Protein AF-A0A7S0MVN6-F1 (afdb_monomer)

Mean predicted aligned error: 16.74 Å

InterPro domains:
  IPR005045 CDC50/LEM3 family [PF03381] (54-341)
  IPR008250 P-type ATPase, A domain superfamily [SSF81653] (492-660)
  IPR018303 P-type ATPase, phosphorylation site [PS00154] (798-804)
  IPR023214 HAD superfamily [G3DSA:3.40.50.1000] (793-805)
  IPR023298 P-type ATPase, transmembrane domain superfamily [SSF81665] (398-766)
  IPR023299 P-type ATPase, cytoplasmic domain N [G3DSA:3.40.1110.10] (806-817)
  IPR032631 P-type ATPase, N-terminal [PF16209] (397-451)
  IPR036412 HAD-like superfamily [SSF56784] (785-819)

Solvent-accessible surface area (backbone atoms only — not comparable to full-atom values): 47456 Å² total; per-residue (Å²): 134,83,89,82,86,72,82,80,66,83,79,74,87,70,77,81,76,82,82,77,90,75,92,73,91,69,85,46,71,65,58,57,43,50,52,30,48,53,50,15,54,52,26,38,54,53,13,51,54,43,45,60,48,35,72,72,37,55,76,49,75,49,59,38,47,39,88,88,46,96,67,53,45,65,88,84,57,96,59,67,36,74,42,78,50,69,41,92,57,66,38,63,50,55,28,38,34,25,42,33,42,30,66,46,59,39,53,34,86,62,32,49,51,1,50,51,68,56,57,68,63,50,54,71,88,72,61,52,100,81,42,45,78,87,46,58,82,36,38,41,83,59,65,57,48,71,43,101,85,68,47,61,43,52,54,60,71,44,20,38,56,52,70,57,65,85,59,59,46,80,46,51,27,48,92,87,50,72,63,77,68,40,76,71,86,65,37,78,70,40,100,82,67,57,55,32,64,70,74,53,72,69,56,48,68,72,72,38,53,69,52,66,95,79,86,86,80,92,72,64,73,76,79,64,43,71,63,66,78,64,46,70,54,92,79,56,102,79,48,51,48,68,43,61,80,59,63,40,40,42,57,54,56,42,60,74,53,66,40,85,44,35,56,47,73,46,65,68,40,34,26,78,55,62,47,66,56,46,62,35,41,36,40,33,40,81,33,61,75,36,78,60,26,74,31,47,42,29,39,35,44,30,24,63,36,102,88,40,61,75,56,66,64,64,21,50,50,27,39,48,53,14,48,52,32,42,50,51,34,50,52,52,48,49,50,49,54,61,51,55,74,75,56,82,84,88,85,66,86,82,77,80,73,79,75,77,79,77,90,72,79,91,68,83,94,81,74,80,77,79,72,76,92,75,76,81,77,77,68,52,100,77,77,58,77,68,65,44,76,40,38,34,74,65,62,92,86,68,85,73,64,57,23,54,56,81,79,48,90,58,50,90,81,45,34,63,64,53,50,50,53,57,53,52,69,37,67,65,52,46,51,51,50,54,45,25,60,52,22,58,39,68,72,46,29,90,53,69,27,63,76,42,44,54,59,51,54,51,49,56,47,54,52,48,52,53,54,48,54,52,36,49,55,38,44,54,52,31,51,55,59,32,58,38,32,37,30,36,61,36,76,89,82,65,46,70,44,82,39,38,31,37,72,49,46,65,34,40,41,34,44,44,37,48,58,92,79,78,41,42,35,43,36,80,36,21,24,38,40,33,27,34,25,38,85,84,20,43,39,30,32,41,37,47,86,79,75,41,43,87,64,66,34,44,30,26,25,49,68,72,48,20,64,58,37,37,38,89,51,66,63,37,90,89,80,70,44,67,27,36,38,79,31,59,74,44,64,66,73,52,38,37,38,39,36,28,59,66,77,52,55,58,80,49,72,43,62,33,34,33,35,52,62,90,48,87,66,65,44,78,40,35,36,54,77,63,59,19,25,60,41,55,50,69,24,33,50,37,99,37,60,36,36,34,21,37,27,71,30,23,27,72,45,16,40,68,44,50,64,52,73,78,86,73,89,81,75,41,70,65,59,54,53,52,52,52,52,48,52,52,51,48,54,52,49,50,52,52,21,51,54,49,12,53,50,47,16,55,53,48,58,35,65,47,50,65,38,26,69,66,73,42,46,90,55,71,45,64,54,48,23,54,93,43,21,68,57,12,8,58,38,34,24,57,24,41,46,55,69,54,45,69,77,62,54,71,61,58,60,52,51,51,53,50,51,29,46,49,51,25,49,51,57,34,66,34,71,90,55,45,43,76,94,75,76,40,64,37,74,58,85,57,36,76,50,58,74,52,70,82,67,68,86,74,83,89,72,61,58,51,82,66,72,36,74,98,67,89,77,92,56,69,52,78,57,97,92,42,80,42,72,76,87,80,81,134

Organism: NCBI:txid233186

Sequence (826 aa):
MDKESQRRGPSKNVLIQQTIPVRQLVFTTGCVLGTLLIMSLICFGIGAACFVSVGRVQEFSFVYSDPSQPQKCLDVDPTPCLVQFNLSSKMEGPVYFYYTLTNFYQNHRRYVPSRSDIMNRGDFGKENAGDSPTGTTTCTPWDTYKGDSGQDIAFYPCGLVAKSIFNDSFRLSDSSSEIQWSNSGIAWPNADGKTYVSKDEGWIRKYCYKLGSLTADGADFESTGFTESLRDFKGAPNGRYHCWRNLSSPEVGVWMRTSAASAFWKLHRVASKDLKEGSYKLEIKLNFPVSTFSGTKGFVLTNASPFGGRRDALAIVFLCVGAMSMVFFIALSVLALIKNRGEKPLIEYVEVKATEPAKSASKPAGAFARLKPGASTITGQNGEIAQRIIKYPPIPDQKFASNFVSTTKYTMLTFVPLNLMLQFNRFANCYFLVVAILASIASISPVGGSTFWLPLLTVLFITALKDGLEDYGRYKSDVEENGRMTEIWNASSGKFDRVPWAAVTVGSLVRVTAQDDGCSSMIPSDLVLLATSSLDGTCFLETMNLDGETNLKQRQASEDSHKDLSREDGIDQQTGEKMLAVREDALKSLKMEASCAEPDAQLYDFNGRMKYNQIENKIPLYGGSSGGQFLQRSTKLKNTKWVVGICVYTGKETKIQKNMSDPPNKVSNIERKLNTFIIALFSFLFCLCCTGAIGAGIYVGKDDIKGAWYLQPSYSSATFNVGNSPLSGILSFFSFLILLSMLIPISLYVSVEFVKAFIAHIISSDRLMYVEEDDMPSKARSAGLCEELGQVNYIFSDKTGTLTRNEMEFRKCWIAGTSYGFGTTE

Nearest PDB structures (foldseek):
  6roh-assembly1_A  TM=9.196E-01  e=1.895E-29  Saccharomyces cerevisiae S288C
  6roj-assembly1_A  TM=9.098E-01  e=3.185E-29  Saccharomyces cerevisiae S288C
  7kyc-assembly1_A  TM=8.447E-01  e=3.533E-29  Saccharomyces cerevisiae S288C
  7whv-assembly1_A  TM=8.336E-01  e=3.587E-27  Saccharomyces cerevisiae S288C
  6psy-assembly1_A  TM=9.238E-01  e=9.271E-25  Saccharomyces cerevisiae W303

Structure (mmCIF, N/CA/C/O backbone):
data_AF-A0A7S0MVN6-F1
#
_entry.id   AF-A0A7S0MVN6-F1
#
loop_
_atom_site.group_PDB
_atom_site.id
_atom_site.type_symbol
_atom_site.label_atom_id
_atom_site.label_alt_id
_atom_site.label_comp_id
_atom_site.label_asym_id
_atom_site.label_entity_id
_atom_site.label_seq_id
_atom_site.pdbx_PDB_ins_code
_atom_site.Cartn_x
_atom_site.Cartn_y
_atom_site.Cartn_z
_atom_site.occupancy
_atom_site.B_iso_or_equiv
_atom_site.auth_seq_id
_atom_site.auth_comp_id
_atom_site.auth_asym_id
_atom_site.auth_atom_id
_atom_site.pdbx_PDB_model_num
ATOM 1 N N . MET A 1 1 ? -54.943 -50.785 21.727 1.00 32.69 1 MET A N 1
ATOM 2 C CA . MET A 1 1 ? -54.636 -51.014 20.304 1.00 32.69 1 MET A CA 1
ATOM 3 C C . MET A 1 1 ? -54.229 -49.677 19.710 1.00 32.69 1 MET A C 1
ATOM 5 O O . MET A 1 1 ? -54.961 -48.721 19.915 1.00 32.69 1 MET A O 1
ATOM 9 N N . ASP A 1 2 ? -53.017 -49.663 19.144 1.00 31.58 2 ASP A N 1
ATOM 10 C CA . ASP A 1 2 ? -52.310 -48.681 18.291 1.00 31.58 2 ASP A CA 1
ATOM 11 C C . ASP A 1 2 ? -52.258 -47.211 18.746 1.00 31.58 2 ASP A C 1
ATOM 13 O O . ASP A 1 2 ? -53.258 -46.508 18.763 1.00 31.58 2 ASP A O 1
ATOM 17 N N . LYS A 1 3 ? -51.155 -46.703 19.327 1.00 34.62 3 LYS A N 1
ATOM 18 C CA . LYS A 1 3 ? -49.815 -46.372 18.771 1.00 34.62 3 LYS A CA 1
ATOM 19 C C . LYS A 1 3 ? -49.847 -45.498 17.502 1.00 34.62 3 LYS A C 1
ATOM 21 O O . LYS A 1 3 ? -50.376 -45.894 16.480 1.00 34.62 3 LYS A O 1
ATOM 26 N N . GLU A 1 4 ? -49.160 -44.354 17.625 1.00 32.84 4 GLU A N 1
ATOM 27 C CA . GLU A 1 4 ? -48.796 -43.348 16.607 1.00 32.84 4 GLU A CA 1
ATOM 28 C C . GLU A 1 4 ? -49.789 -42.217 16.280 1.00 32.84 4 GLU A C 1
ATOM 30 O O . GLU A 1 4 ? -50.221 -42.034 15.148 1.00 32.84 4 GLU A O 1
ATOM 35 N N . SER A 1 5 ? -49.996 -41.303 17.236 1.00 34.81 5 SER A N 1
ATOM 36 C CA . SER A 1 5 ? -50.228 -39.889 16.903 1.00 34.81 5 SER A CA 1
ATOM 37 C C . SER A 1 5 ? -48.881 -39.152 16.879 1.00 34.81 5 SER A C 1
ATOM 39 O O . SER A 1 5 ? -48.471 -38.522 17.860 1.00 34.81 5 SER A O 1
ATOM 41 N N . GLN A 1 6 ? -48.136 -39.289 15.779 1.00 35.50 6 GLN A N 1
ATOM 42 C CA . GLN A 1 6 ? -46.900 -38.538 15.561 1.00 35.50 6 GLN A CA 1
ATOM 43 C C . GLN A 1 6 ? -47.190 -37.031 15.610 1.00 35.50 6 GLN A C 1
ATOM 45 O O . GLN A 1 6 ? -47.968 -36.497 14.817 1.00 35.50 6 GLN A O 1
ATOM 50 N N . ARG A 1 7 ? -46.523 -36.339 16.542 1.00 32.91 7 ARG A N 1
ATOM 51 C CA . ARG A 1 7 ? -46.368 -34.883 16.538 1.00 32.91 7 ARG A CA 1
ATOM 52 C C . ARG A 1 7 ? -45.751 -34.480 15.198 1.00 32.91 7 ARG A C 1
ATOM 54 O O . ARG A 1 7 ? -44.551 -34.651 14.996 1.00 32.91 7 ARG A O 1
ATOM 61 N N . ARG A 1 8 ? -46.557 -33.941 14.284 1.00 35.50 8 ARG A N 1
ATOM 62 C CA . ARG A 1 8 ? -46.048 -33.220 13.114 1.00 35.50 8 ARG A CA 1
ATOM 63 C C . ARG A 1 8 ? -45.437 -31.913 13.615 1.00 35.50 8 ARG A C 1
ATOM 65 O O . ARG A 1 8 ? -46.137 -30.922 13.784 1.00 35.50 8 ARG A O 1
ATOM 72 N N . GLY A 1 9 ? -44.139 -31.939 13.914 1.00 34.78 9 GLY A N 1
ATOM 73 C CA . GLY A 1 9 ? -43.346 -30.713 13.955 1.00 34.78 9 GLY A CA 1
ATOM 74 C C . GLY A 1 9 ? -43.417 -30.017 12.588 1.00 34.78 9 GLY A C 1
ATOM 75 O O . GLY A 1 9 ? -43.632 -30.700 11.580 1.00 34.78 9 GLY A O 1
ATOM 76 N N . PRO A 1 10 ? -43.280 -28.682 12.528 1.00 34.19 10 PRO A N 1
ATOM 77 C CA . PRO A 1 10 ? -43.307 -27.960 11.264 1.00 34.19 10 PRO A CA 1
ATOM 78 C C . PRO A 1 10 ? -42.245 -28.539 10.325 1.00 34.19 10 PRO A C 1
ATOM 80 O O . PRO A 1 10 ? -41.076 -28.701 10.685 1.00 34.19 10 PRO A O 1
ATOM 83 N N . SER A 1 11 ? -42.689 -28.943 9.134 1.00 37.94 11 SER A N 1
ATOM 84 C CA . SER A 1 11 ? -41.838 -29.564 8.130 1.00 37.94 11 SER A CA 1
ATOM 85 C C . SER A 1 11 ? -40.783 -28.569 7.674 1.00 37.94 11 SER A C 1
ATOM 87 O O . SER A 1 11 ? -41.148 -27.503 7.195 1.00 37.94 11 SER A O 1
ATOM 89 N N . LYS A 1 12 ? -39.510 -28.969 7.772 1.00 38.72 12 LYS A N 1
ATOM 90 C CA . LYS A 1 12 ? -38.350 -28.350 7.117 1.00 38.72 12 LYS A CA 1
ATOM 91 C C . LYS A 1 12 ? -38.341 -26.819 7.218 1.00 38.72 12 LYS A C 1
ATOM 93 O O . LYS A 1 12 ? -38.864 -26.136 6.345 1.00 38.72 12 LYS A O 1
ATOM 98 N N . ASN A 1 13 ? -37.628 -26.300 8.217 1.00 36.91 13 ASN A N 1
ATOM 99 C CA . ASN A 1 13 ? -37.056 -24.956 8.147 1.00 36.91 13 ASN A CA 1
ATOM 100 C C . ASN A 1 13 ? -36.108 -24.898 6.938 1.00 36.91 13 ASN A C 1
ATOM 102 O O . ASN A 1 13 ? -34.901 -25.098 7.057 1.00 36.91 13 ASN A O 1
ATOM 106 N N . VAL A 1 14 ? -36.671 -24.680 5.753 1.00 41.44 14 VAL A N 1
ATOM 107 C CA . VAL A 1 14 ? -35.954 -24.071 4.646 1.00 41.44 14 VAL A CA 1
ATOM 108 C C . VAL A 1 14 ? -35.700 -22.659 5.142 1.00 41.44 14 VAL A C 1
ATOM 110 O O . VAL A 1 14 ? -36.632 -21.868 5.247 1.00 41.44 14 VAL A O 1
ATOM 113 N N . LEU A 1 15 ? -34.466 -22.383 5.566 1.00 34.16 15 LEU A N 1
ATOM 114 C CA . LEU A 1 15 ? -33.989 -21.017 5.738 1.00 34.16 15 LEU A CA 1
ATOM 115 C C . LEU A 1 15 ? -34.352 -20.276 4.450 1.00 34.16 15 LEU A C 1
ATOM 117 O O . LEU A 1 15 ? -33.783 -20.564 3.398 1.00 34.16 15 LEU A O 1
ATOM 121 N N . ILE A 1 16 ? -35.362 -19.408 4.516 1.00 41.09 16 ILE A N 1
ATOM 122 C CA . ILE A 1 16 ? -35.732 -18.546 3.400 1.00 41.09 16 ILE A CA 1
ATOM 123 C C . ILE A 1 16 ? -34.562 -17.584 3.254 1.00 41.09 16 ILE A C 1
ATOM 125 O O . ILE A 1 16 ? -34.397 -16.643 4.026 1.00 41.09 16 ILE A O 1
ATOM 129 N N . GLN A 1 17 ? -33.677 -17.908 2.320 1.00 39.34 17 GLN A N 1
ATOM 130 C CA . GLN A 1 17 ? -32.519 -17.099 2.010 1.00 39.34 17 GLN A CA 1
ATOM 131 C C . GLN A 1 17 ? -33.020 -15.842 1.305 1.00 39.34 17 GLN A C 1
ATOM 133 O O . GLN A 1 17 ? -33.488 -15.891 0.169 1.00 39.34 17 GLN A O 1
ATOM 138 N N . GLN A 1 18 ? -32.971 -14.716 2.008 1.00 38.25 18 GLN A N 1
ATOM 139 C CA . GLN A 1 18 ? -33.402 -13.434 1.472 1.00 38.25 18 GLN A CA 1
ATOM 140 C C . GLN A 1 18 ? -32.373 -12.970 0.431 1.00 38.25 18 GLN A C 1
ATOM 142 O O . GLN A 1 18 ? -31.217 -12.693 0.753 1.00 38.25 18 GLN A O 1
ATOM 147 N N . THR A 1 19 ? -32.765 -12.931 -0.842 1.00 42.69 19 THR A N 1
ATOM 148 C CA . THR A 1 19 ? -31.916 -12.425 -1.926 1.00 42.69 19 THR A CA 1
ATOM 149 C C . THR A 1 19 ? -32.073 -10.913 -2.028 1.00 42.69 19 THR A C 1
ATOM 151 O O . THR A 1 19 ? -33.138 -10.426 -2.407 1.00 42.69 19 THR A O 1
ATOM 154 N N . ILE A 1 20 ? -31.021 -10.162 -1.709 1.00 40.25 20 ILE A N 1
ATOM 155 C CA . ILE A 1 20 ? -31.005 -8.704 -1.873 1.00 40.25 20 ILE A CA 1
ATOM 156 C C . ILE A 1 20 ? -30.649 -8.392 -3.338 1.00 40.25 20 ILE A C 1
ATOM 158 O O . ILE A 1 20 ? -29.620 -8.873 -3.821 1.00 40.25 20 ILE A O 1
ATOM 162 N N . PRO A 1 21 ? -31.458 -7.610 -4.077 1.00 37.97 21 PRO A N 1
ATOM 163 C CA . PRO A 1 21 ? -31.139 -7.247 -5.452 1.00 37.97 21 PRO A CA 1
ATOM 164 C C . PRO A 1 21 ? -29.941 -6.286 -5.481 1.00 37.97 21 PRO A C 1
ATOM 166 O O . PRO A 1 21 ? -30.062 -5.103 -5.174 1.00 37.97 21 PRO A O 1
ATOM 169 N N . VAL A 1 22 ? -28.772 -6.788 -5.879 1.00 41.59 22 VAL A N 1
ATOM 170 C CA . VAL A 1 22 ? -27.567 -5.976 -6.103 1.00 41.59 22 VAL A CA 1
ATOM 171 C C . VAL A 1 22 ? -27.491 -5.595 -7.581 1.00 41.59 22 VAL A C 1
ATOM 173 O O . VAL A 1 22 ? -27.481 -6.457 -8.458 1.00 41.59 22 VAL A O 1
ATOM 176 N N . ARG A 1 23 ? -27.404 -4.294 -7.887 1.00 38.12 23 ARG A N 1
ATOM 177 C CA . ARG A 1 23 ? -27.088 -3.829 -9.247 1.00 38.12 23 ARG A CA 1
ATOM 178 C C . ARG A 1 23 ? -25.592 -3.992 -9.502 1.00 38.12 23 ARG A C 1
ATOM 180 O O . ARG A 1 23 ? -24.796 -3.144 -9.116 1.00 38.12 23 ARG A O 1
ATOM 187 N N . GLN A 1 24 ? -25.215 -5.072 -10.177 1.00 40.06 24 GLN A N 1
ATOM 188 C CA . GLN A 1 24 ? -23.855 -5.258 -10.670 1.00 40.06 24 GLN A CA 1
ATOM 189 C C . GLN A 1 24 ? -23.738 -4.702 -12.093 1.00 40.06 24 GLN A C 1
ATOM 191 O O . GLN A 1 24 ? -24.476 -5.099 -12.993 1.00 40.06 24 GLN A O 1
ATOM 196 N N . LEU A 1 25 ? -22.794 -3.786 -12.310 1.00 40.09 25 LEU A N 1
ATOM 197 C CA . LEU A 1 25 ? -22.441 -3.301 -13.643 1.00 40.09 25 LEU A CA 1
ATOM 198 C C . LEU A 1 25 ? -21.609 -4.392 -14.333 1.00 40.09 25 LEU A C 1
ATOM 200 O O . LEU A 1 25 ? -20.390 -4.457 -14.196 1.00 40.09 25 LEU A O 1
ATOM 204 N N . VAL A 1 26 ? -22.288 -5.323 -15.000 1.00 46.56 26 VAL A N 1
ATOM 205 C CA . VAL A 1 26 ? -21.639 -6.408 -15.740 1.00 46.56 26 VAL A CA 1
ATOM 206 C C . VAL A 1 26 ? -21.376 -5.917 -17.158 1.00 46.56 26 VAL A C 1
ATOM 208 O O . VAL A 1 26 ? -22.311 -5.632 -17.906 1.00 46.56 26 VAL A O 1
ATOM 211 N N . PHE A 1 27 ? -20.103 -5.828 -17.551 1.00 49.94 27 PHE A N 1
ATOM 212 C CA . PHE A 1 27 ? -19.750 -5.681 -18.961 1.00 49.94 27 PHE A CA 1
ATOM 213 C C . PHE A 1 27 ? -20.283 -6.904 -19.710 1.00 49.94 27 PHE A C 1
ATOM 215 O O . PHE A 1 27 ? -19.783 -8.017 -19.540 1.00 49.94 27 PHE A O 1
ATOM 222 N N . THR A 1 28 ? -21.342 -6.715 -20.497 1.00 66.38 28 THR A N 1
ATOM 223 C CA . THR A 1 28 ? -21.954 -7.817 -21.240 1.00 66.38 28 THR A CA 1
ATOM 224 C C . THR A 1 28 ? -21.000 -8.300 -22.330 1.00 66.38 28 THR A C 1
ATOM 226 O O . THR A 1 28 ? -20.228 -7.526 -22.904 1.00 66.38 28 THR A O 1
ATOM 229 N N . THR A 1 29 ? -21.070 -9.590 -22.661 1.00 69.25 29 THR A N 1
ATOM 230 C CA . THR A 1 29 ? -20.292 -10.186 -23.759 1.00 69.25 29 THR A CA 1
ATOM 231 C C . THR A 1 29 ? -20.508 -9.435 -25.079 1.00 69.25 29 THR A C 1
ATOM 233 O O . THR A 1 29 ? -19.572 -9.293 -25.859 1.00 69.25 29 THR A O 1
ATOM 236 N N . GLY A 1 30 ? -21.704 -8.868 -25.291 1.00 73.88 30 GLY A N 1
ATOM 237 C CA . GLY A 1 30 ? -22.015 -8.021 -26.445 1.00 73.88 30 GLY A CA 1
ATOM 238 C C . GLY A 1 30 ? -21.190 -6.730 -26.506 1.00 73.88 30 GLY A C 1
ATOM 239 O O . GLY A 1 30 ? -20.699 -6.384 -27.578 1.00 73.88 30 GLY A O 1
ATOM 240 N N . CYS A 1 31 ? -20.959 -6.054 -25.374 1.00 74.06 31 CYS A N 1
ATOM 241 C CA . CYS A 1 31 ? -20.107 -4.861 -25.332 1.00 74.06 31 CYS A CA 1
ATOM 242 C C . CYS A 1 31 ? -18.649 -5.186 -25.688 1.00 74.06 31 CYS A C 1
ATOM 244 O O . CYS A 1 31 ? -18.034 -4.451 -26.454 1.00 74.06 31 CYS A O 1
ATOM 246 N N . VAL A 1 32 ? -18.106 -6.299 -25.180 1.00 79.31 32 VAL A N 1
ATOM 247 C CA . VAL A 1 32 ? -16.723 -6.730 -25.468 1.00 79.31 32 VAL A CA 1
ATOM 248 C C . VAL A 1 32 ? -16.557 -7.168 -26.928 1.00 79.31 32 VAL A C 1
ATOM 250 O O . VAL A 1 32 ? -15.564 -6.841 -27.571 1.00 79.31 32 VAL A O 1
ATOM 253 N N . LEU A 1 33 ? -17.538 -7.881 -27.484 1.00 84.31 33 LEU A N 1
ATOM 254 C CA . LEU A 1 33 ? -17.527 -8.271 -28.897 1.00 84.31 33 LEU A CA 1
ATOM 255 C C . LEU A 1 33 ? -17.638 -7.052 -29.823 1.00 84.31 33 LEU A C 1
ATOM 257 O O . LEU A 1 33 ? -16.917 -6.969 -30.817 1.00 84.31 33 LEU A O 1
ATOM 261 N N . GLY A 1 34 ? -18.490 -6.082 -29.475 1.00 85.38 34 GLY A N 1
ATOM 262 C CA . GLY A 1 34 ? -18.643 -4.838 -30.228 1.00 85.38 34 GLY A CA 1
ATOM 263 C C . GLY A 1 34 ? -17.353 -4.018 -30.289 1.00 85.38 34 GLY A C 1
ATOM 264 O O . GLY A 1 34 ? -16.975 -3.552 -31.363 1.00 85.38 34 GLY A O 1
ATOM 265 N N . THR A 1 35 ? -16.630 -3.886 -29.173 1.00 84.06 35 THR A N 1
ATOM 266 C CA . THR A 1 35 ? -15.360 -3.140 -29.152 1.00 84.06 35 THR A CA 1
ATOM 267 C C . THR A 1 35 ? -14.264 -3.830 -29.962 1.00 84.06 35 THR A C 1
ATOM 269 O O . THR A 1 35 ? -13.548 -3.150 -30.697 1.00 84.06 35 THR A O 1
ATOM 272 N N . LEU A 1 36 ? -14.156 -5.163 -29.901 1.00 88.94 36 LEU A N 1
ATOM 273 C CA . LEU A 1 36 ? -13.182 -5.923 -30.697 1.00 88.94 36 LEU A CA 1
ATOM 274 C C . LEU A 1 36 ? -13.432 -5.796 -32.207 1.00 88.94 36 LEU A C 1
ATOM 276 O O . LEU A 1 36 ? -12.478 -5.620 -32.967 1.00 88.94 36 LEU A O 1
ATOM 280 N N . LEU A 1 37 ? -14.697 -5.828 -32.640 1.00 92.19 37 LEU A N 1
ATOM 281 C CA . LEU A 1 37 ? -15.057 -5.665 -34.051 1.00 92.19 37 LEU A CA 1
ATOM 282 C C . LEU A 1 37 ? -14.733 -4.255 -34.564 1.00 92.19 37 LEU A C 1
ATOM 284 O O . LEU A 1 37 ? -14.121 -4.112 -35.622 1.00 92.19 37 LEU A O 1
ATOM 288 N N . ILE A 1 38 ? -15.103 -3.217 -33.807 1.00 91.88 38 ILE A N 1
ATOM 289 C CA . ILE A 1 38 ? -14.824 -1.818 -34.171 1.00 91.88 38 ILE A CA 1
ATOM 290 C C . ILE A 1 38 ? -13.313 -1.589 -34.285 1.00 91.88 38 ILE A C 1
ATOM 292 O O . ILE A 1 38 ? -12.851 -1.026 -35.278 1.00 91.88 38 ILE A O 1
ATOM 296 N N . MET A 1 39 ? -12.538 -2.073 -33.311 1.00 90.69 39 MET A N 1
ATOM 297 C CA . MET A 1 39 ? -11.077 -1.982 -33.344 1.00 90.69 39 MET A CA 1
ATOM 298 C C . MET A 1 39 ? -10.488 -2.678 -34.574 1.00 90.69 39 MET A C 1
ATOM 300 O O . MET A 1 39 ? -9.624 -2.106 -35.236 1.00 90.69 39 MET A O 1
ATOM 304 N N . SER A 1 40 ? -10.983 -3.868 -34.926 1.00 93.00 40 SER A N 1
ATOM 305 C CA . SER A 1 40 ? -10.515 -4.602 -36.105 1.00 93.00 40 SER A CA 1
ATOM 306 C C . SER A 1 40 ? -10.741 -3.823 -37.405 1.00 93.00 40 SER A C 1
ATOM 308 O O . SER A 1 40 ? -9.805 -3.642 -38.187 1.00 93.00 40 SER A O 1
ATOM 310 N N . LEU A 1 41 ? -11.952 -3.295 -37.613 1.00 93.44 41 LEU A N 1
ATOM 311 C CA . LEU A 1 41 ? -12.304 -2.536 -38.819 1.00 93.44 41 LEU A CA 1
ATOM 312 C C . LEU A 1 41 ? -11.478 -1.251 -38.959 1.00 93.44 41 LEU A C 1
ATOM 314 O O . LEU A 1 41 ? -10.979 -0.956 -40.046 1.00 93.44 41 LEU A O 1
ATOM 318 N N . ILE A 1 42 ? -11.289 -0.514 -37.859 1.00 93.94 42 ILE A N 1
ATOM 319 C CA . ILE A 1 42 ? -10.467 0.703 -37.845 1.00 93.94 42 ILE A CA 1
ATOM 320 C C . ILE A 1 42 ? -9.011 0.365 -38.185 1.00 93.94 42 ILE A C 1
ATOM 322 O O . ILE A 1 42 ? -8.416 1.008 -39.052 1.00 93.94 42 ILE A O 1
ATOM 326 N N . CYS A 1 43 ? -8.436 -0.661 -37.550 1.00 92.88 43 CYS A N 1
ATOM 327 C CA . CYS A 1 43 ? -7.052 -1.063 -37.793 1.00 92.88 43 CYS A CA 1
ATOM 328 C C . CYS A 1 43 ? -6.825 -1.547 -39.233 1.00 92.88 43 CYS A C 1
ATOM 330 O O . CYS A 1 43 ? -5.822 -1.168 -39.836 1.00 92.88 43 CYS A O 1
ATOM 332 N N . PHE A 1 44 ? -7.752 -2.307 -39.826 1.00 94.62 44 PHE A N 1
ATOM 333 C CA . PHE A 1 44 ? -7.650 -2.696 -41.237 1.00 94.62 44 PHE A CA 1
ATOM 334 C C . PHE A 1 44 ? -7.745 -1.499 -42.187 1.00 94.62 44 PHE A C 1
ATOM 336 O O . PHE A 1 44 ? -6.945 -1.408 -43.118 1.00 94.62 44 PHE A O 1
ATOM 343 N N . GLY A 1 45 ? -8.670 -0.565 -41.941 1.00 92.44 45 GLY A N 1
ATOM 344 C CA . GLY A 1 45 ? -8.814 0.645 -42.755 1.00 92.44 45 GLY A CA 1
ATOM 345 C C . GLY A 1 45 ? -7.549 1.506 -42.750 1.00 92.44 45 GLY A C 1
ATOM 346 O O . GLY A 1 45 ? -7.048 1.882 -43.811 1.00 92.44 45 GLY A O 1
ATOM 347 N N . ILE A 1 46 ? -6.983 1.752 -41.563 1.00 90.69 46 ILE A N 1
ATOM 348 C CA . ILE A 1 46 ? -5.720 2.491 -41.412 1.00 90.69 46 ILE A CA 1
ATOM 349 C C . ILE A 1 46 ? -4.562 1.715 -42.054 1.00 90.69 46 ILE A C 1
ATOM 351 O O . ILE A 1 46 ? -3.789 2.290 -42.818 1.00 90.69 46 ILE A O 1
ATOM 355 N N . GLY A 1 47 ? -4.459 0.405 -41.804 1.00 90.69 47 GLY A N 1
ATOM 356 C CA . GLY A 1 47 ? -3.403 -0.446 -42.356 1.00 90.69 47 GLY A CA 1
ATOM 357 C C . GLY A 1 47 ? -3.385 -0.465 -43.887 1.00 90.69 47 GLY A C 1
ATOM 358 O O . GLY A 1 47 ? -2.324 -0.295 -44.488 1.00 90.69 47 GLY A O 1
ATOM 359 N N . ALA A 1 48 ? -4.552 -0.590 -44.525 1.00 89.75 48 ALA A N 1
ATOM 360 C CA . ALA A 1 48 ? -4.686 -0.557 -45.981 1.00 89.75 48 ALA A CA 1
ATOM 361 C C . ALA A 1 48 ? -4.323 0.817 -46.569 1.00 89.75 48 ALA A C 1
ATOM 363 O O . ALA A 1 48 ? -3.590 0.889 -47.557 1.00 89.75 48 ALA A O 1
ATOM 364 N N . ALA A 1 49 ? -4.773 1.910 -45.942 1.00 87.88 49 ALA A N 1
ATOM 365 C CA . ALA A 1 49 ? -4.422 3.266 -46.362 1.00 87.88 49 ALA A CA 1
ATOM 366 C C . ALA A 1 49 ? -2.905 3.516 -46.279 1.00 87.88 49 ALA A C 1
ATOM 368 O O . ALA A 1 49 ? -2.309 4.043 -47.224 1.00 87.88 49 ALA A O 1
ATOM 369 N N . CYS A 1 50 ? -2.262 3.076 -45.192 1.00 87.19 50 CYS A N 1
ATOM 370 C CA . CYS A 1 50 ? -0.809 3.129 -45.055 1.00 87.19 50 CYS A CA 1
ATOM 371 C C . CYS A 1 50 ? -0.113 2.289 -46.134 1.00 87.19 50 CYS A C 1
ATOM 373 O O . CYS A 1 50 ? 0.814 2.783 -46.766 1.00 87.19 50 CYS A O 1
ATOM 375 N N . PHE A 1 51 ? -0.574 1.063 -46.398 1.00 88.19 51 PHE A N 1
ATOM 376 C CA . PHE A 1 51 ? 0.030 0.179 -47.400 1.00 88.19 51 PHE A CA 1
ATOM 377 C C . PHE A 1 51 ? 0.008 0.789 -48.811 1.00 88.19 51 PHE A C 1
ATOM 379 O O . PHE A 1 51 ? 1.032 0.821 -49.493 1.00 88.19 51 PHE A O 1
ATOM 386 N N . VAL A 1 52 ? -1.131 1.359 -49.225 1.00 88.06 52 VAL A N 1
ATOM 387 C CA . VAL A 1 52 ? -1.264 2.047 -50.523 1.00 88.06 52 VAL A CA 1
ATOM 388 C C . VAL A 1 52 ? -0.351 3.268 -50.601 1.00 88.06 52 VAL A C 1
ATOM 390 O O . VAL A 1 52 ? 0.292 3.495 -51.625 1.00 88.06 52 VAL A O 1
ATOM 393 N N . SER A 1 53 ? -0.272 4.056 -49.527 1.00 85.62 53 SER A N 1
ATOM 394 C CA . SER A 1 53 ? 0.596 5.232 -49.500 1.00 85.62 53 SER A CA 1
ATOM 395 C C . SER A 1 53 ? 2.081 4.871 -49.556 1.00 85.62 53 SER A C 1
ATOM 397 O O . SER A 1 53 ? 2.857 5.581 -50.192 1.00 85.62 53 SER A O 1
ATOM 399 N N . VAL A 1 54 ? 2.481 3.771 -48.918 1.00 85.25 54 VAL A N 1
ATOM 400 C CA . VAL A 1 54 ? 3.866 3.286 -48.919 1.00 85.25 54 VAL A CA 1
ATOM 401 C C . VAL A 1 54 ? 4.259 2.719 -50.287 1.00 85.25 54 VAL A C 1
ATOM 403 O O . VAL A 1 54 ? 5.378 2.949 -50.734 1.00 85.25 54 VAL A O 1
ATOM 406 N N . GLY A 1 55 ? 3.330 2.083 -51.011 1.00 82.88 55 GLY A N 1
ATOM 407 C CA . GLY A 1 55 ? 3.564 1.592 -52.376 1.00 82.88 55 GLY A CA 1
ATOM 408 C C . GLY A 1 55 ? 3.870 2.683 -53.414 1.00 82.88 55 GLY A C 1
ATOM 409 O O . GLY A 1 55 ? 4.420 2.378 -54.469 1.00 82.88 55 GLY A O 1
ATOM 410 N N . ARG A 1 56 ? 3.554 3.956 -53.125 1.00 84.00 56 ARG A N 1
ATOM 411 C CA . ARG A 1 56 ? 3.916 5.114 -53.970 1.00 84.00 56 ARG A CA 1
ATOM 412 C C . ARG A 1 56 ? 5.332 5.641 -53.710 1.00 84.00 56 ARG A C 1
ATOM 414 O O . ARG A 1 56 ? 5.803 6.505 -54.451 1.00 84.00 56 ARG A O 1
ATOM 421 N N . VAL A 1 57 ? 6.001 5.151 -52.666 1.00 86.94 57 VAL A N 1
ATOM 422 C CA . VAL A 1 57 ? 7.348 5.585 -52.294 1.00 86.94 57 VAL A CA 1
ATOM 423 C C . VAL A 1 57 ? 8.389 4.709 -52.985 1.00 86.94 57 VAL A C 1
ATOM 425 O O . VAL A 1 57 ? 8.484 3.505 -52.734 1.00 86.94 57 VAL A O 1
ATOM 428 N N . GLN A 1 58 ? 9.192 5.331 -53.839 1.00 87.69 58 GLN A N 1
ATOM 429 C CA . GLN A 1 58 ? 10.364 4.726 -54.455 1.00 87.69 58 GLN A CA 1
ATOM 430 C C . GLN A 1 58 ? 11.595 5.019 -53.597 1.00 87.69 58 GLN A C 1
ATOM 432 O O . GLN A 1 58 ? 11.773 6.127 -53.084 1.00 87.69 58 GLN A O 1
ATOM 437 N N . GLU A 1 59 ? 12.450 4.016 -53.433 1.00 89.25 59 GLU A N 1
ATOM 438 C CA . GLU A 1 59 ? 13.669 4.108 -52.636 1.00 89.25 59 GLU A CA 1
ATOM 439 C C . GLU A 1 59 ? 14.815 3.440 -53.391 1.00 89.25 59 GLU A C 1
ATOM 441 O O . GLU A 1 59 ? 14.692 2.306 -53.853 1.00 89.25 59 GLU A O 1
ATOM 446 N N . PHE A 1 60 ? 15.929 4.152 -53.516 1.00 89.69 60 PHE A N 1
ATOM 447 C CA . PHE A 1 60 ? 17.181 3.629 -54.038 1.00 89.69 60 PHE A CA 1
ATOM 448 C C . PHE A 1 60 ? 18.259 3.786 -52.967 1.00 89.69 60 PHE A C 1
ATOM 450 O O . PHE A 1 60 ? 18.514 4.900 -52.517 1.00 89.69 60 PHE A O 1
ATOM 457 N N . SER A 1 61 ? 18.905 2.689 -52.574 1.00 89.69 61 SER A N 1
ATOM 458 C CA . SER A 1 61 ? 19.954 2.675 -51.550 1.00 89.69 61 SER A CA 1
ATOM 459 C C . SER A 1 61 ? 21.245 2.083 -52.099 1.00 89.69 61 SER A C 1
ATOM 461 O O . SER A 1 61 ? 21.210 1.022 -52.723 1.00 89.69 61 SER A O 1
ATOM 463 N N . PHE A 1 62 ? 22.386 2.703 -51.805 1.00 89.81 62 PHE A N 1
ATOM 464 C CA . PHE A 1 62 ? 23.695 2.170 -52.179 1.00 89.81 62 PHE A CA 1
ATOM 465 C C . PHE A 1 62 ? 24.712 2.345 -51.046 1.00 89.81 62 PHE A C 1
ATOM 467 O O . PHE A 1 62 ? 24.863 3.439 -50.498 1.00 89.81 62 PHE A O 1
ATOM 474 N N . VAL A 1 63 ? 25.422 1.268 -50.699 1.00 89.25 63 VAL A N 1
ATOM 475 C CA . VAL A 1 63 ? 26.453 1.254 -49.648 1.00 89.25 63 VAL A CA 1
ATOM 476 C C . VAL A 1 63 ? 27.825 1.320 -50.307 1.00 89.25 63 VAL A C 1
ATOM 478 O O . VAL A 1 63 ? 28.366 0.314 -50.752 1.00 89.25 63 VAL A O 1
ATOM 481 N N . TYR A 1 64 ? 28.393 2.522 -50.376 1.00 87.88 64 TYR A N 1
ATOM 482 C CA . TYR A 1 64 ? 29.637 2.766 -51.113 1.00 87.88 64 TYR A CA 1
ATOM 483 C C . TYR A 1 64 ? 30.905 2.349 -50.361 1.00 87.88 64 TYR A C 1
ATOM 485 O O . TYR A 1 64 ? 31.968 2.253 -50.959 1.00 87.88 64 TYR A O 1
ATOM 493 N N . SER A 1 65 ? 30.809 2.105 -49.058 1.00 83.75 65 SER A N 1
ATOM 494 C CA . SER A 1 65 ? 31.937 1.662 -48.220 1.00 83.75 65 SER A CA 1
ATOM 495 C C . SER A 1 65 ? 32.059 0.138 -48.095 1.00 83.75 65 SER A C 1
ATOM 497 O O . SER A 1 65 ? 32.990 -0.348 -47.456 1.00 83.75 65 SER A O 1
ATOM 499 N N . ASP A 1 66 ? 31.124 -0.624 -48.671 1.00 81.44 66 ASP A N 1
ATOM 500 C CA . ASP A 1 66 ? 31.120 -2.082 -48.573 1.00 81.44 66 ASP A CA 1
ATOM 501 C C . ASP A 1 66 ? 32.211 -2.687 -49.483 1.00 81.44 66 ASP A C 1
ATOM 503 O O . ASP A 1 66 ? 32.180 -2.486 -50.704 1.00 81.44 66 ASP A O 1
ATOM 507 N N . PRO A 1 67 ? 33.179 -3.445 -48.931 1.00 69.19 67 PRO A N 1
ATOM 508 C CA . PRO A 1 67 ? 34.278 -4.016 -49.704 1.00 69.19 67 PRO A CA 1
ATOM 509 C C . PRO A 1 67 ? 33.846 -5.080 -50.725 1.00 69.19 67 PRO A C 1
ATOM 511 O O . PRO A 1 67 ? 34.651 -5.409 -51.605 1.00 69.19 67 PRO A O 1
ATOM 514 N N . SER A 1 68 ? 32.620 -5.607 -50.616 1.00 73.50 68 SER A N 1
ATOM 515 C CA . SER A 1 68 ? 32.042 -6.609 -51.521 1.00 73.50 68 SER A CA 1
ATOM 516 C C . SER A 1 68 ? 31.428 -6.021 -52.800 1.00 73.50 68 SER A C 1
ATOM 518 O O . SER A 1 68 ? 31.184 -6.759 -53.755 1.00 73.50 68 SER A O 1
ATOM 520 N N . GLN A 1 69 ? 31.211 -4.702 -52.857 1.00 75.00 69 GLN A N 1
ATOM 521 C CA . GLN A 1 69 ? 30.624 -4.029 -54.018 1.00 75.00 69 GLN A CA 1
ATOM 522 C C . GLN A 1 69 ? 31.670 -3.768 -55.121 1.00 75.00 69 GLN A C 1
ATOM 524 O O . GLN A 1 69 ? 32.824 -3.444 -54.821 1.00 75.00 69 GLN A O 1
ATOM 529 N N . PRO A 1 70 ? 31.289 -3.854 -56.413 1.00 65.06 70 PRO A N 1
ATOM 530 C CA . PRO A 1 70 ? 32.207 -3.630 -57.534 1.00 65.06 70 PRO A CA 1
ATOM 531 C C . PRO A 1 70 ? 32.663 -2.166 -57.656 1.00 65.06 70 PRO A C 1
ATOM 533 O O . PRO A 1 70 ? 33.770 -1.905 -58.121 1.00 65.06 70 PRO A O 1
ATOM 536 N N . GLN A 1 71 ? 31.836 -1.211 -57.217 1.00 70.88 71 GLN A N 1
ATOM 537 C CA . GLN A 1 71 ? 32.166 0.214 -57.123 1.00 70.88 71 GLN A CA 1
ATOM 538 C C . GLN A 1 71 ? 32.279 0.607 -55.648 1.00 70.88 71 GLN A C 1
ATOM 540 O O . GLN A 1 71 ? 31.311 1.064 -55.042 1.00 70.88 71 GLN A O 1
ATOM 545 N N . LYS A 1 72 ? 33.457 0.369 -55.064 1.00 74.00 72 LYS A N 1
ATOM 546 C CA . LYS A 1 72 ? 33.740 0.640 -53.650 1.00 74.00 72 LYS A CA 1
ATOM 547 C C . LYS A 1 72 ? 34.619 1.870 -53.467 1.00 74.00 72 LYS A C 1
ATOM 549 O O . LYS A 1 72 ? 35.577 2.078 -54.207 1.00 74.00 72 LYS A O 1
ATOM 554 N N . CYS A 1 73 ? 34.311 2.632 -52.429 1.00 76.75 73 CYS A N 1
ATOM 555 C CA . CYS A 1 73 ? 35.081 3.765 -51.952 1.00 76.75 73 CYS A CA 1
ATOM 556 C C . CYS A 1 73 ? 35.773 3.349 -50.650 1.00 76.75 73 CYS A C 1
ATOM 558 O O . CYS A 1 73 ? 35.116 3.206 -49.617 1.00 76.75 73 CYS A O 1
ATOM 560 N N . LEU A 1 74 ? 37.084 3.115 -50.700 1.00 69.81 74 LEU A N 1
ATOM 561 C CA . LEU A 1 74 ? 37.875 2.795 -49.512 1.00 69.81 74 LEU A CA 1
ATOM 562 C C . LEU A 1 74 ? 38.294 4.093 -48.814 1.00 69.81 74 LEU A C 1
ATOM 564 O O . LEU A 1 74 ? 38.709 5.039 -49.476 1.00 69.81 74 LEU A O 1
ATOM 568 N N . ASP A 1 75 ? 38.241 4.120 -47.479 1.00 65.00 75 ASP A N 1
ATOM 569 C CA . ASP A 1 75 ? 38.557 5.294 -46.639 1.00 65.00 75 ASP A CA 1
ATOM 570 C C . ASP A 1 75 ? 40.026 5.802 -46.766 1.00 65.00 75 ASP A C 1
ATOM 572 O O . ASP A 1 75 ? 40.416 6.722 -46.053 1.00 65.00 75 ASP A O 1
ATOM 576 N N . VAL A 1 76 ? 40.857 5.217 -47.644 1.00 57.91 76 VAL A N 1
ATOM 577 C CA . VAL A 1 76 ? 42.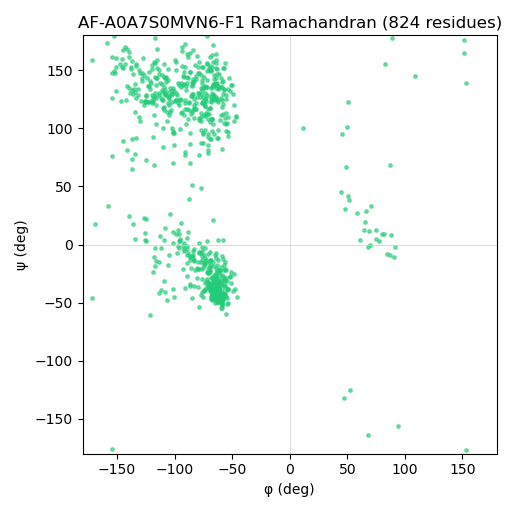317 5.442 -47.743 1.00 57.91 76 VAL A CA 1
ATOM 578 C C . VAL A 1 76 ? 42.723 6.328 -48.940 1.00 57.91 76 VAL A C 1
ATOM 580 O O . VAL A 1 76 ? 43.867 6.774 -48.999 1.00 57.91 76 VAL A O 1
ATOM 583 N N . ASP A 1 77 ? 41.808 6.656 -49.860 1.00 55.78 77 ASP A N 1
ATOM 584 C CA . ASP A 1 77 ? 42.150 7.418 -51.071 1.00 55.78 77 ASP A CA 1
ATOM 585 C C . ASP A 1 77 ? 41.847 8.931 -50.947 1.00 55.78 77 ASP A C 1
ATOM 587 O O . ASP A 1 77 ? 40.724 9.318 -50.623 1.00 55.78 77 ASP A O 1
ATOM 591 N N . PRO A 1 78 ? 42.809 9.829 -51.256 1.00 56.00 78 PRO A N 1
ATOM 592 C CA . PRO A 1 78 ? 42.594 11.282 -51.253 1.00 56.00 78 PRO A CA 1
ATOM 593 C C . PRO A 1 78 ? 41.802 11.789 -52.475 1.00 56.00 78 PRO A C 1
ATOM 595 O O . PRO A 1 78 ? 41.544 12.992 -52.593 1.00 56.00 78 PRO A O 1
ATOM 598 N N . THR A 1 79 ? 41.435 10.903 -53.402 1.00 69.06 79 THR A N 1
ATOM 599 C CA . THR A 1 79 ? 40.661 11.221 -54.604 1.00 69.06 79 THR A CA 1
ATOM 600 C C . THR A 1 79 ? 39.155 11.116 -54.338 1.00 69.06 79 THR A C 1
ATOM 602 O O . THR A 1 79 ? 38.710 10.260 -53.573 1.00 69.06 79 THR A O 1
ATOM 605 N N . PRO A 1 80 ? 38.330 11.984 -54.954 1.00 75.00 80 PRO A N 1
ATOM 606 C CA . PRO A 1 80 ? 36.885 11.831 -54.880 1.00 75.00 80 PRO A CA 1
ATOM 607 C C . PRO A 1 80 ? 36.479 10.500 -55.527 1.00 75.00 80 PRO A C 1
ATOM 609 O O . PRO A 1 80 ? 36.809 10.220 -56.680 1.00 75.00 80 PRO A O 1
ATOM 612 N N . CYS A 1 81 ? 35.766 9.673 -54.771 1.00 85.31 81 CYS A N 1
ATOM 613 C CA . CYS A 1 81 ? 35.252 8.400 -55.241 1.00 85.31 81 CYS A CA 1
ATOM 614 C C . CYS A 1 81 ? 34.049 8.625 -56.161 1.00 85.31 81 CYS A C 1
ATOM 616 O O . CYS A 1 81 ? 33.154 9.407 -55.841 1.00 85.31 81 CYS A O 1
ATOM 618 N N . LEU A 1 82 ? 34.004 7.921 -57.291 1.00 86.31 82 LEU A N 1
ATOM 619 C CA . LEU A 1 82 ? 32.924 8.029 -58.269 1.00 86.31 82 LEU A CA 1
ATOM 620 C C . LEU A 1 82 ? 32.078 6.755 -58.265 1.00 86.31 82 LEU A C 1
ATOM 622 O O . LEU A 1 82 ? 32.558 5.681 -58.624 1.00 86.31 82 LEU A O 1
ATOM 626 N N . VAL A 1 83 ? 30.803 6.897 -57.912 1.00 87.94 83 VAL A N 1
ATOM 627 C CA . VAL A 1 83 ? 29.803 5.824 -57.938 1.00 87.94 83 VAL A CA 1
ATOM 628 C C . VAL A 1 83 ? 28.830 6.083 -59.085 1.00 87.94 83 VAL A C 1
ATOM 630 O O . VAL A 1 83 ? 28.285 7.181 -59.202 1.00 87.94 83 VAL A O 1
ATOM 633 N N . GLN A 1 84 ? 28.598 5.087 -59.939 1.00 88.56 84 GLN A N 1
ATOM 634 C CA . GLN A 1 84 ? 27.628 5.160 -61.033 1.00 88.56 84 GLN A CA 1
ATOM 635 C C . GLN A 1 84 ? 26.469 4.208 -60.762 1.00 88.56 84 GLN A C 1
ATOM 637 O O . GLN A 1 84 ? 26.672 3.011 -60.573 1.00 88.56 84 GLN A O 1
ATOM 642 N N . PHE A 1 85 ? 25.246 4.722 -60.790 1.00 89.12 85 PHE A N 1
ATOM 643 C CA . PHE A 1 85 ? 24.050 3.919 -60.553 1.00 89.12 85 PHE A CA 1
ATOM 644 C C . PHE A 1 85 ? 22.943 4.263 -61.544 1.00 89.12 85 PHE A C 1
ATOM 646 O O . PHE A 1 85 ? 22.935 5.343 -62.129 1.00 89.12 85 PHE A O 1
ATOM 653 N N . ASN A 1 86 ? 22.008 3.335 -61.736 1.00 89.12 86 ASN A N 1
ATOM 654 C CA . ASN A 1 86 ? 20.873 3.508 -62.635 1.00 89.12 86 ASN A CA 1
ATOM 655 C C . ASN A 1 86 ? 19.567 3.495 -61.829 1.00 89.12 86 ASN A C 1
ATOM 657 O O . ASN A 1 86 ? 19.328 2.557 -61.065 1.00 89.12 86 ASN A O 1
ATOM 661 N N . LEU A 1 87 ? 18.738 4.528 -61.987 1.00 88.19 87 LEU A N 1
ATOM 662 C CA . LEU A 1 87 ? 17.407 4.591 -61.383 1.00 88.19 87 LEU A CA 1
ATOM 663 C C . LEU A 1 87 ? 16.412 3.824 -62.261 1.00 88.19 87 LEU A C 1
ATOM 665 O O . LEU A 1 87 ? 16.164 4.205 -63.401 1.00 88.19 87 LEU A O 1
ATOM 669 N N . SER A 1 88 ? 15.824 2.759 -61.711 1.00 85.00 88 SER A N 1
ATOM 670 C CA . SER A 1 88 ? 14.888 1.859 -62.405 1.00 85.00 88 SER A CA 1
ATOM 671 C C . SER A 1 88 ? 13.491 2.440 -62.636 1.00 85.00 88 SER A C 1
ATOM 673 O O . SER A 1 88 ? 12.723 1.882 -63.413 1.00 85.00 88 SER A O 1
ATOM 675 N N . SER A 1 89 ? 13.136 3.520 -61.941 1.00 85.62 89 SER A N 1
ATOM 676 C CA . SER A 1 89 ? 11.829 4.167 -62.041 1.00 85.62 89 SER A CA 1
ATOM 677 C C . SER A 1 89 ? 11.933 5.651 -61.711 1.00 85.62 89 SER A C 1
ATOM 679 O O . SER A 1 89 ? 12.728 6.038 -60.851 1.00 85.62 89 SER A O 1
ATOM 681 N N . LYS A 1 90 ? 11.078 6.470 -62.332 1.00 88.12 90 LYS A N 1
ATOM 682 C CA . LYS A 1 90 ? 10.944 7.901 -62.027 1.00 88.12 90 LYS A CA 1
ATOM 683 C C . LYS A 1 90 ? 10.606 8.130 -60.542 1.00 88.12 90 LYS A C 1
ATOM 685 O O . LYS A 1 90 ? 9.683 7.510 -60.016 1.00 88.12 90 LYS A O 1
ATOM 690 N N . MET A 1 91 ? 11.292 9.075 -59.899 1.00 88.94 91 MET A N 1
ATOM 691 C CA . MET A 1 91 ? 10.954 9.585 -58.564 1.00 88.94 91 MET A CA 1
ATOM 692 C C . MET A 1 91 ? 10.309 10.971 -58.680 1.00 88.94 91 MET A C 1
ATOM 694 O O . MET A 1 91 ? 10.921 11.905 -59.201 1.00 88.94 91 MET A O 1
ATOM 698 N N . GLU A 1 92 ? 9.074 11.107 -58.198 1.00 87.06 92 GLU A N 1
ATOM 699 C CA . GLU A 1 92 ? 8.352 12.388 -58.166 1.00 87.06 92 GLU A CA 1
ATOM 700 C C . GLU A 1 92 ? 8.902 13.304 -57.062 1.00 87.06 92 GLU A C 1
ATOM 702 O O . GLU A 1 92 ? 9.147 12.856 -55.939 1.00 87.06 92 GLU A O 1
ATOM 707 N N . GLY A 1 93 ? 9.123 14.580 -57.390 1.00 80.50 93 GLY A N 1
ATOM 708 C CA . GLY A 1 93 ? 9.657 15.583 -56.475 1.00 80.50 93 GLY A CA 1
ATOM 709 C C . GLY A 1 93 ? 8.645 16.012 -55.399 1.00 80.50 93 GLY A C 1
ATOM 710 O O . GLY A 1 93 ? 7.443 16.050 -55.668 1.00 80.50 93 GLY A O 1
ATOM 711 N N . PRO A 1 94 ? 9.099 16.392 -54.189 1.00 87.81 94 PRO A N 1
ATOM 712 C CA . PRO A 1 94 ? 10.496 16.553 -53.779 1.00 87.81 94 PRO A CA 1
ATOM 713 C C . PRO A 1 94 ? 11.206 15.215 -53.505 1.00 87.81 94 PRO A C 1
ATOM 715 O O . PRO A 1 94 ? 10.676 14.348 -52.811 1.00 87.81 94 PRO A O 1
ATOM 718 N N . VAL A 1 95 ? 12.435 15.074 -54.016 1.00 89.06 95 VAL A N 1
ATOM 719 C CA . VAL A 1 95 ? 13.291 13.902 -53.771 1.00 89.06 95 VAL A CA 1
ATOM 720 C C . VAL A 1 95 ? 14.300 14.214 -52.671 1.00 89.06 95 VAL A C 1
ATOM 722 O O . VAL A 1 95 ? 14.999 15.228 -52.705 1.00 89.06 95 VAL A O 1
ATOM 725 N N . TYR A 1 96 ? 14.391 13.328 -51.692 1.00 91.06 96 TYR A N 1
ATOM 726 C CA . TYR A 1 96 ? 15.220 13.465 -50.506 1.00 91.06 96 TYR A CA 1
ATOM 727 C C . TYR A 1 96 ? 16.485 12.617 -50.642 1.00 91.06 96 TYR A C 1
ATOM 729 O O . TYR A 1 96 ? 16.418 11.424 -50.941 1.00 91.06 96 TYR A O 1
ATOM 737 N N . PHE A 1 97 ? 17.637 13.235 -50.389 1.00 91.62 97 PHE A N 1
ATOM 738 C CA . PHE A 1 97 ? 18.939 12.578 -50.345 1.00 91.62 97 PHE A CA 1
ATOM 739 C C . PHE A 1 97 ? 19.366 12.403 -48.888 1.00 91.62 97 PHE A C 1
ATOM 741 O O . PHE A 1 97 ? 19.616 13.385 -48.178 1.00 91.62 97 PHE A O 1
ATOM 748 N N . TYR A 1 98 ? 19.486 11.157 -48.447 1.00 92.38 98 TYR A N 1
ATOM 749 C CA . TYR A 1 98 ? 19.969 10.777 -47.125 1.00 92.38 98 TYR A CA 1
ATOM 750 C C . TYR A 1 98 ? 21.361 10.156 -47.226 1.00 92.38 98 TYR A C 1
ATOM 752 O O . TYR A 1 98 ? 21.615 9.377 -48.140 1.00 92.38 98 TYR A O 1
ATOM 760 N N . TYR A 1 99 ? 22.236 10.418 -46.256 1.00 92.00 99 TYR A N 1
ATOM 761 C CA . TYR A 1 99 ? 23.362 9.514 -45.999 1.00 92.00 99 TYR A CA 1
ATOM 762 C C . TYR A 1 99 ? 22.954 8.474 -44.961 1.00 92.00 99 TYR A C 1
ATOM 764 O O . TYR A 1 99 ? 22.097 8.724 -44.102 1.00 92.00 99 TYR A O 1
ATOM 772 N N . THR A 1 100 ? 23.589 7.312 -45.030 1.00 92.50 100 THR A N 1
ATOM 773 C CA . THR A 1 100 ? 23.398 6.209 -44.094 1.00 92.50 100 THR A CA 1
ATOM 774 C C . THR A 1 100 ? 24.688 5.940 -43.343 1.00 92.50 100 THR A C 1
ATOM 776 O O . THR A 1 100 ? 25.781 6.056 -43.897 1.00 92.50 100 THR A O 1
ATOM 779 N N . LEU A 1 101 ? 24.552 5.600 -42.065 1.00 91.00 101 LEU A N 1
ATOM 780 C CA . LEU A 1 101 ? 25.660 5.178 -41.221 1.00 91.00 101 LEU A CA 1
ATOM 781 C C . LEU A 1 101 ? 25.211 3.978 -40.391 1.00 91.00 101 LEU A C 1
ATOM 783 O O . LEU A 1 101 ? 24.123 4.008 -39.810 1.00 91.00 101 LEU A O 1
ATOM 787 N N . THR A 1 102 ? 26.030 2.932 -40.338 1.00 90.69 102 THR A N 1
ATOM 788 C CA . THR A 1 102 ? 25.793 1.740 -39.512 1.00 90.69 102 THR A CA 1
ATOM 789 C C . THR A 1 102 ? 26.860 1.588 -38.431 1.00 90.69 102 THR A C 1
ATOM 791 O O . THR A 1 102 ? 27.951 2.142 -38.540 1.00 90.69 102 THR A O 1
ATOM 794 N N . ASN A 1 103 ? 26.529 0.838 -37.373 1.00 88.62 103 ASN A N 1
ATOM 795 C CA . ASN A 1 103 ? 27.392 0.593 -36.209 1.00 88.62 103 ASN A CA 1
ATOM 796 C C . ASN A 1 103 ? 27.837 1.878 -35.469 1.00 88.62 103 ASN A C 1
ATOM 798 O O . ASN A 1 103 ? 28.879 1.912 -34.816 1.00 88.62 103 ASN A O 1
ATOM 802 N N . PHE A 1 104 ? 27.028 2.944 -35.549 1.00 88.88 104 PHE A N 1
ATOM 803 C CA . PHE A 1 104 ? 27.297 4.231 -34.911 1.00 88.88 104 PHE A CA 1
ATOM 804 C C . PHE A 1 104 ? 26.241 4.560 -33.836 1.00 88.88 104 PHE A C 1
ATOM 806 O O . PHE A 1 104 ? 25.107 4.940 -34.131 1.00 88.88 104 PHE A O 1
ATOM 813 N N . TYR A 1 105 ? 26.599 4.413 -32.559 1.00 88.62 105 TYR A N 1
ATOM 814 C CA . TYR A 1 105 ? 25.660 4.404 -31.426 1.00 88.62 105 TYR A CA 1
ATOM 815 C C . TYR A 1 105 ? 25.331 5.799 -30.863 1.00 88.62 105 TYR A C 1
ATOM 817 O O . TYR A 1 105 ? 25.685 6.130 -29.729 1.00 88.62 105 TYR A O 1
ATOM 825 N N . GLN A 1 106 ? 24.581 6.613 -31.616 1.00 87.75 106 GLN A N 1
ATOM 826 C CA . GLN A 1 106 ? 24.077 7.912 -31.118 1.00 87.75 106 GLN A CA 1
ATOM 827 C C . GLN A 1 106 ? 23.105 7.789 -29.941 1.00 87.75 106 GLN A C 1
ATOM 829 O O . GLN A 1 106 ? 22.910 8.750 -29.204 1.00 87.75 106 GLN A O 1
ATOM 834 N N . ASN A 1 107 ? 22.503 6.614 -29.773 1.00 86.75 107 ASN A N 1
ATOM 835 C CA . ASN A 1 107 ? 21.587 6.260 -28.692 1.00 86.75 107 ASN A CA 1
ATOM 836 C C . ASN A 1 107 ? 22.301 5.831 -27.400 1.00 86.75 107 ASN A C 1
ATOM 838 O O . ASN A 1 107 ? 21.645 5.546 -26.399 1.00 86.75 107 ASN A O 1
ATOM 842 N N . HIS A 1 108 ? 23.633 5.750 -27.404 1.00 84.50 108 HIS A N 1
ATOM 843 C CA . HIS A 1 108 ? 24.386 5.293 -26.247 1.00 84.50 108 HIS A CA 1
ATOM 844 C C . HIS A 1 108 ? 24.251 6.269 -25.067 1.00 84.50 108 HIS A C 1
ATOM 846 O O . HIS A 1 108 ? 24.311 7.487 -25.251 1.00 84.50 108 HIS A O 1
ATOM 852 N N . ARG A 1 109 ? 24.164 5.743 -23.833 1.00 74.75 109 ARG A N 1
ATOM 853 C CA . ARG A 1 109 ? 23.959 6.531 -22.596 1.00 74.75 109 ARG A CA 1
ATOM 854 C C . ARG A 1 109 ? 25.023 7.605 -22.357 1.00 74.75 109 ARG A C 1
ATOM 856 O O . ARG A 1 109 ? 24.756 8.544 -21.631 1.00 74.75 109 ARG A O 1
ATOM 863 N N . ARG A 1 110 ? 26.212 7.490 -22.951 1.00 76.62 110 ARG A N 1
ATOM 864 C CA . ARG A 1 110 ? 27.234 8.555 -22.916 1.00 76.62 110 ARG A CA 1
ATOM 865 C C . ARG A 1 110 ? 27.079 9.586 -24.023 1.00 76.62 110 ARG A C 1
ATOM 867 O O . ARG A 1 110 ? 27.338 10.760 -23.813 1.00 76.62 110 ARG A O 1
ATOM 874 N N . TYR A 1 111 ? 26.657 9.139 -25.198 1.00 79.94 111 TYR A N 1
ATOM 875 C CA . TYR A 1 111 ? 26.576 9.984 -26.376 1.00 79.94 111 TYR A CA 1
ATOM 876 C C . TYR A 1 111 ? 25.375 10.933 -26.291 1.00 79.94 111 TYR A C 1
ATOM 878 O O . TYR A 1 111 ? 25.523 12.131 -26.515 1.00 79.94 111 TYR A O 1
ATOM 886 N N . VAL A 1 112 ? 24.201 10.423 -25.898 1.00 77.88 112 VAL A N 1
ATOM 887 C CA . VAL A 1 112 ? 22.953 11.202 -25.805 1.00 77.88 112 VAL A CA 1
ATOM 888 C C . VAL A 1 112 ? 23.050 12.402 -24.850 1.00 77.88 112 VAL A C 1
ATOM 890 O O . VAL A 1 112 ? 22.758 13.511 -25.299 1.00 77.88 112 VAL A O 1
ATOM 893 N N . PRO A 1 113 ? 23.452 12.245 -23.569 1.00 71.19 113 PRO A N 1
ATOM 894 C CA . PRO A 1 113 ? 23.499 13.366 -22.635 1.00 71.19 113 PRO A CA 1
ATOM 895 C C . PRO A 1 113 ? 24.645 14.333 -22.913 1.00 71.19 113 PRO A C 1
ATOM 897 O O . PRO A 1 113 ? 24.560 15.451 -22.429 1.00 71.19 113 PRO A O 1
ATOM 900 N N . SER A 1 114 ? 25.651 13.955 -23.720 1.00 73.06 114 SER A N 1
ATOM 901 C CA . SER A 1 114 ? 26.756 14.850 -24.101 1.00 73.06 114 SER A CA 1
ATOM 902 C C . SER A 1 114 ? 26.309 16.072 -24.924 1.00 73.06 114 SER A C 1
ATOM 904 O O . SER A 1 114 ? 27.099 16.957 -25.234 1.00 73.06 114 SER A O 1
ATOM 906 N N . ARG A 1 115 ? 25.036 16.117 -25.325 1.00 71.88 115 ARG A N 1
ATOM 907 C CA . ARG A 1 115 ? 24.432 17.199 -26.093 1.00 71.88 115 ARG A CA 1
ATOM 908 C C . ARG A 1 115 ? 23.963 18.331 -25.172 1.00 71.88 115 ARG A C 1
ATOM 910 O O . ARG A 1 115 ? 23.131 18.113 -24.298 1.00 71.88 115 ARG A O 1
ATOM 917 N N . SER A 1 116 ? 24.373 19.566 -25.462 1.00 70.81 116 SER A N 1
ATOM 918 C CA . SER A 1 116 ? 23.781 20.763 -24.850 1.00 70.81 116 SER A CA 1
ATOM 919 C C . SER A 1 116 ? 22.652 21.335 -25.712 1.00 70.81 116 SER A C 1
ATOM 921 O O . SER A 1 116 ? 22.869 21.827 -26.823 1.00 70.81 116 SER A O 1
ATOM 923 N N . ASP A 1 117 ? 21.423 21.282 -25.195 1.00 70.19 117 ASP A N 1
ATOM 924 C CA . ASP A 1 117 ? 20.239 21.819 -25.877 1.00 70.19 117 ASP A CA 1
ATOM 925 C C . ASP A 1 117 ? 20.250 23.345 -25.981 1.00 70.19 117 ASP A C 1
ATOM 927 O O . ASP A 1 117 ? 19.799 23.889 -26.988 1.00 70.19 117 ASP A O 1
ATOM 931 N N . ILE A 1 118 ? 20.793 24.030 -24.974 1.00 66.19 118 ILE A N 1
ATOM 932 C CA . ILE A 1 118 ? 20.910 25.494 -24.943 1.00 66.19 118 ILE A CA 1
ATOM 933 C C . ILE A 1 118 ? 21.872 25.958 -26.046 1.00 66.19 118 ILE A C 1
ATOM 935 O O . ILE A 1 118 ? 21.545 26.843 -26.839 1.00 66.19 118 ILE A O 1
ATOM 939 N N . MET A 1 119 ? 23.016 25.281 -26.181 1.00 64.31 119 MET A N 1
ATOM 940 C CA . MET A 1 119 ? 23.999 25.568 -27.229 1.00 64.31 119 MET A CA 1
ATOM 941 C C . MET A 1 119 ? 23.457 25.242 -28.626 1.00 64.31 119 MET A C 1
ATOM 943 O O . MET A 1 119 ? 23.631 26.025 -29.558 1.00 64.31 119 MET A O 1
ATOM 947 N N . ASN A 1 120 ? 22.730 24.130 -28.774 1.00 65.44 120 ASN A N 1
ATOM 948 C CA . ASN A 1 120 ? 22.110 23.744 -30.045 1.00 65.44 120 ASN A CA 1
ATOM 949 C C . ASN A 1 120 ? 20.984 24.682 -30.500 1.00 65.44 120 ASN A C 1
ATOM 951 O O . ASN A 1 120 ? 20.638 24.679 -31.679 1.00 65.44 120 ASN A O 1
ATOM 955 N N . ARG A 1 121 ? 20.411 25.493 -29.605 1.00 64.00 121 ARG A N 1
ATOM 956 C CA . ARG A 1 121 ? 19.433 26.536 -29.959 1.00 64.00 121 ARG A CA 1
ATOM 957 C C . ARG A 1 121 ? 20.084 27.864 -30.360 1.00 64.00 121 ARG A C 1
ATOM 959 O O . ARG A 1 121 ? 19.401 28.728 -30.898 1.00 64.00 121 ARG A O 1
ATOM 966 N N . GLY A 1 122 ? 21.398 28.017 -30.172 1.00 59.22 122 GLY A N 1
ATOM 967 C CA . GLY A 1 122 ? 22.140 29.238 -30.503 1.00 59.22 122 GLY A CA 1
ATOM 968 C C . GLY A 1 122 ? 22.190 30.290 -29.384 1.00 59.22 122 GLY A C 1
ATOM 969 O O . GLY A 1 122 ? 22.700 31.396 -29.607 1.00 59.22 122 GLY A O 1
ATOM 970 N N . ASP A 1 123 ? 21.710 29.954 -28.182 1.00 60.31 123 ASP A N 1
ATOM 971 C CA . ASP A 1 123 ? 21.712 30.804 -26.981 1.00 60.31 123 ASP A CA 1
ATOM 972 C C . ASP A 1 123 ? 23.045 30.711 -26.212 1.00 60.31 123 ASP A C 1
ATOM 974 O O . ASP A 1 123 ? 23.099 30.470 -25.008 1.00 60.31 123 ASP A O 1
ATOM 978 N N . PHE A 1 124 ? 24.156 30.905 -26.924 1.00 57.25 124 PHE A N 1
ATOM 979 C CA . PHE A 1 124 ? 25.495 30.867 -26.335 1.00 57.25 124 PHE A CA 1
ATOM 980 C C . PHE A 1 124 ? 25.697 32.000 -25.309 1.00 57.25 124 PHE A C 1
ATOM 982 O O . PHE A 1 124 ? 25.500 33.171 -25.643 1.00 57.25 124 PHE A O 1
ATOM 989 N N . GLY A 1 125 ? 26.129 31.665 -24.087 1.00 51.06 125 GLY A N 1
ATOM 990 C CA . GLY A 1 125 ? 26.481 32.641 -23.044 1.00 51.06 125 GLY A CA 1
ATOM 991 C C . GLY A 1 125 ? 25.315 33.216 -22.226 1.00 51.06 125 GLY A C 1
ATOM 992 O O . GLY A 1 125 ? 25.539 34.148 -21.460 1.00 51.06 125 GLY A O 1
ATOM 993 N N . LYS A 1 126 ? 24.091 32.683 -22.363 1.00 51.53 126 LYS A N 1
ATOM 994 C CA . LYS A 1 126 ? 22.953 32.946 -21.450 1.00 51.53 126 LYS A CA 1
ATOM 995 C C . LYS A 1 126 ? 22.821 31.888 -20.342 1.00 51.53 126 LYS A C 1
ATOM 997 O O . LYS A 1 126 ? 21.754 31.726 -19.757 1.00 51.53 126 LYS A O 1
ATOM 1002 N N . GLU A 1 127 ? 23.885 31.134 -20.101 1.00 54.78 127 GLU A N 1
ATOM 1003 C CA . GLU A 1 127 ? 23.971 30.196 -18.984 1.00 54.78 127 GLU A CA 1
ATOM 1004 C C . GLU A 1 127 ? 23.919 31.033 -17.694 1.00 54.78 127 GLU A C 1
ATOM 1006 O O . GLU A 1 127 ? 24.634 32.031 -17.566 1.00 54.78 127 GLU A O 1
ATOM 1011 N N . ASN A 1 128 ? 22.970 30.744 -16.799 1.00 40.97 128 ASN A N 1
ATOM 1012 C CA . ASN A 1 128 ? 22.766 31.564 -15.601 1.00 40.97 128 ASN A CA 1
ATOM 1013 C C . ASN A 1 128 ? 24.013 31.482 -14.709 1.00 40.97 128 ASN A C 1
ATOM 1015 O O . ASN A 1 128 ? 24.720 30.491 -14.746 1.00 40.97 128 ASN A O 1
ATOM 1019 N N . ALA A 1 129 ? 24.272 32.461 -13.838 1.00 37.44 129 ALA A N 1
ATOM 1020 C CA . ALA A 1 129 ? 25.466 32.507 -12.973 1.00 37.44 129 ALA A CA 1
ATOM 1021 C C . ALA A 1 129 ? 25.562 31.410 -11.868 1.00 37.44 129 ALA A C 1
ATOM 1023 O O . ALA A 1 129 ? 26.277 31.585 -10.884 1.00 37.44 129 ALA A O 1
ATOM 1024 N N . GLY A 1 130 ? 24.855 30.285 -12.020 1.00 42.88 130 GLY A N 1
ATOM 1025 C CA . GLY A 1 130 ? 25.113 29.001 -11.346 1.00 42.88 130 GLY A CA 1
ATOM 1026 C C . GLY A 1 130 ? 25.563 27.886 -12.311 1.00 42.88 130 GLY A C 1
ATOM 1027 O O . GLY A 1 130 ? 26.141 26.894 -11.879 1.00 42.88 130 GLY A O 1
ATOM 1028 N N . ASP A 1 131 ? 25.369 28.093 -13.612 1.00 44.94 131 ASP A N 1
ATOM 1029 C CA . ASP A 1 131 ? 25.918 27.346 -14.737 1.00 44.94 131 ASP A CA 1
ATOM 1030 C C . ASP A 1 131 ? 27.245 28.016 -15.137 1.00 44.94 131 ASP A C 1
ATOM 1032 O O . ASP A 1 131 ? 27.344 28.813 -16.067 1.00 44.94 131 ASP A O 1
ATOM 1036 N N . SER A 1 132 ? 28.289 27.765 -14.348 1.00 37.22 132 SER A N 1
ATOM 1037 C CA . SER A 1 132 ? 29.663 28.114 -14.727 1.00 37.22 132 SER A CA 1
ATOM 1038 C C . SER A 1 132 ? 30.016 27.459 -16.082 1.00 37.22 132 SER A C 1
ATOM 1040 O O . SER A 1 132 ? 29.488 26.383 -16.368 1.00 37.22 132 SER A O 1
ATOM 1042 N N . PRO A 1 133 ? 30.979 27.973 -16.879 1.00 41.19 133 PRO A N 1
ATOM 1043 C CA . PRO A 1 133 ? 31.506 27.258 -18.056 1.00 41.19 133 PRO A CA 1
ATOM 1044 C C . PRO A 1 133 ? 32.073 25.864 -17.719 1.00 41.19 133 PRO A C 1
ATOM 1046 O O . PRO A 1 133 ? 32.293 25.039 -18.600 1.00 41.19 133 PRO A O 1
ATOM 1049 N N . THR A 1 134 ? 32.308 25.615 -16.427 1.00 42.34 134 THR A N 1
ATOM 1050 C CA . THR A 1 134 ? 32.734 24.354 -15.809 1.00 42.34 134 THR A CA 1
ATOM 1051 C C . THR A 1 134 ? 31.578 23.517 -15.229 1.00 42.34 134 THR A C 1
ATOM 1053 O O . THR A 1 134 ? 31.822 22.486 -14.607 1.00 42.34 134 THR A O 1
ATOM 1056 N N . GLY A 1 135 ? 30.323 23.952 -15.386 1.00 41.34 135 GLY A N 1
ATOM 1057 C CA . GLY A 1 135 ? 29.151 23.471 -14.643 1.00 41.34 135 GLY A CA 1
ATOM 1058 C C . GLY A 1 135 ? 27.978 22.960 -15.485 1.00 41.34 135 GLY A C 1
ATOM 1059 O O . GLY A 1 135 ? 26.970 22.550 -14.912 1.00 41.34 135 GLY A O 1
ATOM 1060 N N . THR A 1 136 ? 28.077 22.905 -16.816 1.00 45.44 136 THR A N 1
ATOM 1061 C CA . THR A 1 136 ? 27.091 22.162 -17.614 1.00 45.44 136 THR A CA 1
ATOM 1062 C C . THR A 1 136 ? 27.302 20.661 -17.394 1.00 45.44 136 THR A C 1
ATOM 1064 O O . THR A 1 136 ? 28.124 20.016 -18.040 1.00 45.44 136 THR A O 1
ATOM 1067 N N . THR A 1 137 ? 26.541 20.070 -16.467 1.00 50.59 137 THR A N 1
ATOM 1068 C CA . THR A 1 137 ? 26.552 18.613 -16.187 1.00 50.59 137 THR A CA 1
ATOM 1069 C C . THR A 1 137 ? 26.378 17.749 -17.447 1.00 50.59 137 THR A C 1
ATOM 1071 O O . THR A 1 137 ? 26.833 16.606 -17.486 1.00 50.59 137 THR A O 1
ATOM 1074 N N . THR A 1 138 ? 25.769 18.304 -18.499 1.00 52.62 138 THR A N 1
ATOM 1075 C CA . THR A 1 138 ? 25.535 17.667 -19.800 1.00 52.62 138 THR A CA 1
ATOM 1076 C C . THR A 1 138 ? 26.746 17.678 -20.738 1.00 52.62 138 THR A C 1
ATOM 1078 O O . THR A 1 138 ? 26.826 16.826 -21.609 1.00 52.62 138 THR A O 1
ATOM 1081 N N . CYS A 1 139 ? 27.745 18.547 -20.570 1.00 59.50 139 CYS A N 1
ATOM 1082 C CA . CYS A 1 139 ? 28.938 18.566 -21.433 1.00 59.50 139 CYS A CA 1
ATOM 1083 C C . CYS A 1 139 ? 30.043 17.599 -20.936 1.00 59.50 139 CYS A C 1
ATOM 1085 O O . CYS A 1 139 ? 31.223 17.928 -20.990 1.00 59.50 139 CYS A O 1
ATOM 1087 N N . THR A 1 140 ? 29.686 16.405 -20.439 1.00 57.72 140 THR A N 1
ATOM 1088 C CA . THR A 1 140 ? 30.637 15.382 -19.947 1.00 57.72 140 THR A CA 1
ATOM 1089 C C . THR A 1 140 ? 30.486 14.043 -20.700 1.00 57.72 140 THR A C 1
ATOM 1091 O O . THR A 1 140 ? 29.380 13.707 -21.128 1.00 57.72 140 THR A O 1
ATOM 1094 N N . PRO A 1 141 ? 31.563 13.247 -20.890 1.00 47.75 141 PRO A N 1
ATOM 1095 C CA . PRO A 1 141 ? 32.921 13.473 -20.406 1.00 47.75 141 PRO A CA 1
ATOM 1096 C C . PRO A 1 141 ? 33.709 14.387 -21.369 1.00 47.75 141 PRO A C 1
ATOM 1098 O O . PRO A 1 141 ? 33.610 14.214 -22.581 1.00 47.75 141 PRO A O 1
ATOM 1101 N N . TRP A 1 142 ? 34.500 15.303 -20.789 1.00 59.59 142 TRP A N 1
ATOM 1102 C CA . TRP A 1 142 ? 35.469 16.254 -21.384 1.00 59.59 142 TRP A CA 1
ATOM 1103 C C . TRP A 1 142 ? 34.989 17.584 -21.960 1.00 59.59 142 TRP A C 1
ATOM 1105 O O . TRP A 1 142 ? 33.922 17.681 -22.554 1.00 59.59 142 TRP A O 1
ATOM 1115 N N . ASP A 1 143 ? 35.847 18.604 -22.027 1.00 54.25 143 ASP A N 1
ATOM 1116 C CA . ASP A 1 143 ? 37.008 19.035 -21.216 1.00 54.25 143 ASP A CA 1
ATOM 1117 C C . ASP A 1 143 ? 37.055 20.537 -21.465 1.00 54.25 143 ASP A C 1
ATOM 1119 O O . ASP A 1 143 ? 36.719 21.011 -22.558 1.00 54.25 143 ASP A O 1
ATOM 1123 N N . THR A 1 144 ? 37.484 21.282 -20.473 1.00 49.50 144 THR A N 1
ATOM 1124 C CA . THR A 1 144 ? 37.789 22.694 -20.627 1.00 49.50 144 THR A CA 1
ATOM 1125 C C . THR A 1 144 ? 39.267 22.844 -20.963 1.00 49.50 144 THR A C 1
ATOM 1127 O O . THR A 1 144 ? 40.099 22.188 -20.347 1.00 49.50 144 THR A O 1
ATOM 1130 N N . TYR A 1 145 ? 39.630 23.702 -21.911 1.00 51.06 145 TYR A N 1
ATOM 1131 C CA . TYR A 1 145 ? 41.030 24.080 -22.096 1.00 51.06 145 TYR A CA 1
ATOM 1132 C C . TYR A 1 145 ? 41.374 25.254 -21.171 1.00 51.06 145 TYR A C 1
ATOM 1134 O O . TYR A 1 145 ? 40.527 26.101 -20.888 1.00 51.06 145 TYR A O 1
ATOM 1142 N N . LYS A 1 146 ? 42.628 25.326 -20.719 1.00 53.62 146 LYS A N 1
ATOM 1143 C CA . LYS A 1 146 ? 43.151 26.479 -19.977 1.00 53.62 146 LYS A CA 1
ATOM 1144 C C . LYS A 1 146 ? 43.369 27.633 -20.958 1.00 53.62 146 LYS A C 1
ATOM 1146 O O . LYS A 1 146 ? 44.230 27.539 -21.828 1.00 53.62 146 LYS A O 1
ATOM 1151 N N . GLY A 1 147 ? 42.585 28.702 -20.853 1.00 52.38 147 GLY A N 1
ATOM 1152 C CA . GLY A 1 147 ? 42.817 29.938 -21.601 1.00 52.38 147 GLY A CA 1
ATOM 1153 C C . GLY A 1 147 ? 44.101 30.649 -21.162 1.00 52.38 147 GLY A C 1
ATOM 1154 O O . GLY A 1 147 ? 44.684 30.306 -20.135 1.00 52.38 147 GLY A O 1
ATOM 1155 N N . ASP A 1 148 ? 44.505 31.692 -21.894 1.00 49.28 148 ASP A N 1
ATOM 1156 C CA . ASP A 1 148 ? 45.713 32.494 -21.608 1.00 49.28 148 ASP A CA 1
ATOM 1157 C C . ASP A 1 148 ? 45.727 33.105 -20.185 1.00 49.28 148 ASP A C 1
ATOM 1159 O O . ASP A 1 148 ? 46.779 33.440 -19.649 1.00 49.28 148 ASP A O 1
ATOM 1163 N N . SER A 1 149 ? 44.555 33.225 -19.552 1.00 53.34 149 SER A N 1
ATOM 1164 C CA . SER A 1 149 ? 44.349 33.682 -18.170 1.00 53.34 149 SER A CA 1
ATOM 1165 C C . SER A 1 149 ? 44.246 32.551 -17.129 1.00 53.34 149 SER A C 1
ATOM 1167 O O . SER A 1 149 ? 43.939 32.816 -15.968 1.00 53.34 149 SER A O 1
ATOM 1169 N N . GLY A 1 150 ? 44.448 31.287 -17.519 1.00 53.25 150 GLY A N 1
ATOM 1170 C CA . GLY A 1 150 ? 44.316 30.104 -16.656 1.00 53.25 150 GLY A CA 1
ATOM 1171 C C . GLY A 1 150 ? 42.875 29.648 -16.380 1.00 53.25 150 GLY A C 1
ATOM 1172 O O . GLY A 1 150 ? 42.679 28.697 -15.620 1.00 53.25 150 GLY A O 1
ATOM 1173 N N . GLN A 1 151 ? 41.878 30.301 -16.988 1.00 52.62 151 GLN A N 1
ATOM 1174 C CA . GLN A 1 151 ? 40.465 29.927 -16.889 1.00 52.62 151 GLN A CA 1
ATOM 1175 C C . GLN A 1 151 ? 40.152 28.702 -17.754 1.00 52.62 151 GLN A C 1
ATOM 1177 O O . GLN A 1 151 ? 40.591 28.614 -18.896 1.00 52.62 151 GLN A O 1
ATOM 1182 N N . ASP A 1 152 ? 39.338 27.802 -17.219 1.00 52.56 152 ASP A N 1
ATOM 1183 C CA . ASP A 1 152 ? 38.826 26.620 -17.904 1.00 52.56 152 ASP A CA 1
ATOM 1184 C C . ASP A 1 152 ? 37.682 27.016 -18.865 1.00 52.56 152 ASP A C 1
ATOM 1186 O O . ASP A 1 152 ? 36.621 27.475 -18.434 1.00 52.56 152 ASP A O 1
ATOM 1190 N N . ILE A 1 153 ? 37.901 26.879 -20.178 1.00 53.22 153 ILE A N 1
ATOM 1191 C CA . ILE A 1 153 ? 36.956 27.259 -21.241 1.00 53.22 153 ILE A CA 1
ATOM 1192 C C . ILE A 1 153 ? 36.526 26.018 -22.039 1.00 53.22 153 ILE A C 1
ATOM 1194 O O . ILE A 1 153 ? 37.358 25.239 -22.492 1.00 53.22 153 ILE A O 1
ATOM 1198 N N . ALA A 1 154 ? 35.220 25.823 -22.234 1.00 54.72 154 ALA A N 1
ATOM 1199 C CA . ALA A 1 154 ? 34.668 24.683 -22.972 1.00 54.72 154 ALA A CA 1
ATOM 1200 C C . ALA A 1 154 ? 34.833 24.806 -24.505 1.00 54.72 154 ALA A C 1
ATOM 1202 O O . ALA A 1 154 ? 34.847 25.906 -25.057 1.00 54.72 154 ALA A O 1
ATOM 1203 N N . PHE A 1 155 ? 34.903 23.671 -25.212 1.00 58.94 155 PHE A N 1
ATOM 1204 C CA . PHE A 1 155 ? 34.840 23.622 -26.681 1.00 58.94 155 PHE A CA 1
ATOM 1205 C C . PHE A 1 155 ? 33.408 23.865 -27.198 1.00 58.94 155 PHE A C 1
ATOM 1207 O O . PHE A 1 155 ? 32.442 23.381 -26.606 1.00 58.94 155 PHE A O 1
ATOM 1214 N N . TYR A 1 156 ? 33.268 24.557 -28.338 1.00 60.34 156 TYR A N 1
ATOM 1215 C CA . TYR A 1 156 ? 31.969 24.903 -28.936 1.00 60.34 156 TYR A CA 1
ATOM 1216 C C . TYR A 1 156 ? 31.784 24.288 -30.335 1.00 60.34 156 TYR A C 1
ATOM 1218 O O . TYR A 1 156 ? 32.600 24.577 -31.215 1.00 60.34 156 TYR A O 1
ATOM 1226 N N . PRO A 1 157 ? 30.704 23.512 -30.594 1.00 64.38 157 PRO A N 1
ATOM 1227 C CA . PRO A 1 157 ? 29.755 22.958 -29.626 1.00 64.38 157 PRO A CA 1
ATOM 1228 C C . PRO A 1 157 ? 30.419 21.903 -28.715 1.00 64.38 157 PRO A C 1
ATOM 1230 O O . PRO A 1 157 ? 31.440 21.327 -29.088 1.00 64.38 157 PRO A O 1
ATOM 1233 N N . CYS A 1 158 ? 29.856 21.660 -27.525 1.00 66.50 158 CYS A N 1
ATOM 1234 C CA . CYS A 1 158 ? 30.440 20.757 -26.524 1.00 66.50 158 CYS A CA 1
ATOM 1235 C C . CYS A 1 158 ? 29.990 19.288 -26.709 1.00 66.50 158 CYS A C 1
ATOM 1237 O O . CYS A 1 158 ? 28.969 19.016 -27.348 1.00 66.50 158 CYS A O 1
ATOM 1239 N N . GLY A 1 159 ? 30.739 18.349 -26.110 1.00 71.56 159 GLY A N 1
ATOM 1240 C CA . GLY A 1 159 ? 30.367 16.934 -25.956 1.00 71.56 159 GLY A CA 1
ATOM 1241 C C . GLY A 1 159 ? 30.751 15.974 -27.093 1.00 71.56 159 GLY A C 1
ATOM 1242 O O . GLY A 1 159 ? 31.305 16.361 -28.124 1.00 71.56 159 GLY A O 1
ATOM 1243 N N . LEU A 1 160 ? 30.444 14.682 -26.908 1.00 73.69 160 LEU A N 1
ATOM 1244 C CA . LEU A 1 160 ? 30.750 13.599 -27.859 1.00 73.69 160 LEU A CA 1
ATOM 1245 C C . LEU A 1 160 ? 30.059 13.788 -29.213 1.00 73.69 160 LEU A C 1
ATOM 1247 O O . LEU A 1 160 ? 30.629 13.459 -30.258 1.00 73.69 160 LEU A O 1
ATOM 1251 N N . VAL A 1 161 ? 28.848 14.355 -29.209 1.00 76.19 161 VAL A N 1
ATOM 1252 C CA . VAL A 1 161 ? 28.092 14.633 -30.441 1.00 76.19 161 VAL A CA 1
ATOM 1253 C C . VAL A 1 161 ? 28.834 15.621 -31.341 1.00 76.19 161 VAL A C 1
ATOM 1255 O O . VAL A 1 161 ? 28.877 15.435 -32.557 1.00 76.19 161 VAL A O 1
ATOM 1258 N N . ALA A 1 162 ? 29.455 16.645 -30.750 1.00 68.88 162 ALA A N 1
ATOM 1259 C CA . ALA A 1 162 ? 30.200 17.666 -31.479 1.00 68.88 162 ALA A CA 1
ATOM 1260 C C . ALA A 1 162 ? 31.500 17.127 -32.093 1.00 68.88 162 ALA A C 1
ATOM 1262 O O . ALA A 1 162 ? 31.882 17.536 -33.187 1.00 68.88 162 ALA A O 1
ATOM 1263 N N . LYS A 1 163 ? 32.159 16.172 -31.425 1.00 69.62 163 LYS A N 1
ATOM 1264 C CA . LYS A 1 163 ? 33.395 15.537 -31.915 1.00 69.62 163 LYS A CA 1
ATOM 1265 C C . LYS A 1 163 ? 33.177 14.508 -33.020 1.00 69.62 163 LYS A C 1
ATOM 1267 O O . LYS A 1 163 ? 34.152 13.998 -33.550 1.00 69.62 163 LYS A O 1
ATOM 1272 N N . SER A 1 164 ? 31.938 14.180 -33.368 1.00 76.69 164 SER A N 1
ATOM 1273 C CA . SER A 1 164 ? 31.648 13.082 -34.293 1.00 76.69 164 SER A CA 1
ATOM 1274 C C . SER A 1 164 ? 30.798 13.480 -35.497 1.00 76.69 164 SER A C 1
ATOM 1276 O O . SER A 1 164 ? 30.194 12.624 -36.127 1.00 76.69 164 SER A O 1
ATOM 1278 N N . ILE A 1 165 ? 30.767 14.768 -35.850 1.00 76.50 165 ILE A N 1
ATOM 1279 C CA . ILE A 1 165 ? 29.992 15.291 -36.984 1.00 76.50 165 ILE A CA 1
ATOM 1280 C C . ILE A 1 165 ? 30.411 14.640 -38.309 1.00 76.50 165 ILE A C 1
ATOM 1282 O O . ILE A 1 165 ? 31.565 14.726 -38.727 1.00 76.50 165 ILE A O 1
ATOM 1286 N N . PHE A 1 166 ? 29.432 14.052 -38.997 1.00 81.88 166 PHE A N 1
ATOM 1287 C CA . PHE A 1 166 ? 29.596 13.497 -40.336 1.00 81.88 166 PHE A CA 1
ATOM 1288 C C . PHE A 1 166 ? 29.873 14.592 -41.376 1.00 81.88 166 PHE A C 1
ATOM 1290 O O . PHE A 1 166 ? 29.135 15.576 -41.454 1.00 81.88 166 PHE A O 1
ATOM 1297 N N . ASN A 1 167 ? 30.928 14.416 -42.177 1.00 75.44 167 ASN A N 1
ATOM 1298 C CA . ASN A 1 167 ? 31.488 15.454 -43.050 1.00 75.44 167 ASN A CA 1
ATOM 1299 C C . ASN A 1 167 ? 31.847 14.974 -44.478 1.00 75.44 167 ASN A C 1
ATOM 1301 O O . ASN A 1 167 ? 32.597 15.670 -45.172 1.00 75.44 167 ASN A O 1
ATOM 1305 N N . ASP A 1 168 ? 31.334 13.826 -44.939 1.00 80.94 168 ASP A N 1
ATOM 1306 C CA . ASP A 1 168 ? 31.453 13.429 -46.354 1.00 80.94 168 ASP A CA 1
ATOM 1307 C C . ASP A 1 168 ? 30.695 14.432 -47.247 1.00 80.94 168 ASP A C 1
ATOM 1309 O O . ASP A 1 168 ? 29.629 14.934 -46.873 1.00 80.94 168 ASP A O 1
ATOM 1313 N N . SER A 1 169 ? 31.233 14.730 -48.434 1.00 81.50 169 SER A N 1
ATOM 1314 C CA . SER A 1 169 ? 30.588 15.636 -49.397 1.00 81.50 169 SER A CA 1
ATOM 1315 C C . SER A 1 169 ? 30.138 14.901 -50.650 1.00 81.50 169 SER A C 1
ATOM 1317 O O . SER A 1 169 ? 30.900 14.098 -51.189 1.00 81.50 169 SER A O 1
ATOM 1319 N N . PHE A 1 170 ? 28.953 15.248 -51.150 1.00 86.81 170 PHE A N 1
ATOM 1320 C CA . PHE A 1 170 ? 28.306 14.588 -52.281 1.00 86.81 170 PHE A CA 1
ATOM 1321 C C . PHE A 1 170 ? 28.031 15.582 -53.415 1.00 86.81 170 PHE A C 1
ATOM 1323 O O . PHE A 1 170 ? 27.479 16.656 -53.167 1.00 86.81 170 PHE A O 1
ATOM 1330 N N . ARG A 1 171 ? 28.360 15.215 -54.657 1.00 87.06 171 ARG A N 1
ATOM 1331 C CA . ARG A 1 171 ? 27.920 15.916 -55.877 1.00 87.06 171 ARG A CA 1
ATOM 1332 C C . ARG A 1 171 ? 27.270 14.927 -56.828 1.00 87.06 171 ARG A C 1
ATOM 1334 O O . ARG A 1 171 ? 27.894 13.950 -57.232 1.00 87.06 171 ARG A O 1
ATOM 1341 N N . LEU A 1 172 ? 26.002 15.161 -57.158 1.00 88.12 172 LEU A N 1
ATOM 1342 C CA . LEU A 1 172 ? 25.227 14.279 -58.030 1.00 88.12 172 LEU A CA 1
ATOM 1343 C C . LEU A 1 172 ? 25.087 14.915 -59.410 1.00 88.12 172 LEU A C 1
ATOM 1345 O O . LEU A 1 172 ? 24.629 16.049 -59.534 1.00 88.12 172 LEU A O 1
ATOM 1349 N N . SER A 1 173 ? 25.430 14.160 -60.445 1.00 87.88 173 SER A N 1
ATOM 1350 C CA . SER A 1 173 ? 25.349 14.584 -61.841 1.00 87.88 173 SER A CA 1
ATOM 1351 C C . SER A 1 173 ? 24.588 13.566 -62.686 1.00 87.88 173 SER A C 1
ATOM 1353 O O . SER A 1 173 ? 24.711 12.356 -62.489 1.00 87.88 173 SER A O 1
ATOM 1355 N N . ASP A 1 174 ? 23.780 14.071 -63.613 1.00 84.50 174 ASP A N 1
ATOM 1356 C CA . ASP A 1 174 ? 23.203 13.298 -64.717 1.00 84.50 174 ASP A CA 1
ATOM 1357 C C . ASP A 1 174 ? 24.149 13.384 -65.935 1.00 84.50 174 ASP A C 1
ATOM 1359 O O . ASP A 1 174 ? 25.105 14.163 -65.954 1.00 84.50 174 ASP A O 1
ATOM 1363 N N . SER A 1 175 ? 23.863 12.618 -66.980 1.00 75.88 175 SER A N 1
ATOM 1364 C CA . SER A 1 175 ? 24.492 12.637 -68.302 1.00 75.88 175 SER A CA 1
ATOM 1365 C C . SER A 1 175 ? 24.641 14.030 -68.942 1.00 75.88 175 SER A C 1
ATOM 1367 O O . SER A 1 175 ? 25.559 14.216 -69.740 1.00 75.88 175 SER A O 1
ATOM 1369 N N . SER A 1 176 ? 23.797 15.011 -68.588 1.00 72.31 176 SER A N 1
ATOM 1370 C CA . SER A 1 176 ? 23.775 16.352 -69.200 1.00 72.31 176 SER A CA 1
ATOM 1371 C C . SER A 1 176 ? 24.103 17.534 -68.268 1.00 72.31 176 SER A C 1
ATOM 1373 O O . SER A 1 176 ? 24.418 18.609 -68.776 1.00 72.31 176 SER A O 1
ATOM 1375 N N . SER A 1 177 ? 24.022 17.394 -66.933 1.00 79.69 177 SER A N 1
ATOM 1376 C CA . SER A 1 177 ? 24.284 18.489 -65.967 1.00 79.69 177 SER A CA 1
ATOM 1377 C C . SER A 1 177 ? 24.317 18.027 -64.497 1.00 79.69 177 SER A C 1
ATOM 1379 O O . SER A 1 177 ? 23.709 17.014 -64.151 1.00 79.69 177 SER A O 1
ATOM 1381 N N . GLU A 1 178 ? 24.948 18.807 -63.609 1.00 83.31 178 GLU A N 1
ATOM 1382 C CA . GLU A 1 178 ? 24.863 18.626 -62.146 1.00 83.31 178 GLU A CA 1
ATOM 1383 C C . GLU A 1 178 ? 23.447 18.929 -61.621 1.00 83.31 178 GLU A C 1
ATOM 1385 O O . GLU A 1 178 ? 22.824 19.928 -62.001 1.00 83.31 178 GLU A O 1
ATOM 1390 N N . ILE A 1 179 ? 22.928 18.069 -60.740 1.00 84.12 179 ILE A N 1
ATOM 1391 C CA . ILE A 1 179 ? 21.616 18.254 -60.115 1.00 84.12 179 ILE A CA 1
ATOM 1392 C C . ILE A 1 179 ? 21.726 19.329 -59.034 1.00 84.12 179 ILE A C 1
ATOM 1394 O O . ILE A 1 179 ? 22.487 19.207 -58.079 1.00 84.12 179 ILE A O 1
ATOM 1398 N N . GLN A 1 180 ? 20.923 20.384 -59.177 1.00 81.00 180 GLN A N 1
ATOM 1399 C CA . GLN A 1 180 ? 20.862 21.476 -58.208 1.00 81.00 180 GLN A CA 1
ATOM 1400 C C . GLN A 1 180 ? 20.138 21.024 -56.936 1.00 81.00 180 GLN A C 1
ATOM 1402 O O . GLN A 1 180 ? 18.929 20.775 -56.946 1.00 81.00 180 GLN A O 1
ATOM 1407 N N . TRP A 1 181 ? 20.884 20.945 -55.838 1.00 82.75 181 TRP A N 1
ATOM 1408 C CA . TRP A 1 181 ? 20.364 20.608 -54.519 1.00 82.75 181 TRP A CA 1
ATOM 1409 C C . TRP A 1 181 ? 19.923 21.853 -53.754 1.00 82.75 181 TRP A C 1
ATOM 1411 O O . TRP A 1 181 ? 20.644 22.848 -53.702 1.00 82.75 181 TRP A O 1
ATOM 1421 N N . SER A 1 182 ? 18.766 21.779 -53.098 1.00 81.81 182 SER A N 1
ATOM 1422 C CA . SER A 1 182 ? 18.349 22.791 -52.133 1.00 81.81 182 SER A CA 1
ATOM 1423 C C . SER A 1 182 ? 18.850 22.451 -50.731 1.00 81.81 182 SER A C 1
ATOM 1425 O O . SER A 1 182 ? 18.761 21.302 -50.286 1.00 81.81 182 SER A O 1
ATOM 1427 N N . ASN A 1 183 ? 19.310 23.484 -50.018 1.00 72.75 183 ASN A N 1
ATOM 1428 C CA . ASN A 1 183 ? 19.619 23.425 -48.587 1.00 72.75 183 ASN A CA 1
ATOM 1429 C C . ASN A 1 183 ? 18.417 23.821 -47.701 1.00 72.75 183 ASN A C 1
ATOM 1431 O O . ASN A 1 183 ? 18.492 23.740 -46.473 1.00 72.75 183 ASN A O 1
ATOM 1435 N N . SER A 1 184 ? 17.306 24.270 -48.296 1.00 72.94 184 SER A N 1
ATOM 1436 C CA . SER A 1 184 ? 16.093 24.642 -47.560 1.00 72.94 184 SER A CA 1
ATOM 1437 C C . SER A 1 184 ? 15.248 23.411 -47.207 1.00 72.94 184 SER A C 1
ATOM 1439 O O . SER A 1 184 ? 15.160 22.460 -47.978 1.00 72.94 184 SER A O 1
ATOM 1441 N N . GLY A 1 185 ? 14.631 23.411 -46.019 1.00 71.25 185 GLY A N 1
ATOM 1442 C CA . GLY A 1 185 ? 13.722 22.338 -45.581 1.00 71.25 185 GLY A CA 1
ATOM 1443 C C . GLY A 1 185 ? 14.389 21.066 -45.035 1.00 71.25 185 GLY A C 1
ATOM 1444 O O . GLY A 1 185 ? 13.697 20.080 -44.798 1.00 71.25 185 GLY A O 1
ATOM 1445 N N . ILE A 1 186 ? 15.710 21.071 -44.815 1.00 76.62 186 ILE A N 1
ATOM 1446 C CA . ILE A 1 186 ? 16.455 19.915 -44.280 1.00 76.62 186 ILE A CA 1
ATOM 1447 C C . ILE A 1 186 ? 16.416 19.860 -42.742 1.00 76.62 186 ILE A C 1
ATOM 1449 O O . ILE A 1 186 ? 16.155 18.812 -42.146 1.00 76.62 186 ILE A O 1
ATOM 1453 N N . ALA A 1 187 ? 16.651 20.998 -42.086 1.00 71.38 187 ALA A N 1
ATOM 1454 C CA . ALA A 1 187 ? 16.511 21.157 -40.641 1.00 71.38 187 ALA A CA 1
ATOM 1455 C C . ALA A 1 187 ? 15.160 21.808 -40.304 1.00 71.38 187 ALA A C 1
ATOM 1457 O O . ALA A 1 187 ? 14.621 22.586 -41.088 1.00 71.38 187 ALA A O 1
ATOM 1458 N N . TRP A 1 188 ? 14.605 21.493 -39.131 1.00 63.28 188 TRP A N 1
ATOM 1459 C CA . TRP A 1 188 ? 13.353 22.107 -38.678 1.00 63.28 188 TRP A CA 1
ATOM 1460 C C . TRP A 1 188 ? 13.611 23.567 -38.281 1.00 63.28 188 TRP A C 1
ATOM 1462 O O . TRP A 1 188 ? 14.646 23.836 -37.666 1.00 63.28 188 TRP A O 1
ATOM 1472 N N . PRO A 1 189 ? 12.689 24.493 -38.587 1.00 56.03 189 PRO A N 1
ATOM 1473 C CA . PRO A 1 189 ? 12.776 25.857 -38.087 1.00 56.03 189 PRO A CA 1
ATOM 1474 C C . PRO A 1 189 ? 12.644 25.865 -36.554 1.00 56.03 189 PRO A C 1
ATOM 1476 O O . PRO A 1 189 ? 11.814 25.149 -35.995 1.00 56.03 189 PRO A O 1
ATOM 1479 N N . ASN A 1 190 ? 13.466 26.663 -35.863 1.00 56.38 190 ASN A N 1
ATOM 1480 C CA . ASN A 1 190 ? 13.266 26.942 -34.435 1.00 56.38 190 ASN A CA 1
ATOM 1481 C C . ASN A 1 190 ? 11.983 27.774 -34.231 1.00 56.38 190 ASN A C 1
ATOM 1483 O O . ASN A 1 190 ? 11.503 28.394 -35.179 1.00 56.38 190 ASN A O 1
ATOM 1487 N N . ALA A 1 191 ? 11.456 27.829 -32.999 1.00 46.50 191 ALA A N 1
ATOM 1488 C CA . ALA A 1 191 ? 10.231 28.569 -32.647 1.00 46.50 191 ALA A CA 1
ATOM 1489 C C . ALA A 1 191 ? 10.235 30.050 -33.095 1.00 46.50 191 ALA A C 1
ATOM 1491 O O . ALA A 1 191 ? 9.183 30.586 -33.426 1.00 46.50 191 ALA A O 1
ATOM 1492 N N . ASP A 1 192 ? 11.419 30.665 -33.207 1.00 47.00 192 ASP A N 1
ATOM 1493 C CA . ASP A 1 192 ? 11.611 32.050 -33.666 1.00 47.00 192 ASP A CA 1
ATOM 1494 C C . ASP A 1 192 ? 11.968 32.166 -35.165 1.00 47.00 192 ASP A C 1
ATOM 1496 O O . ASP A 1 192 ? 12.469 33.196 -35.620 1.00 47.00 192 ASP A O 1
ATOM 1500 N N . GLY A 1 193 ? 11.827 31.089 -35.945 1.00 48.03 193 GLY A N 1
ATOM 1501 C CA . GLY A 1 193 ? 12.166 31.038 -37.375 1.00 48.03 193 GLY A CA 1
ATOM 1502 C C . GLY A 1 193 ? 13.667 31.109 -37.697 1.00 48.03 193 GLY A C 1
ATOM 1503 O O . GLY A 1 193 ? 14.049 31.033 -38.863 1.00 48.03 193 GLY A O 1
ATOM 1504 N N . LYS A 1 194 ? 14.539 31.225 -36.688 1.00 45.59 194 LYS A N 1
ATOM 1505 C CA . LYS A 1 194 ? 15.999 31.310 -36.846 1.00 45.59 194 LYS A CA 1
ATOM 1506 C C . LYS A 1 194 ? 16.640 29.932 -36.684 1.00 45.59 194 LYS A C 1
ATOM 1508 O O . LYS A 1 194 ? 16.858 29.464 -35.567 1.00 45.59 194 LYS A O 1
ATOM 1513 N N . THR A 1 195 ? 16.954 29.269 -37.795 1.00 51.00 195 THR A N 1
ATOM 1514 C CA . THR A 1 195 ? 17.933 28.169 -37.815 1.00 51.00 195 THR A CA 1
ATOM 1515 C C . THR A 1 195 ? 19.263 28.683 -37.270 1.00 51.00 195 THR A C 1
ATOM 1517 O O . THR A 1 195 ? 19.670 29.772 -37.662 1.00 51.00 195 THR A O 1
ATOM 1520 N N . TYR A 1 196 ? 19.879 27.922 -36.355 1.00 55.09 196 TYR A N 1
ATOM 1521 C CA . TYR A 1 196 ? 21.258 28.042 -35.858 1.00 55.09 196 TYR A CA 1
ATOM 1522 C C . TYR A 1 196 ? 21.973 29.351 -36.264 1.00 55.09 196 TYR A C 1
ATOM 1524 O O . TYR A 1 196 ? 22.424 29.501 -37.391 1.00 55.09 196 TYR A O 1
ATOM 1532 N N . VAL A 1 197 ? 22.052 30.352 -35.389 1.00 50.09 197 VAL A N 1
ATOM 1533 C CA . VAL A 1 197 ? 22.515 31.696 -35.789 1.00 50.09 197 VAL A CA 1
ATOM 1534 C C . VAL A 1 197 ? 24.030 31.732 -36.029 1.00 50.09 197 VAL A C 1
ATOM 1536 O O . VAL A 1 197 ? 24.803 31.322 -35.164 1.00 50.09 197 VAL A O 1
ATOM 1539 N N . SER A 1 198 ? 24.448 32.278 -37.175 1.00 50.19 198 SER A N 1
ATOM 1540 C CA . SER A 1 198 ? 25.853 32.573 -37.479 1.00 50.19 198 SER A CA 1
ATOM 1541 C C . SER A 1 198 ? 26.250 33.722 -36.576 1.00 50.19 198 SER A C 1
ATOM 1543 O O . SER A 1 198 ? 25.651 34.796 -36.654 1.00 50.19 198 SER A O 1
ATOM 1545 N N . LYS A 1 199 ? 27.216 33.503 -35.688 1.00 55.84 199 LYS A N 1
ATOM 1546 C CA . LYS A 1 199 ? 27.741 34.575 -34.844 1.00 55.84 199 LYS A CA 1
ATOM 1547 C C . LYS A 1 199 ? 28.729 35.428 -35.637 1.00 55.84 199 LYS A C 1
ATOM 1549 O O . LYS A 1 199 ? 29.323 34.972 -36.611 1.00 55.84 199 LYS A O 1
ATOM 1554 N N . ASP A 1 200 ? 28.842 36.685 -35.244 1.00 56.53 200 ASP A N 1
ATOM 1555 C CA . ASP A 1 200 ? 29.753 37.658 -35.828 1.00 56.53 200 ASP A CA 1
ATOM 1556 C C . ASP A 1 200 ? 31.218 37.324 -35.498 1.00 56.53 200 ASP A C 1
ATOM 1558 O O . ASP A 1 200 ? 31.520 36.595 -34.548 1.00 56.53 200 ASP A O 1
ATOM 1562 N N . GLU A 1 201 ? 32.153 37.888 -36.266 1.00 56.62 201 GLU A N 1
ATOM 1563 C CA . GLU A 1 201 ? 33.591 37.675 -36.047 1.00 56.62 201 GLU A CA 1
ATOM 1564 C C . GLU A 1 201 ? 34.052 38.077 -34.634 1.00 56.62 201 GLU A C 1
ATOM 1566 O O . GLU A 1 201 ? 35.008 37.494 -34.116 1.00 56.62 201 GLU A O 1
ATOM 1571 N N . GLY A 1 202 ? 33.374 39.035 -33.989 1.00 57.28 202 GLY A N 1
ATOM 1572 C CA . GLY A 1 202 ? 33.676 39.481 -32.628 1.00 57.28 202 GLY A CA 1
ATOM 1573 C C . GLY A 1 202 ? 33.395 38.411 -31.574 1.00 57.28 202 GLY A C 1
ATOM 1574 O O . GLY A 1 202 ? 34.231 38.167 -30.702 1.00 57.28 202 GLY A O 1
ATOM 1575 N N . TRP A 1 203 ? 32.260 37.717 -31.681 1.00 62.53 203 TRP A N 1
ATOM 1576 C CA . TRP A 1 203 ? 31.932 36.581 -30.817 1.00 62.53 203 TRP A CA 1
ATOM 1577 C C . TRP A 1 203 ? 32.912 35.420 -31.019 1.00 62.53 203 TRP A C 1
ATOM 1579 O O . TRP A 1 203 ? 33.426 34.876 -30.043 1.00 62.53 203 TRP A O 1
ATOM 1589 N N . ILE A 1 204 ? 33.244 35.090 -32.273 1.00 56.59 204 ILE A N 1
ATOM 1590 C CA . ILE A 1 204 ? 34.203 34.020 -32.597 1.00 56.59 204 ILE A CA 1
ATOM 1591 C C . ILE A 1 204 ? 35.567 34.327 -31.966 1.00 56.59 204 ILE A C 1
ATOM 1593 O O . ILE A 1 204 ? 36.134 33.478 -31.291 1.00 56.59 204 ILE A O 1
ATOM 1597 N N . ARG A 1 205 ? 36.076 35.558 -32.079 1.00 55.47 205 ARG A N 1
ATOM 1598 C CA . ARG A 1 205 ? 37.350 35.947 -31.442 1.00 55.47 205 ARG A CA 1
ATOM 1599 C C . ARG A 1 205 ? 37.327 35.895 -29.911 1.00 55.47 205 ARG A C 1
ATOM 1601 O O . ARG A 1 205 ? 38.386 35.752 -29.311 1.00 55.47 205 ARG A O 1
ATOM 1608 N N . LYS A 1 206 ? 36.155 36.042 -29.286 1.00 54.19 206 LYS A N 1
ATOM 1609 C CA . LYS A 1 206 ? 35.991 36.083 -27.825 1.00 54.19 206 LYS A CA 1
ATOM 1610 C C . LYS A 1 206 ? 35.842 34.697 -27.192 1.00 54.19 206 LYS A C 1
ATOM 1612 O O . LYS A 1 206 ? 36.286 34.507 -26.065 1.00 54.19 206 LYS A O 1
ATOM 1617 N N . TYR A 1 207 ? 35.208 33.759 -27.894 1.00 53.53 207 TYR A N 1
ATOM 1618 C CA . TYR A 1 207 ? 34.835 32.446 -27.348 1.00 53.53 207 TYR A CA 1
ATOM 1619 C C . TYR A 1 207 ? 35.526 31.261 -28.048 1.00 53.53 207 TYR A C 1
ATOM 1621 O O . TYR A 1 207 ? 35.351 30.123 -27.619 1.00 53.53 207 TYR A O 1
ATOM 1629 N N . CYS A 1 208 ? 36.331 31.508 -29.089 1.00 53.28 208 CYS A N 1
ATOM 1630 C CA . CYS A 1 208 ? 37.148 30.501 -29.772 1.00 53.28 208 CYS A CA 1
ATOM 1631 C C . CYS A 1 208 ? 38.631 30.676 -29.452 1.00 53.28 208 CYS A C 1
ATOM 1633 O O . CYS A 1 208 ? 39.143 31.795 -29.444 1.00 53.28 208 CYS A O 1
ATOM 1635 N N . TYR A 1 209 ? 39.350 29.573 -29.248 1.00 51.97 209 TYR A N 1
ATOM 1636 C CA . TYR A 1 209 ? 40.770 29.622 -28.894 1.00 51.97 209 TYR A CA 1
ATOM 1637 C C . TYR A 1 209 ? 41.691 29.526 -30.097 1.00 51.97 209 TYR A 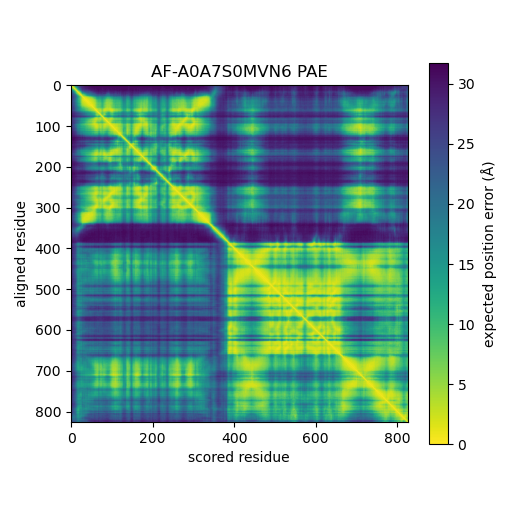C 1
ATOM 1639 O O . TYR A 1 209 ? 41.347 28.914 -31.106 1.00 51.97 209 TYR A O 1
ATOM 1647 N N . LYS A 1 210 ? 42.884 30.100 -29.936 1.00 46.91 210 LYS A N 1
ATOM 1648 C CA . LYS A 1 210 ? 43.994 30.110 -30.887 1.00 46.91 210 LYS A CA 1
ATOM 1649 C C . LYS A 1 210 ? 45.003 29.028 -30.495 1.00 46.91 210 LYS A C 1
ATOM 1651 O O . LYS A 1 210 ? 45.496 29.037 -29.373 1.00 46.91 210 LYS A O 1
ATOM 1656 N N . LEU A 1 211 ? 45.328 28.107 -31.397 1.00 41.72 211 LEU A N 1
ATOM 1657 C CA . LEU A 1 211 ? 46.356 27.094 -31.158 1.00 41.72 211 LEU A CA 1
ATOM 1658 C C . LEU A 1 211 ? 47.749 27.729 -31.347 1.00 41.72 211 LEU A C 1
ATOM 1660 O O . LEU A 1 211 ? 48.148 28.028 -32.475 1.00 41.72 211 LEU A O 1
ATOM 1664 N N . GLY A 1 212 ? 48.470 27.961 -30.247 1.00 39.22 212 GLY A N 1
ATOM 1665 C CA . GLY A 1 212 ? 49.939 28.005 -30.237 1.00 39.22 212 GLY A CA 1
ATOM 1666 C C . GLY A 1 212 ? 50.485 26.576 -30.158 1.00 39.22 212 GLY A C 1
ATOM 1667 O O . GLY A 1 212 ? 49.772 25.689 -29.698 1.00 39.22 212 GLY A O 1
ATOM 1668 N N . SER A 1 213 ? 51.704 26.323 -30.642 1.00 37.84 213 SER A N 1
ATOM 1669 C CA . SER A 1 213 ? 52.293 24.977 -30.725 1.00 37.84 213 SER A CA 1
ATOM 1670 C C . SER A 1 213 ? 52.310 24.259 -29.364 1.00 37.84 213 SER A C 1
ATOM 1672 O O . SER A 1 213 ? 53.205 24.477 -28.551 1.00 37.84 213 SER A O 1
ATOM 1674 N N . LEU A 1 214 ? 51.321 23.402 -29.113 1.00 38.41 214 LEU A N 1
ATOM 1675 C CA . LEU A 1 214 ? 51.245 22.541 -27.937 1.00 38.41 214 LEU A CA 1
ATOM 1676 C C . LEU A 1 214 ? 51.690 21.133 -28.330 1.00 38.41 214 LEU A C 1
ATOM 1678 O O . LEU A 1 214 ? 50.915 20.331 -28.835 1.00 38.41 214 LEU A O 1
ATOM 1682 N N . THR A 1 215 ? 52.964 20.855 -28.081 1.00 41.81 215 THR A N 1
ATOM 1683 C CA . THR A 1 215 ? 53.489 19.514 -27.817 1.00 41.81 215 THR A CA 1
ATOM 1684 C C . THR A 1 215 ? 53.457 19.305 -26.302 1.00 41.81 215 THR A C 1
ATOM 1686 O O . THR A 1 215 ? 54.218 19.985 -25.619 1.00 41.81 215 THR A O 1
ATOM 1689 N N . ALA A 1 216 ? 52.600 18.420 -25.774 1.00 35.81 216 ALA A N 1
ATOM 1690 C CA . ALA A 1 216 ? 52.860 17.719 -24.503 1.00 35.81 216 ALA A CA 1
ATOM 1691 C C . ALA A 1 216 ? 51.853 16.600 -24.188 1.00 35.81 216 ALA A C 1
ATOM 1693 O O . ALA A 1 216 ? 52.310 15.514 -23.877 1.00 35.81 216 ALA A O 1
ATOM 1694 N N . ASP A 1 217 ? 50.534 16.786 -24.329 1.00 31.56 217 ASP A N 1
ATOM 1695 C CA . ASP A 1 217 ? 49.566 15.777 -23.850 1.00 31.56 217 ASP A CA 1
ATOM 1696 C C . ASP A 1 217 ? 48.446 15.463 -24.865 1.00 31.56 217 ASP A C 1
ATOM 1698 O O . ASP A 1 217 ? 47.313 15.927 -24.770 1.00 31.56 217 ASP A O 1
ATOM 1702 N N . GLY A 1 218 ? 48.792 14.652 -25.869 1.00 38.94 218 GLY A N 1
ATOM 1703 C CA . GLY A 1 218 ? 48.015 13.481 -26.314 1.00 38.94 218 GLY A CA 1
ATOM 1704 C C . GLY A 1 218 ? 46.579 13.601 -26.852 1.00 38.94 218 GLY A C 1
ATOM 1705 O O . GLY A 1 218 ? 45.988 12.563 -27.140 1.00 38.94 218 GLY A O 1
ATOM 1706 N N . ALA A 1 219 ? 45.986 14.781 -27.020 1.00 38.72 219 ALA A N 1
ATOM 1707 C CA . ALA A 1 219 ? 44.708 14.920 -27.724 1.00 38.72 219 ALA A CA 1
ATOM 1708 C C . ALA A 1 219 ? 44.933 15.415 -29.157 1.00 38.72 219 ALA A C 1
ATOM 1710 O O . ALA A 1 219 ? 44.586 16.547 -29.497 1.00 38.72 219 ALA A O 1
ATOM 1711 N N . ASP A 1 220 ? 45.496 14.552 -30.007 1.00 40.44 220 ASP A N 1
ATOM 1712 C CA . ASP A 1 220 ? 45.571 14.797 -31.447 1.00 40.44 220 ASP A CA 1
ATOM 1713 C C . ASP A 1 220 ? 44.153 14.871 -32.015 1.00 40.44 220 ASP A C 1
ATOM 1715 O O . ASP A 1 220 ? 43.558 13.882 -32.450 1.00 40.44 220 ASP A O 1
ATOM 1719 N N . PHE A 1 221 ? 43.603 16.082 -32.058 1.00 41.12 221 PHE A N 1
ATOM 1720 C CA . PHE A 1 221 ? 42.393 16.403 -32.813 1.00 41.12 221 PHE A CA 1
ATOM 1721 C C . PHE A 1 221 ? 42.562 16.072 -34.308 1.00 41.12 221 PHE A C 1
ATOM 1723 O O . PHE A 1 221 ? 41.583 16.039 -35.044 1.00 41.12 221 PHE A O 1
ATOM 1730 N N . GLU A 1 222 ? 43.781 15.798 -34.778 1.00 40.47 222 GLU A N 1
ATOM 1731 C CA . GLU A 1 222 ? 44.062 15.317 -36.132 1.00 40.47 222 GLU A CA 1
ATOM 1732 C C . GLU A 1 222 ? 43.621 13.860 -36.366 1.00 40.47 222 GLU A C 1
ATOM 1734 O O . GLU A 1 222 ? 43.269 13.511 -37.490 1.00 40.47 222 GLU A O 1
ATOM 1739 N N . SER A 1 223 ? 43.501 13.040 -35.314 1.00 38.94 223 SER A N 1
ATOM 1740 C CA . SER A 1 223 ? 43.064 11.631 -35.400 1.00 38.94 223 SER A CA 1
ATOM 1741 C C . SER A 1 223 ? 41.561 11.433 -35.668 1.00 38.94 223 SER A C 1
ATOM 1743 O O . SER A 1 223 ? 41.090 10.309 -35.823 1.00 38.94 223 SER A O 1
ATOM 1745 N N . THR A 1 224 ? 40.789 12.521 -35.736 1.00 44.62 224 THR A N 1
ATOM 1746 C CA . THR A 1 224 ? 39.313 12.501 -35.755 1.00 44.62 224 THR A CA 1
ATOM 1747 C C . THR A 1 224 ? 38.691 12.633 -37.156 1.00 44.62 224 THR A C 1
ATOM 1749 O O . THR A 1 224 ? 37.477 12.768 -37.281 1.00 44.62 224 THR A O 1
ATOM 1752 N N . GLY A 1 225 ? 39.496 12.564 -38.227 1.00 42.12 225 GLY A N 1
ATOM 1753 C CA . GLY A 1 225 ? 38.982 12.518 -39.606 1.00 42.12 225 GLY A CA 1
ATOM 1754 C C . GLY A 1 225 ? 38.363 13.833 -40.105 1.00 42.12 225 GLY A C 1
ATOM 1755 O O . GLY A 1 225 ? 37.404 13.841 -40.867 1.00 42.12 225 GLY A O 1
ATOM 1756 N N . PHE A 1 226 ? 38.857 14.997 -39.686 1.00 50.53 226 PHE A N 1
ATOM 1757 C CA . PHE A 1 226 ? 38.296 16.268 -40.166 1.00 50.53 226 PHE A CA 1
ATOM 1758 C C . PHE A 1 226 ? 39.063 16.833 -41.361 1.00 50.53 226 PHE A C 1
ATOM 1760 O O . PHE A 1 226 ? 40.282 16.962 -41.316 1.00 50.53 226 PHE A O 1
ATOM 1767 N N . THR A 1 227 ? 38.370 17.315 -42.396 1.00 39.72 227 THR A N 1
ATOM 1768 C CA . THR A 1 227 ? 39.006 18.192 -43.394 1.00 39.72 227 THR A CA 1
ATOM 1769 C C . THR A 1 227 ? 39.198 19.611 -42.853 1.00 39.72 227 THR A C 1
ATOM 1771 O O . THR A 1 227 ? 38.449 20.083 -41.996 1.00 39.72 227 THR A O 1
ATOM 1774 N N . GLU A 1 228 ? 40.207 20.324 -43.359 1.00 40.72 228 GLU A N 1
ATOM 1775 C CA . GLU A 1 228 ? 40.447 21.749 -43.061 1.00 40.72 228 GLU A CA 1
ATOM 1776 C C . GLU A 1 228 ? 39.266 22.661 -43.467 1.00 40.72 228 GLU A C 1
ATOM 1778 O O . GLU A 1 228 ? 39.125 23.753 -42.930 1.00 40.72 228 GLU A O 1
ATOM 1783 N N . SER A 1 229 ? 38.374 22.203 -44.355 1.00 40.62 229 SER A N 1
ATOM 1784 C CA . SER A 1 229 ? 37.309 23.017 -44.967 1.00 40.62 229 SER A CA 1
ATOM 1785 C C . SER A 1 229 ? 36.210 23.511 -44.010 1.00 40.62 229 SER A C 1
ATOM 1787 O O . SER A 1 229 ? 35.678 24.602 -44.194 1.00 40.62 229 SER A O 1
ATOM 1789 N N . LEU A 1 230 ? 35.891 22.757 -42.953 1.00 42.78 230 LEU A N 1
ATOM 1790 C CA . LEU A 1 230 ? 34.952 23.183 -41.898 1.00 42.78 230 LEU A CA 1
ATOM 1791 C C . LEU A 1 230 ? 35.645 24.002 -40.792 1.00 42.78 230 LEU A C 1
ATOM 1793 O O . LEU A 1 230 ? 34.976 24.655 -39.989 1.00 42.78 230 LEU A O 1
ATOM 1797 N N . ARG A 1 231 ? 36.987 23.982 -40.781 1.00 49.91 231 ARG A N 1
ATOM 1798 C CA . ARG A 1 231 ? 37.881 24.700 -39.858 1.00 49.91 231 ARG A CA 1
ATOM 1799 C C . ARG A 1 231 ? 38.366 26.034 -40.427 1.00 49.91 231 ARG A C 1
ATOM 1801 O O . ARG A 1 231 ? 39.208 26.676 -39.806 1.00 49.91 231 ARG A O 1
ATOM 1808 N N . ASP A 1 232 ? 37.903 26.411 -41.619 1.00 40.09 232 ASP A N 1
ATOM 1809 C CA . ASP A 1 232 ? 38.603 27.344 -42.495 1.00 40.09 232 ASP A CA 1
ATOM 1810 C C . ASP A 1 232 ? 38.577 28.782 -41.956 1.00 40.09 232 ASP A C 1
ATOM 1812 O O . ASP A 1 232 ? 37.754 29.602 -42.343 1.00 40.09 232 ASP A O 1
ATOM 1816 N N . PHE A 1 233 ? 39.470 29.092 -41.022 1.00 42.06 233 PHE A N 1
ATOM 1817 C CA . PHE A 1 233 ? 39.862 30.440 -40.635 1.00 42.06 233 PHE A CA 1
ATOM 1818 C C . PHE A 1 233 ? 41.359 30.593 -40.937 1.00 42.06 233 PHE A C 1
ATOM 1820 O O . PHE A 1 233 ? 42.197 30.684 -40.042 1.00 42.06 233 PHE A O 1
ATOM 1827 N N . LYS A 1 234 ? 41.725 30.602 -42.224 1.00 40.38 234 LYS A N 1
ATOM 1828 C CA . LYS A 1 234 ? 43.014 31.155 -42.668 1.00 40.38 234 LYS A CA 1
ATOM 1829 C C . LYS A 1 234 ? 42.897 32.677 -42.673 1.00 40.38 234 LYS A C 1
ATOM 1831 O O . LYS A 1 234 ? 42.499 33.264 -43.672 1.00 40.38 234 LYS A O 1
ATOM 1836 N N . GLY A 1 235 ? 43.167 33.315 -41.535 1.00 40.78 235 GLY A N 1
ATOM 1837 C CA . GLY A 1 235 ? 42.949 34.762 -41.438 1.00 40.78 235 GLY A CA 1
ATOM 1838 C C . GLY A 1 235 ? 43.501 35.488 -40.216 1.00 40.78 235 GLY A C 1
ATOM 1839 O O . GLY A 1 235 ? 43.066 36.603 -39.956 1.00 40.78 235 GLY A O 1
ATOM 1840 N N . ALA A 1 236 ? 44.440 34.914 -39.460 1.00 38.03 236 ALA A N 1
ATOM 1841 C CA . ALA A 1 236 ? 45.190 35.678 -38.463 1.00 38.03 236 ALA A CA 1
ATOM 1842 C C . ALA A 1 236 ? 46.685 35.341 -38.568 1.00 38.03 236 ALA A C 1
ATOM 1844 O O . ALA A 1 236 ? 47.006 34.159 -38.694 1.00 38.03 236 ALA A O 1
ATOM 1845 N N . PRO A 1 237 ? 47.604 36.324 -38.477 1.00 39.56 237 PRO A N 1
ATOM 1846 C CA . PRO A 1 237 ? 49.028 36.118 -38.761 1.00 39.56 237 PRO A CA 1
ATOM 1847 C C . PRO A 1 237 ? 49.746 35.061 -37.903 1.00 39.56 237 PRO A C 1
ATOM 1849 O O . PRO A 1 237 ? 50.874 34.724 -38.222 1.00 39.56 237 PRO A O 1
ATOM 1852 N N . ASN A 1 238 ? 49.126 34.530 -36.835 1.00 40.69 238 ASN A N 1
ATOM 1853 C CA . ASN A 1 238 ? 49.826 33.790 -35.778 1.00 40.69 238 ASN A CA 1
ATOM 1854 C C . ASN A 1 238 ? 49.104 32.522 -35.233 1.00 40.69 238 ASN A C 1
ATOM 1856 O O . ASN A 1 238 ? 49.352 32.176 -34.082 1.00 40.69 238 ASN A O 1
ATOM 1860 N N . GLY A 1 239 ? 48.201 31.835 -35.955 1.00 46.81 239 GLY A N 1
ATOM 1861 C CA . GLY A 1 239 ? 47.683 30.510 -35.514 1.00 46.81 239 GLY A CA 1
ATOM 1862 C C . GLY A 1 239 ? 46.257 30.138 -35.960 1.00 46.81 239 GLY A C 1
ATOM 1863 O O . GLY A 1 239 ? 45.503 31.001 -36.406 1.00 46.81 239 GLY A O 1
ATOM 1864 N N . ARG A 1 240 ? 45.892 28.846 -35.840 1.00 50.75 240 ARG A N 1
ATOM 1865 C CA . ARG A 1 240 ? 44.559 28.288 -36.183 1.00 50.75 240 ARG A CA 1
ATOM 1866 C C . ARG A 1 240 ? 43.588 28.442 -35.004 1.00 50.75 240 ARG A C 1
ATOM 1868 O O . ARG A 1 240 ? 43.980 28.160 -33.875 1.00 50.75 240 ARG A O 1
ATOM 1875 N N . TYR A 1 241 ? 42.335 28.832 -35.255 1.00 50.53 241 TYR A N 1
ATOM 1876 C CA . TYR A 1 241 ? 41.276 28.821 -34.235 1.00 50.53 241 TYR A CA 1
ATOM 1877 C C . TYR A 1 241 ? 40.441 27.533 -34.319 1.00 50.53 241 TYR A C 1
ATOM 1879 O O . TYR A 1 241 ? 40.084 27.115 -35.419 1.00 50.53 241 TYR A O 1
ATOM 1887 N N . HIS A 1 242 ? 40.094 26.908 -33.190 1.00 51.44 242 HIS A N 1
ATOM 1888 C CA . HIS A 1 242 ? 39.239 25.708 -33.161 1.00 51.44 242 HIS A CA 1
ATOM 1889 C C . HIS A 1 242 ? 37.797 26.068 -32.781 1.00 51.44 242 HIS A C 1
ATOM 1891 O O . HIS A 1 242 ? 37.393 25.994 -31.624 1.00 51.44 242 HIS A O 1
ATOM 1897 N N . CYS A 1 243 ? 37.017 26.448 -33.789 1.00 53.16 243 CYS A N 1
ATOM 1898 C CA . CYS A 1 243 ? 35.570 26.617 -33.709 1.00 53.16 243 CYS A CA 1
ATOM 1899 C C . CYS A 1 243 ? 34.927 26.258 -35.044 1.00 53.16 243 CYS A C 1
ATOM 1901 O O . CYS A 1 243 ? 35.546 26.382 -36.102 1.00 53.16 243 CYS A O 1
ATOM 1903 N N . TRP A 1 244 ? 33.656 25.873 -35.003 1.00 55.22 244 TRP A N 1
ATOM 1904 C CA . TRP A 1 244 ? 32.872 25.644 -36.212 1.00 55.22 244 TRP A CA 1
ATOM 1905 C C . TRP A 1 244 ? 32.444 26.996 -36.797 1.00 55.22 244 TRP A C 1
ATOM 1907 O O . TRP A 1 244 ? 31.607 27.688 -36.221 1.00 55.22 244 TRP A O 1
ATOM 1917 N N . ARG A 1 245 ? 33.014 27.379 -37.951 1.00 46.56 245 ARG A N 1
ATOM 1918 C CA . ARG A 1 245 ? 32.759 28.673 -38.628 1.00 46.56 245 ARG A CA 1
ATOM 1919 C C . ARG A 1 245 ? 31.298 28.851 -39.061 1.00 46.56 245 ARG A C 1
ATOM 1921 O O . ARG A 1 245 ? 30.842 29.975 -39.221 1.00 46.56 245 ARG A O 1
ATOM 1928 N N . ASN A 1 246 ? 30.570 27.748 -39.249 1.00 52.69 246 ASN A N 1
ATOM 1929 C CA . ASN A 1 246 ? 29.202 27.749 -39.759 1.00 52.69 246 ASN A CA 1
ATOM 1930 C C . ASN A 1 246 ? 28.304 26.773 -38.980 1.00 52.69 246 ASN A C 1
ATOM 1932 O O . ASN A 1 246 ? 27.800 25.782 -39.517 1.00 52.69 246 ASN A O 1
ATOM 1936 N N . LEU A 1 247 ? 28.096 27.068 -37.693 1.00 55.94 247 LEU A N 1
ATOM 1937 C CA . LEU A 1 247 ? 27.072 26.406 -36.871 1.00 55.94 247 LEU A CA 1
ATOM 1938 C C . LEU A 1 247 ? 25.661 26.556 -37.469 1.00 55.94 247 LEU A C 1
ATOM 1940 O O . LEU A 1 247 ? 24.791 25.770 -37.123 1.00 55.94 247 LEU A O 1
ATOM 1944 N N . SER A 1 248 ? 25.463 27.507 -38.394 1.00 54.44 248 SER A N 1
ATOM 1945 C CA . SER A 1 248 ? 24.219 27.762 -39.135 1.00 54.44 248 SER A CA 1
ATOM 1946 C C . SER A 1 248 ? 23.876 26.780 -40.233 1.00 54.44 248 SER A C 1
ATOM 1948 O O . SER A 1 248 ? 22.775 26.844 -40.782 1.00 54.44 248 SER A O 1
ATOM 1950 N N . SER A 1 249 ? 24.804 25.891 -40.568 1.00 66.44 249 SER A N 1
ATOM 1951 C CA . SER A 1 249 ? 24.587 24.872 -41.585 1.00 66.44 249 SER A CA 1
ATOM 1952 C C . SER A 1 249 ? 23.439 23.930 -41.159 1.00 66.44 249 SER A C 1
ATOM 1954 O O . SER A 1 249 ? 23.496 23.324 -40.081 1.00 66.44 249 SER A O 1
ATOM 1956 N N . PRO A 1 250 ? 22.364 23.793 -41.965 1.00 72.75 250 PRO A N 1
ATOM 1957 C CA . PRO A 1 250 ? 21.276 22.847 -41.696 1.00 72.75 250 PRO A CA 1
ATOM 1958 C C . PRO A 1 250 ? 21.757 21.408 -41.435 1.00 72.75 250 PRO A C 1
ATOM 1960 O O . PRO A 1 250 ? 21.111 20.659 -40.704 1.00 72.75 250 PRO A O 1
ATOM 1963 N N . GLU A 1 251 ? 22.911 21.031 -41.979 1.00 75.69 251 GLU A N 1
ATOM 1964 C CA . GLU A 1 251 ? 23.578 19.738 -41.826 1.00 75.69 251 GLU A CA 1
ATOM 1965 C C . GLU A 1 251 ? 24.004 19.462 -40.384 1.00 75.69 251 GLU A C 1
ATOM 1967 O O . GLU A 1 251 ? 23.776 18.359 -39.879 1.00 75.69 251 GLU A O 1
ATOM 1972 N N . VAL A 1 252 ? 24.555 20.464 -39.689 1.00 74.25 252 VAL A N 1
ATOM 1973 C CA . VAL A 1 252 ? 24.864 20.362 -38.254 1.00 74.25 252 VAL A CA 1
ATOM 1974 C C . VAL A 1 252 ? 23.569 20.175 -37.471 1.00 74.25 252 VAL A C 1
ATOM 1976 O O . VAL A 1 252 ? 23.494 19.314 -36.594 1.00 74.25 252 VAL A O 1
ATOM 1979 N N . GLY A 1 253 ? 22.508 20.893 -37.845 1.00 74.94 253 GLY A N 1
ATOM 1980 C CA . GLY A 1 253 ? 21.194 20.743 -37.223 1.00 74.94 253 GLY A CA 1
ATOM 1981 C C . GLY A 1 253 ? 20.552 19.368 -37.403 1.00 74.94 253 GLY A C 1
ATOM 1982 O O . GLY A 1 253 ? 19.848 18.884 -36.511 1.00 74.94 253 GLY A O 1
ATOM 1983 N N . VAL A 1 254 ? 20.815 18.698 -38.525 1.00 81.12 254 VAL A N 1
ATOM 1984 C CA . VAL A 1 254 ? 20.426 17.297 -38.725 1.00 81.12 254 VAL A CA 1
ATOM 1985 C C . VAL A 1 254 ? 21.328 16.353 -37.931 1.00 81.12 254 VAL A C 1
ATOM 1987 O O . VAL A 1 254 ? 20.825 15.402 -37.328 1.00 81.12 254 VAL A O 1
ATOM 1990 N N . TRP A 1 255 ? 22.640 16.603 -37.865 1.00 82.12 255 TRP A N 1
ATOM 1991 C CA . TRP A 1 255 ? 23.558 15.762 -37.092 1.00 82.12 255 TRP A CA 1
ATOM 1992 C C . TRP A 1 255 ? 23.246 15.771 -35.592 1.00 82.12 255 TRP A C 1
ATOM 1994 O O . TRP A 1 255 ? 23.224 14.709 -34.972 1.00 82.12 255 TRP A O 1
ATOM 2004 N N . MET A 1 256 ? 22.910 16.931 -35.024 1.00 78.44 256 MET A N 1
ATOM 2005 C CA . MET A 1 256 ? 22.587 17.085 -33.596 1.00 78.44 25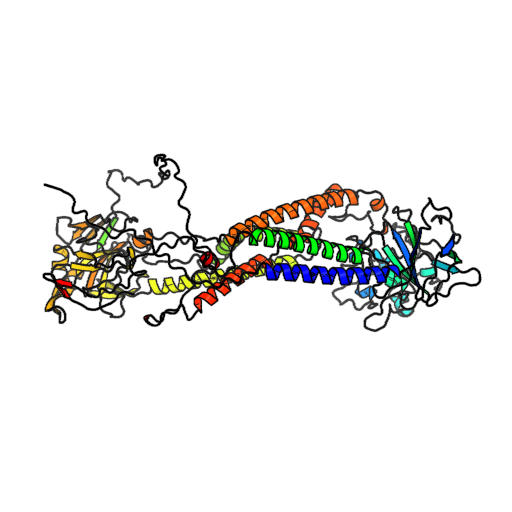6 MET A CA 1
ATOM 2006 C C . MET A 1 256 ? 21.320 16.333 -33.153 1.00 78.44 256 MET A C 1
ATOM 2008 O O . MET A 1 256 ? 21.036 16.213 -31.955 1.00 78.44 256 MET A O 1
ATOM 2012 N N . ARG A 1 257 ? 20.550 15.786 -34.098 1.00 81.69 257 ARG A N 1
ATOM 2013 C CA . ARG A 1 257 ? 19.440 14.871 -33.820 1.00 81.69 257 ARG A CA 1
ATOM 2014 C C . ARG A 1 257 ? 19.999 13.470 -33.643 1.00 81.69 257 ARG A C 1
ATOM 2016 O O . ARG A 1 257 ? 20.456 12.857 -34.606 1.00 81.69 257 ARG A O 1
ATOM 2023 N N . THR A 1 258 ? 19.979 12.973 -32.416 1.00 85.50 258 THR A N 1
ATOM 2024 C CA . THR A 1 258 ? 20.423 11.616 -32.107 1.00 85.50 258 THR A CA 1
ATOM 2025 C C . THR A 1 258 ? 19.464 10.597 -32.714 1.00 85.50 258 THR A C 1
ATOM 2027 O O . THR A 1 258 ? 18.243 10.733 -32.634 1.00 85.50 258 THR A O 1
ATOM 2030 N N . SER A 1 259 ? 20.020 9.569 -33.345 1.00 87.81 259 SER A N 1
ATOM 2031 C CA . SER A 1 259 ? 19.249 8.399 -33.752 1.00 87.81 259 SER A CA 1
ATOM 2032 C C . SER A 1 259 ? 18.964 7.491 -32.555 1.00 87.81 259 SER A C 1
ATOM 2034 O O . SER A 1 259 ? 19.811 7.333 -31.677 1.00 87.81 259 SER A O 1
ATOM 2036 N N . ALA A 1 260 ? 17.795 6.847 -32.556 1.00 84.44 260 ALA A N 1
ATOM 2037 C CA . ALA A 1 260 ? 17.435 5.810 -31.588 1.00 84.44 260 ALA A CA 1
ATOM 2038 C C . ALA A 1 260 ? 18.133 4.461 -31.855 1.00 84.44 260 ALA A C 1
ATOM 2040 O O . ALA A 1 260 ? 18.238 3.639 -30.946 1.00 84.44 260 ALA A O 1
ATOM 2041 N N . ALA A 1 261 ? 18.610 4.235 -33.082 1.00 87.94 261 ALA A N 1
ATOM 2042 C CA . ALA A 1 261 ? 19.292 3.015 -33.510 1.00 87.94 261 ALA A CA 1
ATOM 2043 C C . ALA A 1 261 ? 20.734 3.300 -33.953 1.00 87.94 261 ALA A C 1
ATOM 2045 O O . ALA A 1 261 ? 21.053 4.415 -34.373 1.00 87.94 261 ALA A O 1
ATOM 2046 N N . SER A 1 262 ? 21.582 2.271 -33.901 1.00 87.25 262 SER A N 1
ATOM 2047 C CA . SER A 1 262 ? 22.983 2.332 -34.343 1.00 87.25 262 SER A CA 1
ATOM 2048 C C . SER A 1 262 ? 23.158 2.361 -35.863 1.00 87.25 262 SER A C 1
ATOM 2050 O O . SER A 1 262 ? 24.227 2.712 -36.357 1.00 87.25 262 SER A O 1
ATOM 2052 N N . ALA A 1 263 ? 22.110 1.994 -36.601 1.00 90.62 263 ALA A N 1
ATOM 2053 C CA . ALA A 1 263 ? 21.994 2.179 -38.036 1.00 90.62 263 ALA A CA 1
ATOM 2054 C C . ALA A 1 263 ? 20.913 3.224 -38.311 1.00 90.62 263 ALA A C 1
ATOM 2056 O O . ALA A 1 263 ? 19.781 3.086 -37.837 1.00 90.62 263 ALA A O 1
ATOM 2057 N N . PHE A 1 264 ? 21.258 4.284 -39.035 1.00 91.88 264 PHE A N 1
ATOM 2058 C CA . PHE A 1 264 ? 20.341 5.396 -39.258 1.00 91.88 264 PHE A CA 1
ATOM 2059 C C . PHE A 1 264 ? 20.581 6.124 -40.568 1.00 91.88 264 PHE A C 1
ATOM 2061 O O . PHE A 1 264 ? 21.664 6.067 -41.150 1.00 91.88 264 PHE A O 1
ATOM 2068 N N . TRP A 1 265 ? 19.544 6.845 -40.994 1.00 90.81 265 TRP A N 1
ATOM 2069 C CA . TRP A 1 265 ? 19.562 7.718 -42.160 1.00 90.81 265 TRP A CA 1
ATOM 2070 C C . TRP A 1 265 ? 19.339 9.151 -41.712 1.00 90.81 265 TRP A C 1
ATOM 2072 O O . TRP A 1 265 ? 18.480 9.423 -40.867 1.00 90.81 265 TRP A O 1
ATOM 2082 N N . LYS A 1 266 ? 20.099 10.077 -42.283 1.00 90.25 266 LYS A N 1
ATOM 2083 C CA . LYS A 1 266 ? 19.973 11.502 -41.984 1.00 90.25 266 LYS A CA 1
ATOM 2084 C C . LYS A 1 266 ? 19.926 12.301 -43.273 1.00 90.25 266 LYS A C 1
ATOM 2086 O O . LYS A 1 266 ? 20.681 12.043 -44.206 1.00 90.25 266 LYS A O 1
ATOM 2091 N N . LEU A 1 267 ? 18.977 13.233 -43.317 1.00 89.62 267 LEU A N 1
ATOM 2092 C CA . LEU A 1 267 ? 18.705 14.034 -44.501 1.00 89.62 267 LEU A CA 1
ATOM 2093 C C . LEU A 1 267 ? 19.881 14.974 -44.760 1.00 89.62 267 LEU A C 1
ATOM 2095 O O . LEU A 1 267 ? 20.296 15.707 -43.864 1.00 89.62 267 LEU A O 1
ATOM 2099 N N . HIS A 1 268 ? 20.407 14.958 -45.977 1.00 87.94 268 HIS A N 1
ATOM 2100 C CA . HIS A 1 268 ? 21.531 15.799 -46.369 1.00 87.94 268 HIS A CA 1
ATOM 2101 C C . HIS A 1 268 ? 21.138 16.837 -47.411 1.00 87.94 268 HIS A C 1
ATOM 2103 O O . HIS A 1 268 ? 21.547 17.981 -47.259 1.00 87.94 268 HIS A O 1
ATOM 2109 N N . ARG A 1 269 ? 20.322 16.500 -48.420 1.00 88.62 269 ARG A N 1
ATOM 2110 C CA . ARG A 1 269 ? 19.839 17.454 -49.440 1.00 88.62 269 ARG A CA 1
ATOM 2111 C C . ARG A 1 269 ? 18.417 17.137 -49.901 1.00 88.62 269 ARG A C 1
ATOM 2113 O O . ARG A 1 269 ? 17.964 16.003 -49.762 1.00 88.62 269 ARG A O 1
ATOM 2120 N N . VAL A 1 270 ? 17.736 18.128 -50.479 1.00 89.00 270 VAL A N 1
ATOM 2121 C CA . VAL A 1 270 ? 16.429 17.957 -51.139 1.00 89.00 270 VAL A CA 1
ATOM 2122 C C . VAL A 1 270 ? 16.507 18.484 -52.569 1.00 89.00 270 VAL A C 1
ATOM 2124 O O . VAL A 1 270 ? 16.939 19.614 -52.795 1.00 89.00 270 VAL A O 1
ATOM 2127 N N . ALA A 1 271 ? 16.093 17.679 -53.542 1.00 87.75 271 ALA A N 1
ATOM 2128 C CA . ALA A 1 271 ? 15.899 18.102 -54.922 1.00 87.75 271 ALA A CA 1
ATOM 2129 C C . ALA A 1 271 ? 14.419 18.432 -55.146 1.00 87.75 271 ALA A C 1
ATOM 2131 O O . ALA A 1 271 ? 13.547 17.582 -54.978 1.00 87.75 271 ALA A O 1
ATOM 2132 N N . SER A 1 272 ? 14.128 19.667 -55.557 1.00 82.25 272 SER A N 1
ATOM 2133 C CA . SER A 1 272 ? 12.752 20.109 -55.833 1.00 82.25 272 SER A CA 1
ATOM 2134 C C . SER A 1 272 ? 12.197 19.594 -57.167 1.00 82.25 272 SER A C 1
ATOM 2136 O O . SER A 1 272 ? 11.018 19.787 -57.444 1.00 82.25 272 SER A O 1
ATOM 2138 N N . LYS A 1 273 ? 13.041 18.995 -58.016 1.00 84.31 273 LYS A N 1
ATOM 2139 C CA . LYS A 1 273 ? 12.674 18.475 -59.339 1.00 84.31 273 LYS A CA 1
ATOM 2140 C C . LYS A 1 273 ? 12.608 16.949 -59.316 1.00 84.31 273 LYS A C 1
ATOM 2142 O O . LYS A 1 273 ? 13.353 16.316 -58.573 1.00 84.31 273 LYS A O 1
ATOM 2147 N N . ASP A 1 274 ? 11.760 16.390 -60.174 1.00 86.88 274 ASP A N 1
ATOM 2148 C CA . ASP A 1 274 ? 11.670 14.949 -60.415 1.00 86.88 274 ASP A CA 1
ATOM 2149 C C . ASP A 1 274 ? 13.012 14.386 -60.906 1.00 86.88 274 ASP A C 1
ATOM 2151 O O . ASP A 1 274 ? 13.668 14.989 -61.764 1.00 86.88 274 ASP A O 1
ATOM 2155 N N . LEU A 1 275 ? 13.379 13.199 -60.423 1.00 87.19 275 LEU A N 1
ATOM 2156 C CA . LEU A 1 275 ? 14.474 12.412 -60.991 1.00 87.19 275 LEU A CA 1
ATOM 2157 C C . LEU A 1 275 ? 13.895 11.391 -61.970 1.00 87.19 275 LEU A C 1
ATOM 2159 O O . LEU A 1 275 ? 12.994 10.623 -61.625 1.00 87.19 275 LEU A O 1
ATOM 2163 N N . LYS A 1 276 ? 14.376 11.422 -63.215 1.00 87.44 276 LYS A N 1
ATOM 2164 C CA . LYS A 1 276 ? 13.935 10.501 -64.268 1.00 87.44 276 LYS A CA 1
ATOM 2165 C C . LYS A 1 276 ? 14.647 9.156 -64.117 1.00 87.44 276 LYS A C 1
ATOM 2167 O O . LYS A 1 276 ? 15.662 9.047 -63.439 1.00 87.44 276 LYS A O 1
ATOM 2172 N N . GLU A 1 277 ? 14.096 8.131 -64.751 1.00 87.56 277 GLU A N 1
ATOM 2173 C CA . GLU A 1 277 ? 14.821 6.875 -64.948 1.00 87.56 277 GLU A CA 1
ATOM 2174 C C . GLU A 1 277 ? 16.069 7.124 -65.813 1.00 87.56 277 GLU A C 1
ATOM 2176 O O . GLU A 1 277 ? 16.008 7.881 -66.787 1.00 87.56 277 GLU A O 1
ATOM 2181 N N . GLY A 1 278 ? 17.212 6.546 -65.435 1.00 87.62 278 GLY A N 1
ATOM 2182 C CA . GLY A 1 278 ? 18.482 6.794 -66.119 1.00 87.62 278 GLY A CA 1
ATOM 2183 C C . GLY A 1 278 ? 19.730 6.661 -65.245 1.00 87.62 278 GLY A C 1
ATOM 2184 O O . GLY A 1 278 ? 19.661 6.429 -64.035 1.00 87.62 278 GLY A O 1
ATOM 2185 N N . SER A 1 279 ? 20.891 6.807 -65.890 1.00 88.69 279 SER A N 1
ATOM 2186 C CA . SER A 1 279 ? 22.211 6.643 -65.275 1.00 88.69 279 SER A CA 1
ATOM 2187 C C . SER A 1 279 ? 22.715 7.935 -64.634 1.00 88.69 279 SER A C 1
ATOM 2189 O O . SER A 1 279 ? 22.931 8.936 -65.315 1.00 88.69 279 SER A O 1
ATOM 2191 N N . TYR A 1 280 ? 23.011 7.871 -63.340 1.00 90.19 280 TYR A N 1
ATOM 2192 C CA . TYR A 1 280 ? 23.534 8.969 -62.536 1.00 90.19 280 TYR A CA 1
ATOM 2193 C C . TYR A 1 280 ? 24.961 8.691 -62.063 1.00 90.19 280 TYR A 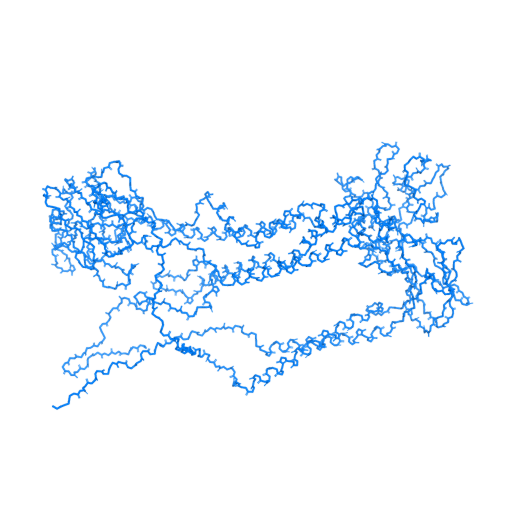C 1
ATOM 2195 O O . TYR A 1 280 ? 25.359 7.543 -61.841 1.00 90.19 280 TYR A O 1
ATOM 2203 N N . LYS A 1 281 ? 25.737 9.763 -61.886 1.00 89.31 281 LYS A N 1
ATOM 2204 C CA . LYS A 1 281 ? 27.100 9.733 -61.344 1.00 89.31 281 LYS A CA 1
ATOM 2205 C C . LYS A 1 281 ? 27.162 10.546 -60.056 1.00 89.31 281 LYS A C 1
ATOM 2207 O O . LYS A 1 281 ? 26.851 11.739 -60.056 1.00 89.31 281 LYS A O 1
ATOM 2212 N N . LEU A 1 282 ? 27.584 9.904 -58.974 1.00 89.25 282 LEU A N 1
ATOM 2213 C CA . LEU A 1 282 ? 27.780 10.512 -57.666 1.00 89.25 282 LEU A CA 1
ATOM 2214 C C . LEU A 1 282 ? 29.275 10.600 -57.353 1.00 89.25 282 LEU A C 1
ATOM 2216 O O . LEU A 1 282 ? 29.957 9.583 -57.248 1.00 89.25 282 LEU A O 1
ATOM 2220 N N . GLU A 1 283 ? 29.764 11.822 -57.190 1.00 87.88 283 GLU A N 1
ATOM 2221 C CA . GLU A 1 283 ? 31.106 12.124 -56.703 1.00 87.88 283 GLU A CA 1
ATOM 2222 C C . GLU A 1 283 ? 31.062 12.280 -55.178 1.00 87.88 283 GLU A C 1
ATOM 2224 O O . GLU A 1 283 ? 30.314 13.105 -54.643 1.00 87.88 283 GLU A O 1
ATOM 2229 N N . ILE A 1 284 ? 31.844 11.463 -54.475 1.00 86.31 284 ILE A N 1
ATOM 2230 C CA . ILE A 1 284 ? 31.881 11.376 -53.015 1.00 86.31 284 ILE A CA 1
ATOM 2231 C C . ILE A 1 284 ? 33.288 11.709 -52.537 1.00 86.31 284 ILE A C 1
ATOM 2233 O O . ILE A 1 284 ? 34.249 11.014 -52.864 1.00 86.31 284 ILE A O 1
ATOM 2237 N N . LYS A 1 285 ? 33.416 12.729 -51.692 1.00 81.69 285 LYS A N 1
ATOM 2238 C CA . LYS A 1 285 ? 34.655 12.972 -50.947 1.00 81.69 285 LYS A CA 1
ATOM 2239 C C . LYS A 1 285 ? 34.545 12.326 -49.571 1.00 81.69 285 LYS A C 1
ATOM 2241 O O . LYS A 1 285 ? 33.730 12.763 -48.757 1.00 81.69 285 LYS A O 1
ATOM 2246 N N . LEU A 1 286 ? 35.356 11.297 -49.341 1.00 77.69 286 LEU A N 1
ATOM 2247 C CA . LEU A 1 286 ? 35.397 10.545 -48.091 1.00 77.69 286 LEU A CA 1
ATOM 2248 C C . LEU A 1 286 ? 36.198 11.329 -47.053 1.00 77.69 286 LEU A C 1
ATOM 2250 O O . LEU A 1 286 ? 37.413 11.455 -47.160 1.00 77.69 286 LEU A O 1
ATOM 2254 N N . ASN A 1 287 ? 35.508 11.865 -46.057 1.00 74.31 287 ASN A N 1
ATOM 2255 C CA . ASN A 1 287 ? 36.121 12.595 -44.956 1.00 74.31 287 ASN A CA 1
ATOM 2256 C C . ASN A 1 287 ? 35.839 11.918 -43.606 1.00 74.31 287 ASN A C 1
ATOM 2258 O O . ASN A 1 287 ? 36.632 12.080 -42.696 1.00 74.31 287 ASN A O 1
ATOM 2262 N N . PHE A 1 288 ? 34.774 11.125 -43.465 1.00 78.81 288 PHE A N 1
ATOM 2263 C CA . PHE A 1 288 ? 34.379 10.502 -42.201 1.00 78.81 288 PHE A CA 1
ATOM 2264 C C . PHE A 1 288 ? 34.767 9.010 -42.147 1.00 78.81 288 PHE A C 1
ATOM 2266 O O . PHE A 1 288 ? 34.043 8.192 -42.721 1.00 78.81 288 PHE A O 1
ATOM 2273 N N . PRO A 1 289 ? 35.870 8.608 -41.490 1.00 77.44 289 PRO A N 1
ATOM 2274 C CA . PRO A 1 289 ? 36.324 7.215 -41.492 1.00 77.44 289 PRO A CA 1
ATOM 2275 C C . PRO A 1 289 ? 35.415 6.313 -40.647 1.00 77.44 289 PRO A C 1
ATOM 2277 O O . PRO A 1 289 ? 35.061 6.660 -39.517 1.00 77.44 289 PRO A O 1
ATOM 2280 N N . VAL A 1 290 ? 35.069 5.130 -41.166 1.00 80.69 290 VAL A N 1
ATOM 2281 C CA . VAL A 1 290 ? 34.184 4.160 -40.477 1.00 80.69 290 VAL A CA 1
ATOM 2282 C C . VAL A 1 290 ? 34.836 2.818 -40.165 1.00 80.69 290 VAL A C 1
ATOM 2284 O O . VAL A 1 290 ? 34.300 2.036 -39.378 1.00 80.69 290 VAL A O 1
ATOM 2287 N N . SER A 1 291 ? 36.025 2.577 -40.718 1.00 77.06 291 SER A N 1
ATOM 2288 C CA . SER A 1 291 ? 36.829 1.372 -40.483 1.00 77.06 291 SER A CA 1
ATOM 2289 C C . SER A 1 291 ? 37.177 1.133 -39.008 1.00 77.06 291 SER A C 1
ATOM 2291 O O . SER A 1 291 ? 37.306 -0.012 -38.587 1.00 77.06 291 SER A O 1
ATOM 2293 N N . THR A 1 292 ? 37.279 2.194 -38.204 1.00 76.94 292 THR A N 1
ATOM 2294 C CA . THR A 1 292 ? 37.668 2.129 -36.783 1.00 76.94 292 THR A CA 1
ATOM 2295 C C . THR A 1 292 ? 36.616 1.495 -35.873 1.00 76.94 292 THR A C 1
ATOM 2297 O O . THR A 1 292 ? 36.961 0.996 -34.806 1.00 76.94 292 THR A O 1
ATOM 2300 N N . PHE A 1 293 ? 35.347 1.487 -36.285 1.00 81.69 293 PHE A N 1
ATOM 2301 C CA . PHE A 1 293 ? 34.233 0.926 -35.515 1.00 81.69 293 PHE A CA 1
ATOM 2302 C C . PHE A 1 293 ? 33.414 -0.090 -36.322 1.00 81.69 293 PHE A C 1
ATOM 2304 O O . PHE A 1 293 ? 32.241 -0.311 -36.024 1.00 81.69 293 PHE A O 1
ATOM 2311 N N . SER A 1 294 ? 34.013 -0.692 -37.357 1.00 84.88 294 SER A N 1
ATOM 2312 C CA . SER A 1 294 ? 33.367 -1.693 -38.221 1.00 84.88 294 SER A CA 1
ATOM 2313 C C . SER A 1 294 ? 32.006 -1.223 -38.763 1.00 84.88 294 SER A C 1
ATOM 2315 O O . SER A 1 294 ? 31.032 -1.980 -38.792 1.00 84.88 294 SER A O 1
ATOM 2317 N N . GLY A 1 295 ? 31.898 0.064 -39.106 1.00 86.25 295 GLY A N 1
ATOM 2318 C CA . GLY A 1 295 ? 30.686 0.665 -39.657 1.00 86.25 295 GLY A CA 1
ATOM 2319 C C . GLY A 1 295 ? 30.684 0.682 -41.182 1.00 86.25 295 GLY A C 1
ATOM 2320 O O . GLY A 1 295 ? 31.715 0.506 -41.826 1.00 86.25 295 GLY A O 1
ATOM 2321 N N . THR A 1 296 ? 29.519 0.954 -41.766 1.00 89.56 296 THR A N 1
ATOM 2322 C CA . THR A 1 296 ? 29.372 1.216 -43.205 1.00 89.56 296 THR A CA 1
ATOM 2323 C C . THR A 1 296 ? 28.656 2.542 -43.435 1.00 89.56 296 THR A C 1
ATOM 2325 O O . THR A 1 296 ? 27.770 2.933 -42.672 1.00 89.56 296 THR A O 1
ATOM 2328 N N . LYS A 1 297 ? 29.055 3.225 -44.502 1.00 89.69 297 LYS A N 1
ATOM 2329 C CA . LYS A 1 297 ? 28.436 4.411 -45.088 1.00 89.69 297 LYS A CA 1
ATOM 2330 C C . LYS A 1 297 ? 27.777 4.093 -46.423 1.00 89.69 297 LYS A C 1
ATOM 2332 O O . LYS A 1 297 ? 28.311 3.325 -47.233 1.00 89.69 297 LYS A O 1
ATOM 2337 N N . GLY A 1 298 ? 26.659 4.757 -46.663 1.00 91.38 298 GLY A N 1
ATOM 2338 C CA . GLY A 1 298 ? 25.910 4.701 -47.907 1.00 91.38 298 GLY A CA 1
ATOM 2339 C C . GLY A 1 298 ? 25.094 5.967 -48.129 1.00 91.38 298 GLY A C 1
ATOM 2340 O O . GLY A 1 298 ? 25.156 6.918 -47.346 1.00 91.38 298 GLY A O 1
ATOM 2341 N N . PHE A 1 299 ? 24.307 5.974 -49.195 1.00 92.19 299 PHE A N 1
ATOM 2342 C CA . PHE A 1 299 ? 23.297 6.997 -49.435 1.00 92.19 299 PHE A CA 1
ATOM 2343 C C . PHE A 1 299 ? 21.969 6.360 -49.843 1.00 92.19 299 PHE A C 1
ATOM 2345 O O . PHE A 1 299 ? 21.931 5.235 -50.347 1.00 92.19 299 PHE A O 1
ATOM 2352 N N . VAL A 1 300 ? 20.881 7.088 -49.602 1.00 92.06 300 VAL A N 1
ATOM 2353 C CA . VAL A 1 300 ? 19.519 6.709 -49.978 1.00 92.06 300 VAL A CA 1
ATOM 2354 C C . VAL A 1 300 ? 18.849 7.889 -50.673 1.00 92.06 300 VAL A C 1
ATOM 2356 O O . VAL A 1 300 ? 18.836 9.004 -50.151 1.00 92.06 300 VAL A O 1
ATOM 2359 N N . LEU A 1 301 ? 18.282 7.630 -51.844 1.00 91.12 301 LEU A N 1
ATOM 2360 C CA . LEU A 1 301 ? 17.407 8.534 -52.581 1.00 91.12 301 LEU A CA 1
ATOM 2361 C C . LEU A 1 301 ? 15.972 8.043 -52.439 1.00 91.12 301 LEU A C 1
ATOM 2363 O O . LEU A 1 301 ? 15.685 6.883 -52.731 1.00 91.12 301 LEU A O 1
ATOM 2367 N N . THR A 1 302 ? 15.066 8.911 -52.004 1.00 91.25 302 THR A N 1
ATOM 2368 C CA . THR A 1 302 ? 13.655 8.539 -51.860 1.00 91.25 302 THR A CA 1
ATOM 2369 C C . THR A 1 302 ? 12.735 9.739 -52.031 1.00 91.25 302 THR A C 1
ATOM 2371 O O . THR A 1 302 ? 13.100 10.861 -51.679 1.00 91.25 302 THR A O 1
ATOM 2374 N N . ASN A 1 303 ? 11.541 9.528 -52.577 1.00 89.69 303 ASN A N 1
ATOM 2375 C CA . ASN A 1 303 ? 10.455 10.505 -52.492 1.00 89.69 303 ASN A CA 1
ATOM 2376 C C . ASN A 1 303 ? 9.700 10.338 -51.157 1.00 89.69 303 ASN A C 1
ATOM 2378 O O . ASN A 1 303 ? 9.893 9.367 -50.430 1.00 89.69 303 ASN A O 1
ATOM 2382 N N . ALA A 1 304 ? 8.847 11.294 -50.794 1.00 82.06 304 ALA A N 1
ATOM 2383 C CA . ALA A 1 304 ? 8.016 11.171 -49.597 1.00 82.06 304 ALA A CA 1
ATOM 2384 C C . ALA A 1 304 ? 6.544 10.998 -49.958 1.00 82.06 304 ALA A C 1
ATOM 2386 O O . ALA A 1 304 ? 6.037 11.595 -50.905 1.00 82.06 304 ALA A O 1
ATOM 2387 N N . SER A 1 305 ? 5.844 10.217 -49.141 1.00 81.69 305 SER A N 1
ATOM 2388 C CA . SER A 1 305 ? 4.387 10.217 -49.092 1.00 81.69 305 SER A CA 1
ATOM 2389 C C . SER A 1 305 ? 3.887 11.185 -48.005 1.00 81.69 305 SER A C 1
ATOM 2391 O O . SER A 1 305 ? 4.678 11.616 -47.160 1.00 81.69 305 SER A O 1
ATOM 2393 N N . PRO A 1 306 ? 2.577 11.487 -47.936 1.00 73.12 306 PRO A N 1
ATOM 2394 C CA . PRO A 1 306 ? 1.993 12.240 -46.819 1.00 73.12 306 PRO A CA 1
ATOM 2395 C C . PRO A 1 306 ? 2.261 11.620 -45.435 1.00 73.12 306 PRO A C 1
ATOM 2397 O O . PRO A 1 306 ? 2.227 12.325 -44.431 1.00 73.12 306 PRO A O 1
ATOM 2400 N N . PHE A 1 307 ? 2.560 10.317 -45.378 1.00 71.12 307 PHE A N 1
ATOM 2401 C CA . PHE A 1 307 ? 2.922 9.590 -44.155 1.00 71.12 307 PHE A CA 1
ATOM 2402 C C . PHE A 1 307 ? 4.445 9.460 -43.951 1.00 71.12 307 PHE A C 1
ATOM 2404 O O . PHE A 1 307 ? 4.893 8.744 -43.056 1.00 71.12 307 PHE A O 1
ATOM 2411 N N . GLY A 1 308 ? 5.250 10.159 -44.758 1.00 75.88 308 GLY A N 1
ATOM 2412 C CA . GLY A 1 308 ? 6.712 10.122 -44.731 1.00 75.88 308 GLY A CA 1
ATOM 2413 C C . GLY A 1 308 ? 7.317 9.124 -45.724 1.00 75.88 308 GLY A C 1
ATOM 2414 O O . GLY A 1 308 ? 6.713 8.804 -46.751 1.00 75.88 308 GLY A O 1
ATOM 2415 N N . GLY A 1 309 ? 8.542 8.675 -45.430 1.00 75.19 309 GLY A N 1
ATOM 2416 C CA . GLY A 1 309 ? 9.283 7.704 -46.248 1.00 75.19 309 GLY A CA 1
ATOM 2417 C C . GLY A 1 309 ? 8.719 6.279 -46.176 1.00 75.19 309 GLY A C 1
ATOM 2418 O O . GLY A 1 309 ? 7.756 6.006 -45.455 1.00 75.19 309 GLY A O 1
ATOM 2419 N N . ARG A 1 310 ? 9.339 5.348 -46.906 1.00 80.94 310 ARG A N 1
ATOM 2420 C CA . ARG A 1 310 ? 8.881 3.957 -47.018 1.00 80.94 310 ARG A CA 1
ATOM 2421 C C . ARG A 1 310 ? 9.019 3.220 -45.679 1.00 80.94 310 ARG A C 1
ATOM 2423 O O . ARG A 1 310 ? 10.123 2.926 -45.230 1.00 80.94 310 ARG A O 1
ATOM 2430 N N . ARG A 1 311 ? 7.899 2.937 -45.004 1.00 78.62 311 ARG A N 1
ATOM 2431 C CA . ARG A 1 311 ? 7.873 2.154 -43.753 1.00 78.62 311 ARG A CA 1
ATOM 2432 C C . ARG A 1 311 ? 6.727 1.151 -43.734 1.00 78.62 311 ARG A C 1
ATOM 2434 O O . ARG A 1 311 ? 5.648 1.429 -43.215 1.00 78.62 311 ARG A O 1
ATOM 2441 N N . ASP A 1 312 ? 7.016 -0.054 -44.210 1.00 82.25 312 ASP A N 1
ATOM 2442 C CA . ASP A 1 312 ? 6.049 -1.158 -44.282 1.00 82.25 312 ASP A CA 1
ATOM 2443 C C . ASP A 1 312 ? 5.583 -1.613 -42.886 1.00 82.25 312 ASP A C 1
ATOM 2445 O O . ASP A 1 312 ? 4.446 -2.047 -42.706 1.00 82.25 312 ASP A O 1
ATOM 2449 N N . ALA A 1 313 ? 6.440 -1.459 -41.870 1.00 84.06 313 ALA A N 1
ATOM 2450 C CA . ALA A 1 313 ? 6.192 -1.943 -40.513 1.00 84.06 313 ALA A CA 1
ATOM 2451 C C . ALA A 1 313 ? 4.900 -1.392 -39.892 1.00 84.06 313 ALA A C 1
ATOM 2453 O O . ALA A 1 313 ? 4.167 -2.144 -39.257 1.00 84.06 313 ALA A O 1
ATOM 2454 N N . LEU A 1 314 ? 4.592 -0.103 -40.081 1.00 83.12 314 LEU A N 1
ATOM 2455 C CA . LEU A 1 314 ? 3.395 0.502 -39.489 1.00 83.12 314 LEU A CA 1
ATOM 2456 C C . LEU A 1 314 ? 2.117 -0.090 -40.099 1.00 83.12 314 LEU A C 1
ATOM 2458 O O . LEU A 1 314 ? 1.197 -0.453 -39.368 1.00 83.12 314 LEU A O 1
ATOM 2462 N N . ALA A 1 315 ? 2.094 -0.239 -41.427 1.00 86.81 315 ALA A N 1
ATOM 2463 C CA . ALA A 1 315 ? 0.989 -0.874 -42.135 1.00 86.81 315 ALA A CA 1
ATOM 2464 C C . ALA A 1 315 ? 0.815 -2.330 -41.677 1.00 86.81 315 ALA A C 1
ATOM 2466 O O . ALA A 1 315 ? -0.288 -2.730 -41.314 1.00 86.81 315 ALA A O 1
ATOM 2467 N N . ILE A 1 316 ? 1.912 -3.093 -41.599 1.00 89.25 316 ILE A N 1
ATOM 2468 C CA . ILE A 1 316 ? 1.903 -4.488 -41.136 1.00 89.25 316 ILE A CA 1
ATOM 2469 C C . ILE A 1 316 ? 1.382 -4.590 -39.699 1.00 89.25 316 ILE A C 1
ATOM 2471 O O . ILE A 1 316 ? 0.543 -5.441 -39.425 1.00 89.25 316 ILE A O 1
ATOM 2475 N N . VAL A 1 317 ? 1.818 -3.721 -38.781 1.00 90.38 317 VAL A N 1
ATOM 2476 C CA . VAL A 1 317 ? 1.356 -3.734 -37.382 1.00 90.38 317 VAL A CA 1
ATOM 2477 C C . VAL A 1 317 ? -0.152 -3.521 -37.302 1.00 90.38 317 VAL A C 1
ATOM 2479 O O . VAL A 1 317 ? -0.833 -4.304 -36.643 1.00 90.38 317 VAL A O 1
ATOM 2482 N N . PHE A 1 318 ? -0.696 -2.516 -37.993 1.00 90.94 318 PHE A N 1
ATOM 2483 C CA . PHE A 1 318 ? -2.140 -2.277 -37.996 1.00 90.94 318 PHE A CA 1
ATOM 2484 C C . PHE A 1 318 ? -2.922 -3.437 -38.623 1.00 90.94 318 PHE A C 1
ATOM 2486 O O . PHE A 1 318 ? -3.948 -3.839 -38.074 1.00 90.94 318 PHE A O 1
ATOM 2493 N N . LEU A 1 319 ? -2.418 -4.037 -39.705 1.00 92.25 319 LEU A N 1
ATOM 2494 C CA . LEU A 1 319 ? -3.031 -5.222 -40.313 1.00 92.25 319 LEU A CA 1
ATOM 2495 C C . LEU A 1 319 ? -2.988 -6.439 -39.372 1.00 92.25 319 LEU A C 1
ATOM 2497 O O . LEU A 1 319 ? -3.993 -7.131 -39.227 1.00 92.25 319 LEU A O 1
ATOM 2501 N N . CYS A 1 320 ? -1.871 -6.678 -38.679 1.00 92.69 320 CYS A N 1
ATOM 2502 C CA . CYS A 1 320 ? -1.720 -7.771 -37.715 1.00 92.69 320 CYS A CA 1
ATOM 2503 C C . CYS A 1 320 ? -2.601 -7.582 -36.476 1.00 92.69 320 CYS A C 1
ATOM 2505 O O . CYS A 1 320 ? -3.248 -8.530 -36.042 1.00 92.69 320 CYS A O 1
ATOM 2507 N N . VAL A 1 321 ? -2.673 -6.370 -35.916 1.00 91.69 321 VAL A N 1
ATOM 2508 C CA . VAL A 1 321 ? -3.565 -6.053 -34.786 1.00 91.69 321 VAL A CA 1
ATOM 2509 C C . VAL A 1 321 ? -5.029 -6.183 -35.211 1.00 91.69 321 VAL A C 1
ATOM 2511 O O . VAL A 1 321 ? -5.834 -6.761 -34.476 1.00 91.69 321 VAL A O 1
ATOM 2514 N N . GLY A 1 322 ? -5.373 -5.724 -36.418 1.00 93.12 322 GLY A N 1
ATOM 2515 C CA . GLY A 1 322 ? -6.688 -5.931 -37.026 1.00 93.12 322 GLY A CA 1
ATOM 2516 C C . GLY A 1 322 ? -7.033 -7.416 -37.178 1.00 93.12 322 GLY A C 1
ATOM 2517 O O . GLY A 1 322 ? -8.130 -7.836 -36.810 1.00 93.12 322 GLY A O 1
ATOM 2518 N N . ALA A 1 323 ? -6.077 -8.232 -37.625 1.00 93.12 323 ALA A N 1
ATOM 2519 C CA . ALA A 1 323 ? -6.240 -9.676 -37.770 1.00 93.12 323 ALA A CA 1
ATOM 2520 C C . ALA A 1 323 ? -6.366 -10.391 -36.420 1.00 93.12 323 ALA A C 1
ATOM 2522 O O . ALA A 1 323 ? -7.278 -11.190 -36.237 1.00 93.12 323 ALA A O 1
ATOM 2523 N N . MET A 1 324 ? -5.508 -10.079 -35.447 1.00 91.31 324 MET A N 1
ATOM 2524 C CA . MET A 1 324 ? -5.581 -10.655 -34.102 1.00 91.31 324 MET A CA 1
ATOM 2525 C C . MET A 1 324 ? -6.904 -10.313 -33.420 1.00 91.31 324 MET A C 1
ATOM 2527 O O . MET A 1 324 ? -7.563 -11.204 -32.890 1.00 91.31 324 MET A O 1
ATOM 2531 N N . SER A 1 325 ? -7.320 -9.044 -33.453 1.00 89.88 325 SER A N 1
ATOM 2532 C CA . SER A 1 325 ? -8.608 -8.620 -32.889 1.00 89.88 325 SER A CA 1
ATOM 2533 C C . SER A 1 325 ? -9.790 -9.301 -33.581 1.00 89.88 325 SER A C 1
ATOM 2535 O O . SER A 1 325 ? -10.716 -9.722 -32.890 1.00 89.88 325 SER A O 1
ATOM 2537 N N . MET A 1 326 ? -9.728 -9.515 -34.901 1.00 93.44 326 MET A N 1
ATOM 2538 C CA . MET A 1 326 ? -10.729 -10.299 -35.634 1.00 93.44 326 MET A CA 1
ATOM 2539 C C . MET A 1 326 ? -10.732 -11.772 -35.208 1.00 93.44 326 MET A C 1
ATOM 2541 O O . MET A 1 326 ? -11.795 -12.342 -34.986 1.00 93.44 326 MET A O 1
ATOM 2545 N N . VAL A 1 327 ? -9.564 -12.396 -35.038 1.00 92.44 327 VAL A N 1
ATOM 2546 C CA . VAL A 1 327 ? -9.451 -13.783 -34.556 1.00 92.44 327 VAL A CA 1
ATOM 2547 C C . VAL A 1 327 ? -10.033 -13.914 -33.150 1.00 92.44 327 VAL A C 1
ATOM 2549 O O . VAL A 1 327 ? -10.806 -14.836 -32.903 1.00 92.44 327 VAL A O 1
ATOM 2552 N N . PHE A 1 328 ? -9.732 -12.981 -32.244 1.00 87.25 328 PHE A N 1
ATOM 2553 C CA . PHE A 1 328 ? -10.326 -12.956 -30.906 1.00 87.25 328 PHE A CA 1
ATOM 2554 C C . PHE A 1 328 ? -11.835 -12.726 -30.953 1.00 87.25 328 PHE A C 1
ATOM 2556 O O . PHE A 1 328 ? -12.568 -13.414 -30.247 1.00 87.25 328 PHE A O 1
ATOM 2563 N N . PHE A 1 329 ? -12.315 -11.816 -31.801 1.00 91.38 329 PHE A N 1
ATOM 2564 C CA . PHE A 1 329 ? -13.743 -11.607 -32.017 1.00 91.38 329 PHE A CA 1
ATOM 2565 C C . PHE A 1 329 ? -14.428 -12.886 -32.508 1.00 91.38 329 PHE A C 1
ATOM 2567 O O . PHE A 1 329 ? -15.439 -13.281 -31.932 1.00 91.38 329 PHE A O 1
ATOM 2574 N N . ILE A 1 330 ? -13.874 -13.572 -33.512 1.00 89.50 330 ILE A N 1
ATOM 2575 C CA . ILE A 1 330 ? -14.423 -14.825 -34.049 1.00 89.50 330 ILE A CA 1
ATOM 2576 C C . ILE A 1 330 ? -14.379 -15.922 -32.985 1.00 89.50 330 ILE A C 1
ATOM 2578 O O . ILE A 1 330 ? -15.392 -16.569 -32.750 1.00 89.50 330 ILE A O 1
ATOM 2582 N N . ALA A 1 331 ? -13.250 -16.113 -32.300 1.00 85.44 331 ALA A N 1
ATOM 2583 C CA . ALA A 1 331 ? -13.104 -17.133 -31.264 1.00 85.44 331 ALA A CA 1
ATOM 2584 C C . ALA A 1 331 ? -14.082 -16.907 -30.103 1.00 85.44 331 ALA A C 1
ATOM 2586 O O . ALA A 1 331 ? -14.773 -17.837 -29.692 1.00 85.44 331 ALA A O 1
ATOM 2587 N N . LEU A 1 332 ? -14.200 -15.671 -29.609 1.00 83.75 332 LEU A N 1
ATOM 2588 C CA . LEU A 1 332 ? -15.145 -15.322 -28.549 1.00 83.75 332 LEU A CA 1
ATOM 2589 C C . LEU A 1 332 ? -16.597 -15.375 -29.028 1.00 83.75 332 LEU A C 1
ATOM 2591 O O . LEU A 1 332 ? -17.456 -15.778 -28.254 1.00 83.75 332 LEU A O 1
ATOM 2595 N N . SER A 1 333 ? -16.879 -15.039 -30.288 1.00 84.12 333 SER A N 1
ATOM 2596 C CA . SER A 1 333 ? -18.216 -15.182 -30.879 1.00 84.12 333 SER A CA 1
ATOM 2597 C C . SER A 1 333 ? -18.602 -16.650 -31.021 1.00 84.12 333 SER A C 1
ATOM 2599 O O . SER A 1 333 ? -19.714 -17.023 -30.673 1.00 84.12 333 SER A O 1
ATOM 2601 N N . VAL A 1 334 ? -17.683 -17.509 -31.468 1.00 83.50 334 VAL A N 1
ATOM 2602 C CA . VAL A 1 334 ? -17.883 -18.961 -31.550 1.00 83.50 334 VAL A CA 1
ATOM 2603 C C . VAL A 1 334 ? -18.077 -19.546 -30.155 1.00 83.50 334 VAL A C 1
ATOM 2605 O O . VAL A 1 334 ? -19.027 -20.291 -29.949 1.00 83.50 334 VAL A O 1
ATOM 2608 N N . LEU A 1 335 ? -17.261 -19.164 -29.171 1.00 78.25 335 LEU A N 1
ATOM 2609 C CA . LEU A 1 335 ? -17.451 -19.573 -27.776 1.00 78.25 335 LEU A CA 1
ATOM 2610 C C . LEU A 1 335 ? -18.785 -19.077 -27.208 1.00 78.25 335 LEU A C 1
ATOM 2612 O O . LEU A 1 335 ? -19.469 -19.837 -26.529 1.00 78.25 335 LEU A O 1
ATOM 2616 N N . ALA A 1 336 ? -19.188 -17.842 -27.513 1.00 72.44 336 ALA A N 1
ATOM 2617 C CA . ALA A 1 336 ? -20.482 -17.299 -27.116 1.00 72.44 336 ALA A CA 1
ATOM 2618 C C . ALA A 1 336 ? -21.643 -18.049 -27.786 1.00 72.44 336 ALA A C 1
ATOM 2620 O O . ALA A 1 336 ? -22.633 -18.335 -27.124 1.00 72.44 336 ALA A O 1
ATOM 2621 N N . LEU A 1 337 ? -21.516 -18.433 -29.059 1.00 74.12 337 LEU A N 1
ATOM 2622 C CA . LEU A 1 337 ? -22.509 -19.226 -29.793 1.00 74.12 337 LEU A CA 1
ATOM 2623 C C . LEU A 1 337 ? -22.582 -20.678 -29.299 1.00 74.12 337 LEU A C 1
ATOM 2625 O O . LEU A 1 337 ? -23.672 -21.238 -29.211 1.00 74.12 337 LEU A O 1
ATOM 2629 N N . ILE A 1 338 ? -21.443 -21.282 -28.950 1.00 73.25 338 ILE A N 1
ATOM 2630 C CA . ILE A 1 338 ? -21.370 -22.621 -28.349 1.00 73.25 338 ILE A CA 1
ATOM 2631 C C . ILE A 1 338 ? -21.993 -22.596 -26.950 1.00 73.25 338 ILE A C 1
ATOM 2633 O O . ILE A 1 338 ? -22.784 -23.477 -26.625 1.00 73.25 338 ILE A O 1
ATOM 2637 N N . LYS A 1 339 ? -21.700 -21.568 -26.145 1.00 60.25 339 LYS A N 1
ATOM 2638 C CA . LYS A 1 339 ? -22.275 -21.396 -24.804 1.00 60.25 339 LYS A CA 1
ATOM 2639 C C . LYS A 1 339 ? -23.778 -21.083 -24.854 1.00 60.25 339 LYS A C 1
ATOM 2641 O O . LYS A 1 339 ? -24.543 -21.680 -24.103 1.00 60.25 339 LYS A O 1
ATOM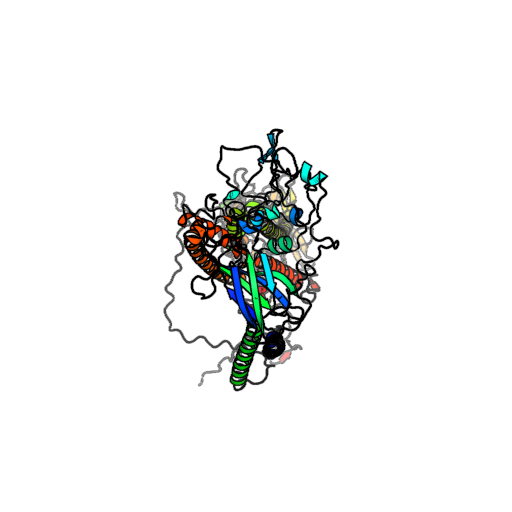 2646 N N . ASN A 1 340 ? -24.229 -20.253 -25.798 1.00 54.47 340 ASN A N 1
ATOM 2647 C CA . ASN A 1 340 ? -25.650 -19.934 -26.002 1.00 54.47 340 ASN A CA 1
ATOM 2648 C C . ASN A 1 340 ? -26.491 -21.101 -26.550 1.00 54.47 340 ASN A C 1
ATOM 2650 O O . ASN A 1 340 ? -27.712 -20.979 -26.608 1.00 54.47 340 ASN A O 1
ATOM 2654 N N . ARG A 1 341 ? -25.898 -22.245 -26.929 1.00 50.81 341 ARG A N 1
ATOM 2655 C CA . ARG A 1 341 ? -26.673 -23.473 -27.196 1.00 50.81 341 ARG A CA 1
ATOM 2656 C C . ARG A 1 341 ? -27.136 -24.189 -25.917 1.00 50.81 341 ARG A C 1
ATOM 2658 O O . ARG A 1 341 ? -27.917 -25.128 -26.033 1.00 50.81 341 ARG A O 1
ATOM 2665 N N . GLY A 1 342 ? -26.688 -23.760 -24.731 1.00 50.47 342 GLY A N 1
ATOM 2666 C CA . GLY A 1 342 ? -27.012 -24.397 -23.449 1.00 50.47 342 GLY A CA 1
ATOM 2667 C C . GLY A 1 342 ? -27.820 -23.568 -22.443 1.00 50.47 342 GLY A C 1
ATOM 2668 O O . GLY A 1 342 ? -28.350 -24.158 -21.510 1.00 50.47 342 GLY A O 1
ATOM 2669 N N . GLU A 1 343 ? -27.967 -22.248 -22.600 1.00 44.53 343 GLU A N 1
ATOM 2670 C CA . GLU A 1 343 ? -28.635 -21.403 -21.593 1.00 44.53 343 GLU A CA 1
ATOM 2671 C C . GLU A 1 343 ? -29.617 -20.398 -22.221 1.00 44.53 343 GLU A C 1
ATOM 2673 O O . GLU A 1 343 ? -29.328 -19.742 -23.222 1.00 44.53 343 GLU A O 1
ATOM 2678 N N . LYS A 1 344 ? -30.809 -20.319 -21.614 1.00 32.25 344 LYS A N 1
ATOM 2679 C CA . LYS A 1 344 ? -31.909 -19.382 -21.909 1.00 32.25 344 LYS A CA 1
ATOM 2680 C C . LYS A 1 344 ? -31.486 -17.921 -21.619 1.00 32.25 344 LYS A C 1
ATOM 2682 O O . LYS A 1 344 ? -30.545 -17.706 -20.859 1.00 32.25 344 LYS A O 1
ATOM 2687 N N . PRO A 1 345 ? -32.145 -16.901 -22.210 1.00 33.00 345 PRO A N 1
ATOM 2688 C CA . PRO A 1 345 ? -31.702 -15.506 -22.110 1.00 33.00 345 PRO A CA 1
ATOM 2689 C C . PRO A 1 345 ? -31.777 -14.940 -20.679 1.00 33.00 345 PRO A C 1
ATOM 2691 O O . PRO A 1 345 ? -32.773 -15.113 -19.981 1.00 33.00 345 PRO A O 1
ATOM 2694 N N . LEU A 1 346 ? -30.722 -14.208 -20.290 1.00 38.22 346 LEU A N 1
ATOM 2695 C CA . LEU A 1 346 ? -30.542 -13.533 -19.000 1.00 38.22 346 LEU A CA 1
ATOM 2696 C C . LEU A 1 346 ? -31.546 -12.382 -18.779 1.00 38.22 346 LEU A C 1
ATOM 2698 O O . LEU A 1 346 ? -31.275 -11.239 -19.138 1.00 38.22 346 LEU A O 1
ATOM 2702 N N . ILE A 1 347 ? -32.650 -12.679 -18.097 1.00 34.56 347 ILE A N 1
ATOM 2703 C CA . ILE A 1 347 ? -32.894 -12.155 -16.743 1.00 34.56 347 ILE A CA 1
ATOM 2704 C C . ILE A 1 347 ? -33.350 -13.365 -15.933 1.00 34.56 347 ILE A C 1
ATOM 2706 O O . ILE A 1 347 ? -34.525 -13.718 -15.924 1.00 34.56 347 ILE A O 1
ATOM 2710 N N . GLU A 1 348 ? -32.398 -14.033 -15.296 1.00 31.33 348 GLU A N 1
ATOM 2711 C CA . GLU A 1 348 ? -32.680 -15.086 -14.332 1.00 31.33 348 GLU A CA 1
ATOM 2712 C C . GLU A 1 348 ? -32.003 -14.674 -13.030 1.00 31.33 348 GLU A C 1
ATOM 2714 O O . GLU A 1 348 ? -30.806 -14.374 -12.995 1.00 31.33 348 GLU A O 1
ATOM 2719 N N . TYR A 1 349 ? -32.802 -14.580 -11.969 1.00 34.12 349 TYR A N 1
ATOM 2720 C CA . TYR A 1 349 ? -32.294 -14.542 -10.610 1.00 34.12 349 TYR A CA 1
ATOM 2721 C C . TYR A 1 349 ? -31.431 -15.787 -10.446 1.00 34.12 349 TYR A C 1
ATOM 2723 O O . TYR A 1 349 ? -31.943 -16.902 -10.511 1.00 34.12 349 TYR A O 1
ATOM 2731 N N . VAL A 1 350 ? -30.121 -15.614 -10.284 1.00 31.62 350 VAL A N 1
ATOM 2732 C CA . VAL A 1 350 ? -29.256 -16.752 -9.988 1.00 31.62 350 VAL A CA 1
ATOM 2733 C C . VAL A 1 350 ? -29.571 -17.186 -8.556 1.00 31.62 350 VAL A C 1
ATOM 2735 O O . VAL A 1 350 ? -29.002 -16.666 -7.598 1.00 31.62 350 VAL A O 1
ATOM 2738 N N . GLU A 1 351 ? -30.501 -18.133 -8.405 1.00 33.97 351 GLU A N 1
ATOM 2739 C CA . GLU A 1 351 ? -30.565 -18.990 -7.225 1.00 33.97 351 GLU A CA 1
ATOM 2740 C C . GLU A 1 351 ? -29.258 -19.783 -7.186 1.00 33.97 351 GLU A C 1
ATOM 2742 O O . GLU A 1 351 ? -29.092 -20.800 -7.864 1.00 33.97 351 GLU A O 1
ATOM 2747 N N . VAL A 1 352 ? -28.301 -19.324 -6.381 1.00 31.42 352 VAL A N 1
ATOM 2748 C CA . VAL A 1 352 ? -27.172 -20.168 -5.996 1.00 31.42 352 VAL A CA 1
ATOM 2749 C C . VAL A 1 352 ? -27.717 -21.226 -5.038 1.00 31.42 352 VAL A C 1
ATOM 2751 O O . VAL A 1 352 ? -27.686 -21.063 -3.821 1.00 31.42 352 VAL A O 1
ATOM 2754 N N . LYS A 1 353 ? -28.233 -22.332 -5.582 1.00 29.97 353 LYS A N 1
ATOM 2755 C CA . LYS A 1 353 ? -28.424 -23.557 -4.803 1.00 29.97 353 LYS A CA 1
ATOM 2756 C C . LYS A 1 353 ? -27.046 -24.089 -4.449 1.00 29.97 353 LYS A C 1
ATOM 2758 O O . LYS A 1 353 ? -26.327 -24.595 -5.308 1.00 29.97 353 LYS A O 1
ATOM 2763 N N . ALA A 1 354 ? -26.673 -23.964 -3.180 1.00 34.75 354 ALA A N 1
ATOM 2764 C CA . ALA A 1 354 ? -25.533 -24.683 -2.644 1.00 34.75 354 ALA A CA 1
ATOM 2765 C C . ALA A 1 354 ? -25.771 -26.188 -2.852 1.00 34.75 354 ALA A C 1
ATOM 2767 O O . ALA A 1 354 ? -26.688 -26.771 -2.277 1.00 34.75 354 ALA A O 1
ATOM 2768 N N . THR A 1 355 ? -24.968 -26.811 -3.712 1.00 32.19 355 THR A N 1
ATOM 2769 C CA . THR A 1 355 ? -24.854 -28.269 -3.799 1.00 32.19 355 THR A CA 1
ATOM 2770 C C . THR A 1 355 ? -24.488 -28.823 -2.428 1.00 32.19 355 THR A C 1
ATOM 2772 O O . THR A 1 355 ? -23.526 -28.358 -1.812 1.00 32.19 355 THR A O 1
ATOM 2775 N N . GLU A 1 356 ? -25.248 -29.818 -1.963 1.00 32.66 356 GLU A N 1
ATOM 2776 C CA . GLU A 1 356 ? -24.915 -30.588 -0.765 1.00 32.66 356 GLU A CA 1
ATOM 2777 C C . GLU A 1 356 ? -23.463 -31.092 -0.853 1.00 32.66 356 GLU A C 1
ATOM 2779 O O . GLU A 1 356 ? -23.033 -31.552 -1.919 1.00 32.66 356 GLU A O 1
ATOM 2784 N N . PRO A 1 357 ? -22.681 -31.026 0.238 1.00 31.80 357 PRO A N 1
ATOM 2785 C CA . PRO A 1 357 ? -21.345 -31.586 0.230 1.00 31.80 357 PRO A CA 1
ATOM 2786 C C . PRO A 1 357 ? -21.434 -33.096 -0.006 1.00 31.80 357 PRO A C 1
ATOM 2788 O O . PRO A 1 357 ? -22.216 -33.803 0.636 1.00 31.80 357 PRO A O 1
ATOM 2791 N N . ALA A 1 358 ? -20.598 -33.599 -0.916 1.00 31.77 358 ALA A N 1
ATOM 2792 C CA . ALA A 1 358 ? -20.355 -35.025 -1.058 1.00 31.77 358 ALA A CA 1
ATOM 2793 C C . ALA A 1 358 ? -20.046 -35.621 0.324 1.00 31.77 358 ALA A C 1
ATOM 2795 O O . ALA A 1 358 ? -19.203 -35.094 1.055 1.00 31.77 358 ALA A O 1
ATOM 2796 N N . LYS A 1 359 ? -20.738 -36.713 0.672 1.00 33.56 359 LYS A N 1
ATOM 2797 C CA . LYS A 1 359 ? -20.514 -37.492 1.895 1.00 33.56 359 LYS A CA 1
ATOM 2798 C C . LYS A 1 359 ? -19.037 -37.888 1.980 1.00 33.56 359 LYS A C 1
ATOM 2800 O O . LYS A 1 359 ? -18.626 -38.879 1.381 1.00 33.56 359 LYS A O 1
ATOM 2805 N N . SER A 1 360 ? -18.239 -37.121 2.720 1.00 29.02 360 SER A N 1
ATOM 2806 C CA . SER A 1 360 ? -16.916 -37.556 3.139 1.00 29.02 360 SER A CA 1
ATOM 2807 C C . SER A 1 360 ? -17.094 -38.490 4.331 1.00 29.02 360 SER A C 1
ATOM 2809 O O . SER A 1 360 ? -17.868 -38.236 5.255 1.00 29.02 360 SER A O 1
ATOM 2811 N N . ALA A 1 361 ? -16.444 -39.645 4.236 1.00 32.03 361 ALA A N 1
ATOM 2812 C CA . ALA A 1 361 ? -16.504 -40.694 5.230 1.00 32.03 361 ALA A CA 1
ATOM 2813 C C . ALA A 1 361 ? -16.142 -40.155 6.620 1.00 32.03 361 ALA A C 1
ATOM 2815 O O . ALA A 1 361 ? -15.132 -39.471 6.801 1.00 32.03 361 ALA A O 1
ATOM 2816 N N . SER A 1 362 ? -16.960 -40.527 7.600 1.00 33.59 362 SER A N 1
ATOM 2817 C CA . SER A 1 362 ? -16.690 -40.387 9.023 1.00 33.59 362 SER A CA 1
ATOM 2818 C C . SER A 1 362 ? -15.280 -40.882 9.360 1.00 33.59 362 SER A C 1
ATOM 2820 O O . SER A 1 362 ? -15.015 -42.086 9.353 1.00 33.59 362 SER A O 1
ATOM 2822 N N . LYS A 1 363 ? -14.384 -39.957 9.700 1.00 28.83 363 LYS A N 1
ATOM 2823 C CA . LYS A 1 363 ? -13.238 -40.234 10.567 1.00 28.83 363 LYS A CA 1
ATOM 2824 C C . LYS A 1 363 ? -13.494 -39.538 11.903 1.00 28.83 363 LYS A C 1
ATOM 2826 O O . LYS A 1 363 ? -13.952 -38.396 11.896 1.00 28.83 363 LYS A O 1
ATOM 2831 N N . PRO A 1 364 ? -13.250 -40.212 13.037 1.00 30.20 364 PRO A N 1
ATOM 2832 C CA . PRO A 1 364 ? -13.517 -39.639 14.344 1.00 30.20 364 PRO A CA 1
ATOM 2833 C C . PRO A 1 364 ? -12.625 -38.414 14.555 1.00 30.20 364 PRO A C 1
ATOM 2835 O O . PRO A 1 364 ? -11.445 -38.418 14.194 1.00 30.20 364 PRO A O 1
ATOM 2838 N N . ALA A 1 365 ? -13.210 -37.367 15.133 1.00 29.89 365 ALA A N 1
ATOM 2839 C CA . ALA A 1 365 ? -12.515 -36.173 15.583 1.00 29.89 365 ALA A CA 1
ATOM 2840 C C . ALA A 1 365 ? -11.504 -36.550 16.677 1.00 29.89 365 ALA A C 1
ATOM 2842 O O . ALA A 1 365 ? -11.820 -36.610 17.860 1.00 29.89 365 ALA A O 1
ATOM 2843 N N . GLY A 1 366 ? -10.279 -36.840 16.252 1.00 36.06 366 GLY A N 1
ATOM 2844 C CA . GLY A 1 366 ? -9.106 -37.026 17.092 1.00 36.06 366 GLY A CA 1
ATOM 2845 C C . GLY A 1 366 ? -8.014 -36.080 16.621 1.00 36.06 366 GLY A C 1
ATOM 2846 O O . GLY A 1 366 ? -7.063 -36.502 15.976 1.00 36.06 366 GLY A O 1
ATOM 2847 N N . ALA A 1 367 ? -8.176 -34.789 16.895 1.00 26.70 367 ALA A N 1
ATOM 2848 C CA . ALA A 1 367 ? -7.102 -33.808 16.793 1.00 26.70 367 ALA A CA 1
ATOM 2849 C C . ALA A 1 367 ? -7.413 -32.654 17.747 1.00 26.70 367 ALA A C 1
ATOM 2851 O O . ALA A 1 367 ? -7.871 -31.585 17.352 1.00 26.70 367 ALA A O 1
ATOM 2852 N N . PHE A 1 368 ? -7.179 -32.916 19.034 1.00 30.14 368 PHE A N 1
ATOM 2853 C CA . PHE A 1 368 ? -6.910 -31.881 20.021 1.00 30.14 368 PHE A CA 1
ATOM 2854 C C . PHE A 1 368 ? -5.874 -30.919 19.428 1.00 30.14 368 PHE A C 1
ATOM 2856 O O . PHE A 1 368 ? -4.708 -31.281 19.249 1.00 30.14 368 PHE A O 1
ATOM 2863 N N . ALA A 1 369 ? -6.297 -29.694 19.115 1.00 29.06 369 ALA A N 1
ATOM 2864 C CA . ALA A 1 369 ? -5.365 -28.599 18.945 1.00 29.06 369 ALA A CA 1
ATOM 2865 C C . ALA A 1 369 ? -4.628 -28.456 20.277 1.00 29.06 369 ALA A C 1
ATOM 2867 O O . ALA A 1 369 ? -5.211 -28.150 21.315 1.00 29.06 369 ALA A O 1
ATOM 2868 N N . ARG A 1 370 ? -3.344 -28.796 20.223 1.00 25.88 370 ARG A N 1
ATOM 2869 C CA . ARG A 1 370 ? -2.366 -28.754 21.298 1.00 25.88 370 ARG A CA 1
ATOM 2870 C C . ARG A 1 370 ? -2.371 -27.349 21.905 1.00 25.88 370 ARG A C 1
ATOM 2872 O O . ARG A 1 370 ? -1.688 -26.454 21.412 1.00 25.88 370 ARG A O 1
ATOM 2879 N N . LEU A 1 371 ? -3.161 -27.165 22.963 1.00 29.48 371 LEU A N 1
ATOM 2880 C CA . LEU A 1 371 ? -2.987 -26.085 23.925 1.00 29.48 371 LEU A CA 1
ATOM 2881 C C . LEU A 1 371 ? -1.507 -26.093 24.303 1.00 29.48 371 LEU A C 1
ATOM 2883 O O . LEU A 1 371 ? -0.991 -27.110 24.768 1.00 29.48 371 LEU A O 1
ATOM 2887 N N . LYS A 1 372 ? -0.803 -24.989 24.049 1.00 23.80 372 LYS A N 1
ATOM 2888 C CA . LYS A 1 372 ? 0.500 -24.773 24.674 1.00 23.80 372 LYS A CA 1
ATOM 2889 C C . LYS A 1 372 ? 0.253 -24.788 26.190 1.00 23.80 372 LYS A C 1
ATOM 2891 O O . LYS A 1 372 ? -0.491 -23.926 26.658 1.00 23.80 372 LYS A O 1
ATOM 2896 N N . PRO A 1 373 ? 0.834 -25.721 26.964 1.00 27.88 373 PRO A N 1
ATOM 2897 C CA . PRO A 1 373 ? 0.833 -25.601 28.409 1.00 27.88 373 PRO A CA 1
ATOM 2898 C C . PRO A 1 373 ? 1.837 -24.496 28.730 1.00 27.88 373 PRO A C 1
ATOM 2900 O O . PRO A 1 373 ? 3.048 -24.677 28.643 1.00 27.88 373 PRO A O 1
ATOM 2903 N N . GLY A 1 374 ? 1.313 -23.301 28.957 1.00 29.44 374 GLY A N 1
ATOM 2904 C CA . GLY A 1 374 ? 2.110 -22.095 29.132 1.00 29.44 374 GLY A CA 1
ATOM 2905 C C . GLY A 1 374 ? 1.357 -21.019 29.896 1.00 29.44 374 GLY A C 1
ATOM 2906 O O . GLY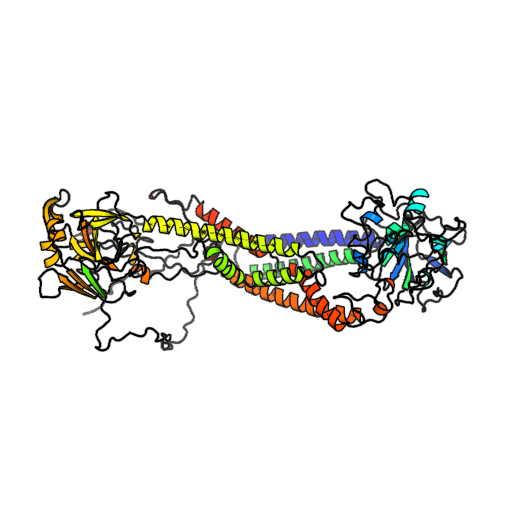 A 1 374 ? 1.530 -19.843 29.614 1.00 29.44 374 GLY A O 1
ATOM 2907 N N . ALA A 1 375 ? 0.508 -21.423 30.836 1.00 28.23 375 ALA A N 1
ATOM 2908 C CA . ALA A 1 375 ? 0.165 -20.606 31.985 1.00 28.23 375 ALA A CA 1
ATOM 2909 C C . ALA A 1 375 ? 0.612 -21.422 33.193 1.00 28.23 375 ALA A C 1
ATOM 2911 O O . ALA A 1 375 ? -0.076 -22.335 33.641 1.00 28.23 375 ALA A O 1
ATOM 2912 N N . SER A 1 376 ? 1.839 -21.167 33.635 1.00 28.23 376 SER A N 1
ATOM 2913 C CA . SER A 1 376 ? 2.324 -21.609 34.931 1.00 28.23 376 SER A CA 1
ATOM 2914 C C . SER A 1 376 ? 1.343 -21.109 35.985 1.00 28.23 376 SER A C 1
ATOM 2916 O O . SER A 1 376 ? 1.320 -19.920 36.300 1.00 28.23 376 SER A O 1
ATOM 2918 N N . THR A 1 377 ? 0.516 -22.010 36.507 1.00 29.67 377 THR A N 1
ATOM 2919 C CA . THR A 1 377 ? -0.129 -21.825 37.799 1.00 29.67 377 THR A CA 1
ATOM 2920 C C . THR A 1 377 ? 1.008 -21.615 38.789 1.00 29.67 377 THR A C 1
ATOM 2922 O O . THR A 1 377 ? 1.751 -22.548 39.087 1.00 29.67 377 THR A O 1
ATOM 2925 N N . ILE A 1 378 ? 1.226 -20.372 39.218 1.00 31.64 378 ILE A N 1
ATOM 2926 C CA . ILE A 1 378 ? 2.159 -20.076 40.301 1.00 31.64 378 ILE A CA 1
ATOM 2927 C C . ILE A 1 378 ? 1.504 -20.654 41.552 1.00 31.64 378 ILE A C 1
ATOM 2929 O O . ILE A 1 378 ? 0.666 -20.026 42.193 1.00 31.64 378 ILE A O 1
ATOM 2933 N N . THR A 1 379 ? 1.821 -21.910 41.844 1.00 26.47 379 THR A N 1
ATOM 2934 C CA . THR A 1 379 ? 1.489 -22.552 43.107 1.00 26.47 379 THR A CA 1
ATOM 2935 C C . THR A 1 379 ? 2.327 -21.882 44.185 1.00 26.47 379 THR A C 1
ATOM 2937 O O . THR A 1 379 ? 3.543 -22.077 44.242 1.00 26.47 379 THR A O 1
ATOM 2940 N N . GLY A 1 380 ? 1.682 -21.085 45.038 1.00 30.22 380 GLY A N 1
ATOM 2941 C CA . GLY A 1 380 ? 2.240 -20.762 46.347 1.00 30.22 380 GLY A CA 1
ATOM 2942 C C . GLY A 1 380 ? 2.493 -22.058 47.123 1.00 30.22 380 GLY A C 1
ATOM 2943 O O . GLY A 1 380 ? 1.814 -23.062 46.897 1.00 30.22 380 GLY A O 1
ATOM 2944 N N . GLN A 1 381 ? 3.470 -22.046 48.029 1.00 31.47 381 GLN A N 1
ATOM 2945 C CA . GLN A 1 381 ? 4.012 -23.227 48.720 1.00 31.47 381 GLN A CA 1
ATOM 2946 C C . GLN A 1 381 ? 3.007 -24.078 49.537 1.00 31.47 381 GLN A C 1
ATOM 2948 O O . GLN A 1 381 ? 3.425 -25.075 50.110 1.00 31.47 381 GLN A O 1
ATOM 2953 N N . ASN A 1 382 ? 1.701 -23.771 49.536 1.00 31.70 382 ASN A N 1
ATOM 2954 C CA . ASN A 1 382 ? 0.664 -24.491 50.289 1.00 31.70 382 ASN A CA 1
ATOM 2955 C C . ASN A 1 382 ? -0.533 -25.007 49.456 1.00 31.70 382 ASN A C 1
ATOM 2957 O O . ASN A 1 382 ? -1.522 -25.445 50.035 1.00 31.70 382 ASN A O 1
ATOM 2961 N N . GLY A 1 383 ? -0.497 -24.978 48.118 1.00 34.09 383 GLY A N 1
ATOM 2962 C CA . GLY A 1 383 ? -1.591 -25.542 47.302 1.00 34.09 383 GLY A CA 1
ATOM 2963 C C . GLY A 1 383 ? -2.926 -24.778 47.367 1.00 34.09 383 GLY A C 1
ATOM 2964 O O . GLY A 1 383 ? -3.938 -25.268 46.872 1.00 34.09 383 GLY A O 1
ATOM 2965 N N . GLU A 1 384 ? -2.942 -23.570 47.933 1.00 40.88 384 GLU A N 1
ATOM 2966 C CA . GLU A 1 384 ? -4.089 -22.667 47.857 1.00 40.88 384 GLU A CA 1
ATOM 2967 C C . GLU A 1 384 ? -4.121 -21.972 46.486 1.00 40.88 384 GLU A C 1
ATOM 2969 O O . GLU A 1 384 ? -3.115 -21.437 46.013 1.00 40.88 384 GLU A O 1
ATOM 2974 N N . ILE A 1 385 ? -5.290 -22.000 45.835 1.00 49.69 385 ILE A N 1
ATOM 2975 C CA . ILE A 1 385 ? -5.589 -21.222 44.624 1.00 49.69 385 ILE A CA 1
ATOM 2976 C C . ILE A 1 385 ? -5.243 -19.757 44.919 1.00 49.69 385 ILE A C 1
ATOM 2978 O O . ILE A 1 385 ? -5.645 -19.251 45.964 1.00 49.69 385 ILE A O 1
ATOM 2982 N N . ALA A 1 386 ? -4.515 -19.077 44.025 1.00 52.53 386 ALA A N 1
ATOM 2983 C CA . ALA A 1 386 ? -4.225 -17.652 44.170 1.00 52.53 386 ALA A CA 1
ATOM 2984 C C . ALA A 1 386 ? -5.542 -16.873 44.361 1.00 52.53 386 ALA A C 1
ATOM 2986 O O . ALA A 1 386 ? -6.372 -16.808 43.452 1.00 52.53 386 ALA A O 1
ATOM 2987 N N . GLN A 1 387 ? -5.764 -16.362 45.574 1.00 72.06 387 GLN A N 1
ATOM 2988 C CA . GLN A 1 387 ? -6.963 -15.614 45.941 1.00 72.06 3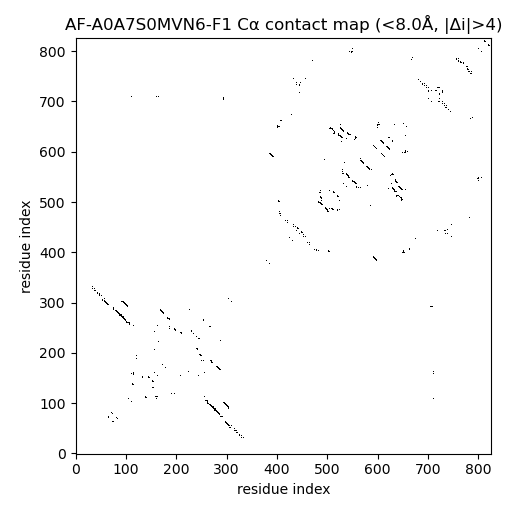87 GLN A CA 1
ATOM 2989 C C . GLN A 1 387 ? -6.641 -14.125 45.959 1.00 72.06 387 GLN A C 1
ATOM 2991 O O . GLN A 1 387 ? -5.780 -13.665 46.710 1.00 72.06 387 GLN A O 1
ATOM 2996 N N . ARG A 1 388 ? -7.382 -13.362 45.160 1.00 87.00 388 ARG A N 1
ATOM 2997 C CA . ARG A 1 388 ? -7.382 -11.905 45.186 1.00 87.00 388 ARG A CA 1
ATOM 2998 C C . ARG A 1 388 ? -8.191 -11.448 46.392 1.00 87.00 388 ARG A C 1
ATOM 3000 O O . ARG A 1 388 ? -9.367 -11.784 46.509 1.00 87.00 388 ARG A O 1
ATOM 3007 N N . ILE A 1 389 ? -7.564 -10.685 47.282 1.00 88.88 389 ILE A N 1
ATOM 3008 C CA . ILE A 1 389 ? -8.201 -10.142 48.487 1.00 88.88 389 ILE A CA 1
ATOM 3009 C C . ILE A 1 389 ? -8.423 -8.645 48.293 1.00 88.88 389 ILE A C 1
ATOM 3011 O O . ILE A 1 389 ? -7.488 -7.915 47.969 1.00 88.88 389 ILE A O 1
ATOM 3015 N N . ILE A 1 390 ? -9.653 -8.194 48.503 1.00 90.88 390 ILE A N 1
ATOM 3016 C CA . ILE A 1 390 ? -10.099 -6.811 48.345 1.00 90.88 390 ILE A CA 1
ATOM 3017 C C . ILE A 1 390 ? -10.696 -6.375 49.677 1.00 90.88 390 ILE A C 1
ATOM 3019 O O . ILE A 1 390 ? -11.620 -7.014 50.177 1.00 90.88 390 ILE A O 1
ATOM 3023 N N . LYS A 1 391 ? -10.169 -5.303 50.268 1.00 89.94 391 LYS A N 1
ATOM 3024 C CA . LYS A 1 391 ? -10.624 -4.799 51.570 1.00 89.94 391 LYS A CA 1
ATOM 3025 C C . LYS A 1 391 ? -11.279 -3.439 51.431 1.00 89.94 391 LYS A C 1
ATOM 3027 O O . LYS A 1 391 ? -10.856 -2.628 50.611 1.00 89.94 391 LYS A O 1
ATOM 3032 N N . TYR A 1 392 ? -12.275 -3.197 52.270 1.00 90.62 392 TYR A N 1
ATOM 3033 C CA . TYR A 1 392 ? -12.834 -1.877 52.494 1.00 90.62 392 TYR A CA 1
ATOM 3034 C C . TYR A 1 392 ? -12.782 -1.549 54.000 1.00 90.62 392 TYR A C 1
ATOM 3036 O O . TYR A 1 392 ? -13.260 -2.363 54.802 1.00 90.62 392 TYR A O 1
ATOM 3044 N N . PRO A 1 393 ? -12.212 -0.393 54.399 1.00 86.38 393 PRO A N 1
ATOM 3045 C CA . PRO A 1 393 ? -11.567 0.611 53.542 1.00 86.38 393 PRO A CA 1
ATOM 3046 C C . PRO A 1 393 ? -10.305 0.072 52.826 1.00 86.38 393 PRO A C 1
ATOM 3048 O O . PRO A 1 393 ? -9.679 -0.871 53.319 1.00 86.38 393 PRO A O 1
ATOM 3051 N N . PRO A 1 394 ? -9.956 0.620 51.646 1.00 82.50 394 PRO A N 1
ATOM 3052 C CA . PRO A 1 394 ? -8.865 0.112 50.815 1.00 82.50 394 PRO A CA 1
ATOM 3053 C C . PRO A 1 394 ? -7.490 0.270 51.480 1.00 82.50 394 PRO A C 1
ATOM 3055 O O . PRO A 1 394 ? -7.233 1.239 52.194 1.00 82.50 394 PRO A O 1
ATOM 3058 N N . ILE A 1 395 ? -6.592 -0.689 51.224 1.00 78.44 395 ILE A N 1
ATOM 3059 C CA . ILE A 1 395 ? -5.208 -0.667 51.721 1.00 78.44 395 ILE A CA 1
ATOM 3060 C C . ILE A 1 395 ? -4.341 0.173 50.760 1.00 78.44 395 ILE A C 1
ATOM 3062 O O . ILE A 1 395 ? -4.357 -0.113 49.562 1.00 78.44 395 ILE A O 1
ATOM 3066 N N . PRO A 1 396 ? -3.543 1.149 51.243 1.00 71.88 396 PRO A N 1
ATOM 3067 C CA . PRO A 1 396 ? -2.766 2.055 50.384 1.00 71.88 396 PRO A CA 1
ATOM 3068 C C . PRO A 1 396 ? -1.761 1.379 49.435 1.00 71.88 396 PRO A C 1
ATOM 3070 O O . PRO A 1 396 ? -1.526 1.880 48.338 1.00 71.88 396 PRO A O 1
ATOM 3073 N N . ASP A 1 397 ? -1.181 0.243 49.831 1.00 71.50 397 ASP A N 1
ATOM 3074 C CA . ASP A 1 397 ? -0.079 -0.399 49.096 1.00 71.50 397 ASP A CA 1
ATOM 3075 C C . ASP A 1 397 ? -0.530 -1.399 48.014 1.00 71.50 397 ASP A C 1
ATOM 3077 O O . ASP A 1 397 ? 0.298 -1.931 47.269 1.00 71.50 397 ASP A O 1
ATOM 3081 N N . GLN A 1 398 ? -1.835 -1.665 47.885 1.00 72.94 398 GLN A N 1
ATOM 3082 C CA . GLN A 1 398 ? -2.347 -2.653 46.935 1.00 72.94 398 GLN A CA 1
ATOM 3083 C C . GLN A 1 398 ? -2.658 -2.004 45.578 1.00 72.94 398 GLN A C 1
ATOM 3085 O O . GLN A 1 398 ? -3.662 -1.315 45.407 1.00 72.94 398 GLN A O 1
ATOM 3090 N N . LYS A 1 399 ? -1.782 -2.224 44.589 1.00 82.69 399 LYS A N 1
ATOM 3091 C CA . LYS A 1 399 ? -1.959 -1.702 43.225 1.00 82.69 399 LYS A CA 1
ATOM 3092 C C . LYS A 1 399 ? -2.783 -2.663 42.370 1.00 82.69 399 LYS A C 1
ATOM 3094 O O . LYS A 1 399 ? -2.376 -3.799 42.149 1.00 82.69 399 LYS A O 1
ATOM 3099 N N . PHE A 1 400 ? -3.895 -2.167 41.837 1.00 89.75 400 PHE A N 1
ATOM 3100 C CA . PHE A 1 400 ? -4.749 -2.868 40.877 1.00 89.75 400 PHE A CA 1
ATOM 3101 C C . PHE A 1 400 ? -4.756 -2.164 39.514 1.00 89.75 400 PHE A C 1
ATOM 3103 O O . PHE A 1 400 ? -4.287 -1.030 39.387 1.00 89.75 400 PHE A O 1
ATOM 3110 N N . ALA A 1 401 ? -5.295 -2.829 38.488 1.00 90.50 401 ALA A N 1
ATOM 3111 C CA . ALA A 1 401 ? -5.466 -2.235 37.166 1.00 90.50 401 ALA A CA 1
ATOM 3112 C C . ALA A 1 401 ? -6.394 -1.002 37.203 1.00 90.50 401 ALA A C 1
ATOM 3114 O O . ALA A 1 401 ? -7.356 -0.938 37.970 1.00 90.50 401 ALA A O 1
ATOM 3115 N N . SER A 1 402 ? -6.128 -0.014 36.345 1.00 94.06 402 SER A N 1
ATOM 3116 C CA . SER A 1 402 ? -7.027 1.133 36.151 1.00 94.06 402 SER A CA 1
ATOM 3117 C C . SER A 1 402 ? -8.318 0.704 35.444 1.00 94.06 402 SER A C 1
ATOM 3119 O O . SER A 1 402 ? -8.293 -0.211 34.620 1.00 94.06 402 SER A O 1
ATOM 3121 N N . ASN A 1 403 ? -9.437 1.389 35.715 1.00 95.69 403 ASN A N 1
ATOM 3122 C CA . ASN A 1 403 ? -10.695 1.170 34.992 1.00 95.69 403 ASN A CA 1
ATOM 3123 C C . ASN A 1 403 ? -10.750 1.843 33.608 1.00 95.69 403 ASN A C 1
ATOM 3125 O O . ASN A 1 403 ? -11.762 1.735 32.913 1.00 95.69 403 ASN A O 1
ATOM 3129 N N . PHE A 1 404 ? -9.666 2.510 33.201 1.00 94.50 404 PHE A N 1
ATOM 3130 C CA . PHE A 1 404 ? -9.511 3.072 31.867 1.00 94.50 404 PHE A CA 1
ATOM 3131 C C . PHE A 1 404 ? -9.448 1.968 30.801 1.00 94.50 404 PHE A C 1
ATOM 3133 O O . PHE A 1 404 ? -8.625 1.050 30.878 1.00 94.50 404 PHE A O 1
ATOM 3140 N N . VAL A 1 405 ? -10.305 2.073 29.788 1.00 91.12 405 VAL A N 1
ATOM 3141 C CA . VAL A 1 405 ? -10.346 1.169 28.630 1.00 91.12 405 VAL A CA 1
ATOM 3142 C C . VAL A 1 405 ? -9.889 1.928 27.391 1.00 91.12 405 VAL A C 1
ATOM 3144 O O . VAL A 1 405 ? -10.260 3.080 27.198 1.00 91.12 405 VAL A O 1
ATOM 3147 N N . SER A 1 406 ? -9.084 1.288 26.546 1.00 89.25 406 SER A N 1
ATOM 3148 C CA . SER A 1 406 ? -8.649 1.874 25.281 1.00 89.25 406 SER A CA 1
ATOM 3149 C C . SER A 1 406 ? -8.646 0.837 24.168 1.00 89.25 406 SER A C 1
ATOM 3151 O O . SER A 1 406 ? -8.160 -0.281 24.352 1.00 89.25 406 SER A O 1
ATOM 3153 N N . THR A 1 407 ? -9.192 1.237 23.025 1.00 88.12 407 THR A N 1
ATOM 3154 C CA . THR A 1 407 ? -9.285 0.472 21.778 1.00 88.12 407 THR A CA 1
ATOM 3155 C C . THR A 1 407 ? -8.408 1.056 20.664 1.00 88.12 407 THR A C 1
ATOM 3157 O O . THR A 1 407 ? -8.325 0.484 19.571 1.00 88.12 407 THR A O 1
ATOM 3160 N N . THR A 1 408 ? -7.727 2.179 20.921 1.00 88.62 408 THR A N 1
ATOM 3161 C CA . THR A 1 408 ? -6.764 2.794 19.995 1.00 88.62 408 THR A CA 1
ATOM 3162 C C . THR A 1 408 ? -5.554 1.895 19.770 1.00 88.62 408 THR A C 1
ATOM 3164 O O . THR A 1 408 ? -5.012 1.309 20.710 1.00 88.62 408 THR A O 1
ATOM 3167 N N . LYS A 1 409 ? -5.089 1.819 18.523 1.00 84.62 409 LYS A N 1
ATOM 3168 C CA . LYS A 1 409 ? -3.877 1.072 18.156 1.00 84.62 409 LYS A CA 1
ATOM 3169 C C . LYS A 1 409 ? -2.606 1.852 18.459 1.00 84.62 409 LYS A C 1
ATOM 3171 O O . LYS A 1 409 ? -1.562 1.240 18.683 1.00 84.62 409 LYS A O 1
ATOM 3176 N N . TYR A 1 410 ? -2.675 3.180 18.432 1.00 87.69 410 TYR A N 1
ATOM 3177 C CA . TYR A 1 410 ? -1.510 4.043 18.538 1.00 87.69 410 TYR A CA 1
ATOM 3178 C C . TYR A 1 410 ? -1.627 4.994 19.731 1.00 87.69 410 TYR A C 1
ATOM 3180 O O . TYR A 1 410 ? -2.669 5.577 20.003 1.00 87.69 410 TYR A O 1
ATOM 3188 N N . THR A 1 411 ? -0.509 5.209 20.420 1.00 88.69 411 THR A N 1
ATOM 3189 C CA . THR A 1 411 ? -0.296 6.408 21.239 1.00 88.69 411 THR A CA 1
ATOM 3190 C C . THR A 1 411 ? 0.338 7.509 20.384 1.00 88.69 411 THR A C 1
ATOM 3192 O O . THR A 1 411 ? 0.925 7.216 19.341 1.00 88.69 411 THR A O 1
ATOM 3195 N N . MET A 1 412 ? 0.306 8.764 20.846 1.00 86.38 412 MET A N 1
ATOM 3196 C CA . MET A 1 412 ? 0.937 9.891 20.136 1.00 86.38 412 MET A CA 1
ATOM 3197 C C . MET A 1 412 ? 2.422 9.645 19.817 1.00 86.38 412 MET A C 1
ATOM 3199 O O . MET A 1 412 ? 2.883 9.983 18.730 1.00 86.38 412 MET A O 1
ATOM 3203 N N . LEU A 1 413 ? 3.164 9.006 20.731 1.00 88.50 413 LEU A N 1
ATOM 3204 C CA . LEU A 1 413 ? 4.585 8.702 20.537 1.00 88.50 413 LEU A CA 1
ATOM 3205 C C . LEU A 1 413 ? 4.804 7.472 19.643 1.00 88.50 413 LEU A C 1
ATOM 3207 O O . LEU A 1 413 ? 5.739 7.432 18.846 1.00 88.50 413 LEU A O 1
ATOM 3211 N N . THR A 1 414 ? 3.947 6.456 19.764 1.00 91.19 414 THR A N 1
ATOM 3212 C CA . THR A 1 414 ? 4.094 5.206 19.003 1.00 91.19 414 THR A CA 1
ATOM 3213 C C . THR A 1 414 ? 3.480 5.275 17.610 1.00 91.19 414 THR A C 1
ATOM 3215 O O . THR A 1 414 ? 3.697 4.352 16.831 1.00 91.19 414 THR A O 1
ATOM 3218 N N . PHE A 1 415 ? 2.718 6.325 17.287 1.00 92.50 415 PHE A N 1
ATOM 3219 C CA . PHE A 1 415 ? 2.018 6.456 16.011 1.00 92.50 415 PHE A CA 1
ATOM 3220 C C . PHE A 1 415 ? 2.977 6.335 14.831 1.00 92.50 415 PHE A C 1
ATOM 3222 O O . PHE A 1 415 ? 2.868 5.389 14.065 1.00 92.50 415 PHE A O 1
ATOM 3229 N N . VAL A 1 416 ? 3.974 7.216 14.730 1.00 90.88 416 VAL A N 1
ATOM 3230 C CA . VAL A 1 416 ? 4.932 7.202 13.614 1.00 90.88 416 VAL A CA 1
ATOM 3231 C C . VAL A 1 416 ? 5.709 5.878 13.510 1.00 90.88 416 VAL A C 1
ATOM 3233 O O . VAL A 1 416 ? 5.658 5.263 12.444 1.00 90.88 416 VAL A O 1
ATOM 3236 N N . PRO A 1 417 ? 6.403 5.382 14.559 1.00 91.50 417 PRO A N 1
ATOM 3237 C CA . PRO A 1 417 ? 7.217 4.173 14.427 1.00 91.50 417 PRO A CA 1
ATOM 3238 C C . PRO A 1 417 ? 6.381 2.918 14.156 1.00 91.50 417 PRO A C 1
ATOM 3240 O O . PRO A 1 417 ? 6.757 2.107 13.310 1.00 91.50 417 PRO A O 1
ATOM 3243 N N . LEU A 1 418 ? 5.233 2.757 14.823 1.00 89.56 418 LEU A N 1
ATOM 3244 C CA . LEU A 1 418 ? 4.390 1.579 14.631 1.00 89.56 418 LEU A CA 1
ATOM 3245 C C . LEU A 1 418 ? 3.646 1.638 13.294 1.00 89.56 418 LEU A C 1
ATOM 3247 O O . LEU A 1 418 ? 3.548 0.620 12.612 1.00 89.56 418 LEU A O 1
ATOM 3251 N N . ASN A 1 419 ? 3.158 2.814 12.888 1.00 90.38 419 ASN A N 1
ATOM 3252 C CA . ASN A 1 419 ? 2.501 2.989 11.596 1.00 90.38 419 ASN A CA 1
ATOM 3253 C C . ASN A 1 419 ? 3.481 2.727 10.444 1.00 90.38 419 ASN A C 1
ATOM 3255 O O . ASN A 1 419 ? 3.165 1.929 9.566 1.00 90.38 419 ASN A O 1
ATOM 3259 N N . LEU A 1 420 ? 4.705 3.265 10.493 1.00 90.25 420 LEU A N 1
ATOM 3260 C CA . LEU A 1 420 ? 5.736 2.965 9.491 1.00 90.25 420 LEU A CA 1
ATOM 3261 C C . LEU A 1 420 ? 6.095 1.476 9.459 1.00 90.25 420 LEU A C 1
ATOM 3263 O O . LEU A 1 420 ? 6.165 0.896 8.379 1.00 90.25 420 LEU A O 1
ATOM 3267 N N . MET A 1 421 ? 6.270 0.832 10.617 1.00 87.69 421 MET A N 1
ATOM 3268 C CA . MET A 1 421 ? 6.539 -0.610 10.677 1.00 87.69 421 MET A CA 1
ATOM 3269 C C . MET A 1 421 ? 5.414 -1.421 10.014 1.00 87.69 421 MET A C 1
ATOM 3271 O O . MET A 1 421 ? 5.680 -2.349 9.254 1.00 87.69 421 MET A O 1
ATOM 3275 N N . LEU A 1 422 ? 4.153 -1.047 10.248 1.00 84.50 422 LEU A N 1
ATOM 3276 C CA . LEU A 1 422 ? 2.999 -1.687 9.613 1.00 84.50 422 LEU A CA 1
ATOM 3277 C C . LEU A 1 422 ? 2.945 -1.423 8.106 1.00 84.50 422 LEU A C 1
ATOM 3279 O O . LEU A 1 422 ? 2.658 -2.344 7.342 1.00 84.50 422 LEU A O 1
ATOM 3283 N N . GLN A 1 423 ? 3.270 -0.210 7.660 1.00 86.25 423 GLN A N 1
ATOM 3284 C CA . GLN A 1 423 ? 3.343 0.110 6.238 1.00 86.25 423 GLN A CA 1
ATOM 3285 C C . GLN A 1 423 ? 4.461 -0.679 5.540 1.00 86.25 423 GLN A C 1
ATOM 3287 O O . GLN A 1 423 ? 4.241 -1.189 4.444 1.00 86.25 423 GLN A O 1
ATOM 3292 N N . PHE A 1 424 ? 5.629 -0.853 6.162 1.00 88.12 424 PHE A N 1
ATOM 3293 C CA . PHE A 1 424 ? 6.737 -1.638 5.602 1.00 88.12 424 PHE A CA 1
ATOM 3294 C C . PHE A 1 424 ? 6.578 -3.155 5.747 1.00 88.12 424 PHE A C 1
ATOM 3296 O O . PHE A 1 424 ? 7.308 -3.900 5.106 1.00 88.12 424 PHE A O 1
ATOM 3303 N N . ASN A 1 425 ? 5.566 -3.650 6.464 1.00 82.81 425 ASN A N 1
ATOM 3304 C CA . ASN A 1 425 ? 5.167 -5.056 6.330 1.00 82.81 425 ASN A CA 1
ATOM 3305 C C . ASN A 1 425 ? 4.547 -5.356 4.951 1.00 82.81 425 ASN A C 1
ATOM 3307 O O . ASN A 1 425 ? 4.407 -6.520 4.572 1.00 82.81 425 ASN A O 1
ATOM 3311 N N . ARG A 1 426 ? 4.188 -4.324 4.172 1.00 78.88 426 ARG A N 1
ATOM 3312 C CA . ARG A 1 426 ? 3.772 -4.470 2.773 1.00 78.88 426 ARG A CA 1
ATOM 3313 C C . ARG A 1 426 ? 5.007 -4.573 1.879 1.00 78.88 426 ARG A C 1
ATOM 3315 O O . ARG A 1 426 ? 5.757 -3.609 1.735 1.00 78.88 426 ARG A O 1
ATOM 3322 N N . PHE A 1 427 ? 5.163 -5.716 1.207 1.00 81.19 427 PHE A N 1
ATOM 3323 C CA . PHE A 1 427 ? 6.302 -6.013 0.324 1.00 81.19 427 PHE A CA 1
ATOM 3324 C C . PHE A 1 427 ? 6.604 -4.898 -0.693 1.00 81.19 427 PHE A C 1
ATOM 3326 O O . PHE A 1 427 ? 7.765 -4.557 -0.915 1.00 81.19 427 PHE A O 1
ATOM 3333 N N . ALA A 1 428 ? 5.573 -4.285 -1.281 1.00 82.88 428 ALA A N 1
ATOM 3334 C CA . ALA A 1 428 ? 5.760 -3.213 -2.253 1.00 82.88 428 ALA A CA 1
ATOM 3335 C C . ALA A 1 428 ? 6.425 -1.961 -1.665 1.00 82.88 428 ALA A C 1
ATOM 3337 O O . ALA A 1 428 ? 7.264 -1.357 -2.327 1.00 82.88 428 ALA A O 1
ATOM 3338 N N . ASN A 1 429 ? 6.118 -1.597 -0.417 1.00 87.56 429 ASN A N 1
ATOM 3339 C CA . ASN A 1 429 ? 6.752 -0.448 0.230 1.00 87.56 429 ASN A CA 1
ATOM 3340 C C . ASN A 1 429 ? 8.250 -0.703 0.451 1.00 87.56 429 ASN A C 1
ATOM 3342 O O . ASN A 1 429 ? 9.062 0.186 0.200 1.00 87.56 429 ASN A O 1
ATOM 3346 N N . CYS A 1 430 ? 8.637 -1.932 0.817 1.00 88.62 430 CYS A N 1
ATOM 3347 C CA . CYS A 1 430 ? 10.046 -2.339 0.857 1.00 88.62 430 CYS A CA 1
ATOM 3348 C C . CYS A 1 430 ? 10.705 -2.249 -0.523 1.00 88.62 430 CYS A C 1
ATOM 3350 O O . CYS A 1 430 ? 11.808 -1.720 -0.645 1.00 88.62 430 CYS A O 1
ATOM 3352 N N . TYR A 1 431 ? 10.032 -2.739 -1.567 1.00 88.88 431 TYR A N 1
ATOM 3353 C CA . TYR A 1 431 ? 10.533 -2.678 -2.939 1.00 88.88 431 TYR A CA 1
ATOM 3354 C C . TYR A 1 431 ? 10.790 -1.232 -3.393 1.00 88.88 431 TYR A C 1
ATOM 3356 O O . TYR A 1 431 ? 11.889 -0.921 -3.855 1.00 88.88 431 TYR A O 1
ATOM 3364 N N . PHE A 1 432 ? 9.825 -0.328 -3.205 1.00 90.62 432 PHE A N 1
ATOM 3365 C CA . PHE A 1 432 ? 9.978 1.076 -3.592 1.00 90.62 432 PHE A CA 1
ATOM 3366 C C . PHE A 1 432 ? 11.035 1.805 -2.766 1.00 90.62 432 PHE A C 1
ATOM 3368 O O . PHE A 1 432 ? 11.744 2.643 -3.316 1.00 90.62 432 PHE A O 1
ATOM 3375 N N . LEU A 1 433 ? 11.198 1.457 -1.487 1.00 92.31 433 LEU A N 1
ATOM 3376 C CA . LEU A 1 433 ? 12.293 1.972 -0.667 1.00 92.31 433 LEU A CA 1
ATOM 3377 C C . LEU A 1 433 ? 13.657 1.552 -1.227 1.00 92.31 433 LEU A C 1
ATOM 3379 O O . LEU A 1 433 ? 14.537 2.395 -1.383 1.00 92.31 433 LEU A O 1
ATOM 3383 N N . VAL A 1 434 ? 13.829 0.275 -1.584 1.00 92.06 434 VAL A N 1
ATOM 3384 C CA . VAL A 1 434 ? 15.076 -0.218 -2.193 1.00 92.06 434 VAL A CA 1
ATOM 3385 C C . VAL A 1 434 ? 15.351 0.494 -3.517 1.00 92.06 434 VAL A C 1
ATOM 3387 O O . VAL A 1 434 ? 16.465 0.966 -3.731 1.00 92.06 434 VAL A O 1
ATOM 3390 N N . VAL A 1 435 ? 14.347 0.634 -4.388 1.00 92.19 435 VAL A N 1
ATOM 3391 C CA . VAL A 1 435 ? 14.499 1.359 -5.661 1.00 92.19 435 VAL A CA 1
ATOM 3392 C C . VAL A 1 435 ? 14.843 2.831 -5.424 1.00 92.19 435 VAL A C 1
ATOM 3394 O O . VAL A 1 435 ? 15.732 3.346 -6.095 1.00 92.19 435 VAL A O 1
ATOM 3397 N N . ALA A 1 436 ? 14.207 3.501 -4.459 1.00 92.62 436 ALA A N 1
ATOM 3398 C CA . ALA A 1 436 ? 14.493 4.897 -4.132 1.00 92.62 436 ALA A CA 1
ATOM 3399 C C . ALA A 1 436 ? 15.929 5.089 -3.616 1.00 92.62 436 ALA A C 1
ATOM 3401 O O . ALA A 1 436 ? 16.609 6.023 -4.041 1.00 92.62 436 ALA A O 1
ATOM 3402 N N . ILE A 1 437 ? 16.422 4.180 -2.767 1.00 92.81 437 ILE A N 1
ATOM 3403 C CA . ILE A 1 437 ? 17.813 4.180 -2.289 1.00 92.81 437 ILE A CA 1
ATOM 3404 C C . ILE A 1 437 ? 18.786 3.959 -3.455 1.00 92.81 437 ILE A C 1
ATOM 3406 O O . ILE A 1 437 ? 19.758 4.699 -3.594 1.00 92.81 437 ILE A O 1
ATOM 3410 N N . LEU A 1 438 ? 18.520 2.978 -4.324 1.00 91.50 438 LEU A N 1
ATOM 3411 C CA . LEU A 1 438 ? 19.362 2.706 -5.494 1.00 91.50 438 LEU A CA 1
ATOM 3412 C C . LEU A 1 438 ? 19.357 3.875 -6.491 1.00 91.50 438 LEU A C 1
ATOM 3414 O O . LEU A 1 438 ? 20.399 4.208 -7.054 1.00 91.50 438 LEU A O 1
ATOM 3418 N N . ALA A 1 439 ? 18.215 4.537 -6.681 1.00 90.88 439 ALA A N 1
ATOM 3419 C CA . ALA A 1 439 ? 18.079 5.692 -7.565 1.00 90.88 439 ALA A CA 1
ATOM 3420 C C . ALA A 1 439 ? 18.800 6.948 -7.045 1.00 90.88 439 ALA A C 1
ATOM 3422 O O . ALA A 1 439 ? 19.152 7.827 -7.834 1.00 90.88 439 ALA A O 1
ATOM 3423 N N . SER A 1 440 ? 19.070 7.034 -5.739 1.00 88.88 440 SER A N 1
ATOM 3424 C CA . SER A 1 440 ? 19.914 8.086 -5.158 1.00 88.88 440 SER A CA 1
ATOM 3425 C C . SER A 1 440 ? 21.397 7.938 -5.524 1.00 88.88 440 SER A C 1
ATOM 3427 O O . SER A 1 440 ? 22.159 8.892 -5.378 1.00 88.88 440 SER A O 1
ATOM 3429 N N . ILE A 1 441 ? 21.825 6.780 -6.039 1.00 87.50 441 ILE A N 1
ATOM 3430 C CA . ILE A 1 441 ? 23.201 6.550 -6.488 1.00 87.50 441 ILE A CA 1
ATOM 3431 C C . ILE A 1 441 ? 23.333 7.010 -7.949 1.00 87.50 441 ILE A C 1
ATOM 3433 O O . ILE A 1 441 ? 23.044 6.265 -8.891 1.00 87.50 441 ILE A O 1
ATOM 3437 N N . ALA A 1 442 ? 23.814 8.240 -8.153 1.00 77.94 442 ALA A N 1
ATOM 3438 C CA . ALA A 1 442 ? 23.924 8.875 -9.475 1.00 77.94 442 ALA A CA 1
ATOM 3439 C C . ALA A 1 442 ? 24.737 8.060 -10.504 1.00 77.94 442 ALA A C 1
ATOM 3441 O O . ALA A 1 442 ? 24.466 8.116 -11.702 1.00 77.94 442 ALA A O 1
ATOM 3442 N N . SER A 1 443 ? 25.705 7.257 -10.053 1.00 76.12 443 SER A N 1
ATOM 3443 C CA . SER A 1 443 ? 26.548 6.434 -10.932 1.00 76.12 443 SER A CA 1
ATOM 3444 C C . SER A 1 443 ? 25.788 5.306 -11.641 1.00 76.12 443 SER A C 1
ATOM 3446 O O . SER A 1 443 ? 26.182 4.898 -12.735 1.00 76.12 443 SER A O 1
ATOM 3448 N N . ILE A 1 444 ? 24.708 4.796 -11.040 1.00 82.62 444 ILE A N 1
ATOM 3449 C CA . ILE A 1 444 ? 23.883 3.717 -11.607 1.00 82.62 444 ILE A CA 1
ATOM 3450 C C . ILE A 1 444 ? 22.519 4.230 -12.064 1.00 82.62 444 ILE A C 1
ATOM 3452 O O . ILE A 1 444 ? 21.987 3.731 -13.057 1.00 82.62 444 ILE A O 1
ATOM 3456 N N . SER A 1 445 ? 21.966 5.252 -11.413 1.00 84.38 445 SER A N 1
ATOM 3457 C CA . SER A 1 445 ? 20.610 5.704 -11.697 1.00 84.38 445 SER A CA 1
ATOM 3458 C C . SER A 1 445 ? 20.519 6.443 -13.035 1.00 84.38 445 SER A C 1
ATOM 3460 O O . SER A 1 445 ? 21.270 7.393 -13.258 1.00 84.38 445 SER A O 1
ATOM 3462 N N . PRO A 1 446 ? 19.628 6.034 -13.956 1.00 78.31 446 PRO A N 1
ATOM 3463 C CA . PRO A 1 446 ? 19.359 6.787 -15.179 1.00 78.31 446 PRO A CA 1
ATOM 3464 C C . PRO A 1 446 ? 18.475 8.022 -14.941 1.00 78.31 446 PRO A C 1
ATOM 3466 O O . PRO A 1 446 ? 18.368 8.862 -15.828 1.00 78.31 446 PRO A O 1
ATOM 3469 N N . VAL A 1 447 ? 17.837 8.129 -13.771 1.00 80.94 447 VAL A N 1
ATOM 3470 C CA . VAL A 1 447 ? 16.853 9.169 -13.433 1.00 80.94 447 VAL A CA 1
ATOM 3471 C C . VAL A 1 447 ? 17.206 9.792 -12.078 1.00 80.94 447 VAL A C 1
ATOM 3473 O O . VAL A 1 447 ? 17.773 9.129 -11.212 1.00 80.94 447 VAL A O 1
ATOM 3476 N N . GLY A 1 448 ? 16.876 11.066 -11.862 1.00 80.06 448 GLY A N 1
ATOM 3477 C CA . GLY A 1 448 ? 17.093 11.717 -10.567 1.00 80.06 448 GLY A CA 1
ATOM 3478 C C . GLY A 1 448 ? 16.329 11.020 -9.433 1.00 80.06 448 GLY A C 1
ATOM 3479 O O . GLY A 1 448 ? 15.147 10.703 -9.585 1.00 80.06 448 GLY A O 1
ATOM 3480 N N . GLY A 1 449 ? 16.987 10.817 -8.285 1.00 83.25 449 GLY A N 1
ATOM 3481 C CA . GLY A 1 449 ? 16.422 10.092 -7.137 1.00 83.25 449 GLY A CA 1
ATOM 3482 C C . GLY A 1 449 ? 15.126 10.694 -6.571 1.00 83.25 449 GLY A C 1
ATOM 3483 O O . GLY A 1 449 ? 14.286 9.962 -6.047 1.00 83.25 449 GLY A O 1
ATOM 3484 N N . SER A 1 450 ? 14.903 12.002 -6.746 1.00 86.81 450 SER A N 1
ATOM 3485 C CA . SER A 1 450 ? 13.659 12.688 -6.352 1.00 86.81 450 SER A CA 1
ATOM 3486 C C . SER A 1 450 ? 12.406 12.077 -6.991 1.00 86.81 450 SER A C 1
ATOM 3488 O O . SER A 1 450 ? 11.353 12.045 -6.356 1.00 86.81 450 SER A O 1
ATOM 3490 N N . THR A 1 451 ? 12.534 11.520 -8.199 1.00 88.31 451 THR A N 1
ATOM 3491 C CA . THR A 1 451 ? 11.446 10.871 -8.950 1.00 88.31 451 THR A CA 1
ATOM 3492 C C . THR A 1 451 ? 10.853 9.669 -8.210 1.00 88.31 451 THR A C 1
ATOM 3494 O O . THR A 1 451 ? 9.684 9.353 -8.406 1.00 88.31 451 THR A O 1
ATOM 3497 N N . PHE A 1 452 ? 11.630 9.013 -7.342 1.00 89.62 452 PHE A N 1
ATOM 3498 C CA . PHE A 1 452 ? 11.199 7.836 -6.579 1.00 89.62 452 PHE A CA 1
ATOM 3499 C C . PHE A 1 452 ? 10.833 8.169 -5.132 1.00 89.62 452 PHE A C 1
ATOM 3501 O O . PHE A 1 452 ? 9.844 7.652 -4.611 1.00 89.62 452 PHE A O 1
ATOM 3508 N N . TRP A 1 453 ? 11.585 9.071 -4.494 1.00 92.38 453 TRP A N 1
ATOM 3509 C CA . TRP A 1 453 ? 11.309 9.499 -3.122 1.00 92.38 453 TRP A CA 1
ATOM 3510 C C . TRP A 1 453 ? 9.988 10.255 -2.994 1.00 92.38 453 TRP A C 1
ATOM 3512 O O . TRP A 1 453 ? 9.239 10.005 -2.052 1.00 92.38 453 TRP A O 1
ATOM 3522 N N . LEU A 1 454 ? 9.676 11.150 -3.937 1.00 90.94 454 LEU A N 1
ATOM 3523 C CA . LEU A 1 454 ? 8.473 11.975 -3.850 1.00 90.94 454 LEU A CA 1
ATOM 3524 C C . LEU A 1 454 ? 7.181 11.130 -3.878 1.00 90.94 454 LEU A C 1
ATOM 3526 O O . LEU A 1 454 ? 6.367 11.297 -2.965 1.00 90.94 454 LEU A O 1
ATOM 3530 N N . PRO A 1 455 ? 6.978 10.186 -4.823 1.00 89.19 455 PRO A N 1
ATOM 3531 C CA . PRO A 1 455 ? 5.822 9.295 -4.777 1.00 89.19 455 PRO A CA 1
ATOM 3532 C C . PRO A 1 455 ? 5.780 8.443 -3.508 1.00 89.19 455 PRO A C 1
ATOM 3534 O O . PRO A 1 455 ? 4.733 8.388 -2.870 1.00 89.19 455 PRO A O 1
ATOM 3537 N N . LEU A 1 456 ? 6.902 7.831 -3.105 1.00 91.06 456 LEU A N 1
ATOM 3538 C CA . LEU A 1 456 ? 6.962 6.972 -1.918 1.00 91.06 456 LEU A CA 1
ATOM 3539 C C . LEU A 1 456 ? 6.541 7.726 -0.651 1.00 91.06 456 LEU A C 1
ATOM 3541 O O . LEU A 1 456 ? 5.635 7.284 0.049 1.00 91.06 456 LEU A O 1
ATOM 3545 N N . LEU A 1 457 ? 7.139 8.888 -0.377 1.00 92.75 457 LEU A N 1
ATOM 3546 C CA . LEU A 1 457 ? 6.801 9.699 0.797 1.00 92.75 457 LEU A CA 1
ATOM 3547 C C . LEU A 1 457 ? 5.341 10.158 0.774 1.00 92.75 457 LEU A C 1
ATOM 3549 O O . LEU A 1 457 ? 4.680 10.144 1.809 1.00 92.75 457 LEU A O 1
ATOM 3553 N N . THR A 1 458 ? 4.821 10.498 -0.408 1.00 89.25 458 THR A N 1
ATOM 3554 C CA . THR A 1 458 ? 3.411 10.868 -0.585 1.00 89.25 458 THR A CA 1
ATOM 3555 C C . THR A 1 458 ? 2.481 9.709 -0.215 1.00 89.25 458 THR A C 1
ATOM 3557 O O . THR A 1 458 ? 1.513 9.909 0.517 1.00 89.25 458 THR A O 1
ATOM 3560 N N . VAL A 1 459 ? 2.792 8.485 -0.657 1.00 87.31 459 VAL A N 1
ATOM 3561 C CA . VAL A 1 459 ? 2.021 7.271 -0.324 1.00 87.31 459 VAL A CA 1
ATOM 3562 C C . VAL A 1 459 ? 2.027 7.010 1.179 1.00 87.31 459 VAL A C 1
ATOM 3564 O O . VAL A 1 459 ? 0.965 6.792 1.770 1.00 87.31 459 VAL A O 1
ATOM 3567 N N . LEU A 1 460 ? 3.213 7.032 1.796 1.00 90.75 460 LEU A N 1
ATOM 3568 C CA . LEU A 1 460 ? 3.370 6.754 3.224 1.00 90.75 460 LEU A CA 1
ATOM 3569 C C . LEU A 1 460 ? 2.623 7.801 4.065 1.00 90.75 460 LEU A C 1
ATOM 3571 O O . LEU A 1 460 ? 1.942 7.449 5.028 1.00 90.75 460 LEU A O 1
ATOM 3575 N N . PHE A 1 461 ? 2.683 9.075 3.659 1.00 91.62 461 PHE A N 1
ATOM 3576 C CA . PHE A 1 461 ? 1.975 10.174 4.314 1.00 91.62 461 PHE A CA 1
ATOM 3577 C C . PHE A 1 461 ? 0.453 10.038 4.218 1.00 91.62 461 PHE A C 1
ATOM 3579 O O . PHE A 1 461 ? -0.225 10.117 5.239 1.00 91.62 461 PHE A O 1
ATOM 3586 N N . ILE A 1 462 ? -0.097 9.802 3.021 1.00 87.44 462 ILE A N 1
ATOM 3587 C CA . ILE A 1 462 ? -1.551 9.649 2.831 1.00 87.44 462 ILE A CA 1
ATOM 3588 C C . ILE A 1 462 ? -2.074 8.452 3.633 1.00 87.44 462 ILE A C 1
ATOM 3590 O O . ILE A 1 462 ? -3.116 8.547 4.281 1.00 87.44 462 ILE A O 1
ATOM 3594 N N . THR A 1 463 ? -1.331 7.342 3.628 1.00 85.62 463 THR A N 1
ATOM 3595 C CA . THR A 1 463 ? -1.690 6.140 4.395 1.00 85.62 463 THR A CA 1
ATOM 3596 C C . THR A 1 463 ? -1.657 6.422 5.898 1.00 85.62 463 THR A C 1
ATOM 3598 O O . THR A 1 463 ? -2.612 6.095 6.598 1.00 85.62 463 THR A O 1
ATOM 3601 N N . ALA A 1 464 ? -0.618 7.109 6.385 1.00 90.75 464 ALA A N 1
ATOM 3602 C CA . ALA A 1 464 ? -0.520 7.503 7.787 1.00 90.75 464 ALA A CA 1
ATOM 3603 C C . ALA A 1 464 ? -1.667 8.441 8.185 1.00 90.75 464 ALA A C 1
ATOM 3605 O O . ALA A 1 464 ? -2.307 8.220 9.206 1.00 90.75 464 ALA A O 1
ATOM 3606 N N . LEU A 1 465 ? -1.986 9.449 7.368 1.00 90.56 465 LEU A N 1
ATOM 3607 C CA . LEU A 1 465 ? -3.091 10.371 7.633 1.00 90.56 465 LEU A CA 1
ATOM 3608 C C . LEU A 1 465 ? -4.422 9.623 7.773 1.00 90.56 465 LEU A C 1
ATOM 3610 O O . LEU A 1 465 ? -5.151 9.841 8.738 1.00 90.56 465 LEU A O 1
ATOM 3614 N N . LYS A 1 466 ? -4.719 8.713 6.841 1.00 85.94 466 LYS A N 1
ATOM 3615 C CA . LYS A 1 466 ? -5.920 7.872 6.882 1.00 85.94 466 LYS A CA 1
ATOM 3616 C C . LYS A 1 466 ? -5.974 7.025 8.159 1.00 85.94 466 LYS A C 1
ATOM 3618 O O . LYS A 1 466 ? -6.987 7.057 8.855 1.00 85.94 466 LYS A O 1
ATOM 3623 N N . ASP A 1 467 ? -4.901 6.307 8.484 1.00 86.38 467 ASP A N 1
ATOM 3624 C CA . ASP A 1 467 ? -4.844 5.467 9.688 1.00 86.38 467 ASP A CA 1
ATOM 3625 C C . ASP A 1 467 ? -4.968 6.305 10.972 1.00 86.38 467 ASP A C 1
ATOM 3627 O O . ASP A 1 467 ? -5.599 5.875 11.938 1.00 86.38 467 ASP A O 1
ATOM 3631 N N . GLY A 1 468 ? -4.416 7.522 10.973 1.00 90.62 468 GLY A N 1
ATOM 3632 C CA . GLY A 1 468 ? -4.546 8.484 12.067 1.00 90.62 468 GLY A CA 1
ATOM 3633 C C . GLY A 1 468 ? -5.981 8.973 12.264 1.00 90.62 468 GLY A C 1
ATOM 3634 O O . GLY A 1 468 ? -6.445 9.050 13.399 1.00 90.62 468 GLY A O 1
ATOM 3635 N N . LEU A 1 469 ? -6.714 9.249 11.180 1.00 88.69 469 LEU A N 1
ATOM 3636 C CA . LEU A 1 469 ? -8.135 9.609 11.252 1.00 88.69 469 LEU A CA 1
ATOM 3637 C C . LEU A 1 469 ? -8.993 8.443 11.772 1.00 88.69 469 LEU A C 1
ATOM 3639 O O . LEU A 1 469 ? -9.890 8.664 12.587 1.00 88.69 469 LEU A O 1
ATOM 3643 N N . GLU A 1 470 ? -8.704 7.206 11.350 1.00 84.06 470 GLU A N 1
ATOM 3644 C CA . GLU A 1 470 ? -9.400 6.008 11.847 1.00 84.06 470 GLU A CA 1
ATOM 3645 C C . GLU A 1 470 ? -9.154 5.802 13.351 1.00 84.06 470 GLU A C 1
ATOM 3647 O O . GLU A 1 470 ? -10.097 5.555 14.108 1.00 84.06 470 GLU A O 1
ATOM 3652 N N . ASP A 1 471 ? -7.908 5.947 13.810 1.00 89.81 471 ASP A N 1
ATOM 3653 C CA . ASP A 1 471 ? -7.572 5.772 15.227 1.00 89.81 471 ASP A CA 1
ATOM 3654 C C . ASP A 1 471 ? -8.078 6.933 16.100 1.00 89.81 471 ASP A C 1
ATOM 3656 O O . ASP A 1 471 ? -8.510 6.703 17.228 1.00 89.81 471 ASP A O 1
ATOM 3660 N N . TYR A 1 472 ? -8.156 8.159 15.566 1.00 90.44 472 TYR A N 1
ATOM 3661 C CA . TYR A 1 472 ? -8.808 9.287 16.245 1.00 90.44 472 TYR A CA 1
ATOM 3662 C C . TYR A 1 472 ? -10.304 9.030 16.491 1.00 90.44 472 TYR A C 1
ATOM 3664 O O . TYR A 1 472 ? -10.832 9.365 17.553 1.00 90.44 472 TYR A O 1
ATOM 3672 N N . GLY A 1 473 ? -10.994 8.377 15.550 1.00 87.94 473 GLY A N 1
ATOM 3673 C CA . GLY A 1 473 ? -12.380 7.944 15.746 1.00 87.94 473 GLY A CA 1
ATOM 3674 C C . GLY A 1 473 ? -12.539 6.952 16.907 1.00 87.94 473 GLY A C 1
ATOM 3675 O O . GLY A 1 473 ? -13.502 7.045 17.677 1.00 87.94 473 GLY A O 1
ATOM 3676 N N . ARG A 1 474 ? -11.572 6.039 17.083 1.00 88.44 474 ARG A N 1
ATOM 3677 C CA . ARG A 1 474 ? -11.530 5.127 18.241 1.00 88.44 474 ARG A CA 1
ATOM 3678 C C . ARG A 1 474 ? -11.251 5.876 19.533 1.00 88.44 474 ARG A C 1
ATOM 3680 O O . ARG A 1 474 ? -11.976 5.682 20.500 1.00 88.44 474 ARG A O 1
ATOM 3687 N N . TYR A 1 475 ? -10.291 6.798 19.517 1.00 91.50 475 TYR A N 1
ATOM 3688 C CA . TYR A 1 475 ? -9.988 7.654 20.662 1.00 91.50 475 TYR A CA 1
ATOM 3689 C C . TYR A 1 475 ? -11.226 8.413 21.153 1.00 91.50 475 TYR A C 1
ATOM 3691 O O . TYR A 1 475 ? -11.513 8.407 22.346 1.00 91.50 475 TYR A O 1
ATOM 3699 N N . LYS A 1 476 ? -12.002 9.017 20.244 1.00 91.88 476 LYS A N 1
ATOM 3700 C CA . LYS A 1 476 ? -13.242 9.714 20.612 1.00 91.88 476 LYS A CA 1
ATOM 3701 C C . LYS A 1 476 ? -14.236 8.780 21.314 1.00 91.88 476 LYS A C 1
ATOM 3703 O O . LYS A 1 476 ? -14.798 9.155 22.337 1.00 91.88 476 LYS A O 1
ATOM 3708 N N . SER A 1 477 ? -14.397 7.561 20.798 1.00 89.44 477 SER A N 1
ATOM 3709 C CA . SER A 1 477 ? -15.278 6.547 21.397 1.00 89.44 477 SER A CA 1
ATOM 3710 C C . SER A 1 477 ? -14.787 6.117 22.787 1.00 89.44 477 SER A C 1
ATOM 3712 O O . SER A 1 477 ? -15.582 5.992 23.716 1.00 89.44 477 SER A O 1
ATOM 3714 N N . ASP A 1 478 ? -13.473 5.947 22.954 1.00 92.06 478 ASP A N 1
ATOM 3715 C CA . ASP A 1 478 ? -12.862 5.621 24.245 1.00 92.06 478 ASP A CA 1
ATOM 3716 C C . ASP A 1 478 ? -13.057 6.760 25.264 1.00 92.06 478 ASP A C 1
ATOM 3718 O O . ASP A 1 478 ? -13.319 6.499 26.437 1.00 92.06 478 ASP A O 1
ATOM 3722 N N . VAL A 1 479 ? -12.946 8.028 24.848 1.00 93.56 479 VAL A N 1
ATOM 3723 C CA . VAL A 1 479 ? -13.183 9.196 25.720 1.00 93.56 479 VAL A CA 1
ATOM 3724 C C . VAL A 1 479 ? -14.633 9.243 26.194 1.00 93.56 479 VAL A C 1
ATOM 3726 O O . VAL A 1 479 ? -14.872 9.462 27.381 1.00 93.56 479 VAL A O 1
ATOM 3729 N N . GLU A 1 480 ? -15.589 9.007 25.296 1.00 91.62 480 GLU A N 1
ATOM 3730 C CA . GLU A 1 480 ? -17.015 8.961 25.633 1.00 91.62 480 GLU A CA 1
ATOM 3731 C C . GLU A 1 480 ? -17.320 7.845 26.647 1.00 91.62 480 GLU A C 1
ATOM 3733 O O . GLU A 1 480 ? -18.020 8.088 27.628 1.00 91.62 480 GLU A O 1
ATOM 3738 N N . GLU A 1 481 ? -16.753 6.647 26.471 1.00 90.88 481 GLU A N 1
ATOM 3739 C CA . GLU A 1 481 ? -16.952 5.511 27.385 1.00 90.88 481 GLU A CA 1
ATOM 3740 C C . GLU A 1 481 ? -16.308 5.747 28.762 1.00 90.88 481 GLU A C 1
ATOM 3742 O O . GLU A 1 481 ? -16.934 5.534 29.801 1.00 90.88 481 GLU A O 1
ATOM 3747 N N . ASN A 1 482 ? -15.060 6.217 28.791 1.00 94.75 482 ASN A N 1
ATOM 3748 C CA . ASN A 1 482 ? -14.328 6.475 30.035 1.00 94.75 482 ASN A CA 1
ATOM 3749 C C . ASN A 1 482 ? -14.861 7.692 30.808 1.00 94.75 482 ASN A C 1
ATOM 3751 O O . ASN A 1 482 ? -14.666 7.775 32.025 1.00 94.75 482 ASN A O 1
ATOM 3755 N N . GLY A 1 483 ? -15.504 8.627 30.105 1.00 93.69 483 GLY A N 1
ATOM 3756 C CA . GLY A 1 483 ? -16.102 9.843 30.651 1.00 93.69 483 GLY A CA 1
ATOM 3757 C C . GLY A 1 483 ? -17.514 9.667 31.210 1.00 93.69 483 GLY A C 1
ATOM 3758 O O . GLY A 1 483 ? -18.041 10.612 31.795 1.00 93.69 483 GLY A O 1
ATOM 3759 N N . ARG A 1 484 ? -18.133 8.485 31.069 1.00 93.12 484 ARG A N 1
ATOM 3760 C CA . ARG A 1 484 ? -19.432 8.194 31.698 1.00 93.12 484 ARG A CA 1
ATOM 3761 C C . ARG A 1 484 ? -19.341 8.379 33.209 1.00 93.12 484 ARG A C 1
ATOM 3763 O O . ARG A 1 484 ? -18.342 8.007 33.815 1.00 93.12 484 ARG A O 1
ATOM 3770 N N . MET A 1 485 ? -20.378 8.944 33.818 1.00 94.38 485 MET A N 1
ATOM 3771 C CA . MET A 1 485 ? -20.391 9.236 35.254 1.00 94.38 485 MET A CA 1
ATOM 3772 C C . MET A 1 485 ? -21.018 8.090 36.054 1.00 94.38 485 MET A C 1
ATOM 3774 O O . MET A 1 485 ? -21.955 7.433 35.596 1.00 94.38 485 MET A O 1
ATOM 3778 N N . THR A 1 486 ? -20.488 7.858 37.252 1.00 94.44 486 THR A N 1
ATOM 3779 C CA . THR A 1 486 ? -21.009 6.944 38.278 1.00 94.44 486 THR A CA 1
ATOM 3780 C C . THR A 1 486 ? -20.777 7.553 39.658 1.00 94.44 486 THR A C 1
ATOM 3782 O O . THR A 1 486 ? -20.043 8.532 39.796 1.00 94.44 486 THR A O 1
ATOM 3785 N N . GLU A 1 487 ? -21.363 6.971 40.697 1.00 95.06 487 GLU A N 1
ATOM 3786 C CA . GLU A 1 487 ? -21.198 7.453 42.064 1.00 95.06 487 GLU A CA 1
ATOM 3787 C C . GLU A 1 487 ? -20.336 6.506 42.902 1.00 95.06 487 GLU A C 1
ATOM 3789 O O . GLU A 1 487 ? -20.550 5.292 42.898 1.00 95.06 487 GLU A O 1
ATOM 3794 N N . ILE A 1 488 ? -19.369 7.056 43.639 1.00 95.50 488 ILE A N 1
ATOM 3795 C CA . ILE A 1 488 ? -18.526 6.313 44.584 1.00 95.50 488 ILE A CA 1
ATOM 3796 C C . ILE A 1 488 ? -18.693 6.894 45.983 1.00 95.50 488 ILE A C 1
ATOM 3798 O O . ILE A 1 488 ? -18.754 8.107 46.168 1.00 95.50 488 ILE A O 1
ATOM 3802 N N . TRP A 1 489 ? -18.760 6.025 46.986 1.00 95.00 489 TRP A N 1
ATOM 3803 C CA . TRP A 1 489 ? -18.827 6.436 48.381 1.00 95.00 489 TRP A CA 1
ATOM 3804 C C . TRP A 1 489 ? -17.514 7.071 48.852 1.00 95.00 489 TRP A C 1
ATOM 3806 O O . TRP A 1 489 ? -16.451 6.446 48.795 1.00 95.00 489 TRP A O 1
ATOM 3816 N N . ASN A 1 490 ? -17.600 8.282 49.394 1.00 92.44 490 ASN A N 1
ATOM 3817 C CA . ASN A 1 490 ? -16.484 8.973 50.019 1.00 92.44 490 ASN A CA 1
ATOM 3818 C C . ASN A 1 490 ? -16.638 8.946 51.546 1.00 92.44 490 ASN A C 1
ATOM 3820 O O . ASN A 1 490 ? -17.508 9.597 52.126 1.00 92.44 490 ASN A O 1
ATOM 3824 N N . ALA A 1 491 ? -15.752 8.203 52.213 1.00 87.12 491 ALA A N 1
ATOM 3825 C CA . ALA A 1 491 ? -15.773 8.042 53.666 1.00 87.12 491 ALA A CA 1
ATOM 3826 C C . ALA A 1 491 ? -15.528 9.357 54.434 1.00 87.12 491 ALA A C 1
ATOM 3828 O O . ALA A 1 491 ? -16.038 9.515 55.542 1.00 87.12 491 ALA A O 1
ATOM 3829 N N . SER A 1 492 ? -14.787 10.304 53.848 1.00 86.69 492 SER A N 1
ATOM 3830 C CA . SER A 1 492 ? -14.451 11.591 54.469 1.00 86.69 492 SER A CA 1
ATOM 3831 C C . SER A 1 492 ? -15.623 12.570 54.431 1.00 86.69 492 SER A C 1
ATOM 3833 O O . SER A 1 492 ? -15.898 13.240 55.424 1.00 86.69 492 SER A O 1
ATOM 3835 N N . SER A 1 493 ? -16.325 12.657 53.296 1.00 87.19 493 SER A N 1
ATOM 3836 C CA . SER A 1 493 ? -17.518 13.507 53.153 1.00 87.19 493 SER A CA 1
ATOM 3837 C C . SER A 1 493 ? -18.780 12.835 53.705 1.00 87.19 493 SER A C 1
ATOM 3839 O O . SER A 1 493 ? -19.743 13.517 54.061 1.00 87.19 493 SER A O 1
ATOM 3841 N N . GLY A 1 494 ? -18.773 11.502 53.801 1.00 87.75 494 GLY A N 1
ATOM 3842 C CA . GLY A 1 494 ? -19.926 10.701 54.188 1.00 87.75 494 GLY A CA 1
ATOM 3843 C C . GLY A 1 494 ? -21.053 10.750 53.162 1.00 87.75 494 GLY A C 1
ATOM 3844 O O . GLY A 1 494 ? -22.209 10.681 53.571 1.00 87.75 494 GLY A O 1
ATOM 3845 N N . LYS A 1 495 ? -20.725 10.944 51.880 1.00 91.25 495 LYS A N 1
ATOM 3846 C CA . LYS A 1 495 ? -21.666 11.046 50.759 1.00 91.25 495 LYS A CA 1
ATOM 3847 C C . LYS A 1 495 ? -21.128 10.303 49.538 1.00 91.25 495 LYS A C 1
ATOM 3849 O O . LYS A 1 495 ? -19.949 9.960 49.467 1.00 91.25 495 LYS A O 1
ATOM 3854 N N . PHE A 1 496 ? -22.008 10.071 48.571 1.00 92.31 496 PHE A N 1
ATOM 3855 C CA . PHE A 1 496 ? -21.632 9.581 47.251 1.00 92.31 496 PHE A CA 1
ATOM 3856 C C . PHE A 1 496 ? -21.180 10.738 46.355 1.00 92.31 496 PHE A C 1
ATOM 3858 O O . PHE A 1 496 ? -21.956 11.655 46.086 1.00 92.31 496 PHE A O 1
ATOM 3865 N N . ASP A 1 497 ? -19.937 10.675 45.887 1.00 93.88 497 ASP A N 1
ATOM 3866 C CA . ASP A 1 497 ? -19.362 11.647 44.966 1.00 93.88 497 ASP A CA 1
ATOM 3867 C C . ASP A 1 497 ? -19.468 11.133 43.528 1.00 93.88 497 ASP A C 1
ATOM 3869 O O . ASP A 1 497 ? -19.231 9.955 43.242 1.00 93.88 497 ASP A O 1
ATOM 3873 N N . ARG A 1 498 ? -19.803 12.036 42.604 1.00 94.44 498 ARG A N 1
ATOM 3874 C CA . ARG A 1 498 ? -19.862 11.730 41.172 1.00 94.44 498 ARG A CA 1
ATOM 3875 C C . ARG A 1 498 ? -18.460 11.706 40.586 1.00 94.44 498 ARG A C 1
ATOM 3877 O O . ARG A 1 498 ? -17.720 12.683 40.698 1.00 94.44 498 ARG A O 1
ATOM 3884 N N . VAL A 1 499 ? -18.123 10.614 39.914 1.00 94.75 499 VAL A N 1
ATOM 3885 C CA . VAL A 1 499 ? -16.813 10.400 39.300 1.00 94.75 499 VAL A CA 1
ATOM 3886 C C . VAL A 1 499 ? -16.946 9.772 37.911 1.00 94.75 499 VAL A C 1
ATOM 3888 O O . VAL A 1 499 ? -17.898 9.030 37.655 1.00 94.75 499 VAL A O 1
ATOM 3891 N N . PRO A 1 500 ? -15.994 10.028 36.999 1.00 96.56 500 PRO A N 1
ATOM 3892 C CA . PRO A 1 500 ? -15.960 9.347 35.712 1.00 96.56 500 PRO A CA 1
ATOM 3893 C C . PRO A 1 500 ? -15.604 7.865 35.886 1.00 96.56 500 PRO A C 1
ATOM 3895 O O . PRO A 1 500 ? -14.878 7.489 36.810 1.00 96.56 500 PRO A O 1
ATOM 3898 N N . TRP A 1 501 ? -16.042 7.016 34.958 1.00 95.69 501 TRP A N 1
ATOM 3899 C CA . TRP A 1 501 ? -15.780 5.574 34.968 1.00 95.69 501 TRP A CA 1
ATOM 3900 C C . TRP A 1 501 ? -14.288 5.255 35.070 1.00 95.69 501 TRP A C 1
ATOM 3902 O O . TRP A 1 501 ? -13.912 4.338 35.800 1.00 95.69 501 TRP A O 1
ATOM 3912 N N . ALA A 1 502 ? -13.426 6.030 34.408 1.00 95.88 502 ALA A N 1
ATOM 3913 C CA . ALA A 1 502 ? -11.974 5.852 34.480 1.00 95.88 502 ALA A CA 1
ATOM 3914 C C . ALA A 1 502 ? -11.382 6.016 35.896 1.00 95.88 502 ALA A C 1
ATOM 3916 O O . ALA A 1 502 ? -10.301 5.487 36.158 1.00 95.88 502 ALA A O 1
ATOM 3917 N N . ALA A 1 503 ? -12.070 6.723 36.800 1.00 95.19 503 ALA A N 1
ATOM 3918 C CA . ALA A 1 503 ? -11.630 6.952 38.177 1.00 95.19 503 ALA A CA 1
ATOM 3919 C C . ALA A 1 503 ? -12.081 5.855 39.160 1.00 95.19 503 ALA A C 1
ATOM 3921 O O . ALA A 1 503 ? -11.640 5.855 40.308 1.00 95.19 503 ALA A O 1
ATOM 3922 N N . VAL A 1 504 ? -12.929 4.912 38.733 1.00 94.69 504 VAL A N 1
ATOM 3923 C CA . VAL A 1 504 ? -13.340 3.777 39.571 1.00 94.69 504 VAL A CA 1
ATOM 3924 C C . VAL A 1 504 ? -12.135 2.877 39.842 1.00 94.69 504 VAL A C 1
ATOM 3926 O O . VAL A 1 504 ? -11.442 2.445 38.921 1.00 94.69 504 VAL A O 1
ATOM 3929 N N . THR A 1 505 ? -11.896 2.562 41.111 1.00 94.00 505 THR A N 1
ATOM 3930 C CA . THR A 1 505 ? -10.809 1.678 41.549 1.00 94.00 505 THR A CA 1
ATOM 3931 C C . THR A 1 505 ? -11.356 0.459 42.284 1.00 94.00 505 THR A C 1
ATOM 3933 O O . THR A 1 505 ? -12.440 0.491 42.869 1.00 94.00 505 THR A O 1
ATOM 3936 N N . VAL A 1 506 ? -10.594 -0.633 42.269 1.00 94.12 506 VAL A N 1
ATOM 3937 C CA . VAL A 1 506 ? -10.917 -1.854 43.020 1.00 94.12 506 VAL A CA 1
ATOM 3938 C C . VAL A 1 506 ? -11.026 -1.539 44.513 1.00 94.12 506 VAL A C 1
ATOM 3940 O O . VAL A 1 506 ? -10.192 -0.826 45.065 1.00 94.12 506 VAL A O 1
ATOM 3943 N N . GLY A 1 507 ? -12.062 -2.069 45.162 1.00 92.81 507 GLY A N 1
ATOM 3944 C CA . GLY A 1 507 ? -12.399 -1.788 46.558 1.00 92.81 507 GLY A CA 1
ATOM 3945 C C . GLY A 1 507 ? -13.288 -0.556 46.760 1.00 92.81 507 GLY A C 1
ATOM 3946 O O . GLY A 1 507 ? -13.800 -0.367 47.860 1.00 92.81 507 GLY A O 1
ATOM 3947 N N . SER A 1 508 ? -13.532 0.250 45.722 1.00 93.25 508 SER A N 1
ATOM 3948 C CA . SER A 1 508 ? -14.497 1.355 45.788 1.00 93.25 508 SER A CA 1
ATOM 3949 C C . SER A 1 508 ? -15.924 0.826 45.953 1.00 93.25 508 SER A C 1
ATOM 3951 O O . SER A 1 508 ? -16.317 -0.114 45.256 1.00 93.25 508 SER A O 1
ATOM 3953 N N . LEU A 1 509 ? -16.713 1.448 46.835 1.00 95.88 509 LEU A N 1
ATOM 3954 C CA . LEU A 1 509 ? -18.154 1.199 46.930 1.00 95.88 509 LEU A CA 1
ATOM 3955 C C . LEU A 1 509 ? -18.863 2.084 45.912 1.00 95.88 509 LEU A C 1
ATOM 3957 O O . LEU A 1 509 ? -18.833 3.309 46.017 1.00 95.88 509 LEU A O 1
ATOM 3961 N N . VAL A 1 510 ? -19.479 1.452 44.925 1.00 96.31 510 VAL A N 1
ATOM 3962 C CA . VAL A 1 510 ? -20.122 2.102 43.789 1.00 96.31 510 VAL A CA 1
ATOM 3963 C C . VAL A 1 510 ? -21.629 2.049 43.982 1.00 96.31 510 VAL A C 1
ATOM 3965 O O . VAL A 1 510 ? -22.179 0.977 44.251 1.00 96.31 510 VAL A O 1
ATOM 3968 N N . ARG A 1 511 ? -22.296 3.192 43.816 1.00 95.25 511 ARG A N 1
ATOM 3969 C CA . ARG A 1 511 ? -23.751 3.270 43.682 1.00 95.25 511 ARG A CA 1
ATOM 3970 C C . ARG A 1 511 ? -24.100 3.463 42.212 1.00 95.25 511 ARG A C 1
ATOM 3972 O O . ARG A 1 511 ? -23.54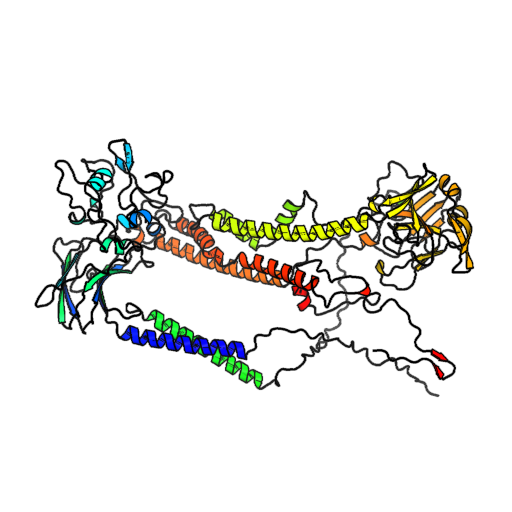6 4.337 41.550 1.00 95.25 511 ARG A O 1
ATOM 3979 N N . VAL A 1 512 ? -25.010 2.633 41.714 1.00 95.38 512 VAL A N 1
ATOM 3980 C CA . VAL A 1 512 ? -25.571 2.755 40.362 1.00 95.38 512 VAL A CA 1
ATOM 3981 C C . VAL A 1 512 ? -27.068 2.967 40.494 1.00 95.38 512 VAL A C 1
ATOM 3983 O O . VAL A 1 512 ? -27.737 2.184 41.171 1.00 95.38 512 VAL A O 1
ATOM 3986 N N . THR A 1 513 ? -27.582 4.021 39.871 1.00 91.75 513 THR A N 1
ATOM 3987 C CA . THR A 1 513 ? -28.996 4.404 39.877 1.00 91.75 513 THR A CA 1
ATOM 3988 C C . THR A 1 513 ? -29.619 4.117 38.509 1.00 91.75 513 THR A C 1
ATOM 3990 O O . THR A 1 513 ? -28.970 4.239 37.473 1.00 91.75 513 THR A O 1
ATOM 3993 N N . ALA A 1 514 ? -30.883 3.689 38.476 1.00 85.19 514 ALA A N 1
ATOM 3994 C CA . ALA A 1 514 ? -31.621 3.506 37.219 1.00 85.19 514 ALA A CA 1
ATOM 3995 C C . ALA A 1 514 ? -32.262 4.807 36.710 1.00 85.19 514 ALA A C 1
ATOM 3997 O O . ALA A 1 514 ? -32.756 4.851 35.585 1.00 85.19 514 ALA A O 1
ATOM 3998 N N . GLN A 1 515 ? -32.292 5.843 37.549 1.00 76.31 515 GLN A N 1
ATOM 3999 C CA . GLN A 1 515 ? -32.906 7.129 37.251 1.00 76.31 515 GLN A CA 1
ATOM 4000 C C . GLN A 1 515 ? -31.926 8.015 36.478 1.00 76.31 515 GLN A C 1
ATOM 4002 O O . GLN A 1 515 ? -30.731 7.999 36.753 1.00 76.31 515 GLN A O 1
ATOM 4007 N N . ASP A 1 516 ? -32.435 8.787 35.520 1.00 66.31 516 ASP A N 1
ATOM 4008 C CA . ASP A 1 516 ? -31.613 9.645 34.663 1.00 66.31 516 ASP A CA 1
ATOM 4009 C C . ASP A 1 516 ? -31.219 10.931 35.420 1.00 66.31 516 ASP A C 1
ATOM 4011 O O . ASP A 1 516 ? -31.827 11.991 35.283 1.00 66.31 516 ASP A O 1
ATOM 4015 N N . ASP A 1 517 ? -30.245 10.809 36.322 1.00 71.88 517 ASP A N 1
ATOM 4016 C CA . ASP A 1 517 ? -29.752 11.871 37.214 1.00 71.88 517 ASP A CA 1
ATOM 4017 C C . ASP A 1 517 ? -28.424 12.498 36.733 1.00 71.88 517 ASP A C 1
ATOM 4019 O O . ASP A 1 517 ? -27.774 13.272 37.455 1.00 71.88 517 ASP A O 1
ATOM 4023 N N . GLY A 1 518 ? -28.021 12.171 35.501 1.00 69.50 518 GLY A N 1
ATOM 4024 C CA . GLY A 1 518 ? -26.727 12.505 34.909 1.00 69.50 518 GLY A CA 1
ATOM 4025 C C . GLY A 1 518 ? -25.642 11.438 35.113 1.00 69.50 518 GLY A C 1
ATOM 4026 O O . GLY A 1 518 ? -24.537 11.617 34.599 1.00 69.50 518 GLY A O 1
ATOM 4027 N N . CYS A 1 519 ? -25.924 10.342 35.828 1.00 75.25 519 CYS A N 1
ATOM 4028 C CA . CYS A 1 519 ? -25.076 9.148 35.886 1.00 75.25 519 CYS A CA 1
ATOM 4029 C C . CYS A 1 519 ? -25.587 8.047 34.947 1.00 75.25 519 CYS A C 1
ATOM 4031 O O . CYS A 1 519 ? -26.753 8.005 34.562 1.00 75.25 519 CYS A O 1
ATOM 4033 N N . SER A 1 520 ? -24.699 7.134 34.551 1.00 81.00 520 SER A N 1
ATOM 4034 C CA . SER A 1 520 ? -25.091 6.004 33.710 1.00 81.00 520 SER A CA 1
ATOM 4035 C C . SER A 1 520 ? -25.821 4.938 34.529 1.00 81.00 520 SER A C 1
ATOM 4037 O O . SER A 1 520 ? -25.299 4.474 35.538 1.00 81.00 520 SER A O 1
ATOM 4039 N N . SER A 1 521 ? -26.960 4.451 34.027 1.00 89.06 521 SER A N 1
ATOM 4040 C CA . SER A 1 521 ? -27.637 3.253 34.560 1.00 89.06 521 SER A CA 1
ATOM 4041 C C . SER A 1 521 ? -26.910 1.937 34.244 1.00 89.06 521 SER A C 1
ATOM 4043 O O . SER A 1 521 ? -27.404 0.853 34.563 1.00 89.06 521 SER A O 1
ATOM 4045 N N . MET A 1 522 ? -25.745 2.007 33.594 1.00 92.50 522 MET A N 1
ATOM 4046 C CA . MET A 1 522 ? -24.892 0.857 33.319 1.00 92.50 522 MET A CA 1
ATOM 4047 C C . MET A 1 522 ? -23.858 0.648 34.422 1.00 92.50 522 MET A C 1
ATOM 4049 O O . MET A 1 522 ? -23.291 1.594 34.964 1.00 92.50 522 MET A O 1
ATOM 4053 N N . ILE A 1 523 ? -23.561 -0.617 34.700 1.00 95.25 523 ILE A N 1
ATOM 4054 C CA . ILE A 1 523 ? -22.550 -1.014 35.674 1.00 95.25 523 ILE A CA 1
ATOM 4055 C C . ILE A 1 523 ? -21.137 -0.642 35.146 1.00 95.25 523 ILE A C 1
ATOM 4057 O O . ILE A 1 523 ? -20.754 -1.106 34.067 1.00 95.25 523 ILE A O 1
ATOM 4061 N N . PRO A 1 524 ? -20.332 0.162 35.877 1.00 95.19 524 PRO A N 1
ATOM 4062 C CA . PRO A 1 524 ? -19.075 0.746 35.370 1.00 95.19 524 PRO A CA 1
ATOM 4063 C C . PRO A 1 524 ? -17.859 -0.197 35.376 1.00 95.19 524 PRO A C 1
ATOM 4065 O O . PRO A 1 524 ? -16.857 0.041 34.693 1.00 95.19 524 PRO A O 1
ATOM 4068 N N . SER A 1 525 ? -17.901 -1.245 36.190 1.00 96.00 525 SER A N 1
ATOM 4069 C CA . SER A 1 525 ? -16.831 -2.224 36.406 1.00 96.00 525 SER A CA 1
ATOM 4070 C C . SER A 1 525 ? -17.440 -3.504 36.979 1.00 96.00 525 SER A C 1
ATOM 4072 O O . SER A 1 525 ? -18.628 -3.526 37.271 1.00 96.00 525 SER A O 1
ATOM 4074 N N . ASP A 1 526 ? -16.680 -4.585 37.139 1.00 95.44 526 ASP A N 1
ATOM 4075 C CA . ASP A 1 526 ? -17.260 -5.787 37.743 1.00 95.44 526 ASP A CA 1
ATOM 4076 C C . ASP A 1 526 ? -17.413 -5.570 39.257 1.00 95.44 526 ASP A C 1
ATOM 4078 O O . ASP A 1 526 ? -16.433 -5.273 39.954 1.00 95.44 526 ASP A O 1
ATOM 4082 N N . LEU A 1 527 ? -18.645 -5.689 39.759 1.00 95.75 527 LEU A N 1
ATOM 4083 C CA . LEU A 1 527 ? -19.015 -5.416 41.149 1.00 95.75 527 LEU A CA 1
ATOM 4084 C C . LEU A 1 527 ? -19.530 -6.675 41.854 1.00 95.75 527 LEU A C 1
ATOM 4086 O O . LEU A 1 527 ? -20.085 -7.581 41.237 1.00 95.75 527 LEU A O 1
ATOM 4090 N N . VAL A 1 528 ? -19.428 -6.688 43.179 1.00 95.06 528 VAL A N 1
ATOM 4091 C CA . VAL A 1 528 ? -20.183 -7.596 44.050 1.00 95.06 528 VAL A CA 1
ATOM 4092 C C . VAL A 1 528 ? -21.282 -6.797 44.741 1.00 95.06 528 VAL A C 1
ATOM 4094 O O . VAL A 1 528 ? -21.001 -5.814 45.424 1.00 95.06 528 VAL A O 1
ATOM 4097 N N . LEU A 1 529 ? -22.528 -7.218 44.546 1.00 95.94 529 LEU A N 1
ATOM 4098 C CA . LEU A 1 529 ? -23.740 -6.609 45.081 1.00 95.94 529 LEU A CA 1
ATOM 4099 C C . LEU A 1 529 ? -23.794 -6.731 46.609 1.00 95.94 529 LEU A C 1
ATOM 4101 O O . LEU A 1 529 ? -23.696 -7.828 47.159 1.00 95.94 529 LEU A O 1
ATOM 4105 N N . LEU A 1 530 ? -23.995 -5.598 47.282 1.00 94.94 530 LEU A N 1
ATOM 4106 C CA . LEU A 1 530 ? -24.102 -5.507 48.741 1.00 94.94 530 LEU A CA 1
ATOM 4107 C C . LEU A 1 530 ? -25.509 -5.130 49.196 1.00 94.94 530 LEU A C 1
ATOM 4109 O O . LEU A 1 530 ? -25.990 -5.667 50.193 1.00 94.94 530 LEU A O 1
ATOM 4113 N N . ALA A 1 531 ? -26.161 -4.219 48.476 1.00 94.62 531 ALA A N 1
ATOM 4114 C CA . ALA A 1 531 ? -27.519 -3.775 48.760 1.00 94.62 531 ALA A CA 1
ATOM 4115 C C . ALA A 1 531 ? -28.213 -3.252 47.496 1.00 94.62 531 ALA A C 1
ATOM 4117 O O . ALA A 1 531 ? -27.570 -2.906 46.506 1.00 94.62 531 ALA A O 1
ATOM 4118 N N . THR A 1 532 ? -29.536 -3.182 47.554 1.00 94.81 532 THR A N 1
ATOM 4119 C CA . THR A 1 532 ? -30.435 -2.773 46.470 1.00 94.81 532 THR A CA 1
ATOM 4120 C C . THR A 1 532 ? -31.618 -2.006 47.065 1.00 94.81 532 THR A C 1
ATOM 4122 O O . THR A 1 532 ? -31.828 -2.043 48.278 1.00 94.81 532 THR A O 1
ATOM 4125 N N . SER A 1 533 ? -32.402 -1.332 46.228 1.00 91.75 533 SER A N 1
ATOM 4126 C CA . SER A 1 533 ? -33.641 -0.659 46.630 1.00 91.75 533 SER A CA 1
ATOM 4127 C C . SER A 1 533 ? -34.788 -1.606 47.019 1.00 91.75 533 SER A C 1
ATOM 4129 O O . SER A 1 533 ? -35.738 -1.157 47.659 1.00 91.75 533 SER A O 1
ATOM 4131 N N . SER A 1 534 ? -34.731 -2.875 46.601 1.00 89.56 534 SER A N 1
ATOM 4132 C CA . SER A 1 534 ? -35.786 -3.885 46.810 1.00 89.56 534 SER A CA 1
ATOM 4133 C C . SER A 1 534 ? -35.692 -4.532 48.192 1.00 89.56 534 SER A C 1
ATOM 4135 O O . SER A 1 534 ? -34.589 -4.846 48.626 1.00 89.56 534 SER A O 1
ATOM 4137 N N . LEU A 1 535 ? -36.828 -4.788 48.854 1.00 87.25 535 LEU A N 1
ATOM 4138 C CA . LEU A 1 535 ? -36.889 -5.312 50.233 1.00 87.25 535 LEU A CA 1
ATOM 4139 C C . LEU A 1 535 ? -36.258 -6.707 50.411 1.00 87.25 535 LEU A C 1
ATOM 4141 O O . LEU A 1 535 ? -35.761 -7.048 51.482 1.00 87.25 535 LEU A O 1
ATOM 4145 N N . ASP A 1 536 ? -36.306 -7.528 49.368 1.00 87.50 536 ASP A N 1
ATOM 4146 C CA . ASP A 1 536 ? -35.818 -8.909 49.336 1.00 87.50 536 ASP A CA 1
ATOM 4147 C C . ASP A 1 536 ? -34.340 -9.028 48.919 1.00 87.50 536 ASP A C 1
ATOM 4149 O O . ASP A 1 536 ? -33.810 -10.132 48.742 1.00 87.50 536 ASP A O 1
ATOM 4153 N N . GLY A 1 537 ? -33.657 -7.895 48.745 1.00 90.12 537 GLY A N 1
ATOM 4154 C CA . GLY A 1 537 ? -32.271 -7.864 48.310 1.00 90.12 537 GLY A CA 1
ATOM 4155 C C . GLY A 1 537 ? -32.078 -8.165 46.826 1.00 90.12 537 GLY A C 1
ATOM 4156 O O . GLY A 1 537 ? -30.935 -8.371 46.416 1.00 90.12 537 GLY A O 1
ATOM 4157 N N . THR A 1 538 ? -33.129 -8.173 45.999 1.00 92.62 538 THR A N 1
ATOM 4158 C CA . THR A 1 538 ? -33.009 -8.490 44.568 1.00 92.62 538 THR A CA 1
ATOM 4159 C C . THR A 1 538 ? -32.783 -7.270 43.669 1.00 92.62 538 THR A C 1
ATOM 4161 O O . THR A 1 538 ? -33.241 -6.156 43.935 1.00 92.62 538 THR A O 1
ATOM 4164 N N . CYS A 1 539 ? -32.055 -7.465 42.571 1.00 92.62 539 CYS A N 1
ATOM 4165 C CA . CYS A 1 539 ? -32.001 -6.506 41.470 1.00 92.62 539 CYS A CA 1
ATOM 4166 C C . CYS A 1 539 ? -32.009 -7.206 40.114 1.00 92.62 539 CYS A C 1
ATOM 4168 O O . CYS A 1 539 ? -31.716 -8.401 40.012 1.00 92.62 539 CYS A O 1
ATOM 4170 N N . PHE A 1 540 ? -32.339 -6.456 39.065 1.00 91.50 540 PHE A N 1
ATOM 4171 C CA . PHE A 1 540 ? -32.464 -6.993 37.716 1.00 91.50 540 PHE A CA 1
ATOM 4172 C C . PHE A 1 540 ? -31.488 -6.318 36.755 1.00 91.50 540 PHE A C 1
ATOM 4174 O O . PHE A 1 540 ? -31.420 -5.092 36.649 1.00 91.50 540 PHE A O 1
ATOM 4181 N N . LEU A 1 541 ? -30.733 -7.143 36.034 1.00 90.19 541 LEU A N 1
ATOM 4182 C CA . LEU A 1 541 ? -29.780 -6.701 35.024 1.00 90.19 541 LEU A CA 1
ATOM 4183 C C . LEU A 1 541 ? -30.256 -7.085 33.628 1.00 90.19 541 LEU A C 1
ATOM 4185 O O . LEU A 1 541 ? -30.608 -8.234 33.372 1.00 90.19 541 LEU A O 1
ATOM 4189 N N . GLU A 1 542 ? -30.190 -6.139 32.705 1.00 88.12 542 GLU A N 1
ATOM 4190 C CA . GLU A 1 542 ? -30.296 -6.394 31.274 1.00 88.12 542 GLU A CA 1
ATOM 4191 C C . GLU A 1 542 ? -28.898 -6.719 30.727 1.00 88.12 542 GLU A C 1
ATOM 4193 O O . GLU A 1 542 ? -27.985 -5.884 30.774 1.00 88.12 542 GLU A O 1
ATOM 4198 N N . THR A 1 543 ? -28.721 -7.951 30.234 1.00 83.62 543 THR A N 1
ATOM 4199 C CA . THR A 1 543 ? -27.437 -8.468 29.725 1.00 83.62 543 THR A CA 1
ATOM 4200 C C . THR A 1 543 ? -27.396 -8.631 28.213 1.00 83.62 543 THR A C 1
ATOM 4202 O O . THR A 1 543 ? -26.449 -9.221 27.703 1.00 83.62 543 THR A O 1
ATOM 4205 N N . MET A 1 544 ? -28.349 -8.047 27.481 1.00 75.06 544 MET A N 1
ATOM 4206 C CA . MET A 1 544 ? -28.379 -8.091 26.015 1.00 75.06 544 MET A CA 1
ATOM 4207 C C . MET A 1 544 ? -27.016 -7.743 25.388 1.00 75.06 544 MET A C 1
ATOM 4209 O O . MET A 1 544 ? -26.596 -8.391 24.437 1.00 75.06 544 MET A O 1
ATOM 4213 N N . ASN A 1 545 ? -26.294 -6.774 25.959 1.00 70.31 545 ASN A N 1
ATOM 4214 C CA . ASN A 1 545 ? -24.981 -6.342 25.469 1.00 70.31 545 ASN A CA 1
ATOM 4215 C C . ASN A 1 545 ? -23.845 -7.369 25.667 1.00 70.31 545 ASN A C 1
ATOM 4217 O O . ASN A 1 545 ? -22.759 -7.173 25.126 1.00 70.31 545 ASN A O 1
ATOM 4221 N N . LEU A 1 546 ? -24.053 -8.413 26.477 1.00 75.38 546 LEU A N 1
ATOM 4222 C CA . LEU A 1 546 ? -23.056 -9.437 26.807 1.00 75.38 546 LEU A CA 1
ATOM 4223 C C . LEU A 1 546 ? -23.330 -10.774 26.118 1.00 75.38 546 LEU A C 1
ATOM 4225 O O . LEU A 1 546 ? -22.402 -11.377 25.588 1.00 75.38 546 LEU A O 1
ATOM 4229 N N . ASP A 1 547 ? -24.572 -11.256 26.172 1.00 72.75 547 ASP A N 1
ATOM 4230 C CA . ASP A 1 547 ? -24.938 -12.609 25.732 1.00 72.75 547 ASP A CA 1
ATOM 4231 C C . ASP A 1 547 ? -26.202 -12.683 24.871 1.00 72.75 547 ASP A C 1
ATOM 4233 O O . ASP A 1 547 ? -26.628 -13.779 24.507 1.00 72.75 547 ASP A O 1
ATOM 4237 N N . GLY A 1 548 ? -26.798 -11.539 24.524 1.00 69.31 548 GLY A N 1
ATOM 4238 C CA . GLY A 1 548 ? -28.000 -11.508 23.695 1.00 69.31 548 GLY A CA 1
ATOM 4239 C C . GLY A 1 548 ? -29.219 -12.142 24.374 1.00 69.31 548 GLY A C 1
ATOM 4240 O O . GLY A 1 548 ? -30.171 -12.526 23.700 1.00 69.31 548 GLY A O 1
ATOM 4241 N N . GLU A 1 549 ? -29.247 -12.290 25.698 1.00 76.88 549 GLU A N 1
ATOM 4242 C CA . GLU A 1 549 ? -30.461 -12.719 26.395 1.00 76.88 549 GLU A CA 1
ATOM 4243 C C . GLU A 1 549 ? -31.380 -11.512 26.660 1.00 76.88 549 GLU A C 1
ATOM 4245 O O . GLU A 1 549 ? -30.949 -10.485 27.183 1.00 76.88 549 GLU A O 1
ATOM 4250 N N . THR A 1 550 ? -32.666 -11.625 26.300 1.00 72.19 550 THR A N 1
ATOM 4251 C CA . THR A 1 550 ? -33.686 -10.581 26.552 1.00 72.19 550 THR A CA 1
ATOM 4252 C C . THR A 1 550 ? -34.210 -10.592 27.981 1.00 72.19 550 THR A C 1
ATOM 4254 O O . THR A 1 550 ? -34.809 -9.622 28.439 1.00 72.19 550 THR A O 1
ATOM 4257 N N . ASN A 1 551 ? -34.061 -11.723 28.669 1.00 80.06 551 ASN A N 1
ATOM 4258 C CA . ASN A 1 551 ? -34.580 -11.877 30.013 1.00 80.06 551 ASN A CA 1
ATOM 4259 C C . ASN A 1 551 ? -33.719 -11.090 30.992 1.00 80.06 551 ASN A C 1
ATOM 4261 O O . ASN A 1 551 ? -32.490 -11.155 30.968 1.00 80.06 551 ASN A O 1
ATOM 4265 N N . LEU A 1 552 ? -34.390 -10.388 31.897 1.00 85.44 552 LEU A N 1
ATOM 4266 C CA . LEU A 1 552 ? -33.728 -9.738 33.011 1.00 85.44 552 LEU A CA 1
ATOM 4267 C C . LEU A 1 552 ? -33.098 -10.794 33.922 1.00 85.44 552 LEU A C 1
ATOM 4269 O O . LEU A 1 552 ? -33.779 -11.702 34.404 1.00 85.44 552 LEU A O 1
ATOM 4273 N N . LYS A 1 553 ? -31.799 -10.663 34.184 1.00 87.94 553 LYS A N 1
ATOM 4274 C CA . LYS A 1 553 ? -31.081 -11.541 35.107 1.00 87.94 553 LYS A CA 1
ATOM 4275 C C . LYS A 1 553 ? -31.254 -11.039 36.523 1.00 87.94 553 LYS A C 1
ATOM 4277 O O . LYS A 1 553 ? -30.789 -9.951 36.861 1.00 87.94 553 LYS A O 1
ATOM 4282 N N . GLN A 1 554 ? -31.905 -11.853 37.344 1.00 91.38 554 GLN A N 1
ATOM 4283 C CA . GLN A 1 554 ? -32.075 -11.577 38.761 1.00 91.38 554 GLN A CA 1
ATOM 4284 C C . GLN A 1 554 ? -30.768 -11.839 39.516 1.00 91.38 554 GLN A C 1
ATOM 4286 O O . GLN A 1 554 ? -30.186 -12.928 39.462 1.00 91.38 554 GLN A O 1
ATOM 4291 N N . ARG A 1 555 ? -30.328 -10.835 40.262 1.00 92.62 555 ARG A N 1
ATOM 4292 C CA . ARG A 1 555 ? -29.198 -10.867 41.192 1.00 92.62 555 ARG A CA 1
ATOM 4293 C C . ARG A 1 555 ? -29.725 -10.657 42.599 1.00 92.62 555 ARG A C 1
ATOM 4295 O O . ARG A 1 555 ? -30.760 -10.019 42.768 1.00 92.62 555 ARG A O 1
ATOM 4302 N N . GLN A 1 556 ? -29.035 -11.199 43.594 1.00 93.38 556 GLN A N 1
ATOM 4303 C CA . GLN A 1 556 ? -29.462 -11.066 44.983 1.00 93.38 556 GLN A CA 1
ATOM 4304 C C . GLN A 1 556 ? -28.281 -10.698 45.868 1.00 93.38 556 GLN A C 1
ATOM 4306 O O . GLN A 1 556 ? -27.209 -11.287 45.760 1.00 93.38 556 GLN A O 1
ATOM 4311 N N . ALA A 1 557 ? -28.468 -9.680 46.700 1.00 93.12 557 ALA A N 1
ATOM 4312 C CA . ALA A 1 557 ? -27.519 -9.266 47.716 1.00 93.12 557 ALA A CA 1
ATOM 4313 C C . ALA A 1 557 ? -27.490 -10.289 48.860 1.00 93.12 557 ALA A C 1
ATOM 4315 O O . ALA A 1 557 ? -28.473 -10.987 49.106 1.00 93.12 557 ALA A O 1
ATOM 4316 N N . SER A 1 558 ? -26.382 -10.355 49.601 1.00 91.19 558 SER A N 1
ATOM 4317 C CA . SER A 1 558 ? -26.374 -11.130 50.845 1.00 91.19 558 SER A CA 1
ATOM 4318 C C . SER A 1 558 ? -27.352 -10.523 51.846 1.00 91.19 558 SER A C 1
ATOM 4320 O O . SER A 1 558 ? -27.375 -9.307 52.018 1.00 91.19 558 SER A O 1
ATOM 4322 N N . GLU A 1 559 ? -28.113 -11.360 52.549 1.00 89.56 559 GLU A N 1
ATOM 4323 C CA . GLU A 1 559 ? -29.107 -10.905 53.528 1.00 89.56 559 GLU A CA 1
ATOM 4324 C C . GLU A 1 559 ? -28.467 -10.039 54.625 1.00 89.56 559 GLU A C 1
ATOM 4326 O O . GLU A 1 559 ? -28.979 -8.967 54.948 1.00 89.56 559 GLU A O 1
ATOM 4331 N N . ASP A 1 560 ? -27.295 -10.458 55.115 1.00 88.94 560 ASP A N 1
ATOM 4332 C CA . ASP A 1 560 ? -26.522 -9.737 56.130 1.00 88.94 560 ASP A CA 1
ATOM 4333 C C . ASP A 1 560 ? -26.111 -8.325 55.684 1.00 88.94 560 ASP A C 1
ATOM 4335 O O . ASP A 1 560 ? -26.309 -7.357 56.417 1.00 88.94 560 ASP A O 1
ATOM 4339 N N . SER A 1 561 ? -25.554 -8.187 54.473 1.00 91.06 561 SER A N 1
ATOM 4340 C CA . SER A 1 561 ? -25.118 -6.883 53.961 1.00 91.06 561 SER A CA 1
ATOM 4341 C C . SER A 1 561 ? -26.306 -6.010 53.583 1.00 91.06 561 SER A C 1
ATOM 4343 O O . SER A 1 561 ? -26.292 -4.803 53.812 1.00 91.06 561 SER A O 1
ATOM 4345 N N . HIS A 1 562 ? -27.352 -6.616 53.025 1.00 93.06 562 HIS A N 1
ATOM 4346 C CA . HIS A 1 562 ? -28.520 -5.895 52.561 1.00 93.06 562 HIS A CA 1
ATOM 4347 C C . HIS A 1 562 ? -29.300 -5.282 53.724 1.00 93.06 562 HIS A C 1
ATOM 4349 O O . HIS A 1 562 ? -29.586 -4.087 53.680 1.00 93.06 562 HIS A O 1
ATOM 4355 N N . LYS A 1 563 ? -29.580 -6.051 54.786 1.00 89.38 563 LYS A N 1
ATOM 4356 C CA . LYS A 1 563 ? -30.285 -5.556 55.981 1.00 89.38 563 LYS A CA 1
ATOM 4357 C C . LYS A 1 563 ? -29.515 -4.460 56.716 1.00 89.38 563 LYS A C 1
ATOM 4359 O O . LYS A 1 563 ? -30.129 -3.557 57.269 1.00 89.38 563 LYS A O 1
ATOM 4364 N N . ASP A 1 564 ? -28.187 -4.538 56.734 1.00 89.50 564 ASP A N 1
ATOM 4365 C CA . ASP A 1 564 ? -27.345 -3.554 57.419 1.00 89.50 564 ASP A CA 1
ATOM 4366 C C . ASP A 1 564 ? -27.234 -2.232 56.635 1.00 89.50 564 ASP A C 1
ATOM 4368 O O . ASP A 1 564 ? -27.323 -1.147 57.213 1.00 89.50 564 ASP A O 1
ATOM 4372 N N . LEU A 1 565 ? -27.098 -2.313 55.306 1.00 89.81 565 LEU A N 1
ATOM 4373 C CA . LEU A 1 565 ? -26.866 -1.160 54.422 1.00 89.81 565 LEU A CA 1
ATOM 4374 C C . LEU A 1 565 ? -28.140 -0.491 53.897 1.00 89.81 565 LEU A C 1
ATOM 4376 O O . LEU A 1 565 ? -28.047 0.494 53.157 1.00 89.81 565 LEU A O 1
ATOM 4380 N N . SER A 1 566 ? -29.317 -0.997 54.253 1.00 90.44 566 SER A N 1
ATOM 4381 C CA . SER A 1 566 ? -30.598 -0.458 53.804 1.00 90.44 566 SER A CA 1
ATOM 4382 C C . SER A 1 566 ? -31.472 0.011 54.968 1.00 90.44 566 SER A C 1
ATOM 4384 O O . SER A 1 566 ? -31.367 -0.473 56.094 1.00 90.44 566 SER A O 1
ATOM 4386 N N . ARG A 1 567 ? -32.325 1.005 54.710 1.00 88.06 567 ARG A N 1
ATOM 4387 C CA . ARG A 1 567 ? -33.361 1.482 55.639 1.00 88.06 567 ARG A CA 1
ATOM 4388 C C . ARG A 1 567 ? -34.669 1.694 54.886 1.00 88.06 567 ARG A C 1
ATOM 4390 O O . ARG A 1 567 ? -34.620 2.090 53.725 1.00 88.06 567 ARG A O 1
ATOM 4397 N N . GLU A 1 568 ? -35.814 1.468 55.528 1.00 81.56 568 GLU A N 1
ATOM 4398 C CA . GLU A 1 568 ? -37.122 1.758 54.917 1.00 81.56 568 GLU A CA 1
ATOM 4399 C C . GLU A 1 568 ? -37.223 3.240 54.519 1.00 81.56 568 GLU A C 1
ATOM 4401 O O . GLU A 1 568 ? -36.936 4.129 55.322 1.00 81.56 568 GLU A O 1
ATOM 4406 N N . ASP A 1 569 ? -37.615 3.490 53.268 1.00 72.88 569 ASP A N 1
ATOM 4407 C CA . ASP A 1 569 ? -37.776 4.817 52.673 1.00 72.88 569 ASP A CA 1
ATOM 4408 C C . ASP A 1 569 ? -39.007 4.858 51.756 1.00 72.88 569 ASP A C 1
ATOM 4410 O O . ASP A 1 569 ? -38.932 4.724 50.535 1.00 72.88 569 ASP A O 1
ATOM 4414 N N . GLY A 1 570 ? -40.178 5.031 52.373 1.00 71.00 570 GLY A N 1
ATOM 4415 C CA . GLY A 1 570 ? -41.439 5.257 51.667 1.00 71.00 570 GLY A CA 1
ATOM 4416 C C . GLY A 1 570 ? -41.975 4.064 50.858 1.00 71.00 570 GLY A C 1
ATOM 4417 O O . GLY A 1 570 ? -41.604 2.907 51.061 1.00 71.00 570 GLY A O 1
ATOM 4418 N N . ILE A 1 571 ? -42.926 4.364 49.966 1.00 66.62 571 ILE A N 1
ATOM 4419 C CA . ILE A 1 571 ? -43.627 3.405 49.097 1.00 66.62 571 ILE A CA 1
ATOM 4420 C C . ILE A 1 571 ? -43.410 3.829 47.643 1.00 66.62 571 ILE A C 1
ATOM 4422 O O . ILE A 1 571 ? -43.524 5.014 47.314 1.00 66.62 571 ILE A O 1
ATOM 4426 N N . ASP A 1 572 ? -43.114 2.873 46.768 1.00 63.62 572 ASP A N 1
ATOM 4427 C CA . ASP A 1 572 ? -43.021 3.113 45.337 1.00 63.62 572 ASP A CA 1
ATOM 4428 C C . ASP A 1 572 ? -44.389 3.439 44.736 1.00 63.62 572 ASP A C 1
ATOM 4430 O O . ASP A 1 572 ? -45.323 2.642 44.809 1.00 63.62 572 ASP A O 1
ATOM 4434 N N . GLN A 1 573 ? -44.508 4.588 44.078 1.00 58.41 573 GLN A N 1
ATOM 4435 C CA . GLN A 1 573 ? -45.786 5.029 43.514 1.00 58.41 573 GLN A CA 1
ATOM 4436 C C . GLN A 1 573 ? -46.222 4.206 42.288 1.00 58.41 573 GLN A C 1
ATOM 4438 O O . GLN A 1 573 ? -47.405 4.211 41.960 1.00 58.41 573 GLN A O 1
ATOM 4443 N N . GLN A 1 574 ? -45.299 3.502 41.615 1.00 57.50 574 GLN A N 1
ATOM 4444 C CA . GLN A 1 574 ? -45.602 2.686 40.428 1.00 57.50 574 GLN A CA 1
ATOM 4445 C C . GLN A 1 574 ? -45.954 1.227 40.751 1.00 57.50 574 GLN A C 1
ATOM 4447 O O . GLN A 1 574 ? -46.819 0.657 40.092 1.00 57.50 574 GLN A O 1
ATOM 4452 N N . THR A 1 575 ? -45.299 0.621 41.744 1.00 61.59 575 THR A N 1
ATOM 4453 C CA . THR A 1 575 ? -45.472 -0.804 42.089 1.00 61.59 575 THR A CA 1
ATOM 4454 C C . THR A 1 575 ? -46.278 -1.025 43.372 1.00 61.59 575 THR A C 1
ATOM 4456 O O . THR A 1 575 ? -46.806 -2.113 43.579 1.00 61.59 575 THR A O 1
ATOM 4459 N N . GLY A 1 576 ? -46.424 -0.002 44.225 1.00 62.66 576 GLY A N 1
ATOM 4460 C CA . GLY A 1 576 ? -47.083 -0.111 45.530 1.00 62.66 576 GLY A CA 1
ATOM 4461 C C . GLY A 1 576 ? -46.240 -0.816 46.600 1.00 62.66 576 GLY A C 1
ATOM 4462 O O . GLY A 1 576 ? -46.727 -1.039 47.709 1.00 62.66 576 GLY A O 1
ATOM 4463 N N . GLU A 1 577 ? -44.987 -1.162 46.297 1.00 65.25 577 GLU A N 1
ATOM 4464 C CA . GLU A 1 577 ? -44.084 -1.861 47.210 1.00 65.25 577 GLU A CA 1
ATOM 4465 C C . GLU A 1 577 ? -43.321 -0.889 48.121 1.00 65.25 577 GLU A C 1
ATOM 4467 O O . GLU A 1 577 ? -43.007 0.243 47.744 1.00 65.25 577 GLU A O 1
ATOM 4472 N N . LYS A 1 578 ? -43.005 -1.328 49.346 1.00 67.94 578 LYS A N 1
ATOM 4473 C CA . LYS A 1 578 ? -42.108 -0.586 50.242 1.00 67.94 578 LYS A CA 1
ATOM 4474 C C . LYS A 1 578 ? -40.713 -0.513 49.626 1.00 67.94 578 LYS A C 1
ATOM 4476 O O . LYS A 1 578 ? -40.186 -1.534 49.188 1.00 67.94 578 LYS A O 1
ATOM 4481 N N . MET A 1 579 ? -40.102 0.666 49.653 1.00 71.00 579 MET A N 1
ATOM 4482 C CA . MET A 1 579 ? -38.769 0.877 49.096 1.00 71.00 579 MET A CA 1
ATOM 4483 C C . MET A 1 579 ? -37.729 1.103 50.181 1.00 71.00 579 MET A C 1
ATOM 4485 O O . MET A 1 579 ? -38.047 1.541 51.287 1.00 71.00 579 MET A O 1
ATOM 4489 N N . LEU A 1 580 ? -36.475 0.806 49.854 1.00 85.06 580 LEU A N 1
ATOM 4490 C CA . LEU A 1 580 ? -35.339 1.051 50.723 1.00 85.06 580 LEU A CA 1
ATOM 4491 C C . LEU A 1 580 ? -34.485 2.218 50.214 1.00 85.06 580 LEU A C 1
ATOM 4493 O O . LEU A 1 580 ? -34.247 2.362 49.011 1.00 85.06 580 LEU A O 1
ATOM 4497 N N . ALA A 1 581 ? -33.954 3.005 51.146 1.00 86.56 581 ALA A N 1
ATOM 4498 C CA . ALA A 1 581 ? -32.844 3.924 50.922 1.00 86.56 581 ALA A CA 1
ATOM 4499 C C . ALA A 1 581 ? -31.531 3.320 51.415 1.00 86.56 581 ALA A C 1
ATOM 4501 O O . ALA A 1 581 ? -31.500 2.449 52.288 1.00 86.56 581 ALA A O 1
ATOM 4502 N N . VAL A 1 582 ? -30.428 3.846 50.888 1.00 89.19 582 VAL A N 1
ATOM 4503 C CA . VAL A 1 582 ? -29.089 3.531 51.383 1.00 89.19 582 VAL A CA 1
ATOM 4504 C C . VAL A 1 582 ? -28.922 4.098 52.793 1.00 89.19 582 VAL A C 1
ATOM 4506 O O . VAL A 1 582 ? -29.173 5.280 53.039 1.00 89.19 582 VAL A O 1
ATOM 4509 N N . ARG A 1 583 ? -28.452 3.271 53.725 1.00 90.94 583 ARG A N 1
ATOM 4510 C CA . ARG A 1 583 ? -28.098 3.690 55.082 1.00 90.94 583 ARG A CA 1
ATOM 4511 C C . ARG A 1 583 ? -26.654 4.196 55.122 1.00 90.94 583 ARG A C 1
ATOM 4513 O O . ARG A 1 583 ? -25.717 3.454 55.406 1.00 90.94 583 ARG A O 1
ATOM 4520 N N . GLU A 1 584 ? -26.477 5.480 54.830 1.00 87.81 584 GLU A N 1
ATOM 4521 C CA . GLU A 1 584 ? -25.168 6.155 54.756 1.00 87.81 584 GLU A CA 1
ATOM 4522 C C . GLU A 1 584 ? -24.334 6.033 56.044 1.00 87.81 584 GLU A C 1
ATOM 4524 O O . GLU A 1 584 ? -23.113 5.893 56.006 1.00 87.81 584 GLU A O 1
ATOM 4529 N N . ASP A 1 585 ? -24.986 6.030 57.202 1.00 86.44 585 ASP A N 1
ATOM 4530 C CA . ASP A 1 585 ? -24.364 5.833 58.512 1.00 86.44 585 ASP A CA 1
ATOM 4531 C C . ASP A 1 585 ? -23.732 4.439 58.676 1.00 86.44 585 ASP A C 1
ATOM 4533 O O . ASP A 1 585 ? -22.670 4.336 59.291 1.00 86.44 585 ASP A O 1
ATOM 4537 N N . ALA A 1 586 ? -24.299 3.393 58.064 1.00 87.44 586 ALA A N 1
ATOM 4538 C CA . ALA A 1 586 ? -23.707 2.051 58.058 1.00 87.44 586 ALA A CA 1
ATOM 4539 C C . ALA A 1 586 ? -22.488 1.961 57.121 1.00 87.44 586 ALA A C 1
ATOM 4541 O O . ALA A 1 586 ? -21.503 1.295 57.437 1.00 87.44 586 ALA A O 1
ATOM 4542 N N . LEU A 1 587 ? -22.487 2.704 56.008 1.00 88.69 587 LEU A N 1
ATOM 4543 C CA . LEU A 1 587 ? -21.337 2.776 55.093 1.00 88.69 587 LEU A CA 1
ATOM 4544 C C . LEU A 1 587 ? -20.102 3.437 55.731 1.00 88.69 587 LEU A C 1
ATOM 4546 O O . LEU A 1 587 ? -18.972 3.135 55.342 1.00 88.69 587 LEU A O 1
ATOM 4550 N N . LYS A 1 588 ? -20.291 4.317 56.726 1.00 87.31 588 LYS A N 1
ATOM 4551 C CA . LYS A 1 588 ? -19.184 4.953 57.469 1.00 87.31 588 LYS A CA 1
ATOM 4552 C C . LYS A 1 588 ? -18.426 3.972 58.359 1.00 87.31 588 LYS A C 1
ATOM 4554 O O . LYS A 1 588 ? -17.213 4.099 58.500 1.00 87.31 588 LYS A O 1
ATOM 4559 N N . SER A 1 589 ? -19.125 3.022 58.977 1.00 88.44 589 SER A N 1
ATOM 4560 C CA . SER A 1 589 ? -18.540 2.023 59.881 1.00 88.44 589 SER A CA 1
ATOM 4561 C C . SER A 1 589 ? -18.239 0.683 59.203 1.00 88.44 589 SER A C 1
ATOM 4563 O O . SER A 1 589 ? -17.692 -0.211 59.854 1.00 88.44 589 SER A O 1
ATOM 4565 N N . LEU A 1 590 ? -18.553 0.552 57.909 1.00 90.25 590 LEU A N 1
ATOM 4566 C CA . LEU A 1 590 ? -18.393 -0.675 57.140 1.00 90.25 590 LEU A CA 1
ATOM 4567 C C . LEU A 1 590 ? -16.933 -1.143 57.097 1.00 90.25 590 LEU A C 1
ATOM 4569 O O . LEU A 1 590 ? -16.031 -0.423 56.660 1.00 90.25 590 LEU A O 1
ATOM 4573 N N . LYS A 1 591 ? -16.719 -2.400 57.483 1.00 91.19 591 LYS A N 1
ATOM 4574 C CA . LYS A 1 591 ? -15.475 -3.141 57.277 1.00 91.19 591 LYS A CA 1
ATOM 4575 C C . LYS A 1 591 ? -15.793 -4.424 56.541 1.00 91.19 591 LYS A C 1
ATOM 4577 O O . LYS A 1 591 ? -16.572 -5.239 57.023 1.00 91.19 591 LYS A O 1
ATOM 4582 N N . MET A 1 592 ? -15.165 -4.638 55.397 1.00 89.62 592 MET A N 1
ATOM 4583 C CA . MET A 1 592 ? -15.378 -5.866 54.639 1.00 89.62 592 MET A CA 1
ATOM 4584 C C . MET A 1 592 ? -14.115 -6.329 53.929 1.00 89.62 592 MET A C 1
ATOM 4586 O O . MET A 1 592 ? -13.239 -5.537 53.588 1.00 89.62 592 MET A O 1
ATOM 4590 N N . GLU A 1 593 ? -14.037 -7.633 53.705 1.00 91.19 593 GLU A N 1
ATOM 4591 C CA . GLU A 1 593 ? -12.966 -8.286 52.962 1.00 91.19 593 GLU A CA 1
ATOM 4592 C C . GLU A 1 593 ? -13.583 -9.295 51.991 1.00 91.19 593 GLU A C 1
ATOM 4594 O O . GLU A 1 593 ? -14.181 -10.280 52.417 1.00 91.19 593 GLU A O 1
ATOM 4599 N N . ALA A 1 594 ? -13.456 -9.051 50.689 1.00 90.50 594 ALA A N 1
ATOM 4600 C CA . ALA A 1 594 ? -13.863 -9.970 49.635 1.00 90.50 594 ALA A CA 1
ATOM 4601 C C . ALA A 1 594 ? -12.635 -10.723 49.103 1.00 90.50 594 ALA A C 1
ATOM 4603 O O . ALA A 1 594 ? -11.664 -10.114 48.664 1.00 90.50 594 ALA A O 1
ATOM 4604 N N . SER A 1 595 ? -12.679 -12.050 49.148 1.00 91.06 595 SER A N 1
ATOM 4605 C CA . SER A 1 595 ? -11.713 -12.965 48.538 1.00 91.06 595 SER A CA 1
ATOM 4606 C C . SER A 1 595 ? -12.355 -13.573 47.292 1.00 91.06 595 SER A C 1
ATOM 4608 O O . SER A 1 595 ? -13.460 -14.108 47.363 1.00 91.06 595 SER A O 1
ATOM 4610 N N . CYS A 1 596 ? -11.713 -13.467 46.135 1.00 90.44 596 CYS A N 1
ATOM 4611 C CA . CYS A 1 596 ? -12.200 -14.040 44.880 1.00 90.44 596 CYS A CA 1
ATOM 4612 C C . CYS A 1 596 ? -11.044 -14.617 44.059 1.00 90.44 596 CYS A C 1
ATOM 4614 O O . CYS A 1 596 ? -9.873 -14.393 44.366 1.00 90.44 596 CYS A O 1
ATOM 4616 N N . ALA A 1 597 ? -11.367 -15.378 43.016 1.00 89.31 597 ALA A N 1
ATOM 4617 C CA . ALA A 1 597 ? -10.367 -15.857 42.066 1.00 89.31 597 ALA A CA 1
ATOM 4618 C C . ALA A 1 597 ? -9.699 -14.697 41.297 1.00 89.31 597 ALA A C 1
ATOM 4620 O O . ALA A 1 597 ? -10.199 -13.566 41.270 1.00 89.31 597 ALA A O 1
ATOM 4621 N N . GLU A 1 598 ? -8.567 -14.980 40.656 1.00 90.00 598 GLU A N 1
ATOM 4622 C CA . GLU A 1 598 ? -7.983 -14.078 39.659 1.00 90.00 598 GLU A CA 1
ATOM 4623 C C . GLU A 1 598 ? -8.919 -13.910 38.441 1.00 90.00 598 GLU A C 1
ATOM 4625 O O . GLU A 1 598 ? -9.681 -14.828 38.132 1.00 90.00 598 GLU A O 1
ATOM 4630 N N . PRO A 1 599 ? -8.887 -12.762 37.734 1.00 90.25 599 PRO A N 1
ATOM 4631 C CA . PRO A 1 599 ? -9.817 -12.497 36.644 1.00 90.25 599 PRO A CA 1
ATOM 4632 C C . PRO A 1 599 ? -9.617 -13.427 35.435 1.00 90.25 599 PRO A C 1
ATOM 4634 O O . PRO A 1 599 ? -8.542 -13.466 34.822 1.00 90.25 599 PRO A O 1
ATOM 4637 N N . ASP A 1 600 ? -10.694 -14.106 35.041 1.00 90.44 600 ASP A N 1
ATOM 4638 C CA . ASP A 1 600 ? -10.779 -15.026 33.902 1.00 90.44 600 ASP A CA 1
ATOM 4639 C C . ASP A 1 600 ? -11.765 -14.535 32.815 1.00 90.44 600 ASP A C 1
ATOM 4641 O O . ASP A 1 600 ? -12.411 -13.496 32.953 1.00 90.44 600 ASP A O 1
ATOM 4645 N N . ALA A 1 601 ? -11.872 -15.285 31.712 1.00 87.69 601 ALA A N 1
ATOM 4646 C CA . ALA A 1 601 ? -12.799 -14.996 30.613 1.00 87.69 601 ALA A CA 1
ATOM 4647 C C . ALA A 1 601 ? -14.162 -15.716 30.732 1.00 87.69 601 ALA A C 1
ATOM 4649 O O . ALA A 1 601 ? -15.026 -15.535 29.877 1.00 87.69 601 ALA A O 1
ATOM 4650 N N . GLN A 1 602 ? -14.401 -16.541 31.754 1.00 88.44 602 GLN A N 1
ATOM 4651 C CA . GLN A 1 602 ? -15.670 -17.261 31.892 1.00 88.44 602 GLN A CA 1
ATOM 4652 C C . GLN A 1 602 ? -16.754 -16.304 32.402 1.00 88.44 602 GLN A C 1
ATOM 4654 O O . GLN A 1 602 ? -16.759 -15.926 33.570 1.00 88.44 602 GLN A O 1
ATOM 4659 N N . LEU A 1 603 ? -17.687 -15.901 31.535 1.00 84.44 603 LEU A N 1
ATOM 4660 C CA . LEU A 1 603 ? -18.684 -14.860 31.835 1.00 84.44 603 LEU A CA 1
ATOM 4661 C C . LEU A 1 603 ? -19.522 -15.147 33.092 1.00 84.44 603 LEU A C 1
ATOM 4663 O O . LEU A 1 603 ? -19.719 -14.243 33.900 1.00 84.44 603 LEU A O 1
ATOM 4667 N N . TYR A 1 604 ? -20.000 -16.382 33.267 1.00 82.56 604 TYR A N 1
ATOM 4668 C CA . TYR A 1 604 ? -20.952 -16.728 34.332 1.00 82.56 604 TYR A CA 1
ATOM 4669 C C . TYR A 1 604 ? -20.306 -17.238 35.622 1.00 82.56 604 TYR A C 1
ATOM 4671 O O . TYR A 1 604 ? -20.931 -17.152 36.680 1.00 82.56 604 TYR A O 1
ATOM 4679 N N . ASP A 1 605 ? -19.071 -17.733 35.553 1.00 86.12 605 ASP A N 1
ATOM 4680 C CA . ASP A 1 605 ? -18.390 -18.317 36.704 1.00 86.12 605 ASP A CA 1
ATOM 4681 C C . ASP A 1 605 ? -17.763 -17.214 37.552 1.00 86.12 605 ASP A C 1
ATOM 4683 O O . ASP A 1 605 ? -16.857 -16.505 37.127 1.00 86.12 605 ASP A O 1
ATOM 4687 N N . PHE A 1 606 ? -18.226 -17.063 38.784 1.00 89.25 606 PHE A N 1
ATOM 4688 C CA . PHE A 1 606 ? -17.559 -16.234 39.778 1.00 89.25 606 PHE A CA 1
ATOM 4689 C C . PHE A 1 606 ? -17.678 -16.945 41.115 1.00 89.25 606 PHE A C 1
ATOM 4691 O O . PHE A 1 606 ? -18.772 -17.291 41.538 1.00 89.25 606 PHE A O 1
ATOM 4698 N N . ASN A 1 607 ? -16.555 -17.203 41.771 1.00 88.44 607 ASN A N 1
ATOM 4699 C CA . ASN A 1 607 ? -16.548 -17.850 43.074 1.00 88.44 607 ASN A CA 1
ATOM 4700 C C . ASN A 1 607 ? -15.687 -17.018 44.012 1.00 88.44 607 ASN A C 1
ATOM 4702 O O . ASN A 1 607 ? -14.510 -16.758 43.743 1.00 88.44 607 ASN A O 1
ATOM 4706 N N . GLY A 1 608 ? -16.288 -16.600 45.116 1.00 89.56 608 GLY A N 1
ATOM 4707 C CA . GLY A 1 608 ? -15.624 -15.802 46.127 1.00 89.56 608 GLY A CA 1
ATOM 4708 C C . GLY A 1 608 ? -16.222 -16.007 47.506 1.00 89.56 608 GLY A C 1
ATOM 4709 O O . GLY A 1 608 ? -17.149 -16.789 47.714 1.00 89.56 608 GLY A O 1
ATOM 4710 N N . ARG A 1 609 ? -15.658 -15.310 48.481 1.00 91.12 609 ARG A N 1
ATOM 4711 C CA . ARG A 1 609 ? -16.109 -15.281 49.865 1.00 91.12 609 ARG A CA 1
ATOM 4712 C C . ARG A 1 609 ? -15.962 -13.869 50.401 1.00 91.12 609 ARG A C 1
ATOM 4714 O O . ARG A 1 609 ? -14.926 -13.248 50.209 1.00 91.12 609 ARG A O 1
ATOM 4721 N N . MET A 1 610 ? -16.961 -13.383 51.113 1.00 91.00 610 MET A N 1
ATOM 4722 C CA . MET A 1 610 ? -16.951 -12.083 51.765 1.00 91.00 610 MET A CA 1
ATOM 4723 C C . MET A 1 610 ? -16.965 -12.265 53.279 1.00 91.00 610 MET A C 1
ATOM 4725 O O . MET A 1 610 ? -17.797 -12.987 53.820 1.00 91.00 610 MET A O 1
ATOM 4729 N N . LYS A 1 611 ? -16.059 -11.590 53.978 1.00 91.88 611 LYS A N 1
ATOM 4730 C CA . LYS A 1 611 ? -16.169 -11.337 55.412 1.00 91.88 611 LYS A CA 1
ATOM 4731 C C . LYS A 1 611 ? -16.772 -9.950 55.587 1.00 91.88 611 LYS A C 1
ATOM 4733 O O . LYS A 1 611 ? -16.196 -8.976 55.104 1.00 91.88 611 LYS A O 1
ATOM 4738 N N . TYR A 1 612 ? -17.925 -9.873 56.237 1.00 88.88 612 TYR A N 1
ATOM 4739 C CA . TYR A 1 612 ? -18.691 -8.640 56.392 1.00 88.88 612 TYR A CA 1
ATOM 4740 C C . TYR A 1 612 ? -18.771 -8.254 57.874 1.00 88.88 612 TYR A C 1
ATOM 4742 O O . TYR A 1 612 ? -19.266 -9.022 58.696 1.00 88.88 612 TYR A O 1
ATOM 4750 N N . ASN A 1 613 ? -18.254 -7.078 58.230 1.00 87.12 613 ASN A N 1
ATOM 4751 C CA . ASN A 1 613 ? -18.175 -6.560 59.597 1.00 87.12 613 ASN A CA 1
ATOM 4752 C C . ASN A 1 613 ? -17.636 -7.602 60.606 1.00 87.12 613 ASN A C 1
ATOM 4754 O O . ASN A 1 613 ? -16.587 -8.208 60.376 1.00 87.12 613 ASN A O 1
ATOM 4758 N N . GLN A 1 614 ? -18.306 -7.781 61.750 1.00 77.69 614 GLN A N 1
ATOM 4759 C CA . GLN A 1 614 ? -17.912 -8.733 62.799 1.00 77.69 614 GLN A CA 1
ATOM 4760 C C . GLN A 1 614 ? -18.505 -10.137 62.600 1.00 77.69 614 GLN A C 1
ATOM 4762 O O . GLN A 1 614 ? -18.410 -10.970 63.497 1.00 77.69 614 GLN A O 1
ATOM 4767 N N . ILE A 1 615 ? -19.103 -10.426 61.440 1.00 78.75 615 ILE A N 1
ATOM 4768 C CA . ILE A 1 615 ? -19.638 -11.757 61.149 1.00 78.75 615 ILE A CA 1
ATOM 4769 C C . ILE A 1 615 ? -18.455 -12.721 60.981 1.00 78.75 615 ILE A C 1
ATOM 4771 O O . ILE A 1 615 ? -17.603 -12.544 60.105 1.00 78.75 615 ILE A O 1
ATOM 4775 N N . GLU A 1 616 ? -18.368 -13.727 61.858 1.00 71.06 616 GLU A N 1
ATOM 4776 C CA . GLU A 1 616 ? -17.272 -14.708 61.846 1.00 71.06 616 GLU A CA 1
ATOM 4777 C C . GLU A 1 616 ? -17.330 -15.627 60.619 1.00 71.06 616 GLU A C 1
ATOM 4779 O O . GLU A 1 616 ? -16.290 -15.988 60.059 1.00 71.06 616 GLU A O 1
ATOM 4784 N N . ASN A 1 617 ? -18.539 -15.954 60.156 1.00 80.06 617 ASN A N 1
ATOM 4785 C CA . ASN A 1 617 ? -18.747 -16.803 58.991 1.00 80.06 617 ASN A CA 1
ATOM 4786 C C . ASN A 1 617 ? -18.494 -16.038 57.687 1.00 80.06 617 ASN A C 1
ATOM 4788 O O . ASN A 1 617 ? -19.040 -14.963 57.449 1.00 80.06 617 ASN A O 1
ATOM 4792 N N . LYS A 1 618 ? -17.679 -16.625 56.804 1.00 82.25 618 LYS A N 1
ATOM 4793 C CA . LYS A 1 618 ? -17.461 -16.098 55.453 1.00 82.25 618 LYS A CA 1
ATOM 4794 C C . LYS A 1 618 ? -18.698 -16.368 54.591 1.00 82.25 618 LYS A C 1
ATOM 4796 O O . LYS A 1 618 ? -19.030 -17.527 54.351 1.00 82.25 618 LYS A O 1
ATOM 4801 N N . ILE A 1 619 ? -19.324 -15.312 54.085 1.00 86.81 619 ILE A N 1
ATOM 4802 C CA . ILE A 1 619 ? -20.469 -15.366 53.171 1.00 86.81 619 ILE A CA 1
ATOM 4803 C C . ILE A 1 619 ? -19.967 -15.819 51.794 1.00 86.81 619 ILE A C 1
ATOM 4805 O O . ILE A 1 619 ? -19.063 -15.180 51.250 1.00 86.81 619 ILE A O 1
ATOM 4809 N N . PRO A 1 620 ? -20.494 -16.900 51.203 1.00 87.19 620 PRO A N 1
ATOM 4810 C CA . PRO A 1 620 ? -20.096 -17.302 49.864 1.00 87.19 620 PRO A CA 1
ATOM 4811 C C . PRO A 1 620 ? -20.674 -16.343 48.813 1.00 87.19 620 PRO A C 1
ATOM 4813 O O . PRO A 1 620 ? -21.841 -15.959 48.867 1.00 87.19 620 PRO A O 1
ATOM 4816 N N . LEU A 1 621 ? -19.838 -15.962 47.851 1.00 87.88 621 LEU A N 1
ATOM 4817 C CA . LEU A 1 621 ? -20.207 -15.142 46.705 1.00 87.88 621 LEU A CA 1
ATOM 4818 C C . LEU A 1 621 ? -20.212 -16.014 45.457 1.00 87.88 621 LEU A C 1
ATOM 4820 O O . LEU A 1 621 ? -19.217 -16.688 45.174 1.00 87.88 621 LEU A O 1
ATOM 4824 N N . TYR A 1 622 ? -21.296 -15.943 44.695 1.00 85.44 622 TYR A N 1
ATOM 4825 C CA . TYR A 1 622 ? -21.467 -16.725 43.481 1.00 85.44 622 TYR A CA 1
ATOM 4826 C C . TYR A 1 622 ? -21.754 -15.835 42.269 1.00 85.44 622 TYR A C 1
ATOM 4828 O O . TYR A 1 622 ? -22.462 -14.826 42.340 1.00 85.44 622 TYR A O 1
ATOM 4836 N N . GLY A 1 623 ? -21.203 -16.246 41.136 1.00 74.44 623 GLY A N 1
ATOM 4837 C CA . GLY A 1 623 ? -21.671 -15.933 39.795 1.00 74.44 623 GLY A CA 1
ATOM 4838 C C . GLY A 1 623 ? -22.728 -16.944 39.368 1.00 74.44 623 GLY A C 1
ATOM 4839 O O . GLY A 1 623 ? -22.916 -17.978 40.003 1.00 74.44 623 GLY A O 1
ATOM 4840 N N . GLY A 1 624 ? -23.466 -16.630 38.309 1.00 67.44 624 GLY A N 1
ATOM 4841 C CA . GLY A 1 624 ? -24.491 -17.527 37.771 1.00 67.44 624 GLY A CA 1
ATOM 4842 C C . GLY A 1 624 ? -25.598 -16.781 37.041 1.00 67.44 624 GLY A C 1
ATOM 4843 O O . GLY A 1 624 ? -25.530 -15.564 36.898 1.00 67.44 624 GLY A O 1
ATOM 4844 N N . SER A 1 625 ? -26.620 -17.483 36.564 1.00 57.16 625 SER A N 1
ATOM 4845 C CA . SER A 1 625 ? -27.757 -16.909 35.827 1.00 57.16 625 SER A CA 1
ATOM 4846 C C . SER A 1 625 ? -28.885 -16.381 36.728 1.00 57.16 625 SER A C 1
ATOM 4848 O O . SER A 1 625 ? -29.637 -15.514 36.290 1.00 57.16 625 SER A O 1
ATOM 4850 N N . SER A 1 626 ? -28.972 -16.824 37.989 1.00 61.88 626 SER A N 1
ATOM 4851 C CA . SER A 1 626 ? -29.980 -16.360 38.957 1.00 61.88 626 SER A CA 1
ATOM 4852 C C . SER A 1 626 ? -29.472 -16.427 40.402 1.00 61.88 626 SER A C 1
ATOM 4854 O O . SER A 1 626 ? -28.938 -17.456 40.812 1.00 61.88 626 SER A O 1
ATOM 4856 N N . GLY A 1 627 ? -29.648 -15.352 41.177 1.00 71.56 627 GLY A N 1
ATOM 4857 C CA . GLY A 1 627 ? -29.402 -15.318 42.632 1.00 71.56 627 GLY A CA 1
ATOM 4858 C C . GLY A 1 627 ? -27.955 -15.053 43.073 1.00 71.56 627 GLY A C 1
ATOM 4859 O O . GLY A 1 627 ? -27.710 -14.825 44.251 1.00 71.56 627 GLY A O 1
ATOM 4860 N N . GLY A 1 628 ? -26.994 -15.032 42.145 1.00 87.44 628 GLY A N 1
ATOM 4861 C CA . GLY A 1 628 ? -25.610 -14.644 42.447 1.00 87.44 628 GLY A CA 1
ATOM 4862 C C . GLY A 1 628 ? -25.448 -13.142 42.718 1.00 87.44 628 GLY A C 1
ATOM 4863 O O . GLY A 1 628 ? -26.233 -12.328 42.226 1.00 87.44 628 GLY A O 1
ATOM 4864 N N . GLN A 1 629 ? -24.393 -12.774 43.446 1.00 92.44 629 GLN A N 1
ATOM 4865 C CA . GLN A 1 629 ? -24.074 -11.399 43.854 1.00 92.44 629 GLN A CA 1
ATOM 4866 C C . GLN A 1 629 ? -23.250 -10.629 42.804 1.00 92.44 629 GLN A C 1
ATOM 4868 O O . GLN A 1 629 ? -23.035 -9.430 42.948 1.00 92.44 629 GLN A O 1
ATOM 4873 N N . PHE A 1 630 ? -22.728 -11.288 41.771 1.00 93.56 630 PHE A N 1
ATOM 4874 C CA . PHE A 1 630 ? -21.808 -10.664 40.816 1.00 93.56 630 PHE A CA 1
ATOM 4875 C C . PHE A 1 630 ? -22.534 -9.819 39.752 1.00 93.56 630 PHE A C 1
ATOM 4877 O O . PHE A 1 630 ? -23.419 -10.319 39.054 1.00 93.56 630 PHE A O 1
ATOM 4884 N N . LEU A 1 631 ? -22.137 -8.554 39.598 1.00 94.06 631 LEU A N 1
ATOM 4885 C CA . LEU A 1 631 ? -22.640 -7.619 38.588 1.00 94.06 631 LEU A CA 1
ATOM 4886 C C . LEU A 1 631 ? -21.541 -7.353 37.557 1.00 94.06 631 LEU A C 1
ATOM 4888 O O . LEU A 1 631 ? -20.440 -6.936 37.909 1.00 94.06 631 LEU A O 1
ATOM 4892 N N . GLN A 1 632 ? -21.841 -7.585 36.283 1.00 93.19 632 GLN A N 1
ATOM 4893 C CA . GLN A 1 632 ? -20.873 -7.456 35.193 1.00 93.19 632 GLN A CA 1
ATOM 4894 C C . GLN A 1 632 ? -20.843 -6.035 34.631 1.00 93.19 632 GLN A C 1
ATOM 4896 O O . GLN A 1 632 ? -21.896 -5.408 34.469 1.00 93.19 632 GLN A O 1
ATOM 4901 N N . ARG A 1 633 ? -19.655 -5.562 34.246 1.00 93.12 633 ARG A N 1
ATOM 4902 C CA . ARG A 1 633 ? -19.480 -4.300 33.516 1.00 93.12 633 ARG A CA 1
ATOM 4903 C C . ARG A 1 633 ? -20.370 -4.237 32.264 1.00 93.12 633 ARG A C 1
ATOM 4905 O O . ARG A 1 633 ? -20.537 -5.230 31.559 1.00 93.12 633 ARG A O 1
ATOM 4912 N N . SER A 1 634 ? -20.897 -3.047 31.972 1.00 89.69 634 SER A N 1
ATOM 4913 C CA . SER A 1 634 ? -21.725 -2.729 30.794 1.00 89.69 634 SER A CA 1
ATOM 4914 C C . SER A 1 634 ? -23.084 -3.447 30.729 1.00 89.69 634 SER A C 1
ATOM 4916 O O . SER A 1 634 ? -23.766 -3.375 29.704 1.00 89.69 634 SER A O 1
ATOM 4918 N N . THR A 1 635 ? -23.521 -4.077 31.826 1.00 90.88 635 THR A N 1
ATOM 4919 C CA . THR A 1 635 ? -24.929 -4.462 32.023 1.00 90.88 635 THR A CA 1
ATOM 4920 C C . THR A 1 635 ? -25.746 -3.265 32.479 1.00 90.88 635 THR A C 1
ATOM 4922 O O . THR A 1 635 ? -25.220 -2.381 33.159 1.00 90.88 635 THR A O 1
ATOM 4925 N N . LYS A 1 636 ? -27.024 -3.206 32.098 1.00 91.25 636 LYS A N 1
ATOM 4926 C CA . LYS A 1 636 ? -27.910 -2.093 32.458 1.00 91.25 636 LYS A CA 1
ATOM 4927 C C . LYS A 1 636 ? -28.810 -2.485 33.623 1.00 91.25 636 LYS A C 1
ATOM 4929 O O . LYS A 1 636 ? -29.429 -3.547 33.595 1.00 91.25 636 LYS A O 1
ATOM 4934 N N . LEU A 1 637 ? -28.894 -1.624 34.634 1.00 92.31 637 LEU A N 1
ATOM 4935 C CA . LEU A 1 637 ? -29.817 -1.801 35.749 1.00 92.31 637 LEU A CA 1
ATOM 4936 C C . LEU A 1 637 ? -31.253 -1.528 35.278 1.00 92.31 637 LEU A C 1
ATOM 4938 O O . LEU A 1 637 ? -31.537 -0.495 34.667 1.00 92.31 637 LEU A O 1
ATOM 4942 N N . LYS A 1 638 ? -32.163 -2.459 35.561 1.00 89.12 638 LYS A N 1
ATOM 4943 C CA . LYS A 1 638 ? -33.589 -2.379 35.217 1.00 89.12 638 LYS A CA 1
ATOM 4944 C C . LYS A 1 638 ? -34.427 -2.764 36.426 1.00 89.12 638 LYS A C 1
ATOM 4946 O O . LYS A 1 638 ? -33.965 -3.508 37.277 1.00 89.12 638 LYS A O 1
ATOM 4951 N N . ASN A 1 639 ? -35.658 -2.259 36.501 1.00 86.69 639 ASN A N 1
ATOM 4952 C CA . ASN A 1 639 ? -36.632 -2.596 37.550 1.00 86.69 639 ASN A CA 1
ATOM 4953 C C . ASN A 1 639 ? -36.060 -2.530 38.984 1.00 86.69 639 ASN A C 1
ATOM 4955 O O . ASN A 1 639 ? -36.429 -3.304 39.860 1.00 86.69 639 ASN A O 1
ATOM 4959 N N . THR A 1 640 ? -35.092 -1.648 39.220 1.00 89.06 640 THR A N 1
ATOM 4960 C CA . THR A 1 640 ? -34.414 -1.460 40.505 1.00 89.06 640 THR A CA 1
ATOM 4961 C C . THR A 1 640 ? -33.902 -0.029 40.525 1.00 89.06 640 THR A C 1
ATOM 4963 O O . THR A 1 640 ? -33.223 0.371 39.583 1.00 89.06 640 THR A O 1
ATOM 4966 N N . LYS A 1 641 ? -34.228 0.771 41.549 1.00 89.81 641 LYS A N 1
ATOM 4967 C CA . LYS A 1 641 ? -33.887 2.206 41.545 1.00 89.81 641 LYS A CA 1
ATOM 4968 C C . LYS A 1 641 ? -32.410 2.455 41.786 1.00 89.81 641 LYS A C 1
ATOM 4970 O O . LYS A 1 641 ? -31.838 3.337 41.152 1.00 89.81 641 LYS A O 1
ATOM 4975 N N . TRP A 1 642 ? -31.803 1.689 42.685 1.00 92.62 642 TRP A N 1
ATOM 4976 C CA . TRP A 1 642 ? -30.382 1.788 42.976 1.00 92.62 642 TRP A CA 1
ATOM 4977 C C . TRP A 1 642 ? -29.812 0.448 43.431 1.00 92.62 642 TRP A C 1
ATOM 4979 O O . TRP A 1 642 ? -30.509 -0.374 44.026 1.00 92.62 642 TRP A O 1
ATOM 4989 N N . VAL A 1 643 ? -28.520 0.256 43.184 1.00 95.94 643 VAL A N 1
ATOM 4990 C CA . VAL A 1 643 ? -27.710 -0.818 43.769 1.00 95.94 643 VAL A CA 1
ATOM 4991 C C . VAL A 1 643 ? -26.430 -0.237 44.350 1.00 95.94 643 VAL A C 1
ATOM 4993 O O . VAL A 1 643 ? -25.893 0.739 43.826 1.00 95.94 643 VAL A O 1
ATOM 4996 N N . VAL A 1 644 ? -25.938 -0.843 45.427 1.00 96.44 644 VAL A N 1
ATOM 4997 C CA . VAL A 1 644 ? -24.617 -0.573 46.004 1.00 96.44 644 VAL A CA 1
ATOM 4998 C C . VAL A 1 644 ? -23.792 -1.846 45.903 1.00 96.44 644 VAL A C 1
ATOM 5000 O O . VAL A 1 644 ? -24.228 -2.913 46.343 1.00 96.44 644 VAL A O 1
ATOM 5003 N N . GLY A 1 645 ? -22.595 -1.738 45.336 1.00 95.88 645 GLY A N 1
ATOM 5004 C CA . GLY A 1 645 ? -21.674 -2.860 45.196 1.00 95.88 645 GLY A CA 1
ATOM 5005 C C . GLY A 1 645 ? -20.220 -2.458 45.388 1.00 95.88 645 GLY A C 1
ATOM 5006 O O . GLY A 1 645 ? -19.851 -1.306 45.176 1.00 95.88 645 GLY A O 1
ATOM 5007 N N . ILE A 1 646 ? -19.381 -3.412 45.785 1.00 95.25 646 ILE A N 1
ATOM 5008 C CA . ILE A 1 646 ? -17.929 -3.215 45.859 1.00 95.25 646 ILE A CA 1
ATOM 5009 C C . ILE A 1 646 ? -17.279 -3.607 44.533 1.00 95.25 646 ILE A C 1
ATOM 5011 O O . ILE A 1 646 ? -17.572 -4.667 43.981 1.00 95.25 646 ILE A O 1
ATOM 5015 N N . CYS A 1 647 ? -16.385 -2.770 44.015 1.00 95.69 647 CYS A N 1
ATOM 5016 C CA . CYS A 1 647 ? -15.662 -3.064 42.783 1.00 95.69 647 CYS A CA 1
ATOM 5017 C C . CYS A 1 647 ? -14.591 -4.142 42.998 1.00 95.69 647 CYS A C 1
ATOM 5019 O O . CYS A 1 647 ? -13.718 -3.983 43.855 1.00 95.69 647 CYS A O 1
ATOM 5021 N N . VAL A 1 648 ? -14.635 -5.217 42.201 1.00 94.62 648 VAL A N 1
ATOM 5022 C CA . VAL A 1 648 ? -13.691 -6.344 42.296 1.00 94.62 648 VAL A CA 1
ATOM 5023 C C . VAL A 1 648 ? -12.698 -6.415 41.135 1.00 94.62 648 VAL A C 1
ATOM 5025 O O . VAL A 1 648 ? -11.502 -6.608 41.379 1.00 94.62 648 VAL A O 1
ATOM 5028 N N . TYR A 1 649 ? -13.148 -6.169 39.900 1.00 94.88 649 TYR A N 1
ATOM 5029 C CA . TYR A 1 649 ? -12.283 -6.081 38.717 1.00 94.88 649 TYR A CA 1
ATOM 5030 C C . TYR A 1 649 ? -12.538 -4.786 37.945 1.00 94.88 649 TYR A C 1
ATOM 5032 O O . TYR A 1 649 ? -13.676 -4.338 37.810 1.00 94.88 649 TYR A O 1
ATOM 5040 N N . THR A 1 650 ? -11.471 -4.205 37.403 1.00 95.50 650 THR A N 1
ATOM 5041 C CA . THR A 1 650 ? -11.472 -2.921 36.687 1.00 95.50 650 THR A CA 1
ATOM 5042 C C . THR A 1 650 ? -10.790 -3.047 35.326 1.00 95.50 650 THR A C 1
ATOM 5044 O O . THR A 1 650 ? -9.859 -3.833 35.139 1.00 95.50 650 THR A O 1
ATOM 5047 N N . GLY A 1 651 ? -11.256 -2.264 34.350 1.00 93.50 651 GLY A N 1
ATOM 5048 C CA . GLY A 1 651 ? -10.630 -2.123 33.033 1.00 93.50 651 GLY A CA 1
ATOM 5049 C C . GLY A 1 651 ? -10.384 -3.470 32.354 1.00 93.50 651 GLY A C 1
ATOM 5050 O O . GLY A 1 651 ? -11.304 -4.279 32.226 1.00 93.50 651 GLY A O 1
ATOM 5051 N N . LYS A 1 652 ? -9.127 -3.728 31.965 1.00 91.56 652 LYS A N 1
ATOM 5052 C CA . LYS A 1 652 ? -8.690 -4.958 31.271 1.00 91.56 652 LYS A CA 1
ATOM 5053 C C . LYS A 1 652 ? -8.887 -6.254 32.072 1.00 91.56 652 LYS A C 1
ATOM 5055 O O . LYS A 1 652 ? -8.753 -7.340 31.511 1.00 91.56 652 LYS A O 1
ATOM 5060 N N . GLU A 1 653 ? -9.168 -6.160 33.369 1.00 93.75 653 GLU A N 1
ATOM 5061 C CA . GLU A 1 653 ? -9.437 -7.321 34.223 1.00 93.75 653 GLU A CA 1
ATOM 5062 C C . GLU A 1 653 ? -10.914 -7.710 34.263 1.00 93.75 653 GLU A C 1
ATOM 5064 O O . GLU A 1 653 ? -11.222 -8.821 34.677 1.00 93.75 653 GLU A O 1
ATOM 5069 N N . THR A 1 654 ? -11.825 -6.839 33.824 1.00 93.62 654 THR A N 1
ATOM 5070 C CA . THR A 1 654 ? -13.252 -7.185 33.779 1.00 93.62 654 THR A CA 1
ATOM 5071 C C . THR A 1 654 ? -13.511 -8.347 32.824 1.00 93.62 654 THR A C 1
ATOM 5073 O O . THR A 1 654 ? -12.861 -8.466 31.778 1.00 93.62 654 THR A O 1
ATOM 5076 N N . LYS A 1 655 ? -14.494 -9.193 33.143 1.00 91.00 655 LYS A N 1
ATOM 5077 C CA . LYS A 1 655 ? -14.807 -10.390 32.345 1.00 91.00 655 LYS A CA 1
ATOM 5078 C C . LYS A 1 655 ? -15.156 -10.052 30.895 1.00 91.00 655 LYS A C 1
ATOM 5080 O O . LYS A 1 655 ? -14.776 -10.793 29.991 1.00 91.00 655 LYS A O 1
ATOM 5085 N N . ILE A 1 656 ? -15.811 -8.915 30.644 1.00 89.25 656 ILE A N 1
ATOM 5086 C CA . ILE A 1 656 ? -16.103 -8.455 29.277 1.00 89.25 656 ILE A CA 1
ATOM 5087 C C . ILE A 1 656 ? -14.821 -8.120 28.500 1.00 89.25 656 ILE A C 1
ATOM 5089 O O . ILE A 1 656 ? -14.665 -8.548 27.361 1.00 89.25 656 ILE A O 1
ATOM 5093 N N . GLN A 1 657 ? -13.864 -7.426 29.122 1.00 89.31 657 GLN A N 1
ATOM 5094 C CA . GLN A 1 657 ? -12.599 -7.057 28.478 1.00 89.31 657 GLN A CA 1
ATOM 5095 C C . GLN A 1 657 ? -11.690 -8.272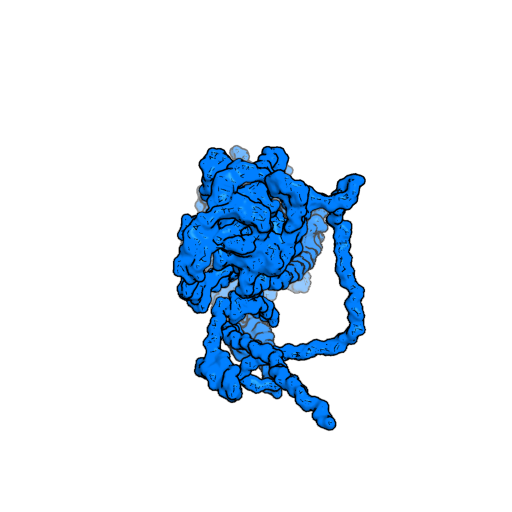 28.266 1.00 89.31 657 GLN A C 1
ATOM 5097 O O . GLN A 1 657 ? -11.004 -8.346 27.255 1.00 89.31 657 GLN A O 1
ATOM 5102 N N . LYS A 1 658 ? -11.741 -9.272 29.154 1.00 89.50 658 LYS A N 1
ATOM 5103 C CA . LYS A 1 658 ? -11.061 -10.566 28.961 1.00 89.50 658 LYS A CA 1
ATOM 5104 C C . LYS A 1 658 ? -11.600 -11.365 27.771 1.00 89.50 658 LYS A C 1
ATOM 5106 O O . LYS A 1 658 ? -10.866 -12.182 27.222 1.00 89.50 658 LYS A O 1
ATOM 5111 N N . ASN A 1 659 ? -12.853 -11.129 27.375 1.00 86.94 659 ASN A N 1
ATOM 5112 C CA . ASN A 1 659 ? -13.459 -11.708 26.174 1.00 86.94 659 ASN A CA 1
ATOM 5113 C C . ASN A 1 659 ? -13.245 -10.851 24.914 1.00 86.94 659 ASN A C 1
ATOM 5115 O O . ASN A 1 659 ? -13.524 -11.319 23.810 1.00 86.94 659 ASN A O 1
ATOM 5119 N N . MET A 1 660 ? -12.722 -9.626 25.039 1.00 81.81 660 MET A N 1
ATOM 5120 C CA . MET A 1 660 ? -12.321 -8.834 23.880 1.00 81.81 660 MET A CA 1
ATOM 5121 C C . MET A 1 660 ? -10.935 -9.267 23.404 1.00 81.81 660 MET A C 1
ATOM 5123 O O . MET A 1 660 ? -9.948 -9.202 24.131 1.00 81.81 660 MET A O 1
ATOM 5127 N N . SER A 1 661 ? -10.850 -9.685 22.144 1.00 73.19 661 SER A N 1
ATOM 5128 C CA . SER A 1 661 ? -9.570 -9.869 21.465 1.00 73.19 661 SER A CA 1
ATOM 5129 C C . SER A 1 661 ? -8.981 -8.518 21.066 1.00 73.19 661 SER A C 1
ATOM 5131 O O . SER A 1 661 ? -9.717 -7.660 20.570 1.00 73.19 661 SER A O 1
ATOM 5133 N N . ASP A 1 662 ? -7.659 -8.371 21.180 1.00 68.19 662 ASP A N 1
ATOM 5134 C CA . ASP A 1 662 ? -6.951 -7.214 20.629 1.00 68.19 662 ASP A CA 1
ATOM 5135 C C . ASP A 1 662 ? -7.347 -6.996 19.155 1.00 68.19 662 ASP A C 1
ATOM 5137 O O . ASP A 1 662 ? -7.437 -7.979 18.408 1.00 68.19 662 ASP A O 1
ATOM 5141 N N . PRO A 1 663 ? -7.583 -5.746 18.704 1.00 65.38 663 PRO A N 1
ATOM 5142 C CA . PRO A 1 663 ? -8.049 -5.473 17.348 1.00 65.38 663 PRO A CA 1
ATOM 5143 C C . PRO A 1 663 ? -7.089 -6.067 16.301 1.00 65.38 663 PRO A C 1
ATOM 5145 O O . PRO A 1 663 ? -5.986 -5.537 16.119 1.00 65.38 663 PRO A O 1
ATOM 5148 N N . PRO A 1 664 ? -7.468 -7.134 15.567 1.00 67.44 664 PRO A N 1
ATOM 5149 C CA . PRO A 1 664 ? -6.551 -7.754 14.625 1.00 67.44 664 PRO A CA 1
ATOM 5150 C C . PRO A 1 664 ? -6.305 -6.825 13.432 1.00 67.44 664 PRO A C 1
ATOM 5152 O O . PRO A 1 664 ? -7.165 -6.030 13.032 1.00 67.44 664 PRO A O 1
ATOM 5155 N N . ASN A 1 665 ? -5.134 -6.950 12.810 1.00 66.31 665 ASN A N 1
ATOM 5156 C CA . ASN A 1 665 ? -4.883 -6.330 11.512 1.00 66.31 665 ASN A CA 1
ATOM 5157 C C . ASN A 1 665 ? -5.601 -7.144 10.435 1.00 66.31 665 ASN A C 1
ATOM 5159 O O . ASN A 1 665 ? -5.112 -8.174 9.975 1.00 66.31 665 ASN A O 1
ATOM 5163 N N . LYS A 1 666 ? -6.806 -6.697 10.080 1.00 71.50 666 LYS A N 1
ATOM 5164 C CA . LYS A 1 666 ? -7.619 -7.318 9.037 1.00 71.50 666 LYS A CA 1
ATOM 5165 C C . LYS A 1 666 ? -7.044 -6.937 7.668 1.00 71.50 666 LYS A C 1
ATOM 5167 O O . LYS A 1 666 ? -6.901 -5.756 7.372 1.00 71.50 666 LYS A O 1
ATOM 5172 N N . VAL A 1 667 ? -6.711 -7.942 6.859 1.00 73.69 667 VAL A N 1
ATOM 5173 C CA . VAL A 1 667 ? -6.177 -7.787 5.496 1.00 73.69 667 VAL A CA 1
ATOM 5174 C C . VAL A 1 667 ? -7.205 -8.334 4.515 1.00 73.69 667 VAL A C 1
ATOM 5176 O O . VAL A 1 667 ? -7.659 -9.468 4.674 1.00 73.69 667 VAL A O 1
ATOM 5179 N N . SER A 1 668 ? -7.551 -7.540 3.504 1.00 81.31 668 SER A N 1
ATOM 5180 C CA . SER A 1 668 ? -8.499 -7.943 2.459 1.00 81.31 668 SER A CA 1
ATOM 5181 C C . SER A 1 668 ? -7.949 -9.059 1.562 1.00 81.31 668 SER A C 1
ATOM 5183 O O . SER A 1 668 ? -6.740 -9.189 1.333 1.00 81.31 668 SER A O 1
ATOM 5185 N N . ASN A 1 669 ? -8.839 -9.860 0.991 1.00 83.50 669 ASN A N 1
ATOM 5186 C CA . ASN A 1 669 ? -8.516 -10.877 -0.001 1.00 83.50 669 ASN A CA 1
ATOM 5187 C C . ASN A 1 669 ? -7.959 -10.243 -1.288 1.00 83.50 669 ASN A C 1
ATOM 5189 O O . ASN A 1 669 ? -7.043 -10.788 -1.909 1.00 83.50 669 ASN A O 1
ATOM 5193 N N . ILE A 1 670 ? -8.454 -9.053 -1.657 1.00 82.19 670 ILE A N 1
ATOM 5194 C CA . ILE A 1 670 ? -7.905 -8.266 -2.772 1.00 82.19 670 ILE A CA 1
ATOM 5195 C C . ILE A 1 670 ? -6.440 -7.912 -2.512 1.00 82.19 670 ILE A C 1
ATOM 5197 O O . ILE A 1 670 ? -5.605 -8.139 -3.384 1.00 82.19 670 ILE A O 1
ATOM 5201 N N . GLU A 1 671 ? -6.102 -7.426 -1.317 1.00 78.50 671 GLU A N 1
ATOM 5202 C CA . GLU A 1 671 ? -4.717 -7.098 -0.948 1.00 78.50 671 GLU A CA 1
ATOM 5203 C C . GLU A 1 671 ? -3.809 -8.335 -0.989 1.00 78.50 671 GLU A C 1
ATOM 5205 O O . GLU A 1 671 ? -2.684 -8.263 -1.485 1.00 78.50 671 GLU A O 1
ATOM 5210 N N . ARG A 1 672 ? -4.313 -9.506 -0.578 1.00 82.69 672 ARG A N 1
ATOM 5211 C CA . ARG A 1 672 ? -3.577 -10.775 -0.702 1.00 82.69 672 ARG A CA 1
ATOM 5212 C C . ARG A 1 672 ? -3.279 -11.134 -2.159 1.00 82.69 672 ARG A C 1
ATOM 5214 O O . ARG A 1 672 ? -2.131 -11.438 -2.476 1.00 82.69 672 ARG A O 1
ATOM 5221 N N . LYS A 1 673 ? -4.281 -11.080 -3.043 1.00 84.75 673 LYS A N 1
ATOM 5222 C CA . LYS A 1 673 ? -4.107 -11.361 -4.482 1.00 84.75 673 LYS A CA 1
ATOM 5223 C C . LYS A 1 673 ? -3.188 -10.343 -5.157 1.00 84.75 673 LYS A C 1
ATOM 5225 O O . LYS A 1 673 ? -2.339 -10.723 -5.959 1.00 84.75 673 LYS A O 1
ATOM 5230 N N . LEU A 1 674 ? -3.327 -9.068 -4.804 1.00 83.06 674 LEU A N 1
ATOM 5231 C CA . LEU A 1 674 ? -2.486 -7.984 -5.304 1.00 83.06 674 LEU A CA 1
ATOM 5232 C C . LEU A 1 674 ? -1.013 -8.229 -4.936 1.00 83.06 674 LEU A C 1
ATOM 5234 O O . LEU A 1 674 ? -0.148 -8.139 -5.806 1.00 83.06 674 LEU A O 1
ATOM 5238 N N . ASN A 1 675 ? -0.729 -8.650 -3.699 1.00 81.81 675 ASN A N 1
ATOM 5239 C CA . ASN A 1 675 ? 0.625 -9.035 -3.288 1.00 81.81 675 ASN A CA 1
ATOM 5240 C C . ASN A 1 675 ? 1.166 -10.225 -4.101 1.00 81.81 675 ASN A C 1
ATOM 5242 O O . ASN A 1 675 ? 2.332 -10.212 -4.493 1.00 81.81 675 ASN A O 1
ATOM 5246 N N . THR A 1 676 ? 0.337 -11.228 -4.415 1.00 85.44 676 THR A N 1
ATOM 5247 C CA . THR A 1 676 ? 0.740 -12.347 -5.288 1.00 85.44 676 THR A CA 1
ATOM 5248 C C . THR A 1 676 ? 1.126 -11.871 -6.690 1.00 85.44 676 THR A C 1
ATOM 5250 O O . THR A 1 676 ? 2.173 -12.271 -7.201 1.00 85.44 676 THR A O 1
ATOM 5253 N N . PHE A 1 677 ? 0.330 -10.991 -7.308 1.00 86.56 677 PHE A N 1
ATOM 5254 C CA . PHE A 1 677 ? 0.651 -10.443 -8.631 1.00 86.56 677 PHE A CA 1
ATOM 5255 C C . PHE A 1 677 ? 1.935 -9.619 -8.629 1.00 86.56 677 PHE A C 1
ATOM 5257 O O . PHE A 1 677 ? 2.709 -9.689 -9.578 1.00 86.56 677 PHE A O 1
ATOM 5264 N N . ILE A 1 678 ? 2.203 -8.881 -7.557 1.00 84.25 678 ILE A N 1
ATOM 5265 C CA . ILE A 1 678 ? 3.420 -8.074 -7.445 1.00 84.25 678 ILE A CA 1
ATOM 5266 C C . ILE A 1 678 ? 4.660 -8.931 -7.310 1.00 84.25 678 ILE A C 1
ATOM 5268 O O . ILE A 1 678 ? 5.666 -8.619 -7.938 1.00 84.25 678 ILE A O 1
ATOM 5272 N N . ILE A 1 679 ? 4.595 -10.020 -6.546 1.00 86.12 679 ILE A N 1
ATOM 5273 C CA . ILE A 1 679 ? 5.705 -10.972 -6.479 1.00 86.12 679 ILE A CA 1
ATOM 5274 C C . ILE A 1 679 ? 5.974 -11.544 -7.877 1.00 86.12 679 ILE A C 1
ATOM 5276 O O . ILE A 1 679 ? 7.124 -11.565 -8.306 1.00 86.12 679 ILE A O 1
ATOM 5280 N N . ALA A 1 680 ? 4.932 -11.914 -8.629 1.00 89.38 680 ALA A N 1
ATOM 5281 C CA . ALA A 1 680 ? 5.086 -12.403 -10.001 1.00 89.38 680 ALA A CA 1
ATOM 5282 C C . ALA A 1 680 ? 5.688 -11.345 -10.951 1.00 89.38 680 ALA A C 1
ATOM 5284 O O . ALA A 1 680 ? 6.606 -11.654 -11.713 1.00 89.38 680 ALA A O 1
ATOM 5285 N N . LEU A 1 681 ? 5.223 -10.092 -10.883 1.00 90.00 681 LEU A N 1
ATOM 5286 C CA . LEU A 1 681 ? 5.772 -8.977 -11.666 1.00 90.00 681 LEU A CA 1
ATOM 5287 C C . LEU A 1 681 ? 7.221 -8.667 -11.285 1.00 90.00 681 LEU A C 1
ATOM 5289 O O . LEU A 1 681 ? 8.034 -8.400 -12.165 1.00 90.00 681 LEU A O 1
ATOM 5293 N N . PHE A 1 682 ? 7.563 -8.741 -9.999 1.00 90.06 682 PHE A N 1
ATOM 5294 C CA . PHE A 1 682 ? 8.931 -8.576 -9.519 1.00 90.06 682 PHE A CA 1
ATOM 5295 C C . PHE A 1 682 ? 9.841 -9.693 -10.034 1.00 90.06 682 PHE A C 1
ATOM 5297 O O . PHE A 1 682 ? 10.934 -9.409 -10.517 1.00 90.06 682 PHE A O 1
ATOM 5304 N N . SER A 1 683 ? 9.393 -10.952 -10.000 1.00 91.12 683 SER A N 1
ATOM 5305 C CA . SER A 1 683 ? 10.140 -12.075 -10.579 1.00 91.12 683 SER A CA 1
ATOM 5306 C C . SER A 1 683 ? 10.371 -11.883 -12.079 1.00 91.12 683 SER A C 1
ATOM 5308 O O . SER A 1 683 ? 11.489 -12.065 -12.556 1.00 91.12 683 SER A O 1
ATOM 5310 N N . PHE A 1 684 ? 9.348 -11.450 -12.819 1.00 92.50 684 PHE A N 1
ATOM 5311 C CA . PHE A 1 684 ? 9.474 -11.152 -14.245 1.00 92.50 684 PHE A CA 1
ATOM 5312 C C . PHE A 1 684 ? 10.439 -9.985 -14.514 1.00 92.50 684 PHE A C 1
ATOM 5314 O O . PHE A 1 684 ? 11.328 -10.097 -15.360 1.00 92.50 684 PHE A O 1
ATOM 5321 N N . LEU A 1 685 ? 10.324 -8.897 -13.749 1.00 93.62 685 LEU A N 1
ATOM 5322 C CA . LEU A 1 685 ? 11.230 -7.750 -13.798 1.00 93.62 685 LEU A CA 1
ATOM 5323 C C . LEU A 1 685 ? 12.679 -8.164 -13.526 1.00 93.62 685 LEU A C 1
ATOM 5325 O O . LEU A 1 685 ? 13.582 -7.757 -14.256 1.00 93.62 685 LEU A O 1
ATOM 5329 N N . PHE A 1 686 ? 12.907 -8.986 -12.503 1.00 93.31 686 PHE A N 1
ATOM 5330 C CA . PHE A 1 686 ? 14.228 -9.494 -12.152 1.00 93.31 686 PHE A CA 1
ATOM 5331 C C . PHE A 1 686 ? 14.843 -10.278 -13.318 1.00 93.31 686 PHE A C 1
ATOM 5333 O O . PHE A 1 686 ? 15.976 -9.999 -13.708 1.00 93.31 686 PHE A O 1
ATOM 5340 N N . CYS A 1 687 ? 14.081 -11.183 -13.945 1.00 94.81 687 CYS A N 1
ATOM 5341 C CA . CYS A 1 687 ? 14.526 -11.917 -15.132 1.00 94.81 687 CYS A CA 1
ATOM 5342 C C . CYS A 1 687 ? 14.885 -10.980 -16.296 1.00 94.81 687 CYS A C 1
ATOM 5344 O O . CYS A 1 687 ? 15.948 -11.139 -16.902 1.00 94.81 687 CYS A O 1
ATOM 5346 N N . LEU A 1 688 ? 14.052 -9.973 -16.583 1.00 94.38 688 LEU A N 1
ATOM 5347 C CA . LEU A 1 688 ? 14.353 -8.970 -17.611 1.00 94.38 688 LEU A CA 1
ATOM 5348 C C . LEU A 1 688 ? 15.650 -8.215 -17.299 1.00 94.38 688 LEU A C 1
ATOM 5350 O O . LEU A 1 688 ? 16.506 -8.081 -18.172 1.00 94.38 688 LEU A O 1
ATOM 5354 N N . CYS A 1 689 ? 15.851 -7.797 -16.050 1.00 95.50 689 CYS A N 1
ATOM 5355 C CA . CYS A 1 689 ? 17.074 -7.112 -15.635 1.00 95.50 689 CYS A CA 1
ATOM 5356 C C . CYS A 1 689 ? 18.309 -8.017 -15.757 1.00 95.50 689 CYS A C 1
ATOM 5358 O O . CYS A 1 689 ? 19.351 -7.549 -16.209 1.00 95.50 689 CYS A O 1
ATOM 5360 N N . CYS A 1 690 ? 18.207 -9.308 -15.422 1.00 94.94 690 CYS A N 1
ATOM 5361 C CA . CYS A 1 690 ? 19.294 -10.275 -15.609 1.00 94.94 690 CYS A CA 1
ATOM 5362 C C . CYS A 1 690 ? 19.656 -10.449 -17.088 1.00 94.94 690 CYS A C 1
ATOM 5364 O O . CYS A 1 690 ? 20.830 -10.374 -17.444 1.00 94.94 690 CYS A O 1
ATOM 5366 N N . THR A 1 691 ? 18.663 -10.639 -17.963 1.00 94.56 691 THR A N 1
ATOM 5367 C CA . THR A 1 691 ? 18.913 -10.761 -19.412 1.00 94.56 691 THR A CA 1
ATOM 5368 C C . THR A 1 691 ? 19.523 -9.482 -19.991 1.00 94.56 691 THR A C 1
ATOM 5370 O O . THR A 1 691 ? 20.490 -9.556 -20.749 1.00 94.56 691 THR A O 1
ATOM 5373 N N . GLY A 1 692 ? 19.041 -8.311 -19.562 1.00 92.56 692 GLY A N 1
ATOM 5374 C CA . GLY A 1 692 ? 19.613 -7.015 -19.922 1.00 92.56 692 GLY A CA 1
ATOM 5375 C C . GLY A 1 692 ? 21.054 -6.852 -19.437 1.00 92.56 692 GLY A C 1
ATOM 5376 O O . GLY A 1 692 ? 21.906 -6.411 -20.201 1.00 92.56 692 GLY A O 1
ATOM 5377 N N . ALA A 1 693 ? 21.358 -7.252 -18.201 1.00 93.75 693 ALA A N 1
ATOM 5378 C CA . ALA A 1 693 ? 22.700 -7.196 -17.620 1.00 93.75 693 ALA A CA 1
ATOM 5379 C C . ALA A 1 693 ? 23.706 -8.080 -18.371 1.00 93.75 693 ALA A C 1
ATOM 5381 O O . ALA A 1 693 ? 24.814 -7.634 -18.675 1.00 93.75 693 ALA A O 1
ATOM 5382 N N . ILE A 1 694 ? 23.305 -9.307 -18.723 1.00 93.12 694 ILE A N 1
ATOM 5383 C CA . ILE A 1 694 ? 24.110 -10.221 -19.547 1.00 93.12 694 ILE A CA 1
ATOM 5384 C C . ILE A 1 694 ? 24.345 -9.601 -20.927 1.00 93.12 694 ILE A C 1
ATOM 5386 O O . ILE A 1 694 ? 25.486 -9.526 -21.385 1.00 93.12 694 ILE A O 1
ATOM 5390 N N . GLY A 1 695 ? 23.285 -9.094 -21.565 1.00 91.69 695 GLY A N 1
ATOM 5391 C CA . GLY A 1 695 ? 23.373 -8.419 -22.859 1.00 91.69 695 GLY A CA 1
ATOM 5392 C C . GLY A 1 695 ? 24.298 -7.201 -22.829 1.00 91.69 695 GLY A C 1
ATOM 5393 O O . GLY A 1 695 ? 25.130 -7.049 -23.719 1.00 91.69 695 GLY A O 1
ATOM 5394 N N . ALA A 1 696 ? 24.215 -6.376 -21.784 1.00 89.25 696 ALA A N 1
ATOM 5395 C CA . ALA A 1 696 ? 25.077 -5.214 -21.587 1.00 89.25 696 ALA A CA 1
ATOM 5396 C C . ALA A 1 696 ? 26.547 -5.615 -21.394 1.00 89.25 696 ALA A C 1
ATOM 5398 O O . ALA A 1 696 ? 27.422 -5.028 -22.026 1.00 89.25 696 ALA A O 1
ATOM 5399 N N . GLY A 1 697 ? 26.822 -6.645 -20.586 1.00 90.12 697 GLY A N 1
ATOM 5400 C CA . GLY A 1 697 ? 28.175 -7.180 -20.406 1.00 90.12 697 GLY A CA 1
ATOM 5401 C C . GLY A 1 697 ? 28.781 -7.662 -21.727 1.00 90.12 697 GLY A C 1
ATOM 5402 O O . GLY A 1 697 ? 29.868 -7.217 -22.104 1.00 90.12 697 GLY A O 1
ATOM 5403 N N . ILE A 1 698 ? 28.047 -8.495 -22.475 1.00 90.06 698 ILE A N 1
ATOM 5404 C CA . ILE A 1 698 ? 28.469 -8.990 -23.798 1.00 90.06 698 ILE A CA 1
ATOM 5405 C C . ILE A 1 698 ? 28.697 -7.822 -24.763 1.00 90.06 698 ILE A C 1
ATOM 5407 O O . ILE A 1 698 ? 29.704 -7.787 -25.465 1.00 90.06 698 ILE A O 1
ATOM 5411 N N . TYR A 1 699 ? 27.781 -6.853 -24.790 1.00 87.31 699 TYR A N 1
ATOM 5412 C CA . TYR A 1 699 ? 27.844 -5.704 -25.686 1.00 87.31 699 TYR A CA 1
ATOM 5413 C C . TYR A 1 699 ? 29.079 -4.829 -25.433 1.00 87.31 699 TYR A C 1
ATOM 5415 O O . TYR A 1 699 ? 29.802 -4.527 -26.378 1.00 87.31 699 TYR A O 1
ATOM 5423 N N . VAL A 1 700 ? 29.374 -4.484 -24.174 1.00 86.38 700 VAL A N 1
ATOM 5424 C CA . VAL A 1 700 ? 30.565 -3.692 -23.799 1.00 86.38 700 VAL A CA 1
ATOM 5425 C C . VAL A 1 700 ? 31.870 -4.435 -24.116 1.00 86.38 700 VAL A C 1
ATOM 5427 O O . VAL A 1 700 ? 32.895 -3.805 -24.361 1.00 86.38 700 VAL A O 1
ATOM 5430 N N . GLY A 1 701 ? 31.839 -5.771 -24.137 1.00 84.31 701 GLY A N 1
ATOM 5431 C CA . GLY A 1 701 ? 32.994 -6.605 -24.466 1.00 84.31 701 GLY A CA 1
ATOM 5432 C C . GLY A 1 701 ? 33.334 -6.699 -25.961 1.00 84.31 701 GLY A C 1
ATOM 5433 O O . GLY A 1 701 ? 34.439 -7.145 -26.275 1.00 84.31 701 GLY A O 1
ATOM 5434 N N . LYS A 1 702 ? 32.433 -6.295 -26.873 1.00 86.19 702 LYS A N 1
ATOM 5435 C CA . LYS A 1 702 ? 32.644 -6.390 -28.331 1.00 86.19 702 LYS A CA 1
ATOM 5436 C C . LYS A 1 702 ? 33.760 -5.465 -28.815 1.00 86.19 702 LYS A C 1
ATOM 5438 O O . LYS A 1 702 ? 33.797 -4.297 -28.436 1.00 86.19 702 LYS A O 1
ATOM 5443 N N . ASP A 1 703 ? 34.600 -5.955 -29.725 1.00 79.00 703 ASP A N 1
ATOM 5444 C CA . ASP A 1 703 ? 35.749 -5.203 -30.249 1.00 79.00 703 ASP A CA 1
ATOM 5445 C C . ASP A 1 703 ? 35.348 -3.930 -31.012 1.00 79.00 703 ASP A C 1
ATOM 5447 O O . ASP A 1 703 ? 35.992 -2.899 -30.836 1.00 79.00 703 ASP A O 1
ATOM 5451 N N . ASP A 1 704 ? 34.214 -3.938 -31.723 1.00 80.12 704 ASP A N 1
ATOM 5452 C CA . ASP A 1 704 ? 33.646 -2.737 -32.361 1.00 80.12 704 ASP A CA 1
ATOM 5453 C C . ASP A 1 704 ? 33.414 -1.589 -31.361 1.00 80.12 704 ASP A C 1
ATOM 5455 O O . ASP A 1 704 ? 33.637 -0.420 -31.670 1.00 80.12 704 ASP A O 1
ATOM 5459 N N . ILE A 1 705 ? 32.995 -1.915 -30.132 1.00 82.06 705 ILE A N 1
ATOM 5460 C CA . ILE A 1 705 ? 32.757 -0.932 -29.065 1.00 82.06 705 ILE A CA 1
ATOM 5461 C C . ILE A 1 705 ? 34.077 -0.446 -28.463 1.00 82.06 705 ILE A C 1
ATOM 5463 O O . ILE A 1 705 ? 34.170 0.711 -28.050 1.00 82.06 705 ILE A O 1
ATOM 5467 N N . LYS A 1 706 ? 35.118 -1.287 -28.462 1.00 77.81 706 LYS A N 1
ATOM 5468 C CA . LYS A 1 706 ? 36.478 -0.888 -28.067 1.00 77.81 706 LYS A CA 1
ATOM 5469 C C . LYS A 1 706 ? 37.118 0.053 -29.093 1.00 77.81 706 LYS A C 1
ATOM 5471 O O . LYS A 1 706 ? 37.880 0.928 -28.698 1.00 77.81 706 LYS A O 1
ATOM 5476 N N . GLY A 1 707 ? 36.798 -0.110 -30.379 1.00 73.44 707 GLY A N 1
ATOM 5477 C CA . GLY A 1 707 ? 37.254 0.750 -31.482 1.00 73.44 707 GLY A CA 1
ATOM 5478 C C . GLY A 1 707 ? 36.426 2.028 -31.690 1.00 73.44 707 GLY A C 1
ATOM 5479 O O . GLY A 1 707 ? 36.863 2.954 -32.376 1.00 73.44 707 GLY A O 1
ATOM 5480 N N . ALA A 1 708 ? 35.248 2.127 -31.064 1.00 80.94 708 ALA A N 1
ATOM 5481 C CA . ALA A 1 708 ? 34.342 3.271 -31.167 1.00 80.94 708 ALA A CA 1
ATOM 5482 C C . ALA A 1 708 ? 34.876 4.522 -30.443 1.00 80.94 708 ALA A C 1
ATOM 5484 O O . ALA A 1 708 ? 34.419 4.889 -29.357 1.00 80.94 708 ALA A O 1
ATOM 5485 N N . TRP A 1 709 ? 35.816 5.227 -31.075 1.00 77.62 709 TRP A N 1
ATOM 5486 C CA . TRP A 1 709 ? 36.450 6.451 -30.566 1.00 77.62 709 TRP A CA 1
ATOM 5487 C C . TRP A 1 709 ? 35.443 7.522 -30.106 1.00 77.62 709 TRP A C 1
ATOM 5489 O O . TRP A 1 709 ? 35.681 8.218 -29.120 1.00 77.62 709 TRP A O 1
ATOM 5499 N N . TYR A 1 710 ? 34.277 7.604 -30.753 1.00 76.88 710 TYR A N 1
ATOM 5500 C CA . TYR A 1 710 ? 33.202 8.551 -30.437 1.00 76.88 710 TYR A CA 1
ATOM 5501 C C . TYR A 1 710 ? 32.416 8.206 -29.154 1.00 76.88 710 TYR A C 1
ATOM 5503 O O . TYR A 1 710 ? 31.646 9.036 -28.672 1.00 76.88 710 TYR A O 1
ATOM 5511 N N . LEU A 1 711 ? 32.588 7.002 -28.589 1.00 78.81 711 LEU A N 1
ATOM 5512 C CA . LEU A 1 711 ? 32.061 6.600 -27.271 1.00 78.81 711 LEU A CA 1
ATOM 5513 C C . LEU A 1 711 ? 33.105 6.719 -26.149 1.00 78.81 711 LEU A C 1
ATOM 5515 O O . LEU A 1 711 ? 32.762 6.546 -24.975 1.00 78.81 711 LEU A O 1
ATOM 5519 N N . GLN A 1 712 ? 34.359 7.008 -26.516 1.00 74.19 712 GLN A N 1
ATOM 5520 C CA . GLN A 1 712 ? 35.516 7.147 -25.629 1.00 74.19 712 GLN A CA 1
ATOM 5521 C C . GLN A 1 712 ? 35.661 5.983 -24.628 1.00 74.19 712 GLN A C 1
ATOM 5523 O O . GLN A 1 712 ? 35.527 6.166 -23.412 1.00 74.19 712 GLN A O 1
ATOM 5528 N N . PRO A 1 713 ? 35.952 4.769 -25.124 1.00 71.94 713 PRO A N 1
ATOM 5529 C CA . PRO A 1 713 ? 36.116 3.572 -24.298 1.00 71.94 713 PRO A CA 1
ATOM 5530 C C . PRO A 1 713 ? 37.251 3.681 -23.268 1.00 71.94 713 PRO A C 1
ATOM 5532 O O . PRO A 1 713 ? 37.196 3.006 -22.242 1.00 71.94 713 PRO A O 1
ATOM 5535 N N . SER A 1 714 ? 38.228 4.568 -23.489 1.00 67.19 714 SER A N 1
ATOM 5536 C CA . SER A 1 714 ? 39.328 4.849 -22.555 1.00 67.19 714 SER A CA 1
ATOM 5537 C C . SER A 1 714 ? 38.866 5.433 -21.217 1.00 67.19 714 SER A C 1
ATOM 5539 O O . SER A 1 714 ? 39.586 5.341 -20.228 1.00 67.19 714 SER A O 1
ATOM 5541 N N . TYR A 1 715 ? 37.673 6.034 -21.160 1.00 70.19 715 TYR A N 1
ATOM 5542 C CA . TYR A 1 715 ? 37.131 6.604 -19.929 1.00 70.19 715 TYR A CA 1
ATOM 5543 C C . TYR A 1 715 ? 36.165 5.599 -19.344 1.00 70.19 715 TYR A C 1
ATOM 5545 O O . TYR A 1 715 ? 35.235 5.175 -20.022 1.00 70.19 715 TYR A O 1
ATOM 5553 N N . SER A 1 716 ? 36.359 5.193 -18.094 1.00 70.06 716 SER A N 1
ATOM 5554 C CA . SER A 1 716 ? 35.483 4.220 -17.442 1.00 70.06 716 SER A CA 1
ATOM 5555 C C . SER A 1 716 ? 34.395 4.925 -16.630 1.00 70.06 716 SER A C 1
ATOM 5557 O O . SER A 1 716 ? 34.624 5.939 -15.980 1.00 70.06 716 SER A O 1
ATOM 5559 N N . SER A 1 717 ? 33.175 4.403 -16.695 1.00 73.69 717 SER A N 1
ATOM 5560 C CA . SER A 1 717 ? 32.068 4.773 -15.812 1.00 73.69 717 SER A CA 1
ATOM 5561 C C . SER A 1 717 ? 31.506 3.499 -15.208 1.00 73.69 717 SER A C 1
ATOM 5563 O O . SER A 1 717 ? 31.688 2.426 -15.779 1.00 73.69 717 SER A O 1
ATOM 5565 N N . ALA A 1 718 ? 30.777 3.611 -14.097 1.00 74.38 718 ALA A N 1
ATOM 5566 C CA . ALA A 1 718 ? 30.210 2.462 -13.387 1.00 74.38 718 ALA A CA 1
ATOM 5567 C C . ALA A 1 718 ? 29.517 1.448 -14.325 1.00 74.38 718 ALA A C 1
ATOM 5569 O O . ALA A 1 718 ? 29.766 0.255 -14.248 1.00 74.38 718 ALA A O 1
ATOM 5570 N N . THR A 1 719 ? 28.707 1.918 -15.274 1.00 77.62 719 THR A N 1
ATOM 5571 C CA . THR A 1 719 ? 27.943 1.063 -16.204 1.00 77.62 719 THR A CA 1
ATOM 5572 C C . THR A 1 719 ? 28.605 0.845 -17.570 1.00 77.62 719 THR A C 1
ATOM 5574 O O . THR A 1 719 ? 28.075 0.104 -18.391 1.00 77.62 719 THR A O 1
ATOM 5577 N N . PHE A 1 720 ? 29.754 1.477 -17.836 1.00 80.88 720 PHE A N 1
ATOM 5578 C CA . PHE A 1 720 ? 30.476 1.364 -19.108 1.00 80.88 720 PHE A CA 1
ATOM 5579 C C . PHE A 1 720 ? 31.980 1.402 -18.841 1.00 80.88 720 PHE A C 1
ATOM 5581 O O . PHE A 1 720 ? 32.610 2.462 -18.799 1.00 80.88 720 PHE A O 1
ATOM 5588 N N . ASN A 1 721 ? 32.539 0.222 -18.606 1.00 82.94 721 ASN A N 1
ATOM 5589 C CA . ASN A 1 721 ? 33.958 -0.008 -18.410 1.00 82.94 721 ASN A CA 1
ATOM 5590 C C . ASN A 1 721 ? 34.401 -1.159 -19.318 1.00 82.94 721 ASN A C 1
ATOM 5592 O O . ASN A 1 721 ? 34.120 -2.327 -19.048 1.00 82.94 721 ASN A O 1
ATOM 5596 N N . VAL A 1 722 ? 35.116 -0.813 -20.388 1.00 80.94 722 VAL A N 1
ATOM 5597 C CA . VAL A 1 722 ? 35.628 -1.779 -21.368 1.00 80.94 722 VAL A CA 1
ATOM 5598 C C . VAL A 1 722 ? 36.682 -2.712 -20.761 1.00 80.94 722 VAL A C 1
ATOM 5600 O O . VAL A 1 722 ? 36.744 -3.883 -21.128 1.00 80.94 722 VAL A O 1
ATOM 5603 N N . GLY A 1 723 ? 37.466 -2.230 -19.791 1.00 80.81 723 GLY A N 1
ATOM 5604 C CA . GLY A 1 723 ? 38.460 -3.038 -19.080 1.00 80.81 723 GLY A CA 1
ATOM 5605 C C . GLY A 1 723 ? 37.848 -4.073 -18.130 1.00 80.81 723 GLY A C 1
ATOM 5606 O O . GLY A 1 723 ? 38.479 -5.085 -17.845 1.00 80.81 723 GLY A O 1
ATOM 5607 N N . ASN A 1 724 ? 36.612 -3.856 -17.662 1.00 84.50 724 ASN A N 1
ATOM 5608 C CA . ASN A 1 724 ? 35.879 -4.794 -16.808 1.00 84.50 724 ASN A CA 1
ATOM 5609 C C . ASN A 1 724 ? 34.410 -4.923 -17.256 1.00 84.50 724 ASN A C 1
ATOM 5611 O O . ASN A 1 724 ? 33.476 -4.409 -16.628 1.00 84.50 724 ASN A O 1
ATOM 5615 N N . SER A 1 725 ? 34.221 -5.620 -18.379 1.00 86.31 725 SER A N 1
ATOM 5616 C CA . SER A 1 725 ? 32.906 -5.911 -18.966 1.00 86.31 725 SER A CA 1
ATOM 5617 C C . SER A 1 725 ? 31.943 -6.635 -17.994 1.00 86.31 725 SER A C 1
ATOM 5619 O O . SER A 1 725 ? 30.793 -6.193 -17.896 1.00 86.31 725 SER A O 1
ATOM 5621 N N . PRO A 1 726 ? 32.363 -7.651 -17.201 1.00 87.81 726 PRO A N 1
ATOM 5622 C CA . PRO A 1 726 ? 31.477 -8.307 -16.233 1.00 87.81 726 PRO A CA 1
ATOM 5623 C C . PRO A 1 726 ? 30.922 -7.355 -15.167 1.00 87.81 726 PRO A C 1
ATOM 5625 O O . PRO A 1 726 ? 29.721 -7.362 -14.891 1.00 87.81 726 PRO A O 1
ATOM 5628 N N . LEU A 1 727 ? 31.769 -6.482 -14.609 1.00 88.19 727 LEU A N 1
ATOM 5629 C CA . LEU A 1 727 ? 31.342 -5.476 -13.631 1.00 88.19 727 LEU A CA 1
ATOM 5630 C C . LEU A 1 727 ? 30.365 -4.464 -14.247 1.00 88.19 727 LEU A C 1
ATOM 5632 O O . LEU A 1 727 ? 29.382 -4.094 -13.606 1.00 88.19 727 LEU A O 1
ATOM 5636 N N . SER A 1 728 ? 30.589 -4.070 -15.506 1.00 88.06 728 SER A N 1
ATOM 5637 C CA . SER A 1 728 ? 29.668 -3.197 -16.248 1.00 88.06 728 SER A CA 1
ATOM 5638 C C . SER A 1 728 ? 28.287 -3.835 -16.413 1.00 88.06 728 SER A C 1
ATOM 5640 O O . SER A 1 728 ? 27.275 -3.151 -16.257 1.00 88.06 728 SER A O 1
ATOM 5642 N N . GLY A 1 729 ? 28.225 -5.147 -16.669 1.00 90.25 729 GLY A N 1
ATOM 5643 C CA . GLY A 1 729 ? 26.975 -5.911 -16.721 1.00 90.25 729 GLY A CA 1
ATOM 5644 C C . GLY A 1 729 ? 26.244 -5.933 -15.375 1.00 90.25 729 GLY A C 1
ATOM 5645 O O . GLY A 1 729 ? 25.059 -5.606 -15.314 1.00 90.25 729 GLY A O 1
ATOM 5646 N N . ILE A 1 730 ? 26.958 -6.224 -14.281 1.00 90.75 730 ILE A N 1
ATOM 5647 C CA . ILE A 1 730 ? 26.394 -6.230 -12.916 1.00 90.75 730 ILE A CA 1
ATOM 5648 C C . ILE A 1 730 ? 25.853 -4.849 -12.533 1.00 90.75 730 ILE A C 1
ATOM 5650 O O . ILE A 1 730 ? 24.756 -4.738 -11.999 1.00 90.75 730 ILE A O 1
ATOM 5654 N N . LEU A 1 731 ? 26.581 -3.773 -12.822 1.00 90.38 731 LEU A N 1
ATOM 5655 C CA . LEU A 1 731 ? 26.112 -2.421 -12.507 1.00 90.38 731 LEU A CA 1
ATOM 5656 C C . LEU A 1 731 ? 24.955 -1.990 -13.422 1.00 90.38 731 LEU A C 1
ATOM 5658 O O . LEU A 1 731 ? 24.050 -1.281 -12.977 1.00 90.38 731 LEU A O 1
ATOM 5662 N N . SER A 1 732 ? 24.916 -2.494 -14.660 1.00 90.88 732 SER A N 1
ATOM 5663 C CA . SER A 1 732 ? 23.783 -2.305 -15.574 1.00 90.88 732 SER A CA 1
ATOM 5664 C C . SER A 1 732 ? 22.509 -3.005 -15.092 1.00 90.88 732 SER A C 1
ATOM 5666 O O . SER A 1 732 ? 21.425 -2.481 -15.340 1.00 90.88 732 SER A O 1
ATOM 5668 N N . PHE A 1 733 ? 22.603 -4.118 -14.348 1.00 94.00 733 PHE A N 1
ATOM 5669 C CA . PHE A 1 733 ? 21.441 -4.760 -13.710 1.00 94.00 733 PHE A CA 1
ATOM 5670 C C . PHE A 1 733 ? 20.655 -3.764 -12.851 1.00 94.00 733 PHE A C 1
ATOM 5672 O O . PHE A 1 733 ? 19.444 -3.628 -13.016 1.00 94.00 733 PHE A O 1
ATOM 5679 N N . PHE A 1 734 ? 21.340 -3.027 -11.970 1.00 93.06 734 PHE A N 1
ATOM 5680 C CA . PHE A 1 734 ? 20.686 -2.052 -11.096 1.00 93.06 734 PHE A CA 1
ATOM 5681 C C . PHE A 1 734 ? 20.135 -0.857 -11.881 1.00 93.06 734 PHE A C 1
ATOM 5683 O O . PHE A 1 734 ? 19.052 -0.368 -11.566 1.00 93.06 734 PHE A O 1
ATOM 5690 N N . SER A 1 735 ? 20.819 -0.418 -12.944 1.00 91.06 735 SER A N 1
ATOM 5691 C CA . SER A 1 735 ? 20.278 0.604 -13.850 1.00 91.06 735 SER A CA 1
ATOM 5692 C C . SER A 1 735 ? 18.984 0.154 -14.530 1.00 91.06 735 SER A C 1
ATOM 5694 O O . SER A 1 735 ? 18.034 0.935 -14.590 1.00 91.06 735 SER A O 1
ATOM 5696 N N . PHE A 1 736 ? 18.921 -1.089 -15.017 1.00 92.81 736 PHE A N 1
ATOM 5697 C CA . PHE A 1 736 ? 17.705 -1.649 -15.611 1.00 92.81 736 PHE A CA 1
ATOM 5698 C C . PHE A 1 736 ? 16.602 -1.844 -14.576 1.00 92.81 736 PHE A C 1
ATOM 5700 O O . PHE A 1 736 ? 15.453 -1.532 -14.875 1.00 92.81 736 PHE A O 1
ATOM 5707 N N . LEU A 1 737 ? 16.944 -2.264 -13.355 1.00 93.12 737 LEU A N 1
ATOM 5708 C CA . LEU A 1 737 ? 15.992 -2.383 -12.252 1.00 93.12 737 LEU A CA 1
ATOM 5709 C C . LEU A 1 737 ? 15.316 -1.040 -11.957 1.00 93.12 737 LEU A C 1
ATOM 5711 O O . LEU A 1 737 ? 14.098 -0.996 -11.823 1.00 93.12 737 LEU A O 1
ATOM 5715 N N . ILE A 1 738 ? 16.085 0.053 -11.904 1.00 92.06 738 ILE A N 1
ATOM 5716 C CA . ILE A 1 738 ? 15.547 1.406 -11.696 1.00 92.06 738 ILE A CA 1
ATOM 5717 C C . ILE A 1 738 ? 14.695 1.833 -12.896 1.00 92.06 738 ILE A C 1
ATOM 5719 O O . ILE A 1 738 ? 13.577 2.308 -12.710 1.00 92.06 738 ILE A O 1
ATOM 5723 N N . LEU A 1 739 ? 15.183 1.636 -14.124 1.00 90.06 739 LEU A N 1
ATOM 5724 C CA . LEU A 1 739 ? 14.480 2.045 -15.345 1.00 90.06 739 LEU A CA 1
ATOM 5725 C C . LEU A 1 739 ? 13.129 1.331 -15.512 1.00 90.06 739 LEU A C 1
ATOM 5727 O O . LEU A 1 739 ? 12.132 1.954 -15.863 1.00 90.06 739 LEU A O 1
ATOM 5731 N N . LEU A 1 740 ? 13.101 0.025 -15.252 1.00 92.00 740 LEU A N 1
ATOM 5732 C CA . LEU A 1 740 ? 11.930 -0.833 -15.421 1.00 92.00 740 LEU A CA 1
ATOM 5733 C C . LEU A 1 740 ? 11.078 -0.937 -14.145 1.00 92.00 740 LEU A C 1
ATOM 5735 O O . LEU A 1 740 ? 10.052 -1.615 -14.151 1.00 92.00 740 LEU A O 1
ATOM 5739 N N . SER A 1 741 ? 11.448 -0.243 -13.064 1.00 89.69 741 SER A N 1
ATOM 5740 C CA . SER A 1 741 ? 10.694 -0.257 -11.800 1.00 89.69 741 SER A CA 1
ATOM 5741 C C . SER A 1 741 ? 9.262 0.269 -11.925 1.00 89.69 741 SER A C 1
ATOM 5743 O O . SER A 1 741 ? 8.392 -0.113 -11.144 1.00 89.69 741 SER A O 1
ATOM 5745 N N . MET A 1 742 ? 8.983 1.069 -12.960 1.00 86.19 742 MET A N 1
ATOM 5746 C CA . MET A 1 742 ? 7.633 1.534 -13.295 1.00 86.19 742 MET A CA 1
ATOM 5747 C C . MET A 1 742 ? 6.672 0.404 -13.700 1.00 86.19 742 MET A C 1
ATOM 5749 O O . MET A 1 742 ? 5.466 0.634 -13.762 1.00 86.19 742 MET A O 1
ATOM 5753 N N . LEU A 1 743 ? 7.173 -0.817 -13.941 1.00 87.94 743 LEU A N 1
ATOM 5754 C CA . LEU A 1 743 ? 6.343 -2.002 -14.171 1.00 87.94 743 LEU A CA 1
ATOM 5755 C C . LEU A 1 743 ? 5.463 -2.342 -12.957 1.00 87.94 743 LEU A C 1
ATOM 5757 O O . LEU A 1 743 ? 4.376 -2.890 -13.126 1.00 87.94 743 LEU A O 1
ATOM 5761 N N . ILE A 1 744 ? 5.921 -2.021 -11.742 1.00 86.81 744 ILE A N 1
ATOM 5762 C CA . ILE A 1 744 ? 5.135 -2.153 -10.512 1.00 86.81 744 ILE A CA 1
ATOM 5763 C C . ILE A 1 744 ? 4.635 -0.746 -10.148 1.00 86.81 744 ILE A C 1
ATOM 5765 O O . ILE A 1 744 ? 5.373 0.032 -9.541 1.00 86.81 744 ILE A O 1
ATOM 5769 N N . PRO A 1 745 ? 3.404 -0.365 -10.534 1.00 83.75 745 PRO A N 1
ATOM 5770 C CA . PRO A 1 745 ? 2.934 1.005 -10.374 1.00 83.75 745 PRO A CA 1
ATOM 5771 C C . PRO A 1 745 ? 2.678 1.345 -8.900 1.00 83.75 745 PRO A C 1
ATOM 5773 O O . PRO A 1 745 ? 1.757 0.811 -8.282 1.00 83.75 745 PRO A O 1
ATOM 5776 N N . ILE A 1 746 ? 3.437 2.307 -8.359 1.00 83.81 746 ILE A N 1
ATOM 5777 C CA . ILE A 1 746 ? 3.210 2.887 -7.016 1.00 83.81 746 ILE A CA 1
ATOM 5778 C C . ILE A 1 746 ? 1.770 3.409 -6.890 1.00 83.81 746 ILE A C 1
ATOM 5780 O O . ILE A 1 746 ? 1.117 3.238 -5.861 1.00 83.81 746 ILE A O 1
ATOM 5784 N N . SER A 1 747 ? 1.259 4.017 -7.965 1.00 83.06 747 SER A N 1
ATOM 5785 C CA . SER A 1 747 ? -0.077 4.611 -8.018 1.00 83.06 747 SER A CA 1
ATOM 5786 C C . SER A 1 747 ? -1.196 3.603 -7.772 1.00 83.06 747 SER A C 1
ATOM 5788 O O . SER A 1 747 ? -2.190 3.972 -7.157 1.00 83.06 747 SER A O 1
ATOM 5790 N N . LEU A 1 748 ? -1.034 2.334 -8.168 1.00 82.12 748 LEU A N 1
ATOM 5791 C CA . LEU A 1 748 ? -2.064 1.309 -7.981 1.00 82.12 748 LEU A CA 1
ATOM 5792 C C . LEU A 1 748 ? -2.432 1.141 -6.502 1.00 82.12 748 LEU A C 1
ATOM 5794 O O . LEU A 1 748 ? -3.613 1.070 -6.171 1.00 82.12 748 LEU A O 1
ATOM 5798 N N . TYR A 1 749 ? -1.439 1.127 -5.611 1.00 76.25 749 TYR A N 1
ATOM 5799 C CA . TYR A 1 749 ? -1.673 0.987 -4.172 1.00 76.25 749 TYR A CA 1
ATOM 5800 C C . TYR A 1 749 ? -2.439 2.167 -3.591 1.00 76.25 749 TYR A C 1
ATOM 5802 O O . TYR A 1 749 ? -3.419 1.985 -2.872 1.00 76.25 749 TYR A O 1
ATOM 5810 N N . VAL A 1 750 ? -2.007 3.377 -3.937 1.00 79.06 750 VAL A N 1
ATOM 5811 C CA . VAL A 1 750 ? -2.636 4.612 -3.465 1.00 79.06 750 VAL A CA 1
ATOM 5812 C C . VAL A 1 750 ? -4.063 4.712 -3.980 1.00 79.06 750 VAL A C 1
ATOM 5814 O O . VAL A 1 750 ? -4.977 4.997 -3.211 1.00 79.06 750 VAL A O 1
ATOM 5817 N N . SER A 1 751 ? -4.279 4.426 -5.264 1.00 84.19 751 SER A N 1
ATOM 5818 C CA . SER A 1 751 ? -5.608 4.436 -5.868 1.00 84.19 751 SER A CA 1
ATOM 5819 C C . SER A 1 751 ? -6.550 3.450 -5.185 1.00 84.19 751 SER A C 1
ATOM 5821 O O . SER A 1 751 ? -7.688 3.814 -4.908 1.00 84.19 751 SER A O 1
ATOM 5823 N N . VAL A 1 752 ? -6.093 2.237 -4.856 1.00 83.00 752 VAL A N 1
ATOM 5824 C CA . VAL A 1 752 ? -6.916 1.258 -4.127 1.00 83.00 752 VAL A CA 1
ATOM 5825 C C . VAL A 1 752 ? -7.299 1.778 -2.739 1.00 83.00 752 VAL A C 1
ATOM 5827 O O . VAL A 1 752 ? -8.465 1.679 -2.365 1.00 83.00 752 VAL A O 1
ATOM 5830 N N . GLU A 1 753 ? -6.370 2.373 -1.990 1.00 80.06 753 GLU A N 1
ATOM 5831 C CA . GLU A 1 753 ? -6.672 2.953 -0.670 1.00 80.06 753 GLU A CA 1
ATOM 5832 C C . GLU A 1 753 ? -7.665 4.125 -0.762 1.00 80.06 753 GLU A C 1
ATOM 5834 O O . GLU A 1 753 ? -8.608 4.193 0.028 1.00 80.06 753 GLU A O 1
ATOM 5839 N N . PHE A 1 754 ? -7.521 5.007 -1.758 1.00 84.12 754 PHE A N 1
ATOM 5840 C CA . PHE A 1 754 ? -8.480 6.091 -1.998 1.00 84.12 754 PHE A CA 1
ATOM 5841 C C . PHE A 1 754 ? -9.865 5.571 -2.366 1.00 84.12 754 PHE A C 1
ATOM 5843 O O . PHE A 1 754 ? -10.859 6.058 -1.832 1.00 84.12 754 PHE A O 1
ATOM 5850 N N . VAL A 1 755 ? -9.943 4.572 -3.246 1.00 87.94 755 VAL A N 1
ATOM 5851 C CA . VAL A 1 755 ? -11.215 3.950 -3.629 1.00 87.94 755 VAL A CA 1
ATOM 5852 C C . VAL A 1 755 ? -11.893 3.344 -2.403 1.00 87.94 755 VAL A C 1
ATOM 5854 O O . VAL A 1 755 ? -13.078 3.580 -2.186 1.00 87.94 755 VAL A O 1
ATOM 5857 N N . LYS A 1 756 ? -11.149 2.631 -1.553 1.00 85.62 756 LYS A N 1
ATOM 5858 C CA . LYS A 1 756 ? -11.667 2.061 -0.303 1.00 85.62 756 LYS A CA 1
ATOM 5859 C C . LYS A 1 756 ? -12.199 3.129 0.655 1.00 85.62 756 LYS A C 1
ATOM 5861 O O . LYS A 1 756 ? -13.311 2.999 1.162 1.00 85.62 756 LYS A O 1
ATOM 5866 N N . ALA A 1 757 ? -11.443 4.206 0.865 1.00 84.75 757 ALA A N 1
ATOM 5867 C CA . ALA A 1 757 ? -11.878 5.333 1.691 1.00 84.75 757 ALA A CA 1
ATOM 5868 C C . ALA A 1 757 ? -13.136 6.010 1.123 1.00 84.75 757 ALA A C 1
ATOM 5870 O O . ALA A 1 757 ? -14.054 6.350 1.868 1.00 84.75 757 ALA A O 1
ATOM 5871 N N . PHE A 1 758 ? -13.209 6.155 -0.199 1.00 89.50 758 PHE A N 1
ATOM 5872 C CA . PHE A 1 758 ? -14.367 6.728 -0.873 1.00 89.50 758 PHE A CA 1
ATOM 5873 C C . PHE A 1 758 ? -15.612 5.840 -0.743 1.00 89.50 758 PHE A C 1
ATOM 5875 O O . PHE A 1 758 ? -16.686 6.344 -0.427 1.00 89.50 758 PHE A O 1
ATOM 5882 N N . ILE A 1 759 ? -15.474 4.519 -0.894 1.00 90.19 759 ILE A N 1
ATOM 5883 C CA . ILE A 1 759 ? -16.576 3.570 -0.662 1.00 90.19 759 ILE A CA 1
ATOM 5884 C C . ILE A 1 759 ? -17.058 3.657 0.792 1.00 90.19 759 ILE A C 1
ATOM 5886 O O . ILE A 1 759 ? -18.262 3.729 1.029 1.00 90.19 759 ILE A O 1
ATOM 5890 N N . ALA A 1 760 ? -16.145 3.712 1.767 1.00 88.81 760 ALA A N 1
ATOM 5891 C CA . ALA A 1 760 ? -16.500 3.872 3.179 1.00 88.81 760 ALA A CA 1
ATOM 5892 C C . ALA A 1 760 ? -17.290 5.168 3.443 1.00 88.81 760 ALA A C 1
ATOM 5894 O O . ALA A 1 760 ? -18.250 5.171 4.221 1.00 88.81 760 ALA A O 1
ATOM 5895 N N . HIS A 1 761 ? -16.914 6.261 2.771 1.00 87.62 761 HIS A N 1
ATOM 5896 C CA . HIS A 1 761 ? -17.633 7.531 2.837 1.00 87.62 761 HIS A CA 1
ATOM 5897 C C . HIS A 1 761 ? -19.032 7.442 2.216 1.00 87.62 761 HIS A C 1
ATOM 5899 O O . HIS A 1 761 ? -19.983 7.923 2.828 1.00 87.62 761 HIS A O 1
ATOM 5905 N N . ILE A 1 762 ? -19.174 6.795 1.053 1.00 91.44 762 ILE A N 1
ATOM 5906 C CA . ILE A 1 762 ? -20.481 6.570 0.414 1.00 91.44 762 ILE A CA 1
ATOM 5907 C C . ILE A 1 762 ? -21.395 5.769 1.339 1.00 91.44 762 ILE A C 1
ATOM 5909 O O . ILE A 1 762 ? -22.516 6.203 1.577 1.00 91.44 762 ILE A O 1
ATOM 5913 N N . ILE A 1 763 ? -20.907 4.656 1.900 1.00 89.88 763 ILE A N 1
ATOM 5914 C CA . ILE A 1 763 ? -21.666 3.828 2.851 1.00 89.88 763 ILE A CA 1
ATOM 5915 C C . ILE A 1 763 ? -22.164 4.699 4.008 1.00 89.88 763 ILE A C 1
ATOM 5917 O O . ILE A 1 763 ? -23.356 4.738 4.287 1.00 89.88 763 ILE A O 1
ATOM 5921 N N . SER A 1 764 ? -21.266 5.470 4.625 1.00 89.19 764 SER A N 1
ATOM 5922 C CA . SER A 1 764 ? -21.609 6.296 5.791 1.00 89.19 764 SER A CA 1
ATOM 5923 C C . SER A 1 764 ? -22.525 7.486 5.467 1.00 89.19 764 SER A C 1
ATOM 5925 O O . SER A 1 764 ? -23.117 8.066 6.372 1.00 89.19 764 SER A O 1
ATOM 5927 N N . SER A 1 765 ? -22.629 7.870 4.193 1.00 87.62 765 SER A N 1
ATOM 5928 C CA . SER A 1 765 ? -23.460 8.990 3.726 1.00 87.62 765 SER A CA 1
ATOM 5929 C C . SER A 1 765 ? -24.784 8.530 3.107 1.00 87.62 765 SER A C 1
ATOM 5931 O O . SER A 1 765 ? -25.558 9.361 2.626 1.00 87.62 765 SER A O 1
ATOM 5933 N N . ASP A 1 766 ? -25.046 7.222 3.080 1.00 90.56 766 ASP A N 1
ATOM 5934 C CA . ASP A 1 766 ? -26.253 6.670 2.481 1.00 90.56 766 ASP A CA 1
ATOM 5935 C C . ASP A 1 766 ? -27.477 6.929 3.367 1.00 90.56 766 ASP A C 1
ATOM 5937 O O . ASP A 1 766 ? -27.570 6.452 4.500 1.00 90.56 766 ASP A O 1
ATOM 5941 N N . ARG A 1 767 ? -28.449 7.665 2.818 1.00 88.25 767 ARG A N 1
ATOM 5942 C CA . ARG A 1 767 ? -29.714 7.981 3.494 1.00 88.25 767 ARG A CA 1
ATOM 5943 C C . ARG A 1 767 ? -30.622 6.767 3.657 1.00 88.25 767 ARG A C 1
ATOM 5945 O O . ARG A 1 767 ? -31.461 6.780 4.546 1.00 88.25 767 ARG A O 1
ATOM 5952 N N . LEU A 1 768 ? -30.481 5.732 2.827 1.00 90.50 768 LEU A N 1
ATOM 5953 C CA . LEU A 1 768 ? -31.277 4.506 2.959 1.00 90.50 768 LEU A CA 1
ATOM 5954 C C . LEU A 1 768 ? -30.815 3.634 4.132 1.00 90.50 768 LEU A C 1
ATOM 5956 O O . LEU A 1 768 ? -31.563 2.772 4.578 1.00 90.50 768 LEU A O 1
ATOM 5960 N N . MET A 1 769 ? -29.600 3.862 4.637 1.00 87.25 769 MET A N 1
ATOM 5961 C CA . MET A 1 769 ? -29.051 3.189 5.818 1.00 87.25 769 MET A CA 1
ATOM 5962 C C . MET A 1 769 ? -29.067 4.100 7.059 1.00 87.25 769 MET A C 1
ATOM 5964 O O . MET A 1 769 ? -28.229 3.950 7.950 1.00 87.25 769 MET A O 1
ATOM 5968 N N . TYR A 1 770 ? -29.986 5.068 7.101 1.00 89.06 770 TYR A N 1
ATOM 5969 C CA . TYR A 1 770 ? -30.227 5.946 8.246 1.00 89.06 770 TYR A CA 1
ATOM 5970 C C . TYR A 1 770 ? -31.472 5.489 9.013 1.00 89.06 770 TYR A C 1
ATOM 5972 O O . TYR A 1 770 ? -32.510 5.219 8.409 1.00 89.06 770 TYR A O 1
ATOM 5980 N N . VAL A 1 771 ? -31.359 5.410 10.340 1.00 86.69 771 VAL A N 1
ATOM 5981 C CA . VAL A 1 771 ? -32.460 5.059 11.245 1.00 86.69 771 VAL A CA 1
ATOM 5982 C C . VAL A 1 771 ? -32.958 6.330 11.930 1.00 86.69 771 VAL A C 1
ATOM 5984 O O . VAL A 1 771 ? -32.228 6.931 12.715 1.00 86.69 771 VAL A O 1
ATOM 5987 N N . GLU A 1 772 ? -34.198 6.726 11.630 1.00 88.81 772 GLU A N 1
ATOM 5988 C CA . GLU A 1 772 ? -34.823 7.952 12.156 1.00 88.81 772 GLU A CA 1
ATOM 5989 C C . GLU A 1 772 ? -35.161 7.849 13.651 1.00 88.81 772 GLU A C 1
ATOM 5991 O O . GLU A 1 772 ? -34.969 8.818 14.377 1.00 88.81 772 GLU A O 1
ATOM 5996 N N . GLU A 1 773 ? -35.590 6.670 14.123 1.00 82.25 773 GLU A N 1
ATOM 5997 C CA . GLU A 1 773 ? -35.967 6.431 15.530 1.00 82.25 773 GLU A CA 1
ATOM 5998 C C . GLU A 1 773 ? -34.826 6.765 16.514 1.00 82.25 773 GLU A C 1
ATOM 6000 O O . GLU A 1 773 ? -35.081 7.310 17.587 1.00 82.25 773 GLU A O 1
ATOM 6005 N N . ASP A 1 774 ? -33.575 6.500 16.117 1.00 76.38 774 ASP A N 1
ATOM 6006 C CA . ASP A 1 774 ? -32.371 6.675 16.943 1.00 76.38 774 ASP A CA 1
ATOM 6007 C C . ASP A 1 774 ? -31.470 7.846 16.488 1.00 76.38 774 ASP A C 1
ATOM 6009 O O . ASP A 1 774 ? -30.367 8.012 17.015 1.00 76.38 774 ASP A O 1
ATOM 6013 N N . ASP A 1 775 ? -31.888 8.622 15.478 1.00 84.69 775 ASP A N 1
ATOM 6014 C CA . ASP A 1 775 ? -31.059 9.617 14.769 1.00 84.69 775 ASP A CA 1
ATOM 6015 C C . ASP A 1 775 ? -29.652 9.083 14.411 1.00 84.69 775 ASP A C 1
ATOM 6017 O O . ASP A 1 775 ? -28.612 9.713 14.639 1.00 84.69 775 ASP A O 1
ATOM 6021 N N . MET A 1 776 ? -29.598 7.856 13.879 1.00 82.44 776 MET A N 1
ATOM 6022 C CA . MET A 1 776 ? -28.343 7.128 13.696 1.00 82.44 776 MET A CA 1
ATOM 6023 C C . MET A 1 776 ? -28.063 6.823 12.216 1.00 82.44 776 MET A C 1
ATOM 6025 O O . MET A 1 776 ? -28.731 5.976 11.618 1.00 82.44 776 MET A O 1
ATOM 6029 N N . PRO A 1 777 ? -27.035 7.449 11.601 1.00 88.31 777 PRO A N 1
ATOM 6030 C CA . PRO A 1 777 ? -26.564 7.051 10.279 1.00 88.31 777 PRO A CA 1
ATOM 6031 C C . PRO A 1 777 ? -25.672 5.811 10.360 1.00 88.31 777 PRO A C 1
ATOM 6033 O O . PRO A 1 777 ? -25.013 5.558 11.378 1.00 88.31 777 PRO A O 1
ATOM 6036 N N . SER A 1 778 ? -25.564 5.082 9.249 1.00 87.69 778 SER A N 1
ATOM 6037 C CA . SER A 1 778 ? -24.554 4.034 9.118 1.00 87.69 778 SER A CA 1
ATOM 6038 C C . SER A 1 778 ? -23.138 4.618 9.267 1.00 87.69 778 SER A C 1
ATOM 6040 O O . SER A 1 778 ? -22.846 5.739 8.847 1.00 87.69 778 SER A O 1
ATOM 6042 N N . LYS A 1 779 ? -22.233 3.872 9.908 1.00 84.19 779 LYS A N 1
ATOM 6043 C CA . LYS A 1 779 ? -20.849 4.311 10.146 1.00 84.19 779 LYS A CA 1
ATOM 6044 C C . LYS A 1 779 ? -19.869 3.224 9.727 1.00 84.19 779 LYS A C 1
ATOM 6046 O O . LYS A 1 779 ? -19.728 2.207 10.410 1.00 84.19 779 LYS A O 1
ATOM 6051 N N . ALA A 1 780 ? -19.130 3.462 8.647 1.00 85.19 780 ALA A N 1
ATOM 6052 C CA . ALA A 1 780 ? -18.039 2.590 8.226 1.00 85.19 780 ALA A CA 1
ATOM 6053 C C . ALA A 1 780 ? -16.812 2.791 9.136 1.00 85.19 780 ALA A C 1
ATOM 6055 O O . ALA A 1 780 ? -15.992 3.680 8.923 1.00 85.19 780 ALA A O 1
ATOM 6056 N N . ARG A 1 781 ? -16.669 1.948 10.168 1.00 78.75 781 ARG A N 1
ATOM 6057 C CA . ARG A 1 781 ? -15.564 2.036 11.150 1.00 78.75 781 ARG A CA 1
ATOM 6058 C C . ARG A 1 781 ? -14.195 1.602 10.614 1.00 78.75 781 ARG A C 1
ATOM 6060 O O . ARG A 1 781 ? -13.192 1.815 11.283 1.00 78.75 781 ARG A O 1
ATOM 6067 N N . SER A 1 782 ? -14.150 0.954 9.451 1.00 80.19 782 SER A N 1
ATOM 6068 C CA . SER A 1 782 ? -12.907 0.568 8.785 1.00 80.19 782 SER A CA 1
ATOM 6069 C C . SER A 1 782 ? -13.082 0.640 7.275 1.00 80.19 782 SER A C 1
ATOM 6071 O O . SER A 1 782 ? -13.954 -0.027 6.721 1.00 80.19 782 SER A O 1
ATOM 6073 N N . ALA A 1 783 ? -12.231 1.419 6.609 1.00 81.00 783 ALA A N 1
ATOM 6074 C CA . ALA A 1 783 ? -12.252 1.535 5.151 1.00 81.00 783 ALA A CA 1
ATOM 6075 C C . ALA A 1 783 ? -11.608 0.326 4.450 1.00 81.00 783 ALA A C 1
ATOM 6077 O O . ALA A 1 783 ? -11.876 0.067 3.284 1.00 81.00 783 ALA A O 1
ATOM 6078 N N . GLY A 1 784 ? -10.757 -0.437 5.145 1.00 78.50 784 GLY A N 1
ATOM 6079 C CA . GLY A 1 784 ? -9.949 -1.502 4.537 1.00 78.50 784 GLY A CA 1
ATOM 6080 C C . GLY A 1 784 ? -10.715 -2.751 4.087 1.00 78.50 784 GLY A C 1
ATOM 6081 O O . GLY A 1 784 ? -10.102 -3.623 3.474 1.00 78.50 784 GLY A O 1
ATOM 6082 N N . LEU A 1 785 ? -12.004 -2.853 4.429 1.00 84.25 785 LEU A N 1
ATOM 6083 C CA . LEU A 1 785 ? -12.825 -4.063 4.284 1.00 84.25 785 LEU A CA 1
ATOM 6084 C C . LEU A 1 785 ? -14.118 -3.837 3.501 1.00 84.25 785 LEU A C 1
ATOM 6086 O O . LEU A 1 785 ? -14.933 -4.751 3.403 1.00 84.25 785 LEU A O 1
ATOM 6090 N N . CYS A 1 786 ? -14.347 -2.635 2.977 1.00 85.62 786 CYS A N 1
ATOM 6091 C CA . CYS A 1 786 ? -15.610 -2.309 2.321 1.00 85.62 786 CYS A CA 1
ATOM 6092 C C . CYS A 1 786 ? -15.898 -3.223 1.119 1.00 85.62 786 CYS A C 1
ATOM 6094 O O . CYS A 1 786 ? -17.046 -3.582 0.882 1.00 85.62 786 CYS A O 1
ATOM 6096 N N . GLU A 1 787 ? -14.870 -3.658 0.392 1.00 84.44 787 GLU A N 1
ATOM 6097 C CA . GLU A 1 787 ? -14.994 -4.590 -0.730 1.00 84.44 787 GLU A CA 1
ATOM 6098 C C . GLU A 1 787 ? -15.342 -6.029 -0.317 1.00 84.44 787 GLU A C 1
ATOM 6100 O O . GLU A 1 787 ? -15.899 -6.779 -1.119 1.00 84.44 787 GLU A O 1
ATOM 6105 N N . GLU A 1 788 ? -15.020 -6.426 0.917 1.00 84.62 788 GLU A N 1
ATOM 6106 C CA . GLU A 1 788 ? -15.289 -7.779 1.420 1.00 84.62 788 GLU A CA 1
ATOM 6107 C C . GLU A 1 788 ? -16.790 -7.994 1.630 1.00 84.62 788 GLU A C 1
ATOM 6109 O O . GLU A 1 788 ? -17.261 -9.124 1.543 1.00 84.62 788 GLU A O 1
ATOM 6114 N N . LEU A 1 789 ? -17.562 -6.914 1.814 1.00 86.88 789 LEU A N 1
ATOM 6115 C CA . LEU A 1 789 ? -19.024 -6.966 1.910 1.00 86.88 789 LEU A CA 1
ATOM 6116 C C . LEU A 1 789 ? -19.663 -7.609 0.669 1.00 86.88 789 LEU A C 1
ATOM 6118 O O . LEU A 1 789 ? -20.673 -8.295 0.786 1.00 86.88 789 LEU A O 1
ATOM 6122 N N . GLY A 1 790 ? -19.045 -7.455 -0.508 1.00 85.06 790 GLY A N 1
ATOM 6123 C CA . GLY A 1 790 ? -19.493 -8.103 -1.745 1.00 85.06 790 GLY A CA 1
ATOM 6124 C C . GLY A 1 790 ? -19.094 -9.579 -1.877 1.00 85.06 790 GLY A C 1
ATOM 6125 O O . GLY A 1 790 ? -19.502 -10.229 -2.835 1.00 85.06 790 GLY A O 1
ATOM 6126 N N . GLN A 1 791 ? -18.282 -10.110 -0.957 1.00 81.31 791 GLN A N 1
ATOM 6127 C CA . GLN A 1 791 ? -17.766 -11.487 -0.970 1.00 81.31 791 GLN A CA 1
ATOM 6128 C C . GLN A 1 791 ? -18.326 -12.340 0.180 1.00 81.31 791 GLN A C 1
ATOM 6130 O O . GLN A 1 791 ? -17.873 -13.463 0.392 1.00 81.31 791 GLN A O 1
ATOM 6135 N N . VAL A 1 792 ? -19.292 -11.829 0.946 1.00 82.81 792 VAL A N 1
ATOM 6136 C CA . VAL A 1 792 ? -19.853 -12.544 2.097 1.00 82.81 792 VAL A CA 1
ATOM 6137 C C . VAL A 1 792 ? -20.697 -13.733 1.623 1.00 82.81 792 VAL A C 1
ATOM 6139 O O . VAL A 1 792 ? -21.762 -13.561 1.040 1.00 82.81 792 VAL A O 1
ATOM 6142 N N . ASN A 1 793 ? -20.237 -14.956 1.905 1.00 84.12 793 ASN A N 1
ATOM 6143 C CA . ASN A 1 793 ? -20.991 -16.192 1.641 1.00 84.12 793 ASN A CA 1
ATOM 6144 C C . ASN A 1 793 ? -21.892 -16.620 2.807 1.00 84.12 793 ASN A C 1
ATOM 6146 O O . ASN A 1 793 ? -22.881 -17.316 2.593 1.00 84.12 793 ASN A O 1
ATOM 6150 N N . TYR A 1 794 ? -21.526 -16.248 4.034 1.00 85.12 794 TYR A N 1
ATOM 6151 C CA . TYR A 1 794 ? -22.206 -16.667 5.256 1.00 85.12 794 TYR A CA 1
ATOM 6152 C C . TYR A 1 794 ? -22.434 -15.452 6.146 1.00 85.12 794 TYR A C 1
ATOM 6154 O O . TYR A 1 794 ? -21.488 -14.734 6.468 1.00 85.12 794 TYR A O 1
ATOM 6162 N N . ILE A 1 795 ? -23.685 -15.245 6.554 1.00 85.56 795 ILE A N 1
ATOM 6163 C CA . ILE A 1 795 ? -24.065 -14.230 7.535 1.00 85.56 795 ILE A CA 1
ATOM 6164 C C . ILE A 1 795 ? -24.392 -14.962 8.830 1.00 85.56 795 ILE A C 1
ATOM 6166 O O . ILE A 1 795 ? -25.354 -15.726 8.899 1.00 85.56 795 ILE A O 1
ATOM 6170 N N . PHE A 1 796 ? -23.575 -14.734 9.853 1.00 84.44 796 PHE A N 1
ATOM 6171 C CA . PHE A 1 796 ? -23.896 -15.130 11.216 1.00 84.44 796 PHE A CA 1
ATOM 6172 C C . PHE A 1 796 ? -24.661 -13.972 11.841 1.00 84.44 796 PHE A C 1
ATOM 6174 O O . PHE A 1 796 ? -24.083 -12.915 12.081 1.00 84.44 796 PHE A O 1
ATOM 6181 N N . SER A 1 797 ? -25.963 -14.155 12.033 1.00 79.75 797 SER A N 1
ATOM 6182 C CA . SER A 1 797 ? -26.805 -13.158 12.684 1.00 79.75 797 SER A CA 1
ATOM 6183 C C . SER A 1 797 ? -27.055 -13.575 14.120 1.00 79.75 797 SER A C 1
ATOM 6185 O O . SER A 1 797 ? -27.405 -14.730 14.374 1.00 79.75 797 SER A O 1
ATOM 6187 N N . ASP A 1 798 ? -26.918 -12.627 15.040 1.00 79.44 798 ASP A N 1
ATOM 6188 C CA . ASP A 1 798 ? -27.493 -12.795 16.366 1.00 79.44 798 ASP A CA 1
ATOM 6189 C C . ASP A 1 798 ? -29.026 -12.765 16.254 1.00 79.44 798 ASP A C 1
ATOM 6191 O O . ASP A 1 798 ? -29.587 -12.151 15.339 1.00 79.44 798 ASP A O 1
ATOM 6195 N N . LYS A 1 799 ? -29.718 -13.469 17.146 1.00 81.19 799 LYS A N 1
ATOM 6196 C CA . LYS A 1 799 ? -31.180 -13.470 17.200 1.00 81.19 799 LYS A CA 1
ATOM 6197 C C . LYS A 1 799 ? -31.672 -12.204 17.889 1.00 81.19 799 LYS A C 1
ATOM 6199 O O . LYS A 1 799 ? -32.507 -11.483 17.345 1.00 81.19 799 LYS A O 1
ATOM 6204 N N . THR A 1 800 ? -31.160 -11.955 19.084 1.00 70.38 800 THR A N 1
ATOM 6205 C CA . THR A 1 800 ? -31.666 -10.913 19.972 1.00 70.38 800 THR A CA 1
ATOM 6206 C C . THR A 1 800 ? -31.037 -9.571 19.633 1.00 70.38 800 THR A C 1
ATOM 6208 O O . THR A 1 800 ? -29.844 -9.497 19.362 1.00 70.38 800 THR A O 1
ATOM 6211 N N . GLY A 1 801 ? -31.834 -8.502 19.596 1.00 72.44 801 GLY A N 1
ATOM 6212 C CA . GLY A 1 801 ? -31.350 -7.161 19.248 1.00 72.44 801 GLY A CA 1
ATOM 6213 C C . GLY A 1 801 ? -30.909 -6.985 17.787 1.00 72.44 801 GLY A C 1
ATOM 6214 O O . GLY A 1 801 ? -30.546 -5.878 17.407 1.00 72.44 801 GLY A O 1
ATOM 6215 N N . THR A 1 802 ? -30.955 -8.043 16.964 1.00 79.75 802 THR A N 1
ATOM 6216 C CA . THR A 1 802 ? -30.662 -7.989 15.520 1.00 79.75 802 THR A CA 1
ATOM 6217 C C . THR A 1 802 ? -31.852 -8.469 14.688 1.00 79.75 802 THR A C 1
ATOM 6219 O O . THR A 1 802 ? -32.386 -7.698 13.899 1.00 79.75 802 THR A O 1
ATOM 6222 N N . LEU A 1 803 ? -32.302 -9.722 14.859 1.00 81.25 803 LEU A N 1
ATOM 6223 C CA . LEU A 1 803 ? -33.470 -10.241 14.128 1.00 81.25 803 LEU A CA 1
ATOM 6224 C C . LEU A 1 803 ? -34.791 -9.848 14.791 1.00 81.25 803 LEU A C 1
ATOM 6226 O O . LEU A 1 803 ? -35.782 -9.615 14.105 1.00 81.25 803 LEU A O 1
ATOM 6230 N N . THR A 1 804 ? -34.820 -9.805 16.122 1.00 80.44 804 THR A N 1
ATOM 6231 C CA . THR A 1 804 ? -36.015 -9.441 16.885 1.00 80.44 804 THR A CA 1
ATOM 6232 C C . THR A 1 804 ? -35.850 -8.065 17.510 1.00 80.44 804 THR A C 1
ATOM 6234 O O . THR A 1 804 ? -34.884 -7.832 18.241 1.00 80.44 804 THR A O 1
ATOM 6237 N N . ARG A 1 805 ? -36.840 -7.188 17.305 1.00 75.50 805 ARG A N 1
ATOM 6238 C CA . ARG A 1 805 ? -37.068 -6.056 18.213 1.00 75.50 805 ARG A CA 1
ATOM 6239 C C . ARG A 1 805 ? -37.381 -6.649 19.588 1.00 75.50 805 ARG A C 1
ATOM 6241 O O . ARG A 1 805 ? -38.130 -7.622 19.665 1.00 75.50 805 ARG A O 1
ATOM 6248 N N . ASN A 1 806 ? -36.788 -6.126 20.660 1.00 71.56 806 ASN A N 1
ATOM 6249 C CA . ASN A 1 806 ? -36.997 -6.644 22.023 1.00 71.56 806 ASN A CA 1
ATOM 6250 C C . ASN A 1 806 ? -38.345 -6.190 22.601 1.00 71.56 806 ASN A C 1
ATOM 6252 O O . ASN A 1 806 ? -38.429 -5.681 23.715 1.00 71.56 806 ASN A O 1
ATOM 6256 N N . GLU A 1 807 ? -39.395 -6.364 21.810 1.00 78.38 807 GLU A N 1
ATOM 6257 C CA . GLU A 1 807 ? -40.762 -5.972 22.090 1.00 78.38 807 GLU A CA 1
ATOM 6258 C C . GLU A 1 807 ? -41.649 -7.208 21.928 1.00 78.38 807 GLU A C 1
ATOM 6260 O O . GLU A 1 807 ? -41.648 -7.873 20.891 1.00 78.38 807 GLU A O 1
ATOM 6265 N N . MET A 1 808 ? -42.366 -7.558 22.996 1.00 81.06 808 MET A N 1
ATOM 6266 C CA . MET A 1 808 ? -43.185 -8.765 23.060 1.00 81.06 808 MET A CA 1
ATOM 6267 C C . MET A 1 808 ? -44.659 -8.374 23.054 1.00 81.06 808 MET A C 1
ATOM 6269 O O . MET A 1 808 ? -45.220 -8.009 24.086 1.00 81.06 808 MET A O 1
ATOM 6273 N N . GLU A 1 809 ? -45.300 -8.479 21.894 1.00 82.31 809 GLU A N 1
ATOM 6274 C CA . GLU A 1 809 ? -46.725 -8.190 21.744 1.00 82.31 809 GLU A CA 1
ATOM 6275 C C . GLU A 1 809 ? -47.577 -9.459 21.852 1.00 82.31 809 GLU A C 1
ATOM 6277 O O . GLU A 1 809 ? -47.417 -10.425 21.097 1.00 82.31 809 GLU A O 1
ATOM 6282 N N . PHE A 1 810 ? -48.555 -9.453 22.756 1.00 87.00 810 PHE A N 1
ATOM 6283 C CA . PHE A 1 810 ? -49.552 -10.516 22.820 1.00 87.00 810 PHE A CA 1
ATOM 6284 C C . PHE A 1 810 ? -50.548 -10.382 21.657 1.00 87.00 810 PHE A C 1
ATOM 6286 O O . PHE A 1 810 ? -51.356 -9.457 21.624 1.00 87.00 810 PHE A O 1
ATOM 6293 N N . ARG A 1 811 ? -50.502 -11.311 20.693 1.00 85.31 811 ARG A N 1
ATOM 6294 C CA . ARG A 1 811 ? -51.322 -11.236 19.467 1.00 85.31 811 ARG A CA 1
ATOM 6295 C C . ARG A 1 811 ? -52.573 -12.113 19.478 1.00 85.31 811 ARG A C 1
ATOM 6297 O O . ARG A 1 811 ? -53.632 -11.672 19.038 1.00 85.31 811 ARG A O 1
ATOM 6304 N N . LYS A 1 812 ? -52.457 -13.369 19.912 1.00 89.56 812 LYS A N 1
ATOM 6305 C CA . LYS A 1 812 ? -53.547 -14.357 19.868 1.00 89.56 812 LYS A CA 1
ATOM 6306 C C . LYS A 1 812 ? -53.483 -15.284 21.071 1.00 89.56 812 LYS A C 1
ATOM 6308 O O . LYS A 1 812 ? -52.400 -15.589 21.564 1.00 89.56 812 LYS A O 1
ATOM 6313 N N . CYS A 1 813 ? -54.633 -15.802 21.478 1.00 90.62 813 CYS A N 1
ATOM 6314 C CA . CYS A 1 813 ? -54.713 -16.907 22.424 1.00 90.62 813 CYS A CA 1
ATOM 6315 C C . CYS A 1 813 ? -55.772 -17.919 22.016 1.00 90.62 813 CYS A C 1
ATOM 6317 O O . CYS A 1 813 ? -56.757 -17.600 21.358 1.00 90.62 813 CYS A O 1
ATOM 6319 N N . TRP A 1 814 ? -55.558 -19.163 22.424 1.00 92.88 814 TRP A N 1
ATOM 6320 C CA . TRP A 1 814 ? -56.514 -20.241 22.243 1.00 92.88 814 TRP A CA 1
ATOM 6321 C C . TRP A 1 814 ? -57.082 -20.594 23.610 1.00 92.88 814 TRP A C 1
ATOM 6323 O O . TRP A 1 814 ? -56.353 -21.066 24.480 1.00 92.88 814 TRP A O 1
ATOM 6333 N N . ILE A 1 815 ? -58.384 -20.380 23.799 1.00 94.94 815 ILE A N 1
ATOM 6334 C CA . ILE A 1 815 ? -59.071 -20.685 25.055 1.00 94.94 815 ILE A CA 1
ATOM 6335 C C . ILE A 1 815 ? -60.271 -21.586 24.756 1.00 94.94 815 ILE A C 1
ATOM 6337 O O . ILE A 1 815 ? -61.129 -21.240 23.948 1.00 94.94 815 ILE A O 1
ATOM 6341 N N . ALA A 1 816 ? -60.315 -22.755 25.404 1.00 92.50 816 ALA A N 1
ATOM 6342 C CA . ALA A 1 816 ? -61.440 -23.698 25.362 1.00 92.50 816 ALA A CA 1
ATOM 6343 C C . ALA A 1 816 ? -61.943 -24.065 23.946 1.00 92.50 816 ALA A C 1
ATOM 6345 O O . ALA A 1 816 ? -63.141 -24.140 23.704 1.00 92.50 816 ALA A O 1
ATOM 6346 N N . GLY A 1 817 ? -61.032 -24.293 22.995 1.00 91.44 817 GLY A N 1
ATOM 6347 C CA . GLY A 1 817 ? -61.410 -24.640 21.615 1.00 91.44 817 GLY A CA 1
ATOM 6348 C C . GLY A 1 817 ? -61.584 -23.443 20.673 1.00 91.44 817 GLY A C 1
ATOM 6349 O O . GLY A 1 817 ? -61.617 -23.648 19.464 1.00 91.44 817 GLY A O 1
ATOM 6350 N N . THR A 1 818 ? -61.606 -22.213 21.192 1.00 92.88 818 THR A N 1
ATOM 6351 C CA . THR A 1 818 ? -61.804 -20.994 20.397 1.00 92.88 818 THR A CA 1
ATOM 6352 C C . THR A 1 818 ? -60.518 -20.173 20.325 1.00 92.88 818 THR A C 1
ATOM 6354 O O . THR A 1 818 ? -59.869 -19.913 21.340 1.00 92.88 818 THR A O 1
ATOM 6357 N N . SER A 1 819 ? -60.144 -19.757 19.113 1.00 91.25 819 SER A N 1
ATOM 6358 C CA . SER A 1 819 ? -59.033 -18.829 18.879 1.00 91.25 819 SER A CA 1
ATOM 6359 C C . SER A 1 819 ? -59.522 -17.386 19.001 1.00 91.25 819 SER A C 1
ATOM 6361 O O . SER A 1 819 ? -60.464 -16.994 18.317 1.00 91.25 819 SER A O 1
ATOM 6363 N N . TYR A 1 820 ? -58.842 -16.587 19.817 1.00 90.06 820 TYR A N 1
ATOM 6364 C CA . TYR A 1 820 ? -59.088 -15.163 20.032 1.00 90.06 820 TYR A CA 1
ATOM 6365 C C . TYR A 1 820 ? -57.889 -14.345 19.537 1.00 90.06 820 TYR A C 1
ATOM 6367 O O . TYR A 1 820 ? -56.739 -14.760 19.690 1.00 90.06 820 TYR A O 1
ATOM 6375 N N . GLY A 1 821 ? -58.160 -13.170 18.965 1.00 87.31 821 GLY A N 1
ATOM 6376 C CA . GLY A 1 821 ? -57.151 -12.230 18.466 1.00 87.31 821 GLY A CA 1
ATOM 6377 C C . GLY A 1 821 ? -57.095 -12.137 16.937 1.00 87.31 821 GLY A C 1
ATOM 6378 O O . GLY A 1 821 ? -57.283 -13.122 16.220 1.00 87.31 821 GLY A O 1
ATOM 6379 N N . PHE A 1 822 ? -56.812 -10.933 16.438 1.00 78.44 822 PHE A N 1
ATOM 6380 C CA . PHE A 1 822 ? -56.703 -10.612 15.013 1.00 78.44 822 PHE A CA 1
ATOM 6381 C C . PHE A 1 822 ? -55.274 -10.161 14.688 1.00 78.44 822 PHE A C 1
ATOM 6383 O O . PHE A 1 822 ? -54.615 -9.524 15.505 1.00 78.44 822 PHE A O 1
ATOM 6390 N N . GLY A 1 823 ? -54.780 -10.515 13.501 1.00 71.50 823 GLY A N 1
ATOM 6391 C CA . GLY A 1 823 ? -53.449 -10.119 13.042 1.00 71.50 823 GLY A CA 1
ATOM 6392 C C . GLY A 1 823 ? -52.851 -11.108 12.046 1.00 71.50 823 GLY A C 1
ATOM 6393 O O . GLY A 1 823 ? -52.976 -12.330 12.215 1.00 71.50 823 GLY A O 1
ATOM 6394 N N . THR A 1 824 ? -52.217 -10.559 11.019 1.00 72.12 824 THR A N 1
ATOM 6395 C CA . THR A 1 824 ? -51.356 -11.236 10.046 1.00 72.12 824 THR A CA 1
ATOM 6396 C C . THR A 1 824 ? -49.905 -10.901 10.385 1.00 72.12 824 THR A C 1
ATOM 6398 O O . THR A 1 824 ? -49.609 -9.748 10.689 1.00 72.12 824 THR A O 1
ATOM 6401 N N . THR A 1 825 ? -49.020 -11.896 10.389 1.00 74.56 825 THR A N 1
ATOM 6402 C CA . THR A 1 825 ? -47.567 -11.659 10.367 1.00 74.56 825 THR A CA 1
ATOM 6403 C C . THR A 1 825 ? -47.160 -11.321 8.933 1.00 74.56 825 THR A C 1
ATOM 6405 O O . THR A 1 825 ? -47.813 -11.821 8.013 1.00 74.56 825 THR A O 1
ATOM 6408 N N . GLU A 1 826 ? -46.142 -10.478 8.750 1.00 54.97 826 GLU A N 1
ATOM 6409 C CA . GLU A 1 826 ? -45.526 -10.253 7.429 1.00 54.97 826 GLU A CA 1
ATOM 6410 C C . GLU A 1 826 ? -44.960 -11.537 6.812 1.00 54.97 826 GLU A C 1
ATOM 6412 O O . GLU A 1 826 ? -44.548 -12.443 7.582 1.00 54.97 826 GLU A O 1
#

Foldseek 3Di:
DDDDPDDPDPPDPPVPPDDDDDDDPDPDLVNVLVVLQVLLVVLLVVLVVLVVLLVLKDKDKDFQCDPPDPQHDDLPDQFWGKDKDWDPFKAAPFKFKKKKKFLACCQDPQNVLLDDPCLQVQVPPPQPPVCDQVRSPSLPDDDFDQPPPRDGAAAPPGGLLVLQQDDKDKWKADPPGTADWDQPPQADQDPVRQQRDQDDPVVCVVRWDFDDDDPDDDPPSVVSQDDCVQQPPPDDPGGGTPHRNCSRRSSVNQSSDGDNHNIDIGTDTIHRHMDGGTMMMMTMRNRGDDVLLPMTMMMMMMHAGPVGHNDSPSSVVSNVSSVVSVVVSVVSVVVVVVVVVPDDDDPDDPPPPDDDDDDDDDDDPDDDPDDDPPDPQPDDPPNDADKDKAKPVGDPPDDADFQQAAQFPDDPVRLVVVLVVVVVVQVVLVLLVVLLVLCCPPLQAPDHSCVSVVLSVVLSVVSSVVSVVLRVVRVVVSCVLQQAWWWWQDLVVLDTDIDGLRPDDFQTKTKAFQDPPSHALFDSAKWFFQEFFDPQQKWWWDCCVPPNDLDTQIEGHDPVSHVQQWDFDDADPPPRHTTIDGPSVSVNVWIKMKIWHFFAQPPQFTWIWMDTDPPPDTHIAGGHRHHGRIDAGGIGTDPTGMTITGHHHHHCRGNRNNPDDRDDPDADPVSVVLSVVVVVLVVVLLVVLLVQLVVLLVVLQDSSVVSNVSSPQVDDGQLRHSVRSNSNSVSSSSNSCSVCVCSSPSVVVSVVLVVLVVLQVCQQPDPVQADPVVRDGDHSSDSNCSVCVVVDPDDDDDCHPTVDDSDDDDAWDDDPNDIDGDDDDD

Radius of gyration: 45.75 Å; Cα contacts (8 Å, |Δi|>4): 1288; chains: 1; bounding box: 115×90×132 Å

pLDDT: mean 76.22, std 19.03, range [23.8, 96.56]

Secondary structure (DSSP, 8-state):
--------PPS-----------------HHHHHHHHHHHHHHHHHHHHHHHHHHHT--EEEE-TT-TTSSS---TT-SSPEEEEEEESS-BPSSEEEEEEE-S--TTSTTTTTT--HHHHTT-TT---TTS-TT--TTS-S--EEE-TTS-EEE-SS-STTGGG----EEEEEESSSB---B-TTSSPPPTTS--SPPPPHHHHHHHS-EE----SS---GGGG---GGGS-----TT-EE-S-TTTT-HHHHHHTS--SSSSEEEEEEEESSPBPSEEEEEEEE--S--GGGT--EEEEEEE-BTTBS--HHHHHHHHHHHHHHHHHHHHHHHHHHHHTTT---S--------PPPP----------------------TT----EEEEEESPPTT-----S-----S--TTTHHHHHHHHHHTSHHHHHHHHHHHHHT-TTT-SS-THHHHHHHHHHHHHHHHHHHHHHHHHHHHHHHHHT-EEEEEETTTTEEEEEEGGG--TT-EEEEESS-SSS-SB--SEEEEEEESSTTSEEEEE-HHHH---SPEEEE--HHHHHHHEEEEEE-TTT--EEEEE-HHHHHH--EEEEEEPP-S-SS--EEEEEETT--SPEEEE-SSSS--EE-TTPEEES-SEEEEEEEE-GGGSHHHHTPPP------HHHHHHHHHHHHHHHHHHHHHHHHHHHHHHHHHSHHHHH-GGG-TTS-BTTB-GGGHHHHHHHHHHHHHHHHGGGS-HHHHHHHHHHHHHHHHHHHT-GGGEETTTTEE---S-GGGGGGGGG-------TBTTTB-S------EEETTEEE------